Protein AF-A0A3D9T6X4-F1 (afdb_monomer)

Nearest PDB structures (foldseek):
  5i20-assembly5_E  TM=1.773E-01  e=2.652E+00  Ancylobacter novellus DSM 506
  7dqk-assembly1_A  TM=1.393E-01  e=2.546E+00  Nicotiana tabacum

Mean predicted aligned error: 11.6 Å

Foldseek 3Di:
DDDDDDDDDPDDPPDPDPPPPQPDDDLPQALLSLLLLLLDLCRPFHDVRNLVSLVVLLVVLCDDDDPPPALVNLLVVLQVLQVVLLVLVVVLLVVDDPCCNLLPLLLLLLLQQLSCQLCPLLLLLQLDWLLCLLPLQSLVSLLLSCQQLQFPAFLQHSNSQSLQLCVLSVHPVVCPVVSCSSVPPSHDSLSSNVSSSSSSCSLVCVSQVLLNLLLLSLQLSSFQGSSRVVSCVVCVPSTPSLSSGSQHGHDHPDDFPPAPQDPVRGGHDRDDPPDPVSSVSSNSSNSSNSVSSSVSSVVSSVVSNQRSDLVSLLLVLLLVCLVVVLVVQQPPDFPNHTVSVLSVCSVPPVVVVVVSCLVDQQADALDLCPRCVRPEQCDCNHPVDPVADPSRSVSVSVNSNPGDDDDDDDDDDDDDDDDDDDDDDDDDDDDDDDDPPLAADPALLSLLLVLGHSRDDPNNLVNLVVLLVLLLVLLLVVCVVCDDDLLFDDLAADPVFCLVSLVVLLVVQVVCLVPDDPPDFDDLVVLLLLLLLLLLVQSSPLLLLSSLSRSVQCNHQLNSLSSNQSCQCSPSSDSVSNRNNVSQVLNVVSVHHAPSNSDSCNSVPPSYDSVSSSVSSNSSSNSSSCVVQVLLSLLLQLLVLSLLSHDLLVSSLVNCVVNVTDSVSSVVSNPQSDSPNHSNVSSRSSNVSVLVVDDPVQSDSPVPRSNVSSRSSNSSQLRDDPPDDDCCSVSSCSSPPPDDDDDDDPPDDDDDDDDDDDDDDD

InterPro domains:
  IPR016084 Haem oxygenase-like, multi-helical [G3DSA:1.20.910.10] (545-702)

Organism: NCBI:txid111806

Secondary structure (DSSP, 8-state):
---PPP----PPPP---GGGGSPPP-TT--HHHHHHHHTSTTPPPPPHHHHHHHHHHHHHTT--SSS---HHHHHHHHHHHHHHHHHHHHHHHHHS-HHHIIIIIHHHHHHHHHHHHTTTTGGGTTS--GGGTT-HHHHHHHHHHHHHHTTTSTT-SHHHHHHHHHHHHTS-TT--SGGGGGG-TTS-SGGGHHHHHHHHHTTSHHHHHHHHHHHHHHHHHH-S-HHHHHHHHH-TTTS-HHHH-TTSPPPPSS-PPP----TTS-SSPP---SSHHHHHHHHHHHHHHHHHHHHHHHHHHHHHHHTTSHHHHHHHHHHHHHHHHHHH-TT-EETTEEHHHHHHHHTT--HHHHHHHHTSTT--TT-TTT-HIIIIISSTTSTTTTTS-HHHHHHHHHHHHHSPPS-----PPPPPPPP---PPP---PPPPP-PPP----SSHHHHHHHHTSS---HHHHHHHHHHHHHHHHHHHHHHHHH-S-TTS--SS--TT-SHHHHHHHHHHHHHHHHHS--PPPPPHHHHHHHHHHHHHHHTTTTGGGGGGGSHHHHTSTTHHHHHHHHHHHTTTT-TTT-HHHHHHHHHHHTT-----TTSHHHHH-TTS-GGGGHHHHHHHHHHHTHHHHHHHHHHHHHHHHHHHSSHHHHHHHHHHHHTT---HHHHHHHHHT-TTTSHHHHHHHHHHHHHHHS-GGGS--STTSHHHHHHHHHHHTT---SSS--TTHHHHHHHH---S----------PPPPP-------

Radius of gyration: 33.04 Å; Cα contacts (8 Å, |Δi|>4): 1010; chains: 1; bounding box: 76×94×129 Å

pLDDT: mean 81.41, std 21.71, range [22.44, 98.31]

Sequence (762 aa):
MSFRRRKERFVPPPMTTVDHLLPSLDAACRPRDMYRVALGAQCPPTPRPLVEALNAELLEATAPEVEPATPQWLRHRALAWADAATEGHRRVWGQATHSQLHQVLVPRAVLAFAPLALTSGAWLQRMTSPANADDPVALAVLARYASDLGAGRPHASRGHAYLALLRRLGIADHAAPTAFLANDRRIDHLAFHLPGTVLMMSRCPDDFWWQILGVDLCLRTVGLVPVAHVLRLALPDAADWDAIDLRENRPLLTPAVPDPVMPDGTGPPMPRPDTEHDQKALVQGFQWTLDVLQRWDESLAQDLRLRLDASYEMGELLRDKARQAAVYHQNHQLAGRPLSRWLEECHNDPAPLMAALAAGRLVRPDDPESSPLINALISPQGPMFRIFTRQDVAVIQRWIASLPHSTVSRVPRPAPPGDEDHRPGPGRRTAPDQAPADRRPTGLREAYHLLQRRTETPALREYALDYVHQWLNGARRQLRRDGQSPHQLPRTWPAQGLRAWLAGQHERHARQFHSGDREALPSREALIDSTVQLAPLTLIDGSWLQGFTDYAHGSSDAGHFLFQIYWDELGNGRPDLNHPLIFRRLLTEMGVQVPPTGSRDFARSPLFRDASFRLPVYWLSIGRHTTSFLPEILGLNVAMELSGVGGAYRQSHKALKAHGFSTRFVDIHNTIDNVATGHSAWAADAVDAHMLSLPLSQQGAEPGGTWDRIRIGYRSLTSAPATRRSHVGDLASGMVGQLKDRCGRHRRRHPPTARDRSGTDV

Solvent-accessible surface area (backbone atoms only — not comparable to full-atom values): 42113 Å² total; per-residue (Å²): 140,86,83,85,82,80,83,79,77,86,71,76,77,78,79,80,71,85,71,86,76,68,80,85,83,52,65,82,61,49,35,46,54,34,34,30,44,52,63,38,84,75,54,71,66,79,50,67,63,34,58,50,44,54,51,48,54,41,53,68,61,53,66,88,81,67,86,83,71,43,74,69,56,52,44,53,52,44,40,56,48,38,55,55,46,28,52,53,46,47,56,54,57,70,72,43,51,75,65,46,38,65,73,46,50,47,59,51,52,56,48,45,46,38,56,43,43,53,46,41,57,41,46,51,30,40,64,60,34,45,38,41,61,75,35,71,58,38,29,49,53,45,42,54,34,37,32,32,34,24,45,66,34,58,62,41,20,22,16,40,37,46,48,50,32,31,48,74,71,69,43,67,73,60,39,68,64,65,42,49,45,62,72,45,78,86,40,59,72,64,45,25,38,65,45,5,51,44,35,43,42,29,61,34,28,89,83,33,52,39,23,51,50,12,33,52,51,41,48,32,60,49,26,53,52,34,72,50,52,54,46,42,72,76,40,63,88,61,42,58,57,62,59,54,20,57,60,52,84,53,89,48,84,62,86,52,71,77,61,56,59,36,99,84,72,66,49,51,66,70,74,74,58,90,42,74,67,44,42,48,34,21,45,31,21,21,49,31,45,50,56,51,50,51,55,43,49,54,52,49,55,49,52,55,55,49,53,70,38,39,64,52,42,38,34,53,55,46,31,71,47,12,74,68,49,24,74,76,27,63,89,42,72,51,97,92,37,43,40,16,59,46,22,60,48,17,55,82,50,28,64,67,48,50,53,53,42,62,75,29,91,46,40,38,58,53,34,39,76,79,8,42,48,50,63,42,37,48,20,94,88,19,94,43,46,79,76,57,52,78,67,52,48,51,40,51,38,48,28,30,49,66,35,70,74,93,71,94,82,88,83,88,84,86,84,86,85,84,90,82,86,89,82,89,79,91,80,82,85,78,82,77,78,83,70,79,75,86,54,60,65,92,44,54,44,56,37,39,35,57,43,23,53,71,57,57,49,72,35,48,50,55,48,27,53,53,50,37,52,55,34,47,54,34,6,44,54,46,54,66,69,60,57,90,44,93,92,51,75,68,83,53,85,55,95,85,40,45,63,67,57,50,52,56,48,45,54,47,33,52,52,49,54,74,71,49,76,88,71,80,70,72,53,69,66,57,49,49,52,53,54,54,40,39,42,68,39,51,50,33,58,48,34,49,40,57,39,23,42,35,58,75,39,24,19,26,79,28,26,7,42,46,29,36,47,37,37,51,43,43,14,44,46,32,75,90,54,12,46,38,49,47,48,53,50,48,36,45,77,70,74,43,85,77,60,61,73,39,34,69,62,36,46,66,37,84,83,48,57,78,71,39,34,56,64,35,37,43,32,34,30,43,5,73,39,33,75,85,37,44,44,27,45,42,16,29,44,36,43,53,26,46,38,33,46,36,50,36,38,57,48,50,36,53,46,30,52,76,70,75,44,79,41,64,68,42,54,49,38,55,56,49,17,26,73,79,88,21,43,26,26,38,32,30,51,23,45,42,41,46,52,69,73,45,59,77,90,50,50,34,52,50,94,84,20,44,44,34,33,18,48,30,14,31,42,36,80,78,26,76,60,87,77,72,95,54,89,55,65,56,53,67,27,48,50,72,57,84,86,82,89,89,81,85,84,79,79,79,87,77,82,90,79,84,87,87,83,90,83,89,85,136

Structure (mmCIF, N/CA/C/O backbone):
data_AF-A0A3D9T6X4-F1
#
_entry.id   AF-A0A3D9T6X4-F1
#
loop_
_atom_site.group_PDB
_atom_site.id
_atom_site.type_symbol
_atom_site.label_atom_id
_atom_site.label_alt_id
_atom_site.label_comp_id
_atom_site.label_asym_id
_atom_site.label_entity_id
_atom_site.label_seq_id
_atom_site.pdbx_PDB_ins_code
_atom_site.Cartn_x
_atom_site.Cartn_y
_atom_site.Cartn_z
_atom_site.occupancy
_atom_site.B_iso_or_equiv
_atom_site.auth_seq_id
_atom_site.auth_comp_id
_atom_site.auth_asym_id
_atom_site.auth_atom_id
_atom_site.pdbx_PDB_model_num
ATOM 1 N N . MET A 1 1 ? 10.478 64.948 -24.764 1.00 35.22 1 MET A N 1
ATOM 2 C CA . MET A 1 1 ? 9.766 64.389 -23.593 1.00 35.22 1 MET A CA 1
ATOM 3 C C . MET A 1 1 ? 9.689 62.877 -23.746 1.00 35.22 1 MET A C 1
ATOM 5 O O . MET A 1 1 ? 9.101 62.400 -24.704 1.00 35.22 1 MET A O 1
ATOM 9 N N . SER A 1 2 ? 10.379 62.143 -22.872 1.00 24.55 2 SER A N 1
ATOM 10 C CA . SER A 1 2 ? 10.510 60.680 -22.887 1.00 24.55 2 SER A CA 1
ATOM 11 C C . SER A 1 2 ? 9.644 60.094 -21.777 1.00 24.55 2 SER A C 1
ATOM 13 O O . SER A 1 2 ? 9.836 60.454 -20.619 1.00 24.55 2 SER A O 1
ATOM 15 N N . PHE A 1 3 ? 8.717 59.193 -22.109 1.00 28.22 3 PHE A N 1
ATOM 16 C CA . PHE A 1 3 ? 8.029 58.355 -21.124 1.00 28.22 3 PHE A CA 1
ATOM 17 C C . PHE A 1 3 ? 8.385 56.887 -21.377 1.00 28.22 3 PHE A C 1
ATOM 19 O O . PHE A 1 3 ? 7.910 56.246 -22.313 1.00 28.22 3 PHE A O 1
ATOM 26 N N . ARG A 1 4 ? 9.272 56.364 -20.523 1.00 30.41 4 ARG A N 1
ATOM 27 C CA . ARG A 1 4 ? 9.654 54.949 -20.439 1.00 30.41 4 ARG A CA 1
ATOM 28 C C . ARG A 1 4 ? 8.490 54.136 -19.858 1.00 30.41 4 ARG A C 1
ATOM 30 O O . ARG A 1 4 ? 8.131 54.335 -18.702 1.00 30.41 4 ARG A O 1
ATOM 37 N N . ARG A 1 5 ? 7.964 53.156 -20.602 1.00 32.06 5 ARG A N 1
ATOM 38 C CA . ARG A 1 5 ? 7.144 52.068 -20.034 1.00 32.06 5 ARG A CA 1
ATOM 39 C C . ARG A 1 5 ? 8.066 51.038 -19.370 1.00 32.06 5 ARG A C 1
ATOM 41 O O . ARG A 1 5 ? 8.895 50.426 -20.044 1.00 32.06 5 ARG A O 1
ATOM 48 N N . ARG A 1 6 ? 7.944 50.858 -18.050 1.00 29.34 6 ARG A N 1
ATOM 49 C CA . ARG A 1 6 ? 8.594 49.766 -17.306 1.00 29.34 6 ARG A CA 1
ATOM 50 C C . ARG A 1 6 ? 7.961 48.431 -17.719 1.00 29.34 6 ARG A C 1
ATOM 52 O O . ARG A 1 6 ? 6.746 48.283 -17.676 1.00 29.34 6 ARG A O 1
ATOM 59 N N . LYS A 1 7 ? 8.797 47.468 -18.115 1.00 31.17 7 LYS A N 1
ATOM 60 C CA . LYS A 1 7 ? 8.444 46.044 -18.193 1.00 31.17 7 LYS A CA 1
ATOM 61 C C . LYS A 1 7 ? 8.442 45.488 -16.770 1.00 31.17 7 LYS A C 1
ATOM 63 O O . LYS A 1 7 ? 9.517 45.264 -16.216 1.00 31.17 7 LYS A O 1
ATOM 68 N N . GLU A 1 8 ? 7.272 45.262 -16.191 1.00 28.27 8 GLU A N 1
ATOM 69 C CA . GLU A 1 8 ? 7.152 44.401 -15.016 1.00 28.27 8 GLU A CA 1
ATOM 70 C C . GLU A 1 8 ? 7.287 42.945 -15.472 1.00 28.27 8 GLU A C 1
ATOM 72 O O . GLU A 1 8 ? 6.556 42.464 -16.338 1.00 28.27 8 GLU A O 1
ATOM 77 N N . ARG A 1 9 ? 8.310 42.260 -14.952 1.00 28.42 9 ARG A N 1
ATOM 78 C CA . ARG A 1 9 ? 8.465 40.815 -15.114 1.00 28.42 9 ARG A CA 1
ATOM 79 C C . ARG A 1 9 ? 7.391 40.157 -14.260 1.00 28.42 9 ARG A C 1
ATOM 81 O O . ARG A 1 9 ? 7.450 40.253 -13.040 1.00 28.42 9 ARG A O 1
ATOM 88 N N . PHE A 1 10 ? 6.450 39.476 -14.901 1.00 26.64 10 PHE A N 1
ATOM 89 C CA . PHE A 1 10 ? 5.563 38.543 -14.224 1.00 26.64 10 PHE A CA 1
ATOM 90 C C . PHE A 1 10 ? 6.416 37.384 -13.690 1.00 26.64 10 PHE A C 1
ATOM 92 O O . PHE A 1 10 ? 6.875 36.529 -14.450 1.00 26.64 10 PHE A O 1
ATOM 99 N N . VAL A 1 11 ? 6.717 37.423 -12.394 1.00 27.70 11 VAL A N 1
ATOM 100 C CA . VAL A 1 11 ? 7.287 36.299 -11.652 1.00 27.70 11 VAL A CA 1
ATOM 101 C C . VAL A 1 11 ? 6.090 35.445 -11.234 1.00 27.70 11 VAL A C 1
ATOM 103 O O . VAL A 1 11 ? 5.230 35.962 -10.521 1.00 27.70 11 VAL A O 1
ATOM 106 N N . PRO A 1 12 ? 5.959 34.191 -11.704 1.00 26.86 12 PRO A N 1
ATOM 107 C CA . PRO A 1 12 ? 4.887 33.327 -11.231 1.00 26.86 12 PRO A CA 1
ATOM 108 C C . PRO A 1 12 ? 5.034 33.140 -9.713 1.00 26.86 12 PRO A C 1
ATOM 110 O O . PRO A 1 12 ? 6.169 33.060 -9.230 1.00 26.86 12 PRO A O 1
ATOM 113 N N . PRO A 1 13 ? 3.929 33.091 -8.949 1.00 24.14 13 PRO A N 1
ATOM 114 C CA . PRO A 1 13 ? 4.013 32.850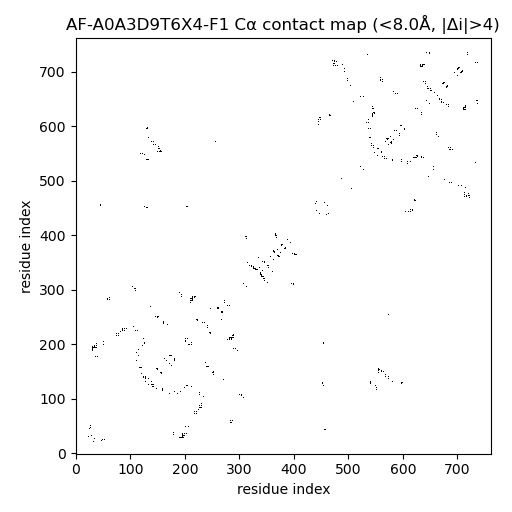 -7.517 1.00 24.14 13 PRO A CA 1
ATOM 115 C C . PRO A 1 13 ? 4.702 31.497 -7.271 1.00 24.14 13 PRO A C 1
ATOM 117 O O . PRO A 1 13 ? 4.526 30.574 -8.076 1.00 24.14 13 PRO A O 1
ATOM 120 N N . PRO A 1 14 ? 5.499 31.356 -6.196 1.00 24.64 14 PRO A N 1
ATOM 121 C CA . PRO A 1 14 ? 6.012 30.053 -5.804 1.00 24.64 14 PRO A CA 1
ATOM 122 C C . PRO A 1 14 ? 4.817 29.115 -5.622 1.00 24.64 14 PRO A C 1
ATOM 124 O O . PRO A 1 14 ? 3.846 29.473 -4.954 1.00 24.64 14 PRO A O 1
ATOM 127 N N . MET A 1 15 ? 4.870 27.936 -6.250 1.00 27.20 15 MET A N 1
ATOM 128 C CA . MET A 1 15 ? 3.953 26.854 -5.908 1.00 27.20 15 MET A CA 1
ATOM 129 C C . MET A 1 15 ? 4.101 26.633 -4.408 1.00 27.20 15 MET A C 1
ATOM 131 O O . MET A 1 15 ? 5.177 26.263 -3.944 1.00 27.20 15 MET A O 1
ATOM 135 N N . THR A 1 16 ? 3.044 26.924 -3.659 1.00 25.91 16 THR A N 1
ATOM 136 C CA . THR A 1 16 ? 2.913 26.545 -2.261 1.00 25.91 16 THR A CA 1
ATOM 137 C C . THR A 1 16 ? 3.129 25.040 -2.185 1.00 25.91 16 THR A C 1
ATOM 139 O O . THR A 1 16 ? 2.289 24.254 -2.621 1.00 25.91 16 THR A O 1
ATOM 142 N N . THR A 1 17 ? 4.296 24.634 -1.695 1.00 29.00 17 THR A N 1
ATOM 143 C CA . THR A 1 17 ? 4.554 23.258 -1.301 1.00 29.00 17 THR A CA 1
ATOM 144 C C . THR A 1 17 ? 3.521 22.895 -0.243 1.00 29.00 17 THR A C 1
ATOM 146 O O . THR A 1 17 ? 3.343 23.594 0.755 1.00 29.00 17 THR A O 1
ATOM 149 N N . VAL A 1 18 ? 2.816 21.791 -0.460 1.00 32.06 18 VAL A N 1
ATOM 150 C CA . VAL A 1 18 ? 1.842 21.207 0.479 1.00 32.06 18 VAL A CA 1
ATOM 151 C C . VAL A 1 18 ? 2.568 20.579 1.695 1.00 32.06 18 VAL A C 1
ATOM 153 O O . VAL A 1 18 ? 2.012 19.762 2.416 1.00 32.06 18 VAL A O 1
ATOM 156 N N . ASP A 1 19 ? 3.814 20.980 1.966 1.00 34.50 19 ASP A N 1
ATOM 157 C CA . ASP A 1 19 ? 4.700 20.385 2.974 1.00 34.50 19 ASP A CA 1
ATOM 158 C C . ASP A 1 19 ? 4.424 20.875 4.408 1.00 34.50 19 ASP A C 1
ATOM 160 O O . ASP A 1 19 ? 4.974 20.336 5.364 1.00 34.50 19 ASP A O 1
ATOM 164 N N . HIS A 1 20 ? 3.546 21.863 4.610 1.00 31.25 20 HIS A N 1
ATOM 165 C CA . HIS A 1 20 ? 3.317 22.465 5.934 1.00 31.25 20 HIS A CA 1
ATOM 166 C C . HIS A 1 20 ? 2.279 21.756 6.828 1.00 31.25 20 HIS A C 1
ATOM 168 O O . HIS A 1 20 ? 1.886 22.315 7.849 1.00 31.25 20 HIS A O 1
ATOM 174 N N . LEU A 1 21 ? 1.821 20.544 6.489 1.00 38.75 21 LEU A N 1
ATOM 175 C CA . LEU A 1 21 ? 0.741 19.862 7.230 1.00 38.75 21 LEU A CA 1
ATOM 176 C C . LEU A 1 21 ? 1.108 18.511 7.861 1.00 38.75 21 LEU A C 1
ATOM 178 O O . LEU A 1 21 ? 0.251 17.902 8.504 1.00 38.75 21 LEU A O 1
ATOM 182 N N . LEU A 1 22 ? 2.350 18.038 7.732 1.00 48.28 22 LEU A N 1
ATOM 183 C CA . LEU A 1 22 ? 2.783 16.808 8.401 1.00 48.28 22 LEU A CA 1
ATOM 184 C C . LEU A 1 22 ? 3.494 17.148 9.721 1.00 48.28 22 LEU A C 1
ATOM 186 O O . LEU A 1 22 ? 4.382 18.001 9.720 1.00 48.28 22 LEU A O 1
ATOM 190 N N . PRO A 1 23 ? 3.116 16.528 10.856 1.00 54.12 23 PRO A N 1
ATOM 191 C CA . PRO A 1 23 ? 3.852 16.711 12.102 1.00 54.12 23 PRO A CA 1
ATOM 192 C C . PRO A 1 23 ? 5.309 16.268 11.916 1.00 54.12 23 PRO A C 1
ATOM 194 O O . PRO A 1 23 ? 5.579 15.276 11.236 1.00 54.12 23 PRO A O 1
ATOM 197 N N . SER A 1 24 ? 6.246 17.003 12.521 1.00 55.22 24 SER A N 1
ATOM 198 C CA . SER A 1 24 ? 7.650 16.586 12.584 1.00 55.22 24 SER A CA 1
ATOM 199 C C . SER A 1 24 ? 7.726 15.224 13.272 1.00 55.22 24 SER A C 1
ATOM 201 O O . SER A 1 24 ? 7.250 15.081 14.396 1.00 55.22 24 SER A O 1
ATOM 203 N N . LEU A 1 25 ? 8.304 14.229 12.598 1.00 63.94 25 LEU A N 1
ATOM 204 C CA . LEU A 1 25 ? 8.586 12.932 13.206 1.00 63.94 25 LEU A CA 1
ATOM 205 C C . LEU A 1 25 ? 9.782 13.079 14.152 1.00 63.94 25 LEU A C 1
ATOM 207 O O . LEU A 1 25 ? 10.839 13.562 13.747 1.00 63.94 25 LEU A O 1
ATOM 211 N N . ASP A 1 26 ? 9.625 12.645 15.396 1.00 71.25 26 ASP A N 1
ATOM 212 C CA . ASP A 1 26 ? 10.706 12.501 16.367 1.00 71.25 26 ASP A CA 1
ATOM 213 C C . ASP A 1 26 ? 10.600 11.147 17.088 1.00 71.25 26 ASP A C 1
ATOM 215 O O . ASP A 1 26 ? 9.697 10.354 16.820 1.00 71.25 26 ASP A O 1
ATOM 219 N N . ALA A 1 27 ? 11.545 10.857 17.982 1.00 61.59 27 ALA A N 1
ATOM 220 C CA . ALA A 1 27 ? 11.575 9.599 18.728 1.00 61.59 27 ALA A CA 1
ATOM 221 C C . ALA A 1 27 ? 10.421 9.446 19.744 1.00 61.59 27 ALA A C 1
ATOM 223 O O . ALA A 1 27 ? 10.195 8.347 20.233 1.00 61.59 27 ALA A O 1
ATOM 224 N N . ALA A 1 28 ? 9.690 10.520 20.067 1.00 62.88 28 ALA A N 1
ATOM 225 C CA . ALA A 1 28 ? 8.561 10.515 20.999 1.00 62.88 28 ALA A CA 1
ATOM 226 C C . ALA A 1 28 ? 7.199 10.478 20.273 1.00 62.88 28 ALA A C 1
ATOM 228 O O . ALA A 1 28 ? 6.154 10.738 20.883 1.00 62.88 28 ALA A O 1
ATOM 229 N N . CYS A 1 29 ? 7.197 10.179 18.969 1.00 73.81 29 CYS A N 1
ATOM 230 C CA . CYS A 1 29 ? 5.993 10.167 18.150 1.00 73.81 29 CYS A CA 1
ATOM 231 C C . CYS A 1 29 ? 4.956 9.177 18.707 1.00 73.81 29 CYS A C 1
ATOM 233 O O . CYS A 1 29 ? 5.224 7.989 18.880 1.00 73.81 29 CYS A O 1
ATOM 235 N N . ARG A 1 30 ? 3.737 9.659 18.982 1.00 84.94 30 ARG A N 1
ATOM 236 C CA . ARG A 1 30 ? 2.661 8.811 19.515 1.00 84.94 30 ARG A CA 1
ATOM 237 C C . ARG A 1 30 ? 2.198 7.818 18.442 1.00 84.94 30 ARG A C 1
ATOM 239 O O . ARG A 1 30 ? 2.139 8.191 17.270 1.00 84.94 30 ARG A O 1
ATOM 246 N N . PRO A 1 31 ? 1.726 6.609 18.799 1.00 88.75 31 PRO A N 1
ATOM 247 C CA . PRO A 1 31 ? 1.310 5.626 17.797 1.00 88.75 31 PRO A CA 1
ATOM 248 C C . PRO A 1 31 ? 0.247 6.087 16.797 1.00 88.75 31 PRO A C 1
ATOM 250 O O . PRO A 1 31 ? 0.299 5.736 15.622 1.00 88.75 31 PRO A O 1
ATOM 253 N N . ARG A 1 32 ? -0.689 6.942 17.227 1.00 91.06 32 ARG A N 1
ATOM 254 C CA . ARG A 1 32 ? -1.664 7.575 16.322 1.00 91.06 32 ARG A CA 1
ATOM 255 C C . ARG A 1 32 ? -1.016 8.473 15.275 1.00 91.06 32 ARG A C 1
ATOM 257 O O . ARG A 1 32 ? -1.473 8.511 14.134 1.00 91.06 32 ARG A O 1
ATOM 264 N N . ASP A 1 33 ? 0.014 9.212 15.670 1.00 89.88 33 ASP A N 1
ATOM 265 C CA . ASP A 1 33 ? 0.753 10.080 14.764 1.00 89.88 33 ASP A CA 1
ATOM 266 C C . ASP A 1 33 ? 1.573 9.240 13.789 1.00 89.88 33 ASP A C 1
ATOM 268 O O . ASP A 1 33 ? 1.503 9.496 12.588 1.00 89.88 33 ASP A O 1
ATOM 272 N N . MET A 1 34 ? 2.224 8.173 14.269 1.00 91.38 34 MET A N 1
ATOM 273 C CA . MET A 1 34 ? 2.902 7.199 13.406 1.00 91.38 34 MET A CA 1
ATOM 274 C C . MET A 1 34 ? 1.943 6.591 12.378 1.00 91.38 34 MET A C 1
ATOM 276 O O . MET A 1 34 ? 2.230 6.638 11.185 1.00 91.38 34 MET A O 1
ATOM 280 N N . TYR A 1 35 ? 0.770 6.117 12.808 1.00 93.19 35 TYR A N 1
ATOM 281 C CA . TYR A 1 35 ? -0.267 5.571 11.925 1.00 93.19 35 TYR A CA 1
ATOM 282 C C . TYR A 1 35 ? -0.695 6.574 10.844 1.00 93.19 35 TYR A C 1
ATOM 284 O O . TYR A 1 35 ? -0.722 6.257 9.654 1.00 93.19 35 TYR A O 1
ATOM 292 N N . ARG A 1 36 ? -0.990 7.817 11.241 1.00 90.62 36 ARG A N 1
ATOM 293 C CA . ARG A 1 36 ? -1.413 8.879 10.321 1.00 90.62 36 ARG A CA 1
ATOM 294 C C . ARG A 1 36 ? -0.318 9.250 9.321 1.00 90.62 36 ARG A C 1
ATOM 296 O O . ARG A 1 36 ? -0.611 9.394 8.136 1.00 90.62 36 ARG A O 1
ATOM 303 N N . VAL A 1 37 ? 0.921 9.421 9.784 1.00 88.44 37 VAL A N 1
ATOM 304 C CA . VAL A 1 37 ? 2.048 9.834 8.935 1.00 88.44 37 VAL A CA 1
ATOM 305 C C . VAL A 1 37 ? 2.460 8.709 7.991 1.00 88.44 37 VAL A C 1
ATOM 307 O O . VAL A 1 37 ? 2.639 8.958 6.799 1.00 88.44 37 VAL A O 1
ATOM 310 N N . ALA A 1 38 ? 2.534 7.470 8.480 1.00 89.56 38 ALA A N 1
ATOM 311 C CA . ALA A 1 38 ? 2.930 6.323 7.672 1.00 89.56 38 ALA A CA 1
ATOM 312 C C . ALA A 1 38 ? 1.920 6.001 6.561 1.00 89.56 38 ALA A C 1
ATOM 314 O O . ALA A 1 38 ? 2.322 5.473 5.529 1.00 89.56 38 ALA A O 1
ATOM 315 N N . LEU A 1 39 ? 0.639 6.346 6.720 1.00 88.44 39 LEU A N 1
ATOM 316 C CA . LEU A 1 39 ? -0.382 6.237 5.666 1.00 88.44 39 LEU A CA 1
ATOM 317 C C . LEU A 1 39 ? -0.445 7.459 4.738 1.00 88.44 39 LEU A C 1
ATOM 319 O O . LEU A 1 39 ? -1.180 7.445 3.749 1.00 88.44 39 LEU A O 1
ATOM 323 N N . GLY A 1 40 ? 0.300 8.521 5.040 1.00 76.88 40 GLY A N 1
ATOM 324 C CA . GLY A 1 40 ? 0.352 9.715 4.211 1.00 76.88 40 GLY A CA 1
ATOM 325 C C . GLY A 1 40 ? 0.964 9.427 2.839 1.00 76.88 40 GLY A C 1
ATOM 326 O O . GLY A 1 40 ? 2.003 8.777 2.730 1.00 76.88 40 GLY A O 1
ATOM 327 N N . ALA A 1 41 ? 0.361 9.984 1.785 1.00 62.38 41 ALA A N 1
ATOM 328 C CA . ALA A 1 41 ? 0.839 9.841 0.406 1.00 62.38 41 ALA A CA 1
ATOM 329 C C . ALA A 1 41 ? 2.247 10.436 0.175 1.00 62.38 41 ALA A C 1
ATOM 331 O O . ALA A 1 41 ? 2.881 10.158 -0.840 1.00 62.38 41 ALA A O 1
ATOM 332 N N . GLN A 1 42 ? 2.741 11.271 1.093 1.00 67.06 42 GLN A N 1
ATOM 333 C CA . GLN A 1 42 ? 4.087 11.850 1.069 1.00 67.06 42 GLN A CA 1
ATOM 334 C C . GLN A 1 42 ? 4.743 11.724 2.448 1.00 67.06 42 GLN A C 1
ATOM 336 O O . GLN A 1 42 ? 5.131 12.720 3.051 1.00 67.06 42 GLN A O 1
ATOM 341 N N . CYS A 1 43 ? 4.835 10.497 2.970 1.00 75.12 43 CYS A N 1
ATOM 342 C CA . CYS A 1 43 ? 5.559 10.244 4.214 1.00 75.12 43 CYS A CA 1
ATOM 343 C C . CYS A 1 43 ? 6.997 10.802 4.102 1.00 75.12 43 CYS A C 1
ATOM 345 O O . CYS A 1 43 ? 7.697 10.481 3.131 1.00 75.12 43 CYS A O 1
ATOM 347 N N . PRO A 1 44 ? 7.443 11.659 5.039 1.00 77.12 44 PRO A N 1
ATOM 348 C CA . PRO A 1 44 ? 8.813 12.147 5.041 1.00 77.12 44 PRO A CA 1
ATOM 349 C C . PRO A 1 44 ? 9.785 10.989 5.316 1.00 77.12 44 PRO A C 1
ATOM 351 O O . PRO A 1 44 ? 9.370 9.959 5.859 1.00 77.12 44 PRO A O 1
ATOM 354 N N . PRO A 1 45 ? 11.075 11.147 4.967 1.00 82.00 45 PRO A N 1
ATOM 355 C CA . PRO A 1 45 ? 12.119 10.235 5.413 1.00 82.00 45 PRO A CA 1
ATOM 356 C C . PRO A 1 45 ? 12.043 9.990 6.924 1.00 82.00 45 PRO A C 1
ATOM 358 O O . PRO A 1 45 ? 12.012 10.944 7.704 1.00 82.00 45 PRO A O 1
ATOM 361 N N . THR A 1 46 ? 12.022 8.722 7.338 1.00 85.12 46 THR A N 1
ATOM 362 C CA . THR A 1 46 ? 12.020 8.361 8.758 1.00 85.12 46 THR A CA 1
ATOM 363 C C . THR A 1 46 ? 13.362 8.767 9.377 1.00 85.12 46 THR A C 1
ATOM 365 O O . THR A 1 46 ? 14.409 8.305 8.915 1.00 85.12 46 THR A O 1
ATOM 368 N N . PRO A 1 47 ? 13.380 9.633 10.405 1.00 85.19 47 PRO A N 1
ATOM 369 C CA . PRO A 1 47 ? 14.627 10.090 11.000 1.00 85.19 47 PRO A CA 1
ATOM 370 C C . PRO A 1 47 ? 15.313 8.944 11.752 1.00 85.19 47 PRO A C 1
ATOM 372 O O . PRO A 1 47 ? 14.653 8.136 12.407 1.00 85.19 47 PRO A O 1
ATOM 375 N N . ARG A 1 48 ? 16.651 8.892 11.708 1.00 86.69 48 ARG A N 1
ATOM 376 C CA . ARG A 1 48 ? 17.426 7.808 12.336 1.00 86.69 48 ARG A CA 1
ATOM 377 C C . ARG A 1 48 ? 17.106 7.588 13.828 1.00 86.69 48 ARG A C 1
ATOM 379 O O . ARG A 1 48 ? 16.926 6.430 14.191 1.00 86.69 48 ARG A O 1
ATOM 386 N N . PRO A 1 49 ? 16.931 8.630 14.668 1.00 88.25 49 PRO A N 1
ATOM 387 C CA . PRO A 1 49 ? 16.519 8.436 16.059 1.00 88.25 49 PRO A CA 1
ATOM 388 C C . PRO A 1 49 ? 15.187 7.694 16.228 1.00 88.25 49 PRO A C 1
ATOM 390 O O . PRO A 1 49 ? 15.022 6.964 17.198 1.00 88.25 49 PRO A O 1
ATOM 393 N N . LEU A 1 50 ? 14.240 7.848 15.293 1.00 88.88 50 LEU A N 1
ATOM 394 C CA . LEU A 1 50 ? 12.982 7.097 15.324 1.00 88.88 50 LEU A CA 1
ATOM 395 C C . LEU A 1 50 ? 13.205 5.630 14.928 1.00 88.88 50 LEU A C 1
ATOM 397 O O . LEU A 1 50 ? 12.657 4.745 15.569 1.00 88.88 50 LEU A O 1
ATOM 401 N N . VAL A 1 51 ? 14.058 5.353 13.934 1.00 90.25 51 VAL A N 1
ATOM 402 C CA . VAL A 1 51 ? 14.465 3.973 13.587 1.00 90.25 51 VAL A CA 1
ATOM 403 C C . VAL A 1 51 ? 15.138 3.273 14.776 1.00 90.25 51 VAL A C 1
ATOM 405 O O . VAL A 1 51 ? 14.896 2.096 15.033 1.00 90.25 51 VAL A O 1
ATOM 408 N N . GLU A 1 52 ? 15.972 3.991 15.526 1.00 90.06 52 GLU A N 1
ATOM 409 C CA . GLU A 1 52 ? 16.619 3.475 16.738 1.00 90.06 52 GLU A CA 1
ATOM 410 C C . GLU A 1 52 ? 15.614 3.238 17.870 1.00 90.06 52 GLU A C 1
ATOM 412 O O . GLU A 1 52 ? 15.666 2.188 18.504 1.00 90.06 52 GLU A O 1
ATOM 417 N N . ALA A 1 53 ? 14.664 4.157 18.080 1.00 90.19 53 ALA A N 1
ATOM 418 C CA . ALA A 1 53 ? 13.606 4.003 19.079 1.00 90.19 53 ALA A CA 1
ATOM 419 C C . ALA A 1 53 ? 12.695 2.798 18.788 1.00 90.19 53 ALA A C 1
ATOM 421 O O . ALA A 1 53 ? 12.411 2.019 19.692 1.00 90.19 53 ALA A O 1
ATOM 422 N N . LEU A 1 54 ? 12.303 2.597 17.525 1.00 92.00 54 LEU A N 1
ATOM 423 C CA . LEU A 1 54 ? 11.509 1.437 17.102 1.00 92.00 54 LEU A CA 1
ATOM 424 C C . LEU A 1 54 ? 12.265 0.120 17.346 1.00 92.00 54 LEU A C 1
ATOM 426 O O . LEU A 1 54 ? 11.695 -0.832 17.870 1.00 92.00 54 LEU A O 1
ATOM 430 N N . ASN A 1 55 ? 13.563 0.069 17.019 1.00 90.06 55 ASN A N 1
ATOM 431 C CA . ASN A 1 55 ? 14.403 -1.095 17.324 1.00 90.06 55 ASN A CA 1
ATOM 432 C C . ASN A 1 55 ? 14.530 -1.345 18.834 1.00 90.06 55 ASN A C 1
ATOM 434 O O . ASN A 1 55 ? 14.491 -2.495 19.261 1.00 90.06 55 ASN A O 1
ATOM 438 N N . ALA A 1 56 ? 14.680 -0.290 19.639 1.00 88.75 56 ALA A N 1
ATOM 439 C CA . ALA A 1 56 ? 14.748 -0.411 21.092 1.00 88.75 56 ALA A CA 1
ATOM 440 C C . ALA A 1 56 ? 13.439 -0.970 21.674 1.00 88.75 56 ALA A C 1
ATOM 442 O O . ALA A 1 56 ? 13.489 -1.897 22.475 1.00 88.75 56 ALA A O 1
ATOM 443 N N . GLU A 1 57 ? 12.282 -0.494 21.206 1.00 89.50 57 GLU A N 1
ATOM 444 C CA . GLU A 1 57 ? 10.966 -1.012 21.606 1.00 89.50 57 GLU A CA 1
ATOM 445 C C . GLU A 1 57 ? 10.818 -2.512 21.289 1.00 89.50 57 GLU A C 1
ATOM 447 O O . GLU A 1 57 ? 10.385 -3.298 22.135 1.00 89.50 57 GLU A O 1
ATOM 452 N N . LEU A 1 58 ? 11.235 -2.925 20.087 1.00 87.69 58 LEU A N 1
ATOM 453 C CA . LEU A 1 58 ? 11.259 -4.331 19.674 1.00 87.69 58 LEU A CA 1
ATOM 454 C C . LEU A 1 58 ? 12.197 -5.175 20.552 1.00 87.69 58 LEU A C 1
ATOM 456 O O . LEU A 1 58 ? 11.927 -6.352 20.765 1.00 87.69 58 LEU A O 1
ATOM 460 N N . LEU A 1 59 ? 13.310 -4.617 21.041 1.00 81.62 59 LEU A N 1
ATOM 461 C CA . LEU A 1 59 ? 14.264 -5.319 21.911 1.00 81.62 59 LEU A CA 1
ATOM 462 C C . LEU A 1 59 ? 13.742 -5.457 23.346 1.00 81.62 59 LEU A C 1
ATOM 464 O O . LEU A 1 59 ? 13.829 -6.541 23.922 1.00 81.62 59 LEU A O 1
ATOM 468 N N . GLU A 1 60 ? 13.178 -4.389 23.910 1.00 78.06 60 GLU A N 1
ATOM 469 C CA . GLU A 1 60 ? 12.652 -4.369 25.281 1.00 78.06 60 GLU A CA 1
ATOM 470 C C . GLU A 1 60 ? 11.497 -5.358 25.478 1.00 78.06 60 GLU A C 1
ATOM 472 O O . GLU A 1 60 ? 11.414 -6.004 26.522 1.00 78.06 60 GLU A O 1
ATOM 477 N N . ALA A 1 61 ? 10.646 -5.536 24.463 1.00 64.94 61 ALA A N 1
ATOM 478 C CA . ALA A 1 61 ? 9.550 -6.504 24.507 1.00 64.94 61 ALA A CA 1
ATOM 479 C C . ALA A 1 61 ? 10.021 -7.971 24.479 1.00 64.94 61 ALA A C 1
ATOM 481 O O . ALA A 1 61 ? 9.287 -8.855 24.899 1.00 64.94 61 ALA A O 1
ATOM 482 N N . THR A 1 62 ? 11.244 -8.244 24.013 1.00 62.91 62 THR A N 1
ATOM 483 C CA . THR A 1 62 ? 11.754 -9.609 23.765 1.00 62.91 62 THR A CA 1
ATOM 484 C C . THR A 1 62 ? 12.586 -10.213 24.904 1.00 62.91 62 THR A C 1
ATOM 486 O O . THR A 1 62 ? 13.386 -11.121 24.675 1.00 62.91 62 THR A O 1
ATOM 489 N N . ALA A 1 63 ? 12.431 -9.732 26.143 1.00 53.34 63 ALA A N 1
ATOM 490 C CA . ALA A 1 63 ? 13.132 -10.306 27.298 1.00 53.34 63 ALA A CA 1
ATOM 491 C C . ALA A 1 63 ? 12.797 -11.812 27.485 1.00 53.34 63 ALA A C 1
ATOM 493 O O . ALA A 1 63 ? 11.682 -12.242 27.189 1.00 53.34 63 ALA A O 1
ATOM 494 N N . PRO A 1 64 ? 13.752 -12.649 27.936 1.00 50.00 64 PRO A N 1
ATOM 495 C CA . PRO A 1 64 ? 13.754 -14.071 27.611 1.00 50.00 64 PRO A CA 1
ATOM 496 C C . PRO A 1 64 ? 12.824 -14.878 28.521 1.00 50.00 64 PRO A C 1
ATOM 498 O O . PRO A 1 64 ? 13.205 -15.258 29.626 1.00 50.00 64 PRO A O 1
ATOM 501 N N . GLU A 1 65 ? 11.646 -15.247 28.025 1.00 51.88 65 GLU A N 1
ATOM 502 C CA . GLU A 1 65 ? 10.942 -16.428 28.531 1.00 51.88 65 GLU A CA 1
ATOM 503 C C . GLU A 1 65 ? 11.237 -17.631 27.621 1.00 51.88 65 GLU A C 1
ATOM 505 O O . GLU A 1 65 ? 10.607 -17.840 26.588 1.00 51.88 65 GLU A O 1
ATOM 510 N N . VAL A 1 66 ? 12.238 -18.407 28.063 1.00 56.75 66 VAL A N 1
ATOM 511 C CA . VAL A 1 66 ? 12.675 -19.740 27.597 1.00 56.75 66 VAL A CA 1
ATOM 512 C C . VAL A 1 66 ? 13.277 -19.794 26.179 1.00 56.75 66 VAL A C 1
ATOM 514 O O . VAL A 1 66 ? 12.592 -19.831 25.162 1.00 56.75 66 VAL A O 1
ATOM 517 N N . GLU A 1 67 ? 14.609 -19.879 26.130 1.00 59.50 67 GLU A N 1
ATOM 518 C CA . GLU A 1 67 ? 15.412 -20.096 24.920 1.00 59.50 67 GLU A CA 1
ATOM 519 C C . GLU A 1 67 ? 15.549 -21.597 24.563 1.00 59.50 67 GLU A C 1
ATOM 521 O O . GLU A 1 67 ? 15.706 -22.420 25.473 1.00 59.50 67 GLU A O 1
ATOM 526 N N . PRO A 1 68 ? 15.564 -21.966 23.262 1.00 60.25 68 PRO A N 1
ATOM 527 C CA . PRO A 1 68 ? 15.370 -21.093 22.104 1.00 60.25 68 PRO A CA 1
ATOM 528 C C . PRO A 1 68 ? 13.908 -21.091 21.620 1.00 60.25 68 PRO A C 1
ATOM 530 O O . PRO A 1 68 ? 13.337 -22.135 21.284 1.00 60.25 68 PRO A O 1
ATOM 533 N N . ALA A 1 69 ? 13.317 -19.898 21.509 1.00 71.12 69 ALA A N 1
ATOM 534 C CA . ALA A 1 69 ? 11.994 -19.689 20.925 1.00 71.12 69 ALA A CA 1
ATOM 535 C C . ALA A 1 69 ? 12.045 -19.909 19.402 1.00 71.12 69 ALA A C 1
ATOM 537 O O . ALA A 1 69 ? 12.360 -19.013 18.621 1.00 71.12 69 ALA A O 1
ATOM 538 N N . THR A 1 70 ? 11.762 -21.134 18.956 1.00 80.31 70 THR A N 1
ATOM 539 C CA . THR A 1 70 ? 11.681 -21.440 17.518 1.00 80.31 70 THR A CA 1
ATOM 540 C C . THR A 1 70 ? 10.422 -20.820 16.893 1.00 80.31 70 THR A C 1
ATOM 542 O O . THR A 1 70 ? 9.400 -20.711 17.578 1.00 80.31 70 THR A O 1
ATOM 545 N N . PRO A 1 71 ? 10.422 -20.488 15.583 1.00 79.38 71 PRO A N 1
ATOM 546 C CA . PRO A 1 71 ? 9.212 -20.028 14.901 1.00 79.38 71 PRO A CA 1
ATOM 547 C C . PRO A 1 71 ? 8.021 -20.977 15.091 1.00 79.38 71 PRO A C 1
ATOM 549 O O . PRO A 1 71 ? 6.909 -20.519 15.312 1.00 79.38 71 PRO A O 1
ATOM 552 N N . GLN A 1 72 ? 8.236 -22.298 15.091 1.00 82.31 72 GLN A N 1
ATOM 553 C CA . GLN A 1 72 ? 7.150 -23.259 15.317 1.00 82.31 72 GLN A CA 1
ATOM 554 C C . GLN A 1 72 ? 6.573 -23.175 16.736 1.00 82.31 72 GLN A C 1
ATOM 556 O O . GLN A 1 72 ? 5.356 -23.189 16.911 1.00 82.31 72 GLN A O 1
ATOM 561 N N . TRP A 1 73 ? 7.436 -23.063 17.749 1.00 85.56 73 TRP A N 1
ATOM 562 C CA . TRP A 1 73 ? 7.001 -22.914 19.137 1.00 85.56 73 TRP A CA 1
ATOM 563 C C . TRP A 1 73 ? 6.192 -21.628 19.340 1.00 85.56 73 TRP A C 1
ATOM 565 O O . TRP A 1 73 ? 5.108 -21.664 19.925 1.00 85.56 73 TRP A O 1
ATOM 575 N N . LEU A 1 74 ? 6.666 -20.512 18.779 1.00 87.81 74 LEU A N 1
ATOM 576 C CA . LEU A 1 74 ? 5.962 -19.229 18.816 1.00 87.81 74 LEU A CA 1
ATOM 577 C C . LEU A 1 74 ? 4.580 -19.309 18.169 1.00 87.81 74 LEU A C 1
ATOM 579 O O . LEU A 1 74 ? 3.615 -18.750 18.688 1.00 87.81 74 LEU A O 1
ATOM 583 N N . ARG A 1 75 ? 4.463 -20.056 17.069 1.00 90.12 75 ARG A N 1
ATOM 584 C CA . ARG A 1 75 ? 3.187 -20.260 16.384 1.00 90.12 75 ARG A CA 1
ATOM 585 C C . ARG A 1 75 ? 2.195 -21.048 17.229 1.00 90.12 75 ARG A C 1
ATOM 587 O O . ARG A 1 75 ? 1.046 -20.634 17.345 1.00 90.12 75 ARG A O 1
ATOM 594 N N . HIS A 1 76 ? 2.637 -22.128 17.875 1.00 90.00 76 HIS A N 1
ATOM 595 C CA . HIS A 1 76 ? 1.793 -22.864 18.821 1.00 90.00 76 HIS A CA 1
ATOM 596 C C . HIS A 1 76 ? 1.351 -21.981 19.998 1.00 90.00 76 HIS A C 1
ATOM 598 O O . HIS A 1 76 ? 0.178 -22.010 20.366 1.00 90.00 76 HIS A O 1
ATOM 604 N N . ARG A 1 77 ? 2.253 -21.155 20.553 1.00 91.50 77 ARG A N 1
ATOM 605 C CA . ARG A 1 77 ? 1.919 -20.192 21.618 1.00 91.50 77 ARG A CA 1
ATOM 606 C C . ARG A 1 77 ? 0.867 -19.179 21.150 1.00 91.50 77 ARG A C 1
ATOM 608 O O . ARG A 1 77 ? -0.096 -18.936 21.872 1.00 91.50 77 ARG A O 1
ATOM 615 N N . ALA A 1 78 ? 1.029 -18.615 19.952 1.00 94.00 78 ALA A N 1
ATOM 616 C CA . ALA A 1 78 ? 0.085 -17.654 19.384 1.00 94.00 78 ALA A CA 1
ATOM 617 C C . ALA A 1 78 ? -1.306 -18.267 19.155 1.00 94.00 78 ALA A C 1
ATOM 619 O O . ALA A 1 78 ? -2.301 -17.648 19.522 1.00 94.00 78 ALA A O 1
ATOM 620 N N . LEU A 1 79 ? -1.378 -19.490 18.615 1.00 94.81 79 LEU A N 1
ATOM 621 C CA . LEU A 1 79 ? -2.639 -20.216 18.419 1.00 94.81 79 LEU A CA 1
ATOM 622 C C . LEU A 1 79 ? -3.342 -20.504 19.751 1.00 94.81 79 LEU A C 1
ATOM 624 O O . LEU A 1 79 ? -4.512 -20.169 19.912 1.00 94.81 79 LEU A O 1
ATOM 628 N N . ALA A 1 80 ? -2.612 -21.049 20.730 1.00 95.56 80 ALA A N 1
ATOM 629 C CA . ALA A 1 80 ? -3.166 -21.357 22.047 1.00 95.56 80 ALA A CA 1
ATOM 630 C C . ALA A 1 80 ? -3.716 -20.105 22.752 1.00 95.56 80 ALA A C 1
ATOM 632 O O . ALA A 1 80 ? -4.789 -20.149 23.357 1.00 95.56 80 ALA A O 1
ATOM 633 N N . TRP A 1 81 ? -3.005 -18.975 22.652 1.00 97.50 81 TRP A N 1
ATOM 634 C CA . TRP A 1 81 ? -3.507 -17.696 23.147 1.00 97.50 81 TRP A CA 1
ATOM 635 C C . TRP A 1 81 ? -4.762 -17.243 22.390 1.00 97.50 81 TRP A C 1
ATOM 637 O O . TRP A 1 81 ? -5.751 -16.888 23.031 1.00 97.50 81 TRP A O 1
ATOM 647 N N . ALA A 1 82 ? -4.744 -17.265 21.054 1.00 97.38 82 ALA A N 1
ATOM 648 C CA . ALA A 1 82 ? -5.859 -16.796 20.236 1.00 97.38 82 ALA A CA 1
ATOM 649 C C . ALA A 1 82 ? -7.153 -17.579 20.525 1.00 97.38 82 ALA A C 1
ATOM 651 O O . ALA A 1 82 ? -8.220 -16.971 20.655 1.00 97.38 82 ALA A O 1
ATOM 652 N N . ASP A 1 83 ? -7.060 -18.899 20.708 1.00 97.31 83 ASP A N 1
ATOM 653 C CA . ASP A 1 83 ? -8.191 -19.753 21.087 1.00 97.31 83 ASP A CA 1
ATOM 654 C C . ASP A 1 83 ? -8.745 -19.380 22.472 1.00 97.31 83 ASP A C 1
ATOM 656 O O . ASP A 1 83 ? -9.953 -19.169 22.637 1.00 97.31 83 ASP A O 1
ATOM 660 N N . ALA A 1 84 ? -7.867 -19.231 23.470 1.00 98.06 84 ALA A N 1
ATOM 661 C CA . ALA A 1 84 ? -8.256 -18.869 24.833 1.00 98.06 84 ALA A CA 1
ATOM 662 C C . ALA A 1 84 ? -8.888 -17.467 24.912 1.00 98.06 84 ALA A C 1
ATOM 664 O O . ALA A 1 84 ? -9.909 -17.275 25.584 1.00 98.06 84 ALA A O 1
ATOM 665 N N . ALA A 1 85 ? -8.312 -16.494 24.204 1.00 98.06 85 ALA A N 1
ATOM 666 C CA . ALA A 1 85 ? -8.824 -15.133 24.107 1.00 98.06 85 ALA A CA 1
ATOM 667 C C . ALA A 1 85 ? -10.186 -15.094 23.397 1.00 98.06 85 ALA A C 1
ATOM 669 O O . ALA A 1 85 ? -11.115 -14.437 23.874 1.00 98.06 85 ALA A O 1
ATOM 670 N N . THR A 1 86 ? -10.355 -15.865 22.317 1.00 98.06 86 THR A N 1
ATOM 671 C CA . THR A 1 86 ? -11.629 -15.967 21.585 1.00 98.06 86 THR A CA 1
ATOM 672 C C . THR A 1 86 ? -12.736 -16.491 22.494 1.00 98.06 86 THR A C 1
ATOM 674 O O . THR A 1 86 ? -13.832 -15.930 22.529 1.00 98.06 86 THR A O 1
ATOM 677 N N . GLU A 1 87 ? -12.448 -17.522 23.288 1.00 97.50 87 GLU A N 1
ATOM 678 C CA . GLU A 1 87 ? -13.394 -18.040 24.276 1.00 97.50 87 GLU A CA 1
ATOM 679 C C . GLU A 1 87 ? -13.689 -17.013 25.387 1.00 97.50 87 GLU A C 1
ATOM 681 O O . GLU A 1 87 ? -14.824 -16.876 25.847 1.00 97.50 87 GLU A O 1
ATOM 686 N N . GLY A 1 88 ? -12.690 -16.214 25.769 1.00 96.75 88 GLY A N 1
ATOM 687 C CA . GLY A 1 88 ? -12.857 -15.057 26.645 1.00 96.75 88 GLY A CA 1
ATOM 688 C C . GLY A 1 88 ? -13.872 -14.039 26.117 1.00 96.75 88 GLY A C 1
ATOM 689 O O . GLY A 1 88 ? -14.751 -13.624 26.876 1.00 96.75 88 GLY A O 1
ATOM 690 N N . HIS A 1 89 ? -13.791 -13.674 24.834 1.00 97.31 89 HIS A N 1
ATOM 691 C CA . HIS A 1 89 ? -14.761 -12.786 24.181 1.00 97.31 89 HIS A CA 1
ATOM 692 C C . HIS A 1 89 ? -16.139 -13.433 24.052 1.00 97.31 89 HIS A C 1
ATOM 694 O O . HIS A 1 89 ? -17.137 -12.781 24.348 1.00 97.31 89 HIS A O 1
ATOM 700 N N . ARG A 1 90 ? -16.228 -14.725 23.703 1.00 96.38 90 ARG A N 1
ATOM 701 C CA . ARG A 1 90 ? -17.519 -15.440 23.632 1.00 96.38 90 ARG A CA 1
ATOM 702 C C . ARG A 1 90 ? -18.280 -15.388 24.951 1.00 96.38 90 ARG A C 1
ATOM 704 O O . ARG A 1 90 ? -19.486 -15.151 24.937 1.00 96.38 90 ARG A O 1
ATOM 711 N N . ARG A 1 91 ? -17.590 -15.535 26.087 1.00 95.12 91 ARG A N 1
ATOM 712 C CA . ARG A 1 91 ? -18.212 -15.390 27.414 1.00 95.12 91 ARG A CA 1
ATOM 713 C C . ARG A 1 91 ? -18.791 -13.994 27.643 1.00 95.12 91 ARG A C 1
ATOM 715 O O . ARG A 1 91 ? -19.889 -13.889 28.176 1.00 95.12 91 ARG A O 1
ATOM 722 N N . VAL A 1 92 ? -18.089 -12.938 27.225 1.00 93.19 92 VAL A N 1
ATOM 723 C CA . VAL A 1 92 ? -18.585 -11.550 27.333 1.00 93.19 92 VAL A CA 1
ATOM 724 C C . VAL A 1 92 ? -19.797 -11.336 26.424 1.00 93.19 92 VAL A C 1
ATOM 726 O O . VAL A 1 92 ? -20.802 -10.783 26.859 1.00 93.19 92 VAL A O 1
ATOM 729 N N . TRP A 1 93 ? -19.746 -11.838 25.187 1.00 94.44 93 TRP A N 1
ATOM 730 C CA . TRP A 1 93 ? -20.863 -11.756 24.241 1.00 94.44 93 TRP A CA 1
ATOM 731 C C . TRP A 1 93 ? -22.096 -12.514 24.740 1.00 94.44 93 TRP A C 1
ATOM 733 O O . TRP A 1 93 ? -23.208 -12.015 24.604 1.00 94.44 93 TRP A O 1
ATOM 743 N N . GLY A 1 94 ? -21.908 -13.684 25.357 1.00 93.25 94 GLY A N 1
ATOM 744 C CA . GLY A 1 94 ? -22.993 -14.496 25.913 1.00 93.25 94 GLY A CA 1
ATOM 745 C C . GLY A 1 94 ? -23.695 -13.877 27.128 1.00 93.25 94 GLY A C 1
ATOM 746 O O . GLY A 1 94 ? -24.808 -14.283 27.448 1.00 93.25 94 GLY A O 1
ATOM 747 N N . GLN A 1 95 ? -23.077 -12.895 27.794 1.00 92.50 95 GLN A N 1
ATOM 748 C CA . GLN A 1 95 ? -23.694 -12.135 28.890 1.00 92.50 95 GLN A CA 1
ATOM 749 C C . GLN A 1 95 ? -24.572 -10.978 28.390 1.00 92.50 95 GLN A C 1
ATOM 751 O O . GLN A 1 95 ? -25.388 -10.456 29.148 1.00 92.50 95 GLN A O 1
ATOM 756 N N . ALA A 1 96 ? -24.405 -10.556 27.135 1.00 92.75 96 ALA A N 1
ATOM 757 C CA . ALA A 1 96 ? -25.117 -9.417 26.580 1.00 92.75 96 ALA A CA 1
ATOM 758 C C . ALA A 1 96 ? -26.523 -9.805 26.106 1.00 92.75 96 ALA A C 1
ATOM 760 O O . ALA A 1 96 ? -26.725 -10.811 25.426 1.00 92.75 96 ALA A O 1
ATOM 761 N N . THR A 1 97 ? -27.505 -8.948 26.382 1.00 91.38 97 THR A N 1
ATOM 762 C CA . THR A 1 97 ? -28.800 -9.019 25.692 1.00 91.38 97 THR A CA 1
ATOM 763 C C . THR A 1 97 ? -28.627 -8.750 24.194 1.00 91.38 97 THR A C 1
ATOM 765 O O . THR A 1 97 ? -27.670 -8.100 23.773 1.00 91.38 97 THR A O 1
ATOM 768 N N . HIS A 1 98 ? -29.599 -9.161 23.374 1.00 88.19 98 HIS A N 1
ATOM 769 C CA . HIS A 1 98 ? -29.586 -8.873 21.934 1.00 88.19 98 HIS A CA 1
ATOM 770 C C . HIS A 1 98 ? -29.419 -7.368 21.636 1.00 88.19 98 HIS A C 1
ATOM 772 O O . HIS A 1 98 ? -28.648 -6.979 20.760 1.00 88.19 98 HIS A O 1
ATOM 778 N N . SER A 1 99 ? -30.069 -6.500 22.421 1.00 87.50 99 SER A N 1
ATOM 779 C CA . SER A 1 99 ? -29.925 -5.047 22.274 1.00 87.50 99 SER A CA 1
ATOM 780 C C . SER A 1 99 ? -28.516 -4.561 22.625 1.00 87.50 99 SER A C 1
ATOM 782 O O . SER A 1 99 ? -27.951 -3.762 21.882 1.00 87.50 99 SER A O 1
ATOM 784 N N . GLN A 1 100 ? -27.924 -5.038 23.726 1.00 90.75 100 GLN A N 1
ATOM 785 C CA . GLN A 1 100 ? -26.551 -4.675 24.108 1.00 90.75 100 GLN A CA 1
ATOM 786 C C . GLN A 1 100 ? -25.531 -5.177 23.083 1.00 90.75 100 GLN A C 1
ATOM 788 O O . GLN A 1 100 ? -24.614 -4.444 22.720 1.00 90.75 100 GLN A O 1
ATOM 793 N N . LEU A 1 101 ? -25.719 -6.385 22.553 1.00 91.94 101 LEU A N 1
ATOM 794 C CA . LEU A 1 101 ? -24.859 -6.934 21.513 1.00 91.94 101 LEU A CA 1
ATOM 795 C C . LEU A 1 101 ? -24.771 -5.984 20.307 1.00 91.94 101 LEU A C 1
ATOM 797 O O . LEU A 1 101 ? -23.676 -5.585 19.914 1.00 91.94 101 LEU A O 1
ATOM 801 N N . HIS A 1 102 ? -25.917 -5.577 19.754 1.00 89.44 102 HIS A N 1
ATOM 802 C CA . HIS A 1 102 ? -25.956 -4.762 18.537 1.00 89.44 102 HIS A CA 1
ATOM 803 C C . HIS A 1 102 ? -25.697 -3.268 18.766 1.00 89.44 102 HIS A C 1
ATOM 805 O O . HIS A 1 102 ? -25.155 -2.609 17.881 1.00 89.44 102 HIS A O 1
ATOM 811 N N . GLN A 1 103 ? -26.078 -2.714 19.920 1.00 88.62 103 GLN A N 1
ATOM 812 C CA . GLN A 1 103 ? -25.950 -1.275 20.187 1.00 88.62 103 GLN A CA 1
ATOM 813 C C . GLN A 1 103 ? -24.658 -0.895 20.918 1.00 88.62 103 GLN A C 1
ATOM 815 O O . GLN A 1 103 ? -24.282 0.274 20.875 1.00 88.62 103 GLN A O 1
ATOM 820 N N . VAL A 1 104 ? -24.000 -1.850 21.584 1.00 91.00 104 VAL A N 1
ATOM 821 C CA . VAL A 1 104 ? -22.825 -1.598 22.434 1.00 91.00 104 VAL A CA 1
ATOM 822 C C . VAL A 1 104 ? -21.618 -2.386 21.948 1.00 91.00 104 VAL A C 1
ATOM 824 O O . VAL A 1 104 ? -20.649 -1.797 21.467 1.00 91.00 104 VAL A O 1
ATOM 827 N N . LEU A 1 105 ? -21.683 -3.718 22.028 1.00 95.00 105 LEU A N 1
ATOM 828 C CA . LEU A 1 105 ? -20.510 -4.563 21.802 1.00 95.00 105 LEU A CA 1
ATOM 829 C C . LEU A 1 105 ? -20.043 -4.522 20.346 1.00 95.00 105 LEU A C 1
ATOM 831 O O . LEU A 1 105 ? -18.865 -4.278 20.092 1.00 95.00 105 LEU A O 1
ATOM 835 N N . VAL A 1 106 ? -20.956 -4.705 19.385 1.00 95.69 106 VAL A N 1
ATOM 836 C CA . VAL A 1 106 ? -20.624 -4.717 17.952 1.00 95.69 106 VAL A CA 1
ATOM 837 C C . VAL A 1 106 ? -19.987 -3.395 17.502 1.00 95.69 106 VAL A C 1
ATOM 839 O O . VAL A 1 106 ? -18.879 -3.450 16.965 1.00 95.69 106 VAL A O 1
ATOM 842 N N . PRO A 1 107 ? -20.590 -2.208 17.733 1.00 93.50 107 PRO A N 1
ATOM 843 C CA . PRO A 1 107 ? -19.975 -0.957 17.307 1.00 93.50 107 PRO A CA 1
ATOM 844 C C . PRO A 1 107 ? -18.603 -0.720 17.928 1.00 93.50 107 PRO A C 1
ATOM 846 O O . PRO A 1 107 ? -17.692 -0.234 17.255 1.00 93.50 107 PRO A O 1
ATOM 849 N N . ARG A 1 108 ? -18.443 -1.093 19.202 1.00 94.12 108 ARG A N 1
ATOM 850 C CA . ARG A 1 108 ? -17.193 -0.910 19.931 1.00 94.12 108 ARG A CA 1
ATOM 851 C C . ARG A 1 108 ? -16.084 -1.813 19.407 1.00 94.12 108 ARG A C 1
ATOM 853 O O . ARG A 1 108 ? -14.997 -1.326 19.108 1.00 94.12 108 ARG A O 1
ATOM 860 N N . ALA A 1 109 ? -16.375 -3.099 19.251 1.00 96.81 109 ALA A N 1
ATOM 861 C CA . ALA A 1 109 ? -15.444 -4.092 18.735 1.00 96.81 109 ALA A CA 1
ATOM 862 C C . ALA A 1 109 ? -15.015 -3.781 17.294 1.00 96.81 109 ALA A C 1
ATOM 864 O O . ALA A 1 109 ? -13.825 -3.803 16.981 1.00 96.81 109 ALA A O 1
ATOM 865 N N . VAL A 1 110 ? -15.970 -3.413 16.432 1.00 96.69 110 VAL A N 1
ATOM 866 C CA . VAL A 1 110 ? -15.688 -3.058 15.036 1.00 96.69 110 VAL A CA 1
ATOM 867 C C . VAL A 1 110 ? -14.786 -1.817 14.946 1.00 96.69 110 VAL A C 1
ATOM 869 O O . VAL A 1 110 ? -13.840 -1.799 14.156 1.00 96.69 110 VAL A O 1
ATOM 872 N N . LEU A 1 111 ? -15.029 -0.791 15.769 1.00 95.31 111 LEU A N 1
ATOM 873 C CA . LEU A 1 111 ? -14.176 0.403 15.824 1.00 95.31 111 LEU A CA 1
ATOM 874 C C . LEU A 1 111 ? -12.783 0.104 16.385 1.00 95.31 111 LEU A C 1
ATOM 876 O O . LEU A 1 111 ? -11.796 0.600 15.847 1.00 95.31 111 LEU A O 1
ATOM 880 N N . ALA A 1 112 ? -12.690 -0.703 17.442 1.00 96.06 112 ALA A N 1
ATOM 881 C CA . ALA A 1 112 ? -11.415 -1.051 18.062 1.00 96.06 112 ALA A CA 1
ATOM 882 C C . ALA A 1 112 ? -10.500 -1.832 17.108 1.00 96.06 112 ALA A C 1
ATOM 884 O O . ALA A 1 112 ? -9.294 -1.603 17.100 1.00 96.06 112 ALA A O 1
ATOM 885 N N . PHE A 1 113 ? -11.065 -2.714 16.279 1.00 97.31 113 PHE A N 1
ATOM 886 C CA . PHE A 1 113 ? -10.307 -3.493 15.298 1.00 97.31 113 PHE A CA 1
ATOM 887 C C . PHE A 1 113 ? -9.973 -2.706 14.014 1.00 97.31 113 PHE A C 1
ATOM 889 O O . PHE A 1 113 ? -9.042 -3.062 13.289 1.00 97.31 113 PHE A O 1
ATOM 896 N N . ALA A 1 114 ? -10.680 -1.604 13.739 1.00 97.25 114 ALA A N 1
ATOM 897 C CA . ALA A 1 114 ? -10.557 -0.860 12.486 1.00 97.25 114 ALA A CA 1
ATOM 898 C C . ALA A 1 114 ? -9.126 -0.415 12.117 1.00 97.25 114 ALA A C 1
ATOM 900 O O . ALA A 1 114 ? -8.778 -0.579 10.946 1.00 97.25 114 ALA A O 1
ATOM 901 N N . PRO A 1 115 ? -8.272 0.094 13.034 1.00 97.00 115 PRO A N 1
ATOM 902 C CA . PRO A 1 115 ? -6.919 0.508 12.665 1.00 97.00 115 PRO A CA 1
ATOM 903 C C . PRO A 1 115 ? -6.074 -0.627 12.079 1.00 97.00 115 PRO A C 1
ATOM 905 O O . PRO A 1 115 ? -5.405 -0.424 11.075 1.00 97.00 115 PRO A O 1
ATOM 908 N N . LEU A 1 116 ? -6.135 -1.828 12.663 1.00 97.44 116 LEU A N 1
ATOM 909 C CA . LEU A 1 116 ? -5.398 -2.992 12.165 1.00 97.44 116 LEU A CA 1
ATOM 910 C C . LEU A 1 116 ? -6.049 -3.576 10.901 1.00 97.44 116 LEU A C 1
ATOM 912 O O . LEU A 1 116 ? -5.363 -3.898 9.927 1.00 97.44 116 LEU A O 1
ATOM 916 N N . ALA A 1 117 ? -7.378 -3.687 10.894 1.00 96.69 117 ALA A N 1
ATOM 917 C CA . ALA A 1 117 ? -8.120 -4.296 9.796 1.00 96.69 117 ALA A CA 1
ATOM 918 C C . ALA A 1 117 ? -8.011 -3.489 8.490 1.00 96.69 117 ALA A C 1
ATOM 920 O O . ALA A 1 117 ? -7.750 -4.052 7.427 1.00 96.69 117 ALA A O 1
ATOM 921 N N . LEU A 1 118 ? -8.133 -2.156 8.557 1.00 95.88 118 LEU A N 1
ATOM 922 C CA . LEU A 1 118 ? -8.054 -1.284 7.377 1.00 95.88 118 LEU A CA 1
ATOM 923 C C . LEU A 1 118 ? -6.658 -1.225 6.743 1.00 95.88 118 LEU A C 1
ATOM 925 O O . LEU A 1 118 ? -6.534 -0.804 5.592 1.00 95.88 118 LEU A O 1
ATOM 929 N N . THR A 1 119 ? -5.619 -1.634 7.471 1.00 95.38 119 THR A N 1
ATOM 930 C CA . THR A 1 119 ? -4.228 -1.658 6.995 1.00 95.38 119 THR A CA 1
ATOM 931 C C . THR A 1 119 ? -3.668 -3.075 6.919 1.00 95.38 119 THR A C 1
ATOM 933 O O . THR A 1 119 ? -2.453 -3.261 6.886 1.00 95.38 119 THR A O 1
ATOM 936 N N . SER A 1 120 ? -4.533 -4.091 6.901 1.00 94.38 120 SER A N 1
ATOM 937 C CA . SER A 1 120 ? -4.110 -5.490 6.826 1.00 94.38 120 SER A CA 1
ATOM 938 C C . SER A 1 120 ? -3.350 -5.772 5.526 1.00 94.38 120 SER A C 1
ATOM 940 O O . SER A 1 120 ? -3.839 -5.472 4.431 1.00 94.38 120 SER A O 1
ATOM 942 N N . GLY A 1 121 ? -2.130 -6.302 5.670 1.00 92.00 121 GLY A N 1
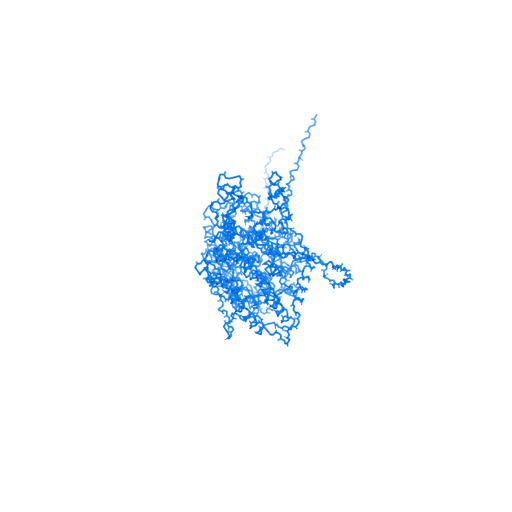ATOM 943 C CA . GLY A 1 121 ? -1.158 -6.534 4.594 1.00 92.00 121 GLY A CA 1
ATOM 944 C C . GLY A 1 121 ? -0.294 -5.316 4.234 1.00 92.00 121 GLY A C 1
ATOM 945 O O . GLY A 1 121 ? 0.750 -5.466 3.604 1.00 92.00 121 GLY A O 1
ATOM 946 N N . ALA A 1 122 ? -0.663 -4.104 4.665 1.00 94.81 122 ALA A N 1
ATOM 947 C CA . ALA A 1 122 ? 0.037 -2.872 4.288 1.00 94.81 122 ALA A CA 1
ATOM 948 C C . ALA A 1 122 ? 1.474 -2.787 4.828 1.00 94.81 122 ALA A C 1
ATOM 950 O O . ALA A 1 122 ? 2.278 -2.037 4.290 1.00 94.81 122 ALA A O 1
ATOM 951 N N . TRP A 1 123 ? 1.838 -3.559 5.854 1.00 95.00 123 TRP A N 1
ATOM 952 C CA . TRP A 1 123 ? 3.217 -3.623 6.356 1.00 95.00 123 TRP A CA 1
ATOM 953 C C . TRP A 1 123 ? 4.209 -4.218 5.339 1.00 95.00 123 TRP A C 1
ATOM 955 O O . TRP A 1 123 ? 5.405 -3.958 5.447 1.00 95.00 123 TRP A O 1
ATOM 965 N N . LEU A 1 124 ? 3.738 -4.940 4.312 1.00 94.25 124 LEU A N 1
ATOM 966 C CA . LEU A 1 124 ? 4.585 -5.502 3.247 1.00 94.25 124 LEU A CA 1
ATOM 967 C C . LEU A 1 124 ? 4.845 -4.523 2.079 1.00 94.25 124 LEU A C 1
ATOM 969 O O . LEU A 1 124 ? 5.659 -4.811 1.201 1.00 94.25 124 LEU A O 1
ATOM 973 N N . GLN A 1 125 ? 4.201 -3.348 2.071 1.00 91.38 125 GLN A N 1
ATOM 974 C CA . GLN A 1 125 ? 4.062 -2.440 0.917 1.00 91.38 125 GLN A CA 1
ATOM 975 C C . GLN A 1 125 ? 5.355 -1.930 0.259 1.00 91.38 125 GLN A C 1
ATOM 977 O O . GLN A 1 125 ? 5.322 -1.376 -0.837 1.00 91.38 125 GLN A O 1
ATOM 982 N N . ARG A 1 126 ? 6.514 -2.068 0.902 1.00 90.50 126 ARG A N 1
ATOM 983 C CA . ARG A 1 126 ? 7.808 -1.617 0.355 1.00 90.50 126 ARG A CA 1
ATOM 984 C C . ARG A 1 126 ? 8.902 -2.659 0.498 1.00 90.50 126 ARG A C 1
ATOM 986 O O . ARG A 1 126 ? 10.071 -2.325 0.358 1.00 90.50 126 ARG A O 1
ATOM 993 N N . MET A 1 127 ? 8.541 -3.909 0.760 1.00 90.56 127 MET A N 1
ATOM 994 C CA . MET A 1 127 ? 9.539 -4.960 0.864 1.00 90.56 127 MET A CA 1
ATOM 995 C C . MET A 1 127 ? 10.212 -5.179 -0.506 1.00 90.56 127 MET A C 1
ATOM 997 O O . MET A 1 127 ? 11.426 -5.063 -0.649 1.00 90.56 127 MET A O 1
ATOM 1001 N N . THR A 1 128 ? 9.469 -5.325 -1.596 1.00 89.94 128 THR A N 1
ATOM 1002 C CA . THR A 1 128 ? 10.124 -5.341 -2.912 1.00 89.94 128 THR A CA 1
ATOM 1003 C C . THR A 1 128 ? 10.659 -3.979 -3.337 1.00 89.94 128 THR A C 1
ATOM 1005 O O . THR A 1 128 ? 10.053 -2.915 -3.155 1.00 89.94 128 THR A O 1
ATOM 1008 N N . SER A 1 129 ? 11.838 -4.027 -3.940 1.00 91.69 129 SER A N 1
ATOM 1009 C CA . SER A 1 129 ? 12.582 -2.894 -4.458 1.00 91.69 129 SER A CA 1
ATOM 1010 C C . SER A 1 129 ? 13.339 -3.320 -5.717 1.00 91.69 129 SER A C 1
ATOM 1012 O O . SER A 1 129 ? 13.594 -4.508 -5.916 1.00 91.69 129 SER A O 1
ATOM 1014 N N . PRO A 1 130 ? 13.774 -2.374 -6.558 1.00 92.56 130 PRO A N 1
ATOM 1015 C CA . PRO A 1 130 ? 14.666 -2.699 -7.667 1.00 92.56 130 PRO A CA 1
ATOM 1016 C C . PRO A 1 130 ? 15.959 -3.424 -7.240 1.00 92.56 130 PRO A C 1
ATOM 1018 O O . PRO A 1 130 ? 16.522 -4.174 -8.029 1.00 92.56 130 PRO A O 1
ATOM 1021 N N . ALA A 1 131 ? 16.416 -3.248 -5.991 1.00 91.31 131 ALA A N 1
ATOM 1022 C CA . ALA A 1 131 ? 17.641 -3.875 -5.489 1.00 91.31 131 ALA A CA 1
ATOM 1023 C C . ALA A 1 131 ? 17.523 -5.392 -5.253 1.00 91.31 131 ALA A C 1
ATOM 1025 O O . ALA A 1 131 ? 18.553 -6.066 -5.243 1.00 91.31 131 ALA A O 1
ATOM 1026 N N . ASN A 1 132 ? 16.306 -5.899 -5.032 1.00 89.88 132 ASN A N 1
ATOM 1027 C CA . ASN A 1 132 ? 15.997 -7.297 -4.702 1.00 89.88 132 ASN A CA 1
ATOM 1028 C C . ASN A 1 132 ? 14.888 -7.877 -5.604 1.00 89.88 132 ASN A C 1
ATOM 1030 O O . ASN A 1 132 ? 14.216 -8.833 -5.235 1.00 89.88 132 ASN A O 1
ATOM 1034 N N . ALA A 1 133 ? 14.684 -7.300 -6.790 1.00 87.62 133 ALA A N 1
ATOM 1035 C CA . ALA A 1 133 ? 13.643 -7.697 -7.743 1.00 87.62 133 ALA A CA 1
ATOM 1036 C C . ALA A 1 133 ? 13.835 -9.108 -8.342 1.00 87.62 133 ALA A C 1
ATOM 1038 O O . ALA A 1 133 ? 12.921 -9.649 -8.962 1.00 87.62 133 ALA A O 1
ATOM 1039 N N . ASP A 1 134 ? 15.019 -9.693 -8.173 1.00 85.62 134 ASP A N 1
ATOM 1040 C CA . ASP A 1 134 ? 15.397 -11.046 -8.585 1.00 85.62 134 ASP A CA 1
ATOM 1041 C C . ASP A 1 134 ? 15.635 -11.996 -7.394 1.00 85.62 134 ASP A C 1
ATOM 1043 O O . ASP A 1 134 ? 16.013 -13.153 -7.595 1.00 85.62 134 ASP A O 1
ATOM 1047 N N . ASP A 1 135 ? 15.386 -11.533 -6.164 1.00 85.38 135 ASP A N 1
ATOM 1048 C CA . ASP A 1 135 ? 15.514 -12.328 -4.946 1.00 85.38 135 ASP A CA 1
ATOM 1049 C C . ASP A 1 135 ? 14.257 -13.199 -4.716 1.00 85.38 135 ASP A C 1
ATOM 1051 O O . ASP A 1 135 ? 13.144 -12.668 -4.633 1.00 85.38 135 ASP A O 1
ATOM 1055 N N . PRO A 1 136 ? 14.386 -14.536 -4.584 1.00 81.25 136 PRO A N 1
ATOM 1056 C CA . PRO A 1 136 ? 13.236 -15.428 -4.417 1.00 81.25 136 PRO A CA 1
ATOM 1057 C C . PRO A 1 136 ? 12.372 -15.104 -3.194 1.00 81.25 136 PRO A C 1
ATOM 1059 O O . PRO A 1 136 ? 11.151 -15.271 -3.236 1.00 81.25 136 PRO A O 1
ATOM 1062 N N . VAL A 1 137 ? 12.996 -14.635 -2.112 1.00 80.81 137 VAL A N 1
ATOM 1063 C CA . VAL A 1 137 ? 12.311 -14.283 -0.867 1.00 80.81 137 VAL A CA 1
ATOM 1064 C C . VAL A 1 137 ? 11.470 -13.026 -1.062 1.00 80.81 137 VAL A C 1
ATOM 1066 O O . VAL A 1 137 ? 10.277 -13.031 -0.756 1.00 80.81 137 VAL A O 1
ATOM 1069 N N . ALA A 1 138 ? 12.046 -11.972 -1.635 1.00 86.19 138 ALA A N 1
ATOM 1070 C CA . ALA A 1 138 ? 11.331 -10.745 -1.955 1.00 86.19 138 ALA A CA 1
ATOM 1071 C C . ALA A 1 138 ? 10.166 -10.997 -2.933 1.00 86.19 138 ALA A C 1
ATOM 1073 O O . ALA A 1 138 ? 9.079 -10.446 -2.746 1.00 86.19 138 ALA A O 1
ATOM 1074 N N . LEU A 1 139 ? 10.345 -11.878 -3.924 1.00 85.50 139 LEU A N 1
ATOM 1075 C CA . LEU A 1 139 ? 9.282 -12.266 -4.859 1.00 85.50 139 LEU A CA 1
ATOM 1076 C C . LEU A 1 139 ? 8.123 -13.004 -4.174 1.00 85.50 139 LEU A C 1
ATOM 1078 O O . LEU A 1 139 ? 6.961 -12.721 -4.474 1.00 85.50 139 LEU A O 1
ATOM 1082 N N . ALA A 1 140 ? 8.411 -13.901 -3.227 1.00 82.31 140 ALA A N 1
ATOM 1083 C CA . ALA A 1 140 ? 7.380 -14.576 -2.436 1.00 82.31 140 ALA A CA 1
ATOM 1084 C C . ALA A 1 140 ? 6.607 -13.590 -1.543 1.00 82.31 140 ALA A C 1
ATOM 1086 O O . ALA A 1 140 ? 5.380 -13.658 -1.441 1.00 82.31 140 ALA A O 1
ATOM 1087 N N . VAL A 1 141 ? 7.310 -12.625 -0.939 1.00 87.56 141 VAL A N 1
ATOM 1088 C CA . VAL A 1 141 ? 6.686 -11.547 -0.158 1.00 87.56 141 VAL A CA 1
ATOM 1089 C C . VAL A 1 141 ? 5.771 -10.691 -1.033 1.00 87.56 141 VAL A C 1
ATOM 1091 O O . VAL A 1 141 ? 4.659 -10.366 -0.618 1.00 87.56 141 VAL A O 1
ATOM 1094 N N . LEU A 1 142 ? 6.189 -10.362 -2.257 1.00 89.56 142 LEU A N 1
ATOM 1095 C CA . LEU A 1 142 ? 5.353 -9.596 -3.178 1.00 89.56 142 LEU A CA 1
ATOM 1096 C C . LEU A 1 142 ? 4.129 -10.381 -3.658 1.00 89.56 142 LEU A C 1
ATOM 1098 O O . LEU A 1 142 ? 3.066 -9.780 -3.774 1.00 89.56 142 LEU A O 1
ATOM 1102 N N . ALA A 1 143 ? 4.227 -11.701 -3.851 1.00 87.25 143 ALA A N 1
ATOM 1103 C CA . ALA A 1 143 ? 3.068 -12.538 -4.192 1.00 87.25 143 ALA A CA 1
ATOM 1104 C C . ALA A 1 143 ? 1.992 -12.483 -3.115 1.00 87.25 143 ALA A C 1
ATOM 1106 O O . ALA A 1 143 ? 0.809 -12.257 -3.384 1.00 87.25 143 ALA A O 1
ATOM 1107 N N . ARG A 1 144 ? 2.436 -12.619 -1.870 1.00 87.06 144 ARG A N 1
ATOM 1108 C CA . ARG A 1 144 ? 1.582 -12.508 -0.697 1.00 87.06 144 ARG A CA 1
ATOM 1109 C C . ARG A 1 144 ? 0.969 -11.113 -0.582 1.00 87.06 144 ARG A C 1
ATOM 1111 O O . ARG A 1 144 ? -0.235 -10.981 -0.384 1.00 87.06 144 ARG A O 1
ATOM 1118 N N . TYR A 1 145 ? 1.772 -10.072 -0.778 1.00 92.56 145 TYR A N 1
ATOM 1119 C CA . TYR A 1 145 ? 1.282 -8.700 -0.750 1.00 92.56 145 TYR A CA 1
ATOM 1120 C C . TYR A 1 145 ? 0.276 -8.402 -1.876 1.00 92.56 145 TYR A C 1
ATOM 1122 O O . TYR A 1 145 ? -0.741 -7.753 -1.640 1.00 92.56 145 TYR A O 1
ATOM 1130 N N . ALA A 1 146 ? 0.502 -8.925 -3.083 1.00 91.81 146 ALA A N 1
ATOM 1131 C CA . ALA A 1 146 ? -0.424 -8.815 -4.207 1.00 91.81 146 ALA A CA 1
ATOM 1132 C C . ALA A 1 146 ? -1.790 -9.451 -3.883 1.00 91.81 146 ALA A C 1
ATOM 1134 O O . ALA A 1 146 ? -2.831 -8.874 -4.207 1.00 91.81 146 ALA A O 1
ATOM 1135 N N . SER A 1 147 ? -1.800 -10.597 -3.192 1.00 88.69 147 SER A N 1
ATOM 1136 C CA . SER A 1 147 ? -3.017 -11.249 -2.677 1.00 88.69 147 SER A CA 1
ATOM 1137 C C . SER A 1 147 ? -3.757 -10.366 -1.662 1.00 88.69 147 SER A C 1
ATOM 1139 O O . SER A 1 147 ? -4.964 -10.125 -1.790 1.00 88.69 147 SER A O 1
ATOM 1141 N N . ASP A 1 148 ? -3.034 -9.778 -0.706 1.00 91.69 148 ASP A N 1
ATOM 1142 C CA . ASP A 1 148 ? -3.621 -8.876 0.292 1.00 91.69 148 ASP A CA 1
ATOM 1143 C C . ASP A 1 148 ? -4.179 -7.584 -0.330 1.00 91.69 148 ASP A C 1
ATOM 1145 O O . ASP A 1 148 ? -5.222 -7.080 0.103 1.00 91.69 148 ASP A O 1
ATOM 1149 N N . LEU A 1 149 ? -3.524 -7.062 -1.371 1.00 91.00 149 LEU A N 1
ATOM 1150 C CA . LEU A 1 149 ? -4.006 -5.924 -2.154 1.00 91.00 149 LEU A CA 1
ATOM 1151 C C . LEU A 1 149 ? -5.209 -6.262 -3.039 1.00 91.00 149 LEU A C 1
ATOM 1153 O O . LEU A 1 149 ? -5.984 -5.363 -3.361 1.00 91.00 149 LEU A O 1
ATOM 1157 N N . GLY A 1 150 ? -5.389 -7.532 -3.410 1.00 89.31 150 GLY A N 1
ATOM 1158 C CA . GLY A 1 150 ? -6.363 -7.939 -4.421 1.00 89.31 150 GLY A CA 1
ATOM 1159 C C . GLY A 1 150 ? -5.936 -7.503 -5.824 1.00 89.31 150 GLY A C 1
ATOM 1160 O O . GLY A 1 150 ? -6.724 -6.886 -6.540 1.00 89.31 150 GLY A O 1
ATOM 1161 N N . ALA A 1 151 ? -4.678 -7.777 -6.188 1.00 89.62 151 ALA A N 1
ATOM 1162 C CA . ALA A 1 151 ? -4.061 -7.315 -7.429 1.00 89.62 151 ALA A CA 1
ATOM 1163 C C . ALA A 1 151 ? -4.948 -7.541 -8.665 1.00 89.62 151 ALA A C 1
ATOM 1165 O O . ALA A 1 151 ? -5.521 -8.617 -8.868 1.00 89.62 151 ALA A O 1
ATOM 1166 N N . GLY A 1 152 ? -5.049 -6.492 -9.483 1.00 84.00 152 GLY A N 1
ATOM 1167 C CA . GLY A 1 152 ? -5.882 -6.446 -10.681 1.00 84.00 152 GLY A CA 1
ATOM 1168 C C . GLY A 1 152 ? -7.356 -6.106 -10.446 1.00 84.00 152 GLY A C 1
ATOM 1169 O O . GLY A 1 152 ? -8.134 -6.084 -11.397 1.00 84.00 152 GLY A O 1
ATOM 1170 N N . ARG A 1 153 ? -7.769 -5.796 -9.210 1.00 88.50 153 ARG A N 1
ATOM 1171 C CA . ARG A 1 153 ? -9.112 -5.274 -8.920 1.00 88.50 153 ARG A CA 1
ATOM 1172 C C . ARG A 1 153 ? -9.031 -3.953 -8.140 1.00 88.50 153 ARG A C 1
ATOM 1174 O O . ARG A 1 153 ? -8.294 -3.884 -7.154 1.00 88.50 153 ARG A O 1
ATOM 1181 N N . PRO A 1 154 ? -9.793 -2.913 -8.525 1.00 91.12 154 PRO A N 1
ATOM 1182 C CA . PRO A 1 154 ? -9.866 -1.683 -7.746 1.00 91.12 154 PRO A CA 1
ATOM 1183 C C . PRO A 1 154 ? -10.580 -1.946 -6.420 1.00 91.12 154 PRO A C 1
ATOM 1185 O O . PRO A 1 154 ? -11.509 -2.753 -6.352 1.00 91.12 154 PRO A O 1
ATOM 1188 N N . HIS A 1 155 ? -10.153 -1.257 -5.362 1.00 91.50 155 HIS A N 1
ATOM 1189 C CA . HIS A 1 155 ? -10.774 -1.308 -4.036 1.00 91.50 155 HIS A CA 1
ATOM 1190 C C . HIS A 1 155 ? -10.946 -2.722 -3.480 1.00 91.50 155 HIS A C 1
ATOM 1192 O O . HIS A 1 155 ? -11.906 -3.019 -2.771 1.00 91.50 155 HIS A O 1
ATOM 1198 N N . ALA A 1 156 ? -10.007 -3.605 -3.810 1.00 90.75 156 ALA A N 1
ATOM 1199 C CA . ALA A 1 156 ? -10.103 -5.008 -3.469 1.00 90.75 156 ALA A CA 1
ATOM 1200 C C . ALA A 1 156 ? -9.199 -5.406 -2.311 1.00 90.75 156 ALA A C 1
ATOM 1202 O O . ALA A 1 156 ? -9.175 -6.587 -2.011 1.00 90.75 156 ALA A O 1
ATOM 1203 N N . SER A 1 157 ? -8.465 -4.509 -1.647 1.00 93.06 157 SER A N 1
ATOM 1204 C CA . SER A 1 157 ? -7.576 -4.924 -0.550 1.00 93.06 157 SER A CA 1
ATOM 1205 C C . SER A 1 157 ? -8.345 -5.482 0.657 1.00 93.06 157 SER A C 1
ATOM 1207 O O . SER A 1 157 ? -9.542 -5.230 0.815 1.00 93.06 157 SER A O 1
ATOM 1209 N N . ARG A 1 158 ? -7.660 -6.191 1.563 1.00 93.12 158 ARG A N 1
ATOM 1210 C CA . ARG A 1 158 ? -8.264 -6.657 2.833 1.00 93.12 158 ARG A CA 1
ATOM 1211 C C . ARG A 1 158 ? -8.907 -5.522 3.631 1.00 93.12 158 ARG A C 1
ATOM 1213 O O . ARG A 1 158 ? -10.018 -5.654 4.140 1.00 93.12 158 ARG A O 1
ATOM 1220 N N . GLY A 1 159 ? -8.246 -4.366 3.658 1.00 94.56 159 GLY A N 1
ATOM 1221 C CA . GLY A 1 159 ? -8.776 -3.165 4.286 1.00 94.56 159 GLY A CA 1
ATOM 1222 C C . GLY A 1 159 ? -10.061 -2.661 3.631 1.00 94.56 159 GLY A C 1
ATOM 1223 O O . GLY A 1 159 ? -10.946 -2.183 4.334 1.00 94.56 159 GLY A O 1
ATOM 1224 N N . HIS A 1 160 ? -10.229 -2.823 2.315 1.00 93.25 160 HIS A N 1
ATOM 1225 C CA . HIS A 1 160 ? -11.486 -2.479 1.645 1.00 93.25 160 HIS A CA 1
ATOM 1226 C C . HIS A 1 160 ? -12.631 -3.431 2.014 1.00 93.25 160 HIS A C 1
ATOM 1228 O O . HIS A 1 160 ? -13.757 -2.965 2.190 1.00 93.25 160 HIS A O 1
ATOM 1234 N N . ALA A 1 161 ? -12.356 -4.729 2.201 1.00 93.69 161 ALA A N 1
ATOM 1235 C CA . ALA A 1 161 ? -13.357 -5.678 2.699 1.00 93.69 161 ALA A CA 1
ATOM 1236 C C . ALA A 1 161 ? -13.863 -5.270 4.096 1.00 93.69 161 ALA A C 1
ATOM 1238 O O . ALA A 1 161 ? -15.070 -5.245 4.344 1.00 93.69 161 ALA A O 1
ATOM 1239 N N . TYR A 1 162 ? -12.958 -4.837 4.980 1.00 95.94 162 TYR A N 1
ATOM 1240 C CA . TYR A 1 162 ? -13.343 -4.321 6.295 1.00 95.94 162 TYR A CA 1
ATOM 1241 C C . TYR A 1 162 ? -14.024 -2.943 6.235 1.00 95.94 162 TYR A C 1
ATOM 1243 O O . TYR A 1 162 ? -14.977 -2.674 6.966 1.00 95.94 162 TYR A O 1
ATOM 1251 N N . LEU A 1 163 ? -13.598 -2.062 5.327 1.00 94.62 163 LEU A N 1
ATOM 1252 C CA . LEU A 1 163 ? -14.256 -0.772 5.102 1.00 94.62 163 LEU A CA 1
ATOM 1253 C C . LEU A 1 163 ? -15.708 -0.945 4.631 1.00 94.62 163 LEU A C 1
ATOM 1255 O O . LEU A 1 163 ? -16.573 -0.151 5.005 1.00 94.62 163 LEU A O 1
ATOM 1259 N N . ALA A 1 164 ? -15.995 -1.979 3.835 1.00 93.81 164 ALA A N 1
ATOM 1260 C CA . ALA A 1 164 ? -17.357 -2.312 3.430 1.00 93.81 164 ALA A CA 1
ATOM 1261 C C . ALA A 1 164 ? -18.233 -2.691 4.637 1.00 93.81 164 ALA A C 1
ATOM 1263 O O . ALA A 1 164 ? -19.375 -2.234 4.715 1.00 93.81 164 ALA A O 1
ATOM 1264 N N . LEU A 1 165 ? -17.689 -3.435 5.610 1.00 95.25 165 LEU A N 1
ATOM 1265 C CA . LEU A 1 165 ? -18.369 -3.726 6.877 1.00 95.25 165 LEU A CA 1
ATOM 1266 C C . LEU A 1 165 ? -18.668 -2.442 7.662 1.00 95.25 165 LEU A C 1
ATOM 1268 O O . LEU A 1 165 ? -19.810 -2.226 8.067 1.00 95.25 165 LEU A O 1
ATOM 1272 N N . LEU A 1 166 ? -17.668 -1.569 7.831 1.00 95.19 166 LEU A N 1
ATOM 1273 C CA . LEU A 1 166 ? -17.821 -0.280 8.520 1.00 95.19 166 LEU A CA 1
ATOM 1274 C C . LEU A 1 166 ? -18.960 0.556 7.920 1.00 95.19 166 LEU A C 1
ATOM 1276 O O . LEU A 1 166 ? -19.874 0.971 8.635 1.00 95.19 166 LEU A O 1
ATOM 1280 N N . ARG A 1 167 ? -18.961 0.716 6.591 1.00 93.00 167 ARG A N 1
ATOM 1281 C CA . ARG A 1 167 ? -20.001 1.452 5.854 1.00 93.00 167 ARG A CA 1
ATOM 1282 C C . ARG A 1 167 ? -21.373 0.798 5.962 1.00 93.00 167 ARG A C 1
ATOM 1284 O O . ARG A 1 167 ? -22.367 1.492 6.141 1.00 93.00 167 ARG A O 1
ATOM 1291 N N . ARG A 1 168 ? -21.446 -0.534 5.877 1.00 92.88 168 ARG A N 1
ATOM 1292 C CA . ARG A 1 168 ? -22.713 -1.268 6.012 1.00 92.88 168 ARG A CA 1
ATOM 1293 C C . ARG A 1 168 ? -23.342 -1.071 7.389 1.00 92.88 168 ARG A C 1
ATOM 1295 O O . ARG A 1 168 ? -24.564 -1.015 7.491 1.00 92.88 168 ARG A O 1
ATOM 1302 N N . LEU A 1 169 ? -22.520 -0.956 8.429 1.00 91.62 169 LEU A N 1
ATOM 1303 C CA . LEU A 1 169 ? -22.976 -0.685 9.791 1.00 91.62 169 LEU A CA 1
ATOM 1304 C C . LEU A 1 169 ? -23.238 0.810 10.057 1.00 91.62 169 LEU A C 1
ATOM 1306 O O . LEU A 1 169 ? -23.775 1.139 11.114 1.00 91.62 169 LEU A O 1
ATOM 1310 N N . GLY A 1 170 ? -22.877 1.714 9.136 1.00 90.00 170 GLY A N 1
ATOM 1311 C CA . GLY A 1 170 ? -22.933 3.166 9.353 1.00 90.00 170 GLY A CA 1
ATOM 1312 C C . GLY A 1 170 ? -21.966 3.634 10.446 1.00 90.00 170 GLY A C 1
ATOM 1313 O O . GLY A 1 170 ? -22.276 4.536 11.228 1.00 90.00 170 GLY A O 1
ATOM 1314 N N . ILE A 1 171 ? -20.823 2.954 10.580 1.00 89.06 171 ILE A N 1
ATOM 1315 C CA . ILE A 1 171 ? -19.828 3.187 11.625 1.00 89.06 171 ILE A CA 1
ATOM 1316 C C . ILE A 1 171 ? -18.542 3.667 10.971 1.00 89.06 171 ILE A C 1
ATOM 1318 O O . ILE A 1 171 ? -17.924 2.947 10.199 1.00 89.06 171 ILE A O 1
ATOM 1322 N N . ALA A 1 172 ? -18.104 4.872 11.345 1.00 83.94 172 ALA A N 1
ATOM 1323 C CA . ALA A 1 172 ? -16.898 5.493 10.795 1.00 83.94 172 ALA A CA 1
ATOM 1324 C C . ALA A 1 172 ? -16.943 5.615 9.258 1.00 83.94 172 ALA A C 1
ATOM 1326 O O . ALA A 1 172 ? -15.978 5.298 8.568 1.00 83.94 172 ALA A O 1
ATOM 1327 N N . ASP A 1 173 ? -18.044 6.151 8.719 1.00 76.44 173 ASP A N 1
ATOM 1328 C CA . ASP A 1 173 ? -18.236 6.371 7.273 1.00 76.44 173 ASP A CA 1
ATOM 1329 C C . ASP A 1 173 ? -17.105 7.189 6.617 1.00 76.44 173 ASP A C 1
ATOM 1331 O O . ASP A 1 173 ? -16.834 7.060 5.422 1.00 76.44 173 ASP A O 1
ATOM 1335 N N . HIS A 1 174 ? -16.405 8.001 7.415 1.00 76.50 174 HIS A N 1
ATOM 1336 C CA . HIS A 1 174 ? -15.258 8.817 7.010 1.00 76.50 174 HIS A CA 1
ATOM 1337 C C . HIS A 1 174 ? -13.895 8.150 7.264 1.00 76.50 174 HIS A C 1
ATOM 1339 O O . HIS A 1 174 ? -12.869 8.826 7.271 1.00 76.50 174 HIS A O 1
ATOM 1345 N N . ALA A 1 175 ? -13.853 6.827 7.446 1.00 80.56 175 ALA A N 1
ATOM 1346 C CA . ALA A 1 175 ? -12.610 6.063 7.565 1.00 80.56 175 ALA A CA 1
ATOM 1347 C C . ALA A 1 175 ? -11.813 5.976 6.246 1.00 80.56 175 ALA A C 1
ATOM 1349 O O . ALA A 1 175 ? -10.754 5.362 6.222 1.00 80.56 175 ALA A O 1
ATOM 1350 N N . ALA A 1 176 ? -12.293 6.583 5.155 1.00 83.62 176 ALA A N 1
ATOM 1351 C CA . ALA A 1 176 ? -11.562 6.744 3.903 1.00 83.62 176 ALA A CA 1
ATOM 1352 C C . ALA A 1 176 ? -11.290 8.244 3.643 1.00 83.62 176 ALA A C 1
ATOM 1354 O O . ALA A 1 176 ? -12.249 9.014 3.573 1.00 83.62 176 ALA A O 1
ATOM 1355 N N . PRO A 1 177 ? -10.022 8.670 3.471 1.00 85.38 177 PRO A N 1
ATOM 1356 C CA . PRO A 1 177 ? -8.815 7.839 3.465 1.00 85.38 177 PRO A CA 1
ATOM 1357 C C . PRO A 1 177 ? -8.460 7.314 4.867 1.00 85.38 177 PRO A C 1
ATOM 1359 O O . PRO A 1 177 ? -8.675 8.000 5.862 1.00 85.38 177 PRO A O 1
ATOM 1362 N N . THR A 1 178 ? -7.862 6.120 4.939 1.00 88.69 178 THR A N 1
ATOM 1363 C CA . THR A 1 178 ? -7.596 5.358 6.181 1.00 88.69 178 THR A CA 1
ATOM 1364 C C . THR A 1 178 ? -6.896 6.154 7.287 1.00 88.69 178 THR A C 1
ATOM 1366 O O . THR A 1 178 ? -7.165 5.951 8.471 1.00 88.69 178 THR A O 1
ATOM 1369 N N . ALA A 1 179 ? -6.050 7.122 6.923 1.00 89.06 179 ALA A N 1
ATOM 1370 C CA . ALA A 1 179 ? -5.368 8.005 7.868 1.00 89.06 179 ALA A CA 1
ATOM 1371 C C . ALA A 1 179 ? -6.326 8.867 8.722 1.00 89.06 179 ALA A C 1
ATOM 1373 O O . ALA A 1 179 ? -5.968 9.237 9.842 1.00 89.06 179 ALA A O 1
ATOM 1374 N N . PHE A 1 180 ? -7.542 9.171 8.241 1.00 88.56 180 PHE A N 1
ATOM 1375 C CA . PHE A 1 180 ? -8.539 9.940 9.005 1.00 88.56 180 PHE A CA 1
ATOM 1376 C C . PHE A 1 180 ? -9.027 9.208 10.251 1.00 88.56 180 PHE A C 1
ATOM 1378 O O . PHE A 1 180 ? -9.446 9.865 11.205 1.00 88.56 180 PHE A O 1
ATOM 1385 N N . LEU A 1 181 ? -8.917 7.877 10.281 1.00 91.62 181 LEU A N 1
ATOM 1386 C CA . LEU A 1 181 ? -9.311 7.073 11.432 1.00 91.62 181 LEU A CA 1
ATOM 1387 C C . LEU A 1 181 ? -8.560 7.484 12.710 1.00 91.62 181 LEU A C 1
ATOM 1389 O O . LEU A 1 181 ? -9.124 7.423 13.798 1.00 91.62 181 LEU A O 1
ATOM 1393 N N . ALA A 1 182 ? -7.327 7.994 12.590 1.00 91.06 182 ALA A N 1
ATOM 1394 C CA . ALA A 1 182 ? -6.548 8.495 13.726 1.00 91.06 182 ALA A CA 1
ATOM 1395 C C . ALA A 1 182 ? -7.236 9.651 14.482 1.00 91.06 182 ALA A C 1
ATOM 1397 O O . ALA A 1 182 ? -6.965 9.846 15.670 1.00 91.06 182 ALA A O 1
ATOM 1398 N N . ASN A 1 183 ? -8.140 10.385 13.818 1.00 88.69 183 ASN A N 1
ATOM 1399 C CA . ASN A 1 183 ? -8.917 11.478 14.407 1.00 88.69 183 ASN A CA 1
ATOM 1400 C C . ASN A 1 183 ? -10.187 10.996 15.127 1.00 88.69 183 ASN A C 1
ATOM 1402 O O . ASN A 1 183 ? -10.818 11.790 15.828 1.00 88.69 183 ASN A O 1
ATOM 1406 N N . ASP A 1 184 ? -10.575 9.725 14.970 1.00 90.19 184 ASP A N 1
ATOM 1407 C CA . ASP A 1 184 ? -11.727 9.171 15.672 1.00 90.19 184 ASP A CA 1
ATOM 1408 C C . ASP A 1 184 ? -11.369 8.937 17.146 1.00 90.19 184 ASP A C 1
ATOM 1410 O O . ASP A 1 184 ? -10.563 8.069 17.503 1.00 90.19 184 ASP A O 1
ATOM 1414 N N . ARG A 1 185 ? -11.961 9.765 18.011 1.00 87.00 185 ARG A N 1
ATOM 1415 C CA . ARG A 1 185 ? -11.752 9.731 19.465 1.00 87.00 185 ARG A CA 1
ATOM 1416 C C . ARG A 1 185 ? -12.437 8.552 20.137 1.00 87.00 185 ARG A C 1
ATOM 1418 O O . ARG A 1 185 ? -12.109 8.249 21.276 1.00 87.00 185 ARG A O 1
ATOM 1425 N N . ARG A 1 186 ? -13.371 7.891 19.448 1.00 88.00 186 ARG A N 1
ATOM 1426 C CA . ARG A 1 186 ? -14.030 6.700 19.982 1.00 88.00 186 ARG A CA 1
ATOM 1427 C C . ARG A 1 186 ? -13.063 5.529 20.016 1.00 88.00 186 ARG A C 1
ATOM 1429 O O . ARG A 1 186 ? -13.191 4.684 20.880 1.00 88.00 186 ARG A O 1
ATOM 1436 N N . ILE A 1 187 ? -12.103 5.447 19.104 1.00 92.19 187 ILE A N 1
ATOM 1437 C CA . ILE A 1 187 ? -11.120 4.357 19.102 1.00 92.19 187 ILE A CA 1
ATOM 1438 C C . ILE A 1 187 ? -10.136 4.598 20.249 1.00 92.19 187 ILE A C 1
ATOM 1440 O O . ILE A 1 187 ? -9.832 5.750 20.532 1.00 92.19 187 ILE A O 1
ATOM 1444 N N . ASP A 1 188 ? -9.642 3.557 20.915 1.00 90.62 188 ASP A N 1
ATOM 1445 C CA . ASP A 1 188 ? -8.641 3.703 21.979 1.00 90.62 188 ASP A CA 1
ATOM 1446 C C . ASP A 1 188 ? -7.229 3.987 21.417 1.00 90.62 188 ASP A C 1
ATOM 1448 O O . ASP A 1 188 ? -6.928 3.677 20.265 1.00 90.62 188 ASP A O 1
ATOM 1452 N N . HIS A 1 189 ? -6.344 4.620 22.195 1.00 89.38 189 HIS A N 1
ATOM 1453 C CA . HIS A 1 189 ? -4.960 4.872 21.771 1.00 89.38 189 HIS A CA 1
ATOM 1454 C C . HIS A 1 189 ? -4.147 3.590 21.527 1.00 89.38 189 HIS A C 1
ATOM 1456 O O . HIS A 1 189 ? -3.354 3.572 20.581 1.00 89.38 189 HIS A O 1
ATOM 1462 N N . LEU A 1 190 ? -4.356 2.530 22.315 1.00 91.69 190 LEU A N 1
ATOM 1463 C CA . LEU A 1 190 ? -3.657 1.249 22.175 1.00 91.69 190 LEU A CA 1
ATOM 1464 C C . LEU A 1 190 ? -3.972 0.556 20.846 1.00 91.69 190 LEU A C 1
ATOM 1466 O O . LEU A 1 190 ? -3.096 -0.095 20.283 1.00 91.69 190 LEU A O 1
ATOM 1470 N N . ALA A 1 191 ? -5.165 0.767 20.280 1.00 95.75 191 ALA A N 1
ATOM 1471 C CA . ALA A 1 191 ? -5.549 0.197 18.985 1.00 95.75 191 ALA A CA 1
ATOM 1472 C C . ALA A 1 191 ? -4.672 0.687 17.815 1.00 95.75 191 ALA A C 1
ATOM 1474 O O . ALA A 1 191 ? -4.612 0.042 16.771 1.00 95.75 191 ALA A O 1
ATOM 1475 N N . PHE A 1 192 ? -3.972 1.814 17.981 1.00 96.31 192 PHE A N 1
ATOM 1476 C CA . PHE A 1 192 ? -3.037 2.342 16.984 1.00 96.31 192 PHE A CA 1
ATOM 1477 C C . PHE A 1 192 ? -1.587 1.914 17.217 1.00 96.31 192 PHE A C 1
ATOM 1479 O O . PHE A 1 192 ? -0.758 2.181 16.352 1.00 96.31 192 PHE A O 1
ATOM 1486 N N . HIS A 1 193 ? -1.271 1.277 18.351 1.00 95.06 193 HIS A N 1
ATOM 1487 C CA . HIS A 1 193 ? 0.096 0.892 18.706 1.00 95.06 193 HIS A CA 1
ATOM 1488 C C . HIS A 1 193 ? 0.691 -0.067 17.675 1.00 95.06 193 HIS A C 1
ATOM 1490 O O . HIS A 1 193 ? 1.620 0.306 16.965 1.00 95.06 193 HIS A O 1
ATOM 1496 N N . LEU A 1 194 ? 0.074 -1.238 17.500 1.00 96.44 194 LEU A N 1
ATOM 1497 C CA . LEU A 1 194 ? 0.524 -2.219 16.516 1.00 96.44 194 LEU A CA 1
ATOM 1498 C C . LEU A 1 194 ? 0.564 -1.659 15.084 1.00 96.44 194 LEU A C 1
ATOM 1500 O O . LEU A 1 194 ? 1.658 -1.592 14.521 1.00 96.44 194 LEU A O 1
ATOM 1504 N N . PRO A 1 195 ? -0.564 -1.228 14.473 1.00 96.94 195 PRO A N 1
ATOM 1505 C CA . PRO A 1 195 ? -0.550 -0.798 13.079 1.00 96.94 195 PRO A CA 1
ATOM 1506 C C . PRO A 1 195 ? 0.319 0.448 12.863 1.00 96.94 195 PRO A C 1
ATOM 1508 O O . PRO A 1 195 ? 0.988 0.540 11.841 1.00 96.94 195 PRO A O 1
ATOM 1511 N N . GLY A 1 196 ? 0.375 1.389 13.813 1.00 95.31 196 GLY A N 1
ATOM 1512 C CA . GLY A 1 196 ? 1.225 2.577 13.707 1.00 95.31 196 GLY A CA 1
ATOM 1513 C C . GLY A 1 196 ? 2.715 2.240 13.656 1.00 95.31 196 GLY A C 1
ATOM 1514 O O . GLY A 1 196 ? 3.413 2.716 12.758 1.00 95.31 196 GLY A O 1
ATOM 1515 N N . THR A 1 197 ? 3.181 1.383 14.567 1.00 95.06 197 THR A N 1
ATOM 1516 C CA . THR A 1 197 ? 4.580 0.939 14.634 1.00 95.06 197 THR A CA 1
ATOM 1517 C C . THR A 1 197 ? 4.975 0.147 13.384 1.00 95.06 197 THR A C 1
ATOM 1519 O O . THR A 1 197 ? 5.951 0.499 12.718 1.00 95.06 197 THR A O 1
ATOM 1522 N N . VAL A 1 198 ? 4.183 -0.853 12.972 1.00 96.19 198 VAL A N 1
ATOM 1523 C CA . VAL A 1 198 ? 4.552 -1.709 11.824 1.00 96.19 198 VAL A CA 1
ATOM 1524 C C . VAL A 1 198 ? 4.465 -0.974 10.486 1.00 96.19 198 VAL A C 1
ATOM 1526 O O . VAL A 1 198 ? 5.271 -1.217 9.586 1.00 96.19 198 VAL A O 1
ATOM 1529 N N . LEU A 1 199 ? 3.536 -0.022 10.341 1.00 95.19 199 LEU A N 1
ATOM 1530 C CA . LEU A 1 199 ? 3.488 0.834 9.157 1.00 95.19 199 LEU A CA 1
ATOM 1531 C C . LEU A 1 199 ? 4.711 1.748 9.095 1.00 95.19 199 LEU A C 1
ATOM 1533 O O . LEU A 1 199 ? 5.241 1.958 8.005 1.00 95.19 199 LEU A O 1
ATOM 1537 N N . MET A 1 200 ? 5.197 2.251 10.232 1.00 93.12 200 MET A N 1
ATOM 1538 C CA . MET A 1 200 ? 6.427 3.040 10.262 1.00 93.12 200 MET A CA 1
ATOM 1539 C C . MET A 1 200 ? 7.657 2.190 9.911 1.00 93.12 200 MET A C 1
ATOM 1541 O O . MET A 1 200 ? 8.463 2.610 9.078 1.00 93.12 200 MET A O 1
ATOM 1545 N N . MET A 1 201 ? 7.754 0.962 10.437 1.00 94.19 201 MET A N 1
ATOM 1546 C CA . MET A 1 201 ? 8.786 -0.008 10.034 1.00 94.19 201 MET A CA 1
ATOM 1547 C C . MET A 1 201 ? 8.752 -0.259 8.519 1.00 94.19 201 MET A C 1
ATOM 1549 O O . MET A 1 201 ? 9.788 -0.215 7.858 1.00 94.19 201 MET A O 1
ATOM 1553 N N . SER A 1 202 ? 7.559 -0.400 7.922 1.00 93.50 202 SER A N 1
ATOM 1554 C CA . SER A 1 202 ? 7.404 -0.581 6.467 1.00 93.50 202 SER A CA 1
ATOM 1555 C C . SER A 1 202 ? 7.932 0.593 5.627 1.00 93.50 202 SER A C 1
ATOM 1557 O O . SER A 1 202 ? 8.167 0.447 4.426 1.00 93.50 202 SER A O 1
ATOM 1559 N N . ARG A 1 203 ? 8.141 1.779 6.224 1.00 90.75 203 ARG A N 1
ATOM 1560 C CA . ARG A 1 203 ? 8.754 2.932 5.543 1.00 90.75 203 ARG A CA 1
ATOM 1561 C C . ARG A 1 203 ? 10.285 2.865 5.502 1.00 90.75 203 ARG A C 1
ATOM 1563 O O . ARG A 1 203 ? 10.876 3.553 4.669 1.00 90.75 203 ARG A O 1
ATOM 1570 N N . CYS A 1 204 ? 10.897 1.997 6.302 1.00 90.69 204 CYS A N 1
ATOM 1571 C CA . CYS A 1 204 ? 12.335 1.724 6.360 1.00 90.69 204 CYS A CA 1
ATOM 1572 C C . CYS A 1 204 ? 12.603 0.202 6.337 1.00 90.69 204 CYS A C 1
ATOM 1574 O O . CYS A 1 204 ? 13.227 -0.345 7.244 1.00 90.69 204 CYS A O 1
ATOM 1576 N N . PRO A 1 205 ? 12.139 -0.513 5.292 1.00 89.81 205 PRO A N 1
ATOM 1577 C CA . PRO A 1 205 ? 12.184 -1.975 5.252 1.00 89.81 205 PRO A CA 1
ATOM 1578 C C . PRO A 1 205 ? 13.616 -2.523 5.224 1.00 89.81 205 PRO A C 1
ATOM 1580 O O . PRO A 1 205 ? 13.834 -3.645 5.659 1.00 89.81 205 PRO A O 1
ATOM 1583 N N . ASP A 1 206 ? 14.593 -1.731 4.767 1.00 87.69 206 ASP A N 1
ATOM 1584 C CA . ASP A 1 206 ? 16.014 -2.094 4.799 1.00 87.69 206 ASP A CA 1
ATOM 1585 C C . ASP A 1 206 ? 16.546 -2.258 6.244 1.00 87.69 206 ASP A C 1
ATOM 1587 O O . ASP A 1 206 ? 17.517 -2.981 6.448 1.00 87.69 206 ASP A O 1
ATOM 1591 N N . ASP A 1 207 ? 15.921 -1.606 7.235 1.00 91.19 207 ASP A N 1
ATOM 1592 C CA . ASP A 1 207 ? 16.294 -1.671 8.658 1.00 91.19 207 ASP A CA 1
ATOM 1593 C C . ASP A 1 207 ? 15.495 -2.729 9.446 1.00 91.19 207 ASP A C 1
ATOM 1595 O O . ASP A 1 207 ? 15.948 -3.172 10.497 1.00 91.19 207 ASP A O 1
ATOM 1599 N N . PHE A 1 208 ? 14.313 -3.126 8.956 1.00 93.62 208 PHE A N 1
ATOM 1600 C CA . PHE A 1 208 ? 13.350 -3.963 9.692 1.00 93.62 208 PHE A CA 1
ATOM 1601 C C . PHE A 1 208 ? 12.882 -5.201 8.923 1.00 93.62 208 PHE A C 1
ATOM 1603 O O . PHE A 1 208 ? 11.846 -5.775 9.256 1.00 93.62 208 PHE A O 1
ATOM 1610 N N . TRP A 1 209 ? 13.591 -5.598 7.867 1.00 91.25 209 TRP A N 1
ATOM 1611 C CA . TRP A 1 209 ? 13.132 -6.616 6.919 1.00 91.25 209 TRP A CA 1
ATOM 1612 C C . TRP A 1 209 ? 12.602 -7.883 7.596 1.00 91.25 209 TRP A C 1
ATOM 1614 O O . TRP A 1 209 ? 11.451 -8.277 7.404 1.00 91.25 209 TRP A O 1
ATOM 1624 N N . TRP A 1 210 ? 13.437 -8.498 8.431 1.00 91.00 210 TRP A N 1
ATOM 1625 C CA . TRP A 1 210 ? 13.118 -9.749 9.108 1.00 91.00 210 TRP A CA 1
ATOM 1626 C C . TRP A 1 210 ? 12.119 -9.556 10.246 1.00 91.00 210 TRP A C 1
ATOM 1628 O O . TRP A 1 210 ? 11.246 -10.403 10.422 1.00 91.00 210 TRP A O 1
ATOM 1638 N N . GLN A 1 211 ? 12.156 -8.421 10.950 1.00 94.38 211 GLN A N 1
ATOM 1639 C CA . GLN A 1 211 ? 11.148 -8.074 11.951 1.00 94.38 211 GLN A CA 1
ATOM 1640 C C . GLN A 1 211 ? 9.756 -7.942 11.316 1.00 94.38 211 GLN A C 1
ATOM 1642 O O . GLN A 1 211 ? 8.796 -8.489 11.851 1.00 94.38 211 GLN A O 1
ATOM 1647 N N . ILE A 1 212 ? 9.630 -7.290 10.152 1.00 95.44 212 ILE A N 1
ATOM 1648 C CA . ILE A 1 212 ? 8.359 -7.180 9.411 1.00 95.44 212 ILE A CA 1
ATOM 1649 C C . ILE A 1 212 ? 7.856 -8.568 8.989 1.00 95.44 212 ILE A C 1
ATOM 1651 O O . ILE A 1 212 ? 6.659 -8.840 9.076 1.00 95.44 212 ILE A O 1
ATOM 1655 N N . LEU A 1 213 ? 8.749 -9.476 8.582 1.00 92.31 213 LEU A N 1
ATOM 1656 C CA . LEU A 1 213 ? 8.373 -10.866 8.297 1.00 92.31 213 LEU A CA 1
ATOM 1657 C C . LEU A 1 213 ? 7.906 -11.619 9.549 1.00 92.31 213 LEU A C 1
ATOM 1659 O O . LEU A 1 213 ? 6.958 -12.397 9.464 1.00 92.31 213 LEU A O 1
ATOM 1663 N N . GLY A 1 214 ? 8.530 -11.375 10.703 1.00 92.88 214 GLY A N 1
ATOM 1664 C CA . GLY A 1 214 ? 8.078 -11.893 11.995 1.00 92.88 214 GLY A CA 1
ATOM 1665 C C . GLY A 1 214 ? 6.681 -11.395 12.373 1.00 92.88 214 GLY A C 1
ATOM 1666 O O . GLY A 1 214 ? 5.829 -12.190 12.771 1.00 92.88 214 GLY A O 1
ATOM 1667 N N . VAL A 1 215 ? 6.427 -10.097 12.174 1.00 96.06 215 VAL A N 1
ATOM 1668 C CA . VAL A 1 215 ? 5.113 -9.456 12.356 1.00 96.06 215 VAL A CA 1
ATOM 1669 C C . VAL A 1 215 ? 4.057 -10.116 11.465 1.00 96.06 215 VAL A C 1
ATOM 1671 O O . VAL A 1 215 ? 3.014 -10.549 11.960 1.00 96.06 215 VAL A O 1
ATOM 1674 N N . ASP A 1 216 ? 4.328 -10.234 10.160 1.00 94.88 216 ASP A N 1
ATOM 1675 C CA . ASP A 1 216 ? 3.414 -10.854 9.191 1.00 94.88 216 ASP A CA 1
ATOM 1676 C C . ASP A 1 216 ? 3.121 -12.316 9.555 1.00 94.88 216 ASP A C 1
ATOM 1678 O O . ASP A 1 216 ? 1.965 -12.742 9.541 1.00 94.88 216 ASP A O 1
ATOM 1682 N N . LEU A 1 217 ? 4.149 -13.073 9.956 1.00 91.81 217 LEU A N 1
ATOM 1683 C CA . LEU A 1 217 ? 4.007 -14.464 10.378 1.00 91.81 217 LEU A CA 1
ATOM 1684 C C . LEU A 1 217 ? 3.134 -14.603 11.633 1.00 91.81 217 LEU A C 1
ATOM 1686 O O . LEU A 1 217 ? 2.293 -15.503 11.687 1.00 91.81 217 LEU A O 1
ATOM 1690 N N . CYS A 1 218 ? 3.297 -13.726 12.626 1.00 94.94 218 CYS A N 1
ATOM 1691 C CA . CYS A 1 218 ? 2.455 -13.719 13.823 1.00 94.94 218 CYS A CA 1
ATOM 1692 C C . CYS A 1 218 ? 0.995 -13.424 13.466 1.00 94.94 218 CYS A C 1
ATOM 1694 O O . CYS A 1 218 ? 0.102 -14.197 13.815 1.00 94.94 218 CYS A O 1
ATOM 1696 N N . LEU A 1 219 ? 0.748 -12.346 12.716 1.00 96.19 219 LEU A N 1
ATOM 1697 C CA . LEU A 1 219 ? -0.603 -11.926 12.340 1.00 96.19 219 LEU A CA 1
ATOM 1698 C C . LEU A 1 219 ? -1.330 -12.971 11.491 1.00 96.19 219 LEU A C 1
ATOM 1700 O O . LEU A 1 219 ? -2.515 -13.204 11.703 1.00 96.19 219 LEU A O 1
ATOM 1704 N N . ARG A 1 220 ? -0.631 -13.659 10.584 1.00 92.50 220 ARG A N 1
ATOM 1705 C CA . ARG A 1 220 ? -1.208 -14.774 9.814 1.00 92.50 220 ARG A CA 1
ATOM 1706 C C . ARG A 1 220 ? -1.402 -16.033 10.631 1.00 92.50 220 ARG A C 1
ATOM 1708 O O . ARG A 1 220 ? -2.338 -16.770 10.368 1.00 92.50 220 ARG A O 1
ATOM 1715 N N . THR A 1 221 ? -0.544 -16.292 11.613 1.00 92.19 221 THR A N 1
ATOM 1716 C CA . THR A 1 221 ? -0.749 -17.425 12.521 1.00 92.19 221 THR A CA 1
ATOM 1717 C C . THR A 1 221 ? -2.030 -17.237 13.331 1.00 92.19 221 THR A C 1
ATOM 1719 O O . THR A 1 221 ? -2.796 -18.183 13.485 1.00 92.19 221 THR A O 1
ATOM 1722 N N . VAL A 1 222 ? -2.290 -16.011 13.791 1.00 94.56 222 VAL A N 1
ATOM 1723 C CA . VAL A 1 222 ? -3.537 -15.653 14.481 1.00 94.56 222 VAL A CA 1
ATOM 1724 C C . VAL A 1 222 ? -4.726 -15.619 13.507 1.00 94.56 222 VAL A C 1
ATOM 1726 O O . VAL A 1 222 ? -5.803 -16.110 13.836 1.00 94.56 222 VAL A O 1
ATOM 1729 N N . GLY A 1 223 ? -4.542 -15.078 12.300 1.00 93.56 223 GLY A N 1
ATOM 1730 C CA . GLY A 1 223 ? -5.612 -14.883 11.322 1.00 93.56 223 GLY A CA 1
ATOM 1731 C C . GLY A 1 223 ? -6.556 -13.759 11.735 1.00 93.56 223 GLY A C 1
ATOM 1732 O O . GLY A 1 223 ? -6.131 -12.620 11.943 1.00 93.56 223 GLY A O 1
ATOM 1733 N N . LEU A 1 224 ? -7.847 -14.065 11.880 1.00 94.56 224 LEU A N 1
ATOM 1734 C CA . LEU A 1 224 ? -8.780 -13.169 12.563 1.00 94.56 224 LEU A CA 1
ATOM 1735 C C . LEU A 1 224 ? -8.414 -13.062 14.047 1.00 94.56 224 LEU A C 1
ATOM 1737 O O . LEU A 1 224 ? -8.457 -14.050 14.780 1.00 94.56 224 LEU A O 1
ATOM 1741 N N . VAL A 1 225 ? -8.144 -11.842 14.513 1.00 96.50 225 VAL A N 1
ATOM 1742 C CA . VAL A 1 225 ? -7.943 -11.567 15.944 1.00 96.50 225 VAL A CA 1
ATOM 1743 C C . VAL A 1 225 ? -9.147 -12.040 16.782 1.00 96.50 225 VAL A C 1
ATOM 1745 O O . VAL A 1 225 ? -10.263 -12.116 16.252 1.00 96.50 225 VAL A O 1
ATOM 1748 N N . PRO A 1 226 ? -8.976 -12.329 18.085 1.00 97.88 226 PRO A N 1
ATOM 1749 C CA . PRO A 1 226 ? -10.030 -12.924 18.913 1.00 97.88 226 PRO A CA 1
ATOM 1750 C C . PRO A 1 226 ? -11.376 -12.183 18.875 1.00 97.88 226 PRO A C 1
ATOM 1752 O O . PRO A 1 226 ? -12.430 -12.794 18.680 1.00 97.88 226 PRO A O 1
ATOM 1755 N N . VAL A 1 227 ? -11.355 -10.849 18.958 1.00 96.88 227 VAL A N 1
ATOM 1756 C CA . VAL A 1 227 ? -12.578 -10.036 18.850 1.00 96.88 227 VAL A CA 1
ATOM 1757 C C . VAL A 1 227 ? -13.243 -10.133 17.463 1.00 96.88 227 VAL A C 1
ATOM 1759 O O . VAL A 1 227 ? -14.466 -10.075 17.342 1.00 96.88 227 VAL A O 1
ATOM 1762 N N . ALA A 1 228 ? -12.471 -10.335 16.392 1.00 97.06 228 ALA A N 1
ATOM 1763 C CA . ALA A 1 228 ? -13.007 -10.481 15.040 1.00 97.06 228 ALA A CA 1
ATOM 1764 C C . ALA A 1 228 ? -13.715 -11.832 14.837 1.00 97.06 228 ALA A C 1
ATOM 1766 O O . ALA A 1 228 ? -14.692 -11.898 14.093 1.00 97.06 228 ALA A O 1
ATOM 1767 N N . HIS A 1 229 ? -13.305 -12.889 15.550 1.00 96.19 229 HIS A N 1
ATOM 1768 C CA . HIS A 1 229 ? -14.020 -14.171 15.541 1.00 96.19 229 HIS A CA 1
ATOM 1769 C C . HIS A 1 229 ? -15.446 -14.036 16.093 1.00 96.19 229 HIS A C 1
ATOM 1771 O O . HIS A 1 229 ? -16.391 -14.547 15.490 1.00 96.19 229 HIS A O 1
ATOM 1777 N N . VAL A 1 230 ? -15.637 -13.325 17.210 1.00 95.75 230 VAL A N 1
ATOM 1778 C CA . VAL A 1 230 ? -16.991 -13.108 17.756 1.00 95.75 230 VAL A CA 1
ATOM 1779 C C . VAL A 1 230 ? -17.815 -12.143 16.904 1.00 95.75 230 VAL A C 1
ATOM 1781 O O . VAL A 1 230 ? -19.028 -12.318 16.795 1.00 95.75 230 VAL A O 1
ATOM 1784 N N . LEU A 1 231 ? -17.177 -11.181 16.226 1.00 96.88 231 LEU A N 1
ATOM 1785 C CA . LEU A 1 231 ? -17.849 -10.347 15.226 1.00 96.88 231 LEU A CA 1
ATOM 1786 C C . LEU A 1 231 ? -18.340 -11.171 14.031 1.00 96.88 231 LEU A C 1
ATOM 1788 O O . LEU A 1 231 ? -19.482 -10.984 13.622 1.00 96.88 231 LEU A O 1
ATOM 1792 N N . ARG A 1 232 ? -17.538 -12.116 13.521 1.00 96.44 232 ARG A N 1
ATOM 1793 C CA . ARG A 1 232 ? -17.957 -13.045 12.457 1.00 96.44 232 ARG A CA 1
ATOM 1794 C C . ARG A 1 232 ? -19.188 -13.849 12.853 1.00 96.44 232 ARG A C 1
ATOM 1796 O O . ARG A 1 232 ? -20.095 -14.000 12.045 1.00 96.44 232 ARG A O 1
ATOM 1803 N N . LEU A 1 233 ? -19.251 -14.324 14.097 1.00 93.19 233 LEU A N 1
ATOM 1804 C CA . LEU A 1 233 ? -20.417 -15.056 14.603 1.00 93.19 233 LEU A CA 1
ATOM 1805 C C . LEU A 1 233 ? -21.657 -14.164 14.745 1.00 93.19 233 LEU A C 1
ATOM 1807 O O . LEU A 1 233 ? -22.763 -14.602 14.443 1.00 93.19 233 LEU A O 1
ATOM 1811 N N . ALA A 1 234 ? -21.485 -12.917 15.193 1.00 93.00 234 ALA A N 1
ATOM 1812 C CA . ALA A 1 234 ? -22.587 -11.967 15.348 1.00 93.00 234 ALA A CA 1
ATOM 1813 C C . ALA A 1 234 ? -23.082 -11.389 14.009 1.00 93.00 234 ALA A C 1
ATOM 1815 O O . ALA A 1 234 ? -24.219 -10.929 13.915 1.00 93.00 234 ALA A O 1
ATOM 1816 N N . LEU A 1 235 ? -22.220 -11.372 12.991 1.00 94.56 235 LEU A N 1
ATOM 1817 C CA . LEU A 1 235 ? -22.434 -10.706 11.710 1.00 94.56 235 LEU A CA 1
ATOM 1818 C C . LEU A 1 235 ? -21.943 -11.571 10.526 1.00 94.56 235 LEU A C 1
ATOM 1820 O O . LEU A 1 235 ? -21.122 -11.097 9.730 1.00 94.56 235 LEU A O 1
ATOM 1824 N N . PRO A 1 236 ? -22.425 -12.820 10.370 1.00 93.56 236 PRO A N 1
ATOM 1825 C CA . PRO A 1 236 ? -21.868 -13.770 9.401 1.00 93.56 236 PRO A CA 1
ATOM 1826 C C . PRO A 1 236 ? -21.963 -13.260 7.961 1.00 93.56 236 PRO A C 1
ATOM 1828 O O . PRO A 1 236 ? -20.991 -13.339 7.219 1.00 93.56 236 PRO A O 1
ATOM 1831 N N . ASP A 1 237 ? -23.086 -12.629 7.608 1.00 93.81 237 ASP A N 1
ATOM 1832 C CA . ASP A 1 237 ? -23.353 -12.148 6.249 1.00 93.81 237 ASP A CA 1
ATOM 1833 C C . ASP A 1 237 ? -23.016 -10.664 6.052 1.00 93.81 237 ASP A C 1
ATOM 1835 O O . ASP A 1 237 ? -23.363 -10.079 5.022 1.00 93.81 237 ASP A O 1
ATOM 1839 N N . ALA A 1 238 ? -22.421 -10.001 7.051 1.00 92.62 238 ALA A N 1
ATOM 1840 C CA . ALA A 1 238 ? -22.185 -8.557 7.001 1.00 92.62 238 ALA A CA 1
ATOM 1841 C C . ALA A 1 238 ? -20.932 -8.168 6.204 1.00 92.62 238 ALA A C 1
ATOM 1843 O O . ALA A 1 238 ? -20.866 -7.040 5.710 1.00 92.62 238 ALA A O 1
ATOM 1844 N N . ALA A 1 239 ? -19.971 -9.084 6.075 1.00 93.31 239 ALA A N 1
ATOM 1845 C CA . ALA A 1 239 ? -18.689 -8.868 5.420 1.00 93.31 239 ALA A CA 1
ATOM 1846 C C . ALA A 1 239 ? -18.203 -10.138 4.718 1.00 93.31 239 ALA A C 1
ATOM 1848 O O . ALA A 1 239 ? -18.598 -11.246 5.071 1.00 93.31 239 ALA A O 1
ATOM 1849 N N . ASP A 1 240 ? -17.283 -9.965 3.774 1.00 92.88 240 ASP A N 1
ATOM 1850 C CA . ASP A 1 240 ? -16.451 -11.055 3.271 1.00 92.88 240 ASP A CA 1
ATOM 1851 C C . ASP A 1 240 ? -15.365 -11.365 4.318 1.00 92.88 240 ASP A C 1
ATOM 1853 O O . ASP A 1 240 ? -14.283 -10.772 4.320 1.00 92.88 240 ASP A O 1
ATOM 1857 N N . TRP A 1 241 ? -15.702 -12.222 5.287 1.00 94.00 241 TRP A N 1
ATOM 1858 C CA . TRP A 1 241 ? -14.809 -12.579 6.395 1.00 94.00 241 TRP A CA 1
ATOM 1859 C C . TRP A 1 241 ? -13.567 -13.335 5.942 1.00 94.00 241 TRP A C 1
ATOM 1861 O O . TRP A 1 241 ? -12.521 -13.187 6.571 1.00 94.00 241 TRP A O 1
ATOM 1871 N N . ASP A 1 242 ? -13.659 -14.080 4.845 1.00 91.00 242 ASP A N 1
ATOM 1872 C CA . ASP A 1 242 ? -12.522 -14.803 4.285 1.00 91.00 242 ASP A CA 1
ATOM 1873 C C . ASP A 1 242 ? -11.543 -13.807 3.630 1.00 91.00 242 ASP A C 1
ATOM 1875 O O . ASP A 1 242 ? -10.330 -13.926 3.784 1.00 91.00 242 ASP A O 1
ATOM 1879 N N . ALA A 1 243 ? -12.030 -12.721 3.013 1.00 90.56 243 ALA A N 1
ATOM 1880 C CA . ALA A 1 243 ? -11.156 -11.624 2.584 1.00 90.56 243 ALA A CA 1
ATOM 1881 C C . ALA A 1 243 ? -10.501 -10.861 3.755 1.00 90.56 243 ALA A C 1
ATOM 1883 O O . ALA A 1 243 ? -9.415 -10.295 3.582 1.00 90.56 243 ALA A O 1
ATOM 1884 N N . ILE A 1 244 ? -11.129 -10.829 4.934 1.00 94.75 244 ILE A N 1
ATOM 1885 C CA . ILE A 1 244 ? -10.587 -10.169 6.135 1.00 94.75 244 ILE A CA 1
ATOM 1886 C C . ILE A 1 244 ? -9.565 -11.070 6.855 1.00 94.75 244 ILE A C 1
ATOM 1888 O O . ILE A 1 244 ? -8.563 -10.555 7.350 1.00 94.75 244 ILE A O 1
ATOM 1892 N N . ASP A 1 245 ? -9.770 -12.392 6.896 1.00 93.44 245 ASP A N 1
ATOM 1893 C CA . ASP A 1 245 ? -8.883 -13.340 7.586 1.00 93.44 245 ASP A CA 1
ATOM 1894 C C . ASP A 1 245 ? -7.524 -13.471 6.880 1.00 93.44 245 ASP A C 1
ATOM 1896 O O . ASP A 1 245 ? -7.423 -13.948 5.750 1.00 93.44 245 ASP A O 1
ATOM 1900 N N . LEU A 1 246 ? -6.447 -13.073 7.563 1.00 90.94 246 LEU A N 1
ATOM 1901 C CA . LEU A 1 246 ? -5.077 -13.111 7.040 1.00 90.94 246 LEU A CA 1
ATOM 1902 C C . LEU A 1 246 ? -4.546 -14.524 6.744 1.00 90.94 246 LEU A C 1
ATOM 1904 O O . LEU A 1 246 ? -3.550 -14.638 6.021 1.00 90.94 246 LEU A O 1
ATOM 1908 N N . ARG A 1 247 ? -5.184 -15.576 7.280 1.00 86.81 247 ARG A N 1
ATOM 1909 C CA . ARG A 1 247 ? -4.872 -16.982 6.959 1.00 86.81 247 ARG A CA 1
ATOM 1910 C C . ARG A 1 247 ? -5.313 -17.372 5.559 1.00 86.81 247 ARG A C 1
ATOM 1912 O O . ARG A 1 247 ? -4.683 -18.228 4.945 1.00 86.81 247 ARG A O 1
ATOM 1919 N N . GLU A 1 248 ? -6.386 -16.758 5.077 1.00 83.31 248 GLU A N 1
ATOM 1920 C CA . GLU A 1 248 ? -7.001 -17.131 3.814 1.00 83.31 248 GLU A CA 1
ATOM 1921 C C . GLU A 1 248 ? -6.240 -16.524 2.642 1.00 83.31 248 GLU A C 1
ATOM 1923 O O . GLU A 1 248 ? -5.898 -15.335 2.627 1.00 83.31 248 GLU A O 1
ATOM 1928 N N . ASN A 1 249 ? -6.010 -17.341 1.621 1.00 71.25 249 ASN A N 1
ATOM 1929 C CA . ASN A 1 249 ? -5.452 -16.879 0.363 1.00 71.25 249 ASN A CA 1
ATOM 1930 C C . ASN A 1 249 ? -6.549 -16.303 -0.520 1.00 71.25 249 ASN A C 1
ATOM 1932 O O . ASN A 1 249 ? -7.601 -16.911 -0.711 1.00 71.25 249 ASN A O 1
ATOM 1936 N N . ARG A 1 250 ? -6.292 -15.133 -1.107 1.00 73.50 250 ARG A N 1
ATOM 1937 C CA . ARG A 1 250 ? -7.272 -14.462 -1.954 1.00 73.50 250 ARG A CA 1
ATOM 1938 C C . ARG A 1 250 ? -7.028 -14.809 -3.419 1.00 73.50 250 ARG A C 1
ATOM 1940 O O . ARG A 1 250 ? -5.885 -14.763 -3.875 1.00 73.50 250 ARG A O 1
ATOM 1947 N N . PRO A 1 251 ? -8.083 -15.153 -4.176 1.00 63.53 251 PRO A N 1
ATOM 1948 C CA . PRO A 1 251 ? -7.935 -15.484 -5.582 1.00 63.53 251 PRO A CA 1
ATOM 1949 C C . PRO A 1 251 ? -7.461 -14.253 -6.363 1.00 63.53 251 PRO A C 1
ATOM 1951 O O . PRO A 1 251 ? -8.141 -13.226 -6.411 1.00 63.53 251 PRO A O 1
ATOM 1954 N N . LEU A 1 252 ? -6.289 -14.375 -6.982 1.00 66.69 252 LEU A N 1
ATOM 1955 C CA . LEU A 1 252 ? -5.727 -13.390 -7.902 1.00 66.69 252 LEU A CA 1
ATOM 1956 C C . LEU A 1 252 ? -6.293 -13.600 -9.316 1.00 66.69 252 LEU A C 1
ATOM 1958 O O . LEU A 1 252 ? -6.626 -14.723 -9.694 1.00 66.69 252 LEU A O 1
ATOM 1962 N N . LEU A 1 253 ? -6.408 -12.524 -10.108 1.00 57.19 253 LEU A N 1
ATOM 1963 C CA . LEU A 1 253 ? -6.844 -12.621 -11.513 1.00 57.19 253 LEU A CA 1
ATOM 1964 C C . LEU A 1 253 ? -5.850 -13.407 -12.378 1.00 57.19 253 LEU A C 1
ATOM 1966 O O . LEU A 1 253 ? -6.258 -14.122 -13.292 1.00 57.19 253 LEU A O 1
ATOM 1970 N N . THR A 1 254 ? -4.563 -13.307 -12.052 1.00 52.31 254 THR A N 1
ATOM 1971 C CA . THR A 1 254 ? -3.500 -14.141 -12.611 1.00 52.31 254 THR A CA 1
ATOM 1972 C C . THR A 1 254 ? -3.138 -15.196 -11.566 1.00 52.31 254 THR A C 1
ATOM 1974 O O . THR A 1 254 ? -2.888 -14.815 -10.420 1.00 52.31 254 THR A O 1
ATOM 1977 N N . PRO A 1 255 ? -3.094 -16.501 -11.895 1.00 43.78 255 PRO A N 1
ATOM 1978 C CA . PRO A 1 255 ? -2.677 -17.512 -10.932 1.00 43.78 255 PRO A CA 1
ATOM 1979 C C . PRO A 1 255 ? -1.243 -17.217 -10.475 1.00 43.78 255 PRO A C 1
ATOM 1981 O O . PRO A 1 255 ? -0.300 -17.359 -11.256 1.00 43.78 255 PRO A O 1
ATOM 1984 N N . ALA A 1 256 ? -1.069 -16.798 -9.220 1.00 49.59 256 ALA A N 1
ATOM 1985 C CA . ALA A 1 256 ? 0.236 -16.864 -8.575 1.00 49.59 256 ALA A CA 1
ATOM 1986 C C . ALA A 1 256 ? 0.643 -18.338 -8.424 1.00 49.59 256 ALA A C 1
ATOM 1988 O O . ALA A 1 256 ? -0.183 -19.247 -8.573 1.00 49.59 256 ALA A O 1
ATOM 1989 N N . VAL A 1 257 ? 1.922 -18.595 -8.137 1.00 44.50 257 VAL A N 1
ATOM 1990 C CA . VAL A 1 257 ? 2.336 -19.930 -7.677 1.00 44.50 257 VAL A CA 1
ATOM 1991 C C . VAL A 1 257 ? 1.410 -20.322 -6.524 1.00 44.50 257 VAL A C 1
ATOM 1993 O O . VAL A 1 257 ? 1.220 -19.493 -5.632 1.00 44.50 257 VAL A O 1
ATOM 1996 N N . PRO A 1 258 ? 0.817 -21.532 -6.522 1.00 42.91 258 PRO A N 1
ATOM 1997 C CA . PRO A 1 258 ? 0.198 -22.038 -5.311 1.00 42.91 258 PRO A CA 1
ATOM 1998 C C . PRO A 1 258 ? 1.251 -21.954 -4.216 1.00 42.91 258 PRO A C 1
ATOM 2000 O O . PRO A 1 258 ? 2.344 -22.496 -4.388 1.00 42.91 258 PRO A O 1
ATOM 2003 N N . ASP A 1 259 ? 0.946 -21.240 -3.139 1.00 40.75 259 ASP A N 1
ATOM 2004 C CA . ASP A 1 259 ? 1.844 -21.147 -2.000 1.00 40.75 259 ASP A CA 1
ATOM 2005 C C . ASP A 1 259 ? 2.375 -22.539 -1.669 1.00 40.75 259 ASP A C 1
ATOM 2007 O O . ASP A 1 259 ? 1.572 -23.472 -1.559 1.00 40.75 259 ASP A O 1
ATOM 2011 N N . PRO A 1 260 ? 3.698 -22.736 -1.557 1.00 36.03 260 PRO A N 1
ATOM 2012 C CA . PRO A 1 260 ? 4.188 -24.018 -1.103 1.00 36.03 260 PRO A CA 1
ATOM 2013 C C . PRO A 1 260 ? 3.691 -24.219 0.336 1.00 36.03 260 PRO A C 1
ATOM 2015 O O . PRO A 1 260 ? 4.188 -23.635 1.288 1.00 36.03 260 PRO A O 1
ATOM 2018 N N . VAL A 1 261 ? 2.618 -24.985 0.488 1.00 34.78 261 VAL A N 1
ATOM 2019 C CA . VAL A 1 261 ? 1.975 -25.193 1.781 1.00 34.78 261 VAL A CA 1
ATOM 2020 C C . VAL A 1 261 ? 2.970 -25.933 2.670 1.00 34.78 261 VAL A C 1
ATOM 2022 O O . VAL A 1 261 ? 3.498 -26.980 2.283 1.00 34.78 261 VAL A O 1
ATOM 2025 N N . MET A 1 262 ? 3.265 -25.380 3.847 1.00 39.19 262 MET A N 1
ATOM 2026 C CA . MET A 1 262 ? 4.024 -26.107 4.865 1.00 39.19 262 MET A CA 1
ATOM 2027 C C . MET A 1 262 ? 3.326 -2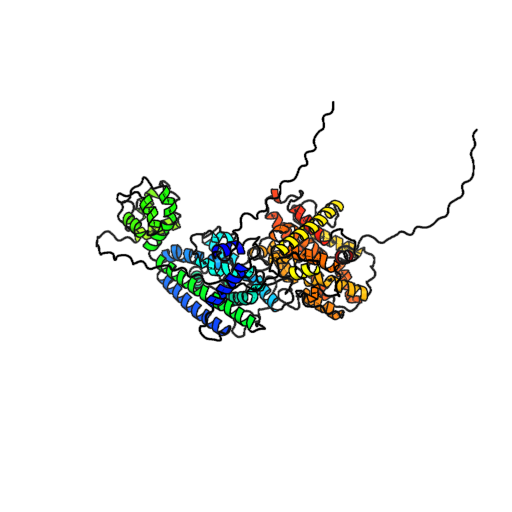7.454 5.155 1.00 39.19 262 MET A C 1
ATOM 2029 O O . MET A 1 262 ? 2.100 -27.516 5.096 1.00 39.19 262 MET A O 1
ATOM 2033 N N . PRO A 1 263 ? 4.044 -28.545 5.485 1.00 31.42 263 PRO A N 1
ATOM 2034 C CA . PRO A 1 263 ? 3.436 -29.866 5.717 1.00 31.42 263 PRO A CA 1
ATOM 2035 C C . PRO A 1 263 ? 2.314 -29.893 6.774 1.00 31.42 263 PRO A C 1
ATOM 2037 O O . PRO A 1 263 ? 1.551 -30.851 6.828 1.00 31.42 263 PRO A O 1
ATOM 2040 N N . ASP A 1 264 ? 2.223 -28.857 7.611 1.00 36.78 264 ASP A N 1
ATOM 2041 C CA . ASP A 1 264 ? 1.215 -28.651 8.654 1.00 36.78 264 ASP A CA 1
ATOM 2042 C C . ASP A 1 264 ? -0.000 -27.804 8.201 1.00 36.78 264 ASP A C 1
ATOM 2044 O O . ASP A 1 264 ? -0.859 -27.493 9.022 1.00 36.78 264 ASP A O 1
ATOM 2048 N N . GLY A 1 265 ? -0.101 -27.430 6.918 1.00 36.06 265 GLY A N 1
ATOM 2049 C CA . GLY A 1 265 ? -1.255 -26.712 6.360 1.00 36.06 265 GLY A CA 1
ATOM 2050 C C . GLY A 1 265 ? -1.244 -25.197 6.576 1.00 36.06 265 GLY A C 1
ATOM 2051 O O . GLY A 1 265 ? -2.267 -24.543 6.391 1.00 36.06 265 GLY A O 1
ATOM 2052 N N . THR A 1 266 ? -0.110 -24.618 6.973 1.00 40.84 266 THR A N 1
ATOM 2053 C CA . THR A 1 266 ? -0.057 -23.227 7.432 1.00 40.84 266 THR A CA 1
ATOM 2054 C C . THR A 1 266 ? 0.697 -22.293 6.488 1.00 40.84 266 THR A C 1
ATOM 2056 O O . THR A 1 266 ? 1.853 -21.941 6.700 1.00 40.84 266 THR A O 1
ATOM 2059 N N . GLY A 1 267 ? 0.004 -21.853 5.439 1.00 43.66 267 GLY A N 1
ATOM 2060 C CA . GLY A 1 267 ? 0.477 -20.795 4.542 1.00 43.66 267 GLY A CA 1
ATOM 2061 C C . GLY A 1 267 ? 1.769 -21.108 3.757 1.00 43.66 267 GLY A C 1
ATOM 2062 O O . GLY A 1 267 ? 2.303 -22.219 3.828 1.00 43.66 267 GLY A O 1
ATOM 2063 N N . PRO A 1 268 ? 2.260 -20.131 2.967 1.00 41.66 268 PRO A N 1
ATOM 2064 C CA . PRO A 1 268 ? 3.476 -20.270 2.161 1.00 41.66 268 PRO A CA 1
ATOM 2065 C C . PRO A 1 268 ? 4.718 -20.462 3.043 1.00 41.66 268 PRO A C 1
ATOM 2067 O O . PRO A 1 268 ? 4.752 -19.907 4.149 1.00 41.66 268 PRO A O 1
ATOM 2070 N N . PRO A 1 269 ? 5.791 -21.133 2.570 1.00 45.12 269 PRO A N 1
ATOM 2071 C CA . PRO A 1 269 ? 6.995 -21.320 3.354 1.00 45.12 269 PRO A CA 1
ATOM 2072 C C . PRO A 1 269 ? 7.586 -19.944 3.564 1.00 45.12 269 PRO A C 1
ATOM 2074 O O . PRO A 1 269 ? 7.857 -19.205 2.613 1.00 45.12 269 PRO A O 1
ATOM 2077 N N . MET A 1 270 ? 7.772 -19.590 4.826 1.00 53.25 270 MET A N 1
ATOM 2078 C CA . MET A 1 270 ? 8.523 -18.395 5.137 1.00 53.25 270 MET A CA 1
ATOM 2079 C C . MET A 1 270 ? 9.956 -18.556 4.619 1.00 53.25 270 MET A C 1
ATOM 2081 O O . MET A 1 270 ? 10.519 -19.656 4.702 1.00 53.25 270 MET A O 1
ATOM 2085 N N . PRO A 1 271 ? 10.558 -17.469 4.117 1.00 56.41 271 PRO A N 1
ATOM 2086 C CA . PRO A 1 271 ? 11.994 -17.381 3.911 1.00 56.41 271 PRO A CA 1
ATOM 2087 C C . PRO A 1 271 ? 12.735 -17.965 5.111 1.00 56.41 271 PRO A C 1
ATOM 2089 O O . PRO A 1 271 ? 12.450 -17.590 6.252 1.00 56.41 271 PRO A O 1
ATOM 2092 N N . ARG A 1 272 ? 13.658 -18.900 4.876 1.00 62.94 272 ARG A N 1
ATOM 2093 C CA . ARG A 1 272 ? 14.540 -19.349 5.951 1.00 62.94 272 ARG A CA 1
ATOM 2094 C C . ARG A 1 272 ? 15.583 -18.252 6.158 1.00 62.94 272 ARG A C 1
ATOM 2096 O O . ARG A 1 272 ? 16.233 -17.896 5.182 1.00 62.94 272 ARG A O 1
ATOM 2103 N N . PRO A 1 273 ? 15.710 -17.685 7.366 1.00 69.56 273 PRO A N 1
ATOM 2104 C CA . PRO A 1 273 ? 16.791 -16.757 7.652 1.00 69.56 273 PRO A CA 1
ATOM 2105 C C . PRO A 1 273 ? 18.130 -17.459 7.405 1.00 69.56 273 PRO A C 1
ATOM 2107 O O . PRO A 1 273 ? 18.357 -18.555 7.919 1.00 69.56 273 PRO A O 1
ATOM 2110 N N . ASP A 1 274 ? 18.989 -16.839 6.598 1.00 70.19 274 ASP A N 1
ATOM 2111 C CA . ASP A 1 274 ? 20.292 -17.405 6.225 1.00 70.19 274 ASP A CA 1
ATOM 2112 C C . ASP A 1 274 ? 21.335 -17.215 7.336 1.00 70.19 274 ASP A C 1
ATOM 2114 O O . ASP A 1 274 ? 22.341 -17.926 7.390 1.00 70.19 274 ASP A O 1
ATOM 2118 N N . THR A 1 275 ? 21.097 -16.259 8.239 1.00 82.88 275 THR A N 1
ATOM 2119 C CA . THR A 1 275 ? 21.991 -15.931 9.349 1.00 82.88 275 THR A CA 1
ATOM 2120 C C . THR A 1 275 ? 21.282 -16.002 10.701 1.00 82.88 275 THR A C 1
ATOM 2122 O O . THR A 1 275 ? 20.070 -15.814 10.816 1.00 82.88 275 THR A O 1
ATOM 2125 N N . GLU A 1 276 ? 22.056 -16.220 11.767 1.00 84.69 276 GLU A N 1
ATOM 2126 C CA . GLU A 1 276 ? 21.546 -16.174 13.145 1.00 84.69 276 GLU A CA 1
ATOM 2127 C C . GLU A 1 276 ? 20.956 -14.793 13.489 1.00 84.69 276 GLU A C 1
ATOM 2129 O O . GLU A 1 276 ? 19.986 -14.693 14.240 1.00 84.69 276 GLU A O 1
ATOM 2134 N N . HIS A 1 277 ? 21.513 -13.722 12.912 1.00 86.19 277 HIS A N 1
ATOM 2135 C CA . HIS A 1 277 ? 21.003 -12.362 13.075 1.00 86.19 277 HIS A CA 1
ATOM 2136 C C . HIS A 1 277 ? 19.594 -12.213 12.490 1.00 86.19 277 HIS A C 1
ATOM 2138 O O . HIS A 1 277 ? 18.690 -11.736 13.175 1.00 86.19 277 HIS A O 1
ATOM 2144 N N . ASP A 1 278 ? 19.393 -12.693 11.264 1.00 86.19 278 ASP A N 1
ATOM 2145 C CA . ASP A 1 278 ? 18.099 -12.662 10.578 1.00 86.19 278 ASP A CA 1
ATOM 2146 C C . ASP A 1 278 ? 17.051 -13.503 11.316 1.00 86.19 278 ASP A C 1
ATOM 2148 O O . ASP A 1 278 ? 15.892 -13.105 11.451 1.00 86.19 278 ASP A O 1
ATOM 2152 N N . GLN A 1 279 ? 17.466 -14.652 11.860 1.00 85.19 279 GLN A N 1
ATOM 2153 C CA . GLN A 1 279 ? 16.592 -15.508 12.656 1.00 85.19 279 GLN A CA 1
ATOM 2154 C C . GLN A 1 279 ? 16.148 -14.819 13.947 1.00 85.19 279 GLN A C 1
ATOM 2156 O O . GLN A 1 279 ? 14.961 -14.860 14.279 1.00 85.19 279 GLN A O 1
ATOM 2161 N N . LYS A 1 280 ? 17.072 -14.160 14.655 1.00 87.56 280 LYS A N 1
ATOM 2162 C CA . LYS A 1 280 ? 16.754 -13.376 15.858 1.00 87.56 280 LYS A CA 1
ATOM 2163 C C . LYS A 1 280 ? 15.812 -12.221 15.538 1.00 87.56 280 LYS A C 1
ATOM 2165 O O . LYS A 1 280 ? 14.839 -12.033 16.257 1.00 87.56 280 LYS A O 1
ATOM 2170 N N . ALA A 1 281 ? 16.048 -11.504 14.442 1.00 89.62 281 ALA A N 1
ATOM 2171 C CA . ALA A 1 281 ? 15.187 -10.414 13.991 1.00 89.62 281 ALA A CA 1
ATOM 2172 C C . ALA A 1 281 ? 13.760 -10.891 13.652 1.00 89.62 281 ALA A C 1
ATOM 2174 O O . ALA A 1 281 ? 12.780 -10.255 14.044 1.00 89.62 281 ALA A O 1
ATOM 2175 N N . LEU A 1 282 ? 13.620 -12.042 12.987 1.00 89.94 282 LEU A N 1
ATOM 2176 C CA . LEU A 1 282 ? 12.314 -12.650 12.710 1.00 89.94 282 LEU A CA 1
ATOM 2177 C C . LEU A 1 282 ? 11.582 -13.048 13.996 1.00 89.94 282 LEU A C 1
ATOM 2179 O O . LEU A 1 282 ? 10.405 -12.726 14.162 1.00 89.94 282 LEU A O 1
ATOM 2183 N N . VAL A 1 283 ? 12.274 -13.733 14.910 1.00 89.25 283 VAL A N 1
ATOM 2184 C CA . VAL A 1 283 ? 11.730 -14.134 16.218 1.00 89.25 283 VAL A CA 1
ATOM 2185 C C . VAL A 1 283 ? 11.293 -12.909 17.022 1.00 89.25 283 VAL A C 1
ATOM 2187 O O . VAL A 1 283 ? 10.179 -12.891 17.544 1.00 89.25 283 VAL A O 1
ATOM 2190 N N . GLN A 1 284 ? 12.115 -11.860 17.027 1.00 91.31 284 GLN A N 1
ATOM 2191 C CA . GLN A 1 284 ? 11.830 -10.597 17.694 1.00 91.31 284 GLN A CA 1
ATOM 2192 C C . GLN A 1 284 ? 10.550 -9.941 17.168 1.00 91.31 284 GLN A C 1
ATOM 2194 O O . GLN A 1 284 ? 9.672 -9.587 17.953 1.00 91.31 284 GLN A O 1
ATOM 2199 N N . GLY A 1 285 ? 10.415 -9.808 15.844 1.00 94.12 285 GLY A N 1
ATOM 2200 C CA . GLY A 1 285 ? 9.216 -9.227 15.238 1.00 94.12 285 GLY A CA 1
ATOM 2201 C C . GLY A 1 285 ? 7.948 -10.019 15.566 1.00 94.12 285 GLY A C 1
ATOM 2202 O O . GLY A 1 285 ? 6.900 -9.430 15.836 1.00 94.12 285 GLY A O 1
ATOM 2203 N N . PHE A 1 286 ? 8.045 -11.352 15.600 1.00 93.44 286 PHE A N 1
ATOM 2204 C CA . PHE A 1 286 ? 6.930 -12.219 15.980 1.00 93.44 286 PHE A CA 1
ATOM 2205 C C . PHE A 1 286 ? 6.534 -12.015 17.448 1.00 93.44 286 PHE A C 1
ATOM 2207 O O . PHE A 1 286 ? 5.363 -11.772 17.735 1.00 93.44 286 PHE A O 1
ATOM 2214 N N . GLN A 1 287 ? 7.491 -12.127 18.375 1.00 93.56 287 GLN A N 1
ATOM 2215 C CA . GLN A 1 287 ? 7.245 -12.031 19.818 1.00 93.56 287 GLN A CA 1
ATOM 2216 C C . GLN A 1 287 ? 6.639 -10.682 20.195 1.00 93.56 287 GLN A C 1
ATOM 2218 O O . GLN A 1 287 ? 5.561 -10.650 20.783 1.00 93.56 287 GLN A O 1
ATOM 2223 N N . TRP A 1 288 ? 7.259 -9.584 19.750 1.00 95.25 288 TRP A N 1
ATOM 2224 C CA . TRP A 1 288 ? 6.739 -8.238 19.992 1.00 95.25 288 TRP A CA 1
ATOM 2225 C C . TRP A 1 288 ? 5.297 -8.093 19.482 1.00 95.25 288 TRP A C 1
ATOM 2227 O O . TRP A 1 288 ? 4.440 -7.559 20.185 1.00 95.25 288 TRP A O 1
ATOM 2237 N N . THR A 1 289 ? 4.993 -8.631 18.294 1.00 96.88 289 THR A N 1
ATOM 2238 C CA . THR A 1 289 ? 3.632 -8.580 17.735 1.00 96.88 289 THR A CA 1
ATOM 2239 C C . THR A 1 289 ? 2.635 -9.332 18.608 1.00 96.88 289 THR A C 1
ATOM 2241 O O . THR A 1 289 ? 1.552 -8.811 18.879 1.00 96.88 289 THR A O 1
ATOM 2244 N N . LEU A 1 290 ? 2.993 -10.535 19.065 1.00 95.62 290 LEU A N 1
ATOM 2245 C CA . LEU A 1 290 ? 2.142 -11.333 19.942 1.00 95.62 290 LEU A CA 1
ATOM 2246 C C . LEU A 1 290 ? 1.884 -10.609 21.269 1.00 95.62 290 LEU A C 1
ATOM 2248 O O . LEU A 1 290 ? 0.732 -10.494 21.676 1.00 95.62 290 LEU A O 1
ATOM 2252 N N . ASP A 1 291 ? 2.919 -10.062 21.903 1.00 94.19 291 ASP A N 1
ATOM 2253 C CA . ASP A 1 291 ? 2.795 -9.392 23.201 1.00 94.19 291 ASP A CA 1
ATOM 2254 C C . ASP A 1 291 ? 1.988 -8.082 23.101 1.00 94.19 291 ASP A C 1
ATOM 2256 O O . ASP A 1 291 ? 1.220 -7.726 24.001 1.00 94.19 291 ASP A O 1
ATOM 2260 N N . VAL A 1 292 ? 2.113 -7.341 21.994 1.00 95.25 292 VAL A N 1
ATOM 2261 C CA . VAL A 1 292 ? 1.271 -6.165 21.717 1.00 95.25 292 VAL A CA 1
ATOM 2262 C C . VAL A 1 292 ? -0.188 -6.569 21.492 1.00 95.25 292 VAL A C 1
ATOM 2264 O O . VAL A 1 292 ? -1.084 -5.925 22.043 1.00 95.25 292 VAL A O 1
ATOM 2267 N N . LEU A 1 293 ? -0.440 -7.623 20.708 1.00 96.62 293 LEU A N 1
ATOM 2268 C CA . LEU A 1 293 ? -1.793 -8.133 20.467 1.00 96.62 293 LEU A CA 1
ATOM 2269 C C . LEU A 1 293 ? -2.455 -8.612 21.761 1.00 96.62 293 LEU A C 1
ATOM 2271 O O . LEU A 1 293 ? -3.620 -8.294 21.983 1.00 96.62 293 LEU A O 1
ATOM 2275 N N . GLN A 1 294 ? -1.712 -9.313 22.620 1.00 96.44 294 GLN A N 1
ATOM 2276 C CA . GLN A 1 294 ? -2.166 -9.777 23.933 1.00 96.44 294 GLN A CA 1
ATOM 2277 C C . GLN A 1 294 ? -2.629 -8.611 24.809 1.00 96.44 294 GLN A C 1
ATOM 2279 O O . GLN A 1 294 ? -3.780 -8.584 25.242 1.00 96.44 294 GLN A O 1
ATOM 2284 N N . ARG A 1 295 ? -1.776 -7.595 24.985 1.00 95.38 295 ARG A N 1
ATOM 2285 C CA . ARG A 1 295 ? -2.106 -6.404 25.787 1.00 95.38 295 ARG A CA 1
ATOM 2286 C C . ARG A 1 295 ? -3.297 -5.626 25.231 1.00 95.38 295 ARG A C 1
ATOM 2288 O O . ARG A 1 295 ? -4.138 -5.149 25.993 1.00 95.38 295 ARG A O 1
ATOM 2295 N N . TRP A 1 296 ? -3.368 -5.471 23.909 1.00 96.69 296 TRP A N 1
ATOM 2296 C CA . TRP A 1 296 ? -4.491 -4.793 23.264 1.00 96.69 296 TRP A CA 1
ATOM 2297 C C . TRP A 1 296 ? -5.802 -5.571 23.436 1.00 96.69 296 TRP A C 1
ATOM 2299 O O . TRP A 1 296 ? -6.817 -4.969 23.787 1.00 96.69 296 TRP A O 1
ATOM 2309 N N . ASP A 1 297 ? -5.784 -6.891 23.238 1.00 97.62 297 ASP A N 1
ATOM 2310 C CA . ASP A 1 297 ? -6.965 -7.746 23.375 1.00 97.62 297 ASP A CA 1
ATOM 2311 C C . ASP A 1 297 ? -7.484 -7.786 24.818 1.00 97.62 297 ASP A C 1
ATOM 2313 O O . ASP A 1 297 ? -8.686 -7.645 25.038 1.00 97.62 297 ASP A O 1
ATOM 2317 N N . GLU A 1 298 ? -6.592 -7.884 25.807 1.00 96.38 298 GLU A N 1
ATOM 2318 C CA . GLU A 1 298 ? -6.947 -7.832 27.230 1.00 96.38 298 GLU A CA 1
ATOM 2319 C C . GLU A 1 298 ? -7.614 -6.504 27.604 1.00 96.38 298 GLU A C 1
ATOM 2321 O O . GLU A 1 298 ? -8.676 -6.495 28.238 1.00 96.38 298 GLU A O 1
ATOM 2326 N N . SER A 1 299 ? -7.027 -5.386 27.162 1.00 95.75 299 SER A N 1
ATOM 2327 C CA . SER A 1 299 ? -7.586 -4.048 27.369 1.00 95.75 299 SER A CA 1
ATOM 2328 C C . SER A 1 299 ? -8.962 -3.904 26.711 1.00 95.75 299 SER A C 1
ATOM 2330 O O . SER A 1 299 ? -9.908 -3.427 27.343 1.00 95.75 299 SER A O 1
ATOM 2332 N N . LEU A 1 300 ? -9.109 -4.384 25.473 1.00 96.31 300 LEU A N 1
ATOM 2333 C CA . LEU A 1 300 ? -10.377 -4.364 24.752 1.00 96.31 300 LEU A CA 1
ATOM 2334 C C . LEU A 1 300 ? -11.431 -5.243 25.435 1.00 96.31 300 LEU A C 1
ATOM 2336 O O . LEU A 1 300 ? -12.566 -4.810 25.623 1.00 96.31 300 LEU A O 1
ATOM 2340 N N . ALA A 1 301 ? -11.073 -6.456 25.854 1.00 96.06 301 ALA A N 1
ATOM 2341 C CA . ALA A 1 301 ? -11.974 -7.357 26.562 1.00 96.06 301 ALA A CA 1
ATOM 2342 C C . ALA A 1 301 ? -12.442 -6.757 27.898 1.00 96.06 301 ALA A C 1
ATOM 2344 O O . ALA A 1 301 ? -13.595 -6.949 28.289 1.00 96.06 301 ALA A O 1
ATOM 2345 N N . GLN A 1 302 ? -11.577 -6.026 28.607 1.00 95.31 302 GLN A N 1
ATOM 2346 C CA . GLN A 1 302 ? -11.954 -5.299 29.820 1.00 95.31 302 GLN A CA 1
ATOM 2347 C C . GLN A 1 302 ? -12.931 -4.154 29.522 1.00 95.31 302 GLN A C 1
ATOM 2349 O O . GLN A 1 302 ? -13.971 -4.073 30.174 1.00 95.31 302 GLN A O 1
ATOM 2354 N N . ASP A 1 303 ? -12.643 -3.308 28.530 1.00 94.19 303 ASP A N 1
ATOM 2355 C CA . ASP A 1 303 ? -13.528 -2.206 28.120 1.00 94.19 303 ASP A CA 1
ATOM 2356 C C . ASP A 1 303 ? -14.909 -2.721 27.679 1.00 94.19 303 ASP A C 1
ATOM 2358 O O . ASP A 1 303 ? -15.937 -2.208 28.119 1.00 94.19 303 ASP A O 1
ATOM 2362 N N . LEU A 1 304 ? -14.958 -3.803 26.898 1.00 94.88 304 LEU A N 1
ATOM 2363 C CA . LEU A 1 304 ? -16.213 -4.422 26.462 1.00 94.88 304 LEU A CA 1
ATOM 2364 C C . LEU A 1 304 ? -17.041 -4.970 27.634 1.00 94.88 304 LEU A C 1
ATOM 2366 O O . LEU A 1 304 ? -18.261 -4.829 27.623 1.00 94.88 304 LEU A O 1
ATOM 2370 N N . ARG A 1 305 ? -16.400 -5.546 28.662 1.00 94.62 305 ARG A N 1
ATOM 2371 C CA . ARG A 1 305 ? -17.088 -5.986 29.891 1.00 94.62 305 ARG A CA 1
ATOM 2372 C C . ARG A 1 305 ? -17.667 -4.812 30.668 1.00 94.62 305 ARG A C 1
ATOM 2374 O O . ARG A 1 305 ? -18.822 -4.875 31.076 1.00 94.62 305 ARG A O 1
ATOM 2381 N N . LEU A 1 306 ? -16.884 -3.750 30.861 1.00 94.06 306 LEU A N 1
ATOM 2382 C CA . LEU A 1 306 ? -17.329 -2.561 31.594 1.00 94.06 306 LEU A CA 1
ATOM 2383 C C . LEU A 1 306 ? -18.522 -1.893 30.905 1.00 94.06 306 LEU A C 1
ATOM 2385 O O . LEU A 1 306 ? -19.450 -1.456 31.575 1.00 94.06 306 LEU A O 1
ATOM 2389 N N . ARG A 1 307 ? -18.555 -1.888 29.570 1.00 92.06 307 ARG A N 1
ATOM 2390 C CA . ARG A 1 307 ? -19.655 -1.314 28.780 1.00 92.06 307 ARG A CA 1
ATOM 2391 C C . ARG A 1 307 ? -20.968 -2.089 28.830 1.00 92.06 307 ARG A C 1
ATOM 2393 O O . ARG A 1 307 ? -21.985 -1.578 28.372 1.00 92.06 307 ARG A O 1
ATOM 2400 N N . LEU A 1 308 ? -20.990 -3.296 29.393 1.00 91.19 308 LEU A N 1
ATOM 2401 C CA . LEU A 1 308 ? -22.261 -3.960 29.689 1.00 91.19 308 LEU A CA 1
ATOM 2402 C C . LEU A 1 308 ? -23.005 -3.282 30.850 1.00 91.19 308 LEU A C 1
ATOM 2404 O O . LEU A 1 308 ? -24.231 -3.390 30.917 1.00 91.19 308 LEU A O 1
ATOM 2408 N N . ASP A 1 309 ? -22.297 -2.543 31.710 1.00 92.19 309 ASP A N 1
ATOM 2409 C CA . ASP A 1 309 ? -22.892 -1.685 32.731 1.00 92.19 309 ASP A CA 1
ATOM 2410 C C . ASP A 1 309 ? -23.364 -0.358 32.108 1.00 92.19 309 ASP A C 1
ATOM 2412 O O . ASP A 1 309 ? -22.576 0.463 31.627 1.00 92.19 309 ASP A O 1
ATOM 2416 N N . ALA A 1 310 ? -24.678 -0.125 32.147 1.00 91.62 310 ALA A N 1
ATOM 2417 C CA . ALA A 1 310 ? -25.295 1.081 31.604 1.00 91.62 310 ALA A CA 1
ATOM 2418 C C . ALA A 1 310 ? -24.816 2.370 32.299 1.00 91.62 310 ALA A C 1
ATOM 2420 O O . ALA A 1 310 ? -24.764 3.427 31.666 1.00 91.62 310 ALA A O 1
ATOM 2421 N N . SER A 1 311 ? -24.434 2.300 33.579 1.00 93.00 311 SER A N 1
ATOM 2422 C CA . SER A 1 311 ? -23.868 3.441 34.304 1.00 93.00 311 SER A CA 1
ATOM 2423 C C . SER A 1 311 ? -22.470 3.781 33.800 1.00 93.00 311 SER A C 1
ATOM 2425 O O . SER A 1 311 ? -22.157 4.954 33.597 1.00 93.00 311 SER A O 1
ATOM 2427 N N . TYR A 1 312 ? -21.640 2.771 33.538 1.00 93.25 312 TYR A N 1
ATOM 2428 C CA . TYR A 1 312 ? -20.320 2.995 32.954 1.00 93.25 312 TYR A CA 1
ATOM 2429 C C . TYR A 1 312 ? -20.436 3.679 31.584 1.00 93.25 312 TYR A C 1
ATOM 2431 O O . TYR A 1 312 ? -19.801 4.707 31.349 1.00 93.25 312 TYR A O 1
ATOM 2439 N N . GLU A 1 313 ? -21.315 3.179 30.708 1.00 91.81 313 GLU A N 1
ATOM 2440 C CA . GLU A 1 313 ? -21.528 3.775 29.383 1.00 91.81 313 GLU A CA 1
ATOM 2441 C C . GLU A 1 313 ? -22.023 5.221 29.437 1.00 91.81 313 GLU A C 1
ATOM 2443 O O . GLU A 1 313 ? -21.542 6.070 28.682 1.00 91.81 313 GLU A O 1
ATOM 2448 N N . MET A 1 314 ? -22.968 5.521 30.330 1.00 94.56 314 MET A N 1
ATOM 2449 C CA . MET A 1 314 ? -23.456 6.886 30.509 1.00 94.56 314 MET A CA 1
ATOM 2450 C C . MET A 1 314 ? -22.355 7.813 31.032 1.00 94.56 314 MET A C 1
ATOM 2452 O O . MET A 1 314 ? -22.244 8.952 30.576 1.00 94.56 314 MET A O 1
ATOM 2456 N N . GLY A 1 315 ? -21.515 7.328 31.949 1.00 94.25 315 GLY A N 1
ATOM 2457 C CA . GLY A 1 315 ? -20.360 8.074 32.442 1.00 94.25 315 GLY A CA 1
ATOM 2458 C C . GLY A 1 315 ? -19.383 8.438 31.323 1.00 94.25 315 GLY A C 1
ATOM 2459 O O . GLY A 1 315 ? -18.962 9.591 31.227 1.00 94.25 315 GLY A O 1
ATOM 2460 N N . GLU A 1 316 ? -19.089 7.490 30.430 1.00 92.31 316 GLU A N 1
ATOM 2461 C CA . GLU A 1 316 ? -18.237 7.718 29.257 1.00 92.31 316 GLU A CA 1
ATOM 2462 C C . GLU A 1 316 ? -18.855 8.715 28.266 1.00 92.31 316 GLU A C 1
ATOM 2464 O O . GLU A 1 316 ? -18.170 9.623 27.789 1.00 92.31 316 GLU A O 1
ATOM 2469 N N . LEU A 1 317 ? -20.161 8.608 27.996 1.00 93.00 317 LEU A N 1
ATOM 2470 C CA . LEU A 1 317 ? -20.871 9.571 27.151 1.00 93.00 317 LEU A CA 1
ATOM 2471 C C . LEU A 1 317 ? -20.807 10.988 27.742 1.00 93.00 317 LEU A C 1
ATOM 2473 O O . LEU A 1 317 ? -20.565 11.956 27.018 1.00 93.00 317 LEU A O 1
ATOM 2477 N N . LEU A 1 318 ? -21.004 11.127 29.055 1.00 94.38 318 LEU A N 1
ATOM 2478 C CA . LEU A 1 318 ? -20.911 12.422 29.722 1.00 94.38 318 LEU A CA 1
ATOM 2479 C C . LEU A 1 318 ? -19.490 12.989 29.661 1.00 94.38 318 LEU A C 1
ATOM 2481 O O . LEU A 1 318 ? -19.344 14.169 29.344 1.00 94.38 318 LEU A O 1
ATOM 2485 N N . ARG A 1 319 ? -18.451 12.171 29.883 1.00 93.06 319 ARG A N 1
ATOM 2486 C CA . ARG A 1 319 ? -17.043 12.589 29.747 1.00 93.06 319 ARG A CA 1
ATOM 2487 C C . ARG A 1 319 ? -16.729 13.146 28.358 1.00 93.06 319 ARG A C 1
ATOM 2489 O O . ARG A 1 319 ? -16.058 14.176 28.266 1.00 93.06 319 ARG A O 1
ATOM 2496 N N . ASP A 1 320 ? -17.230 12.509 27.298 1.00 89.56 320 ASP A N 1
ATOM 2497 C CA . ASP A 1 320 ? -17.013 12.954 25.912 1.00 89.56 320 ASP A CA 1
ATOM 2498 C C . ASP A 1 320 ? -17.639 14.332 25.639 1.00 89.56 320 ASP A C 1
ATOM 2500 O O . ASP A 1 320 ? -17.014 15.205 25.031 1.00 89.56 320 ASP A O 1
ATOM 2504 N N . LYS A 1 321 ? -18.863 14.564 26.132 1.00 91.94 321 LYS A N 1
ATOM 2505 C CA . LYS A 1 321 ? -19.595 15.823 25.903 1.00 91.94 321 LYS A CA 1
ATOM 2506 C C . LYS A 1 321 ? -19.239 16.928 26.899 1.00 91.94 321 LYS A C 1
ATOM 2508 O O . LYS A 1 321 ? -19.510 18.099 26.622 1.00 91.94 321 LYS A O 1
ATOM 2513 N N . ALA A 1 322 ? -18.651 16.576 28.043 1.00 92.31 322 ALA A N 1
ATOM 2514 C CA . ALA A 1 322 ? -18.442 17.445 29.199 1.00 92.31 322 ALA A CA 1
ATOM 2515 C C . ALA A 1 322 ? -17.752 18.766 28.849 1.00 92.31 322 ALA A C 1
ATOM 2517 O O . ALA A 1 322 ? -18.257 19.838 29.185 1.00 92.31 322 ALA A O 1
ATOM 2518 N N . ARG A 1 323 ? -16.627 18.705 28.126 1.00 90.25 323 ARG A N 1
ATOM 2519 C CA . ARG A 1 323 ? -15.805 19.887 27.827 1.00 90.25 323 ARG A CA 1
ATOM 2520 C C . ARG A 1 323 ? -16.575 20.940 27.030 1.00 90.25 323 ARG A C 1
ATOM 2522 O O . ARG A 1 323 ? -16.507 22.123 27.347 1.00 90.25 323 ARG A O 1
ATOM 2529 N N . GLN A 1 324 ? -17.289 20.526 25.988 1.00 90.94 324 GLN A N 1
ATOM 2530 C CA . GLN A 1 324 ? -18.084 21.416 25.145 1.00 90.94 324 GLN A CA 1
ATOM 2531 C C . GLN A 1 324 ? -19.337 21.869 25.894 1.00 90.94 324 GLN A C 1
ATOM 2533 O O . GLN A 1 324 ? -19.679 23.048 25.863 1.00 90.94 324 GLN A O 1
ATOM 2538 N N . ALA A 1 325 ? -19.997 20.952 26.604 1.00 91.19 325 ALA A N 1
ATOM 2539 C CA . ALA A 1 325 ? -21.210 21.254 27.347 1.00 91.19 325 ALA A CA 1
ATOM 2540 C C . ALA A 1 325 ? -20.961 22.275 28.473 1.00 91.19 325 ALA A C 1
ATOM 2542 O O . ALA A 1 325 ? -21.801 23.151 28.680 1.00 91.19 325 ALA A O 1
ATOM 2543 N N . ALA A 1 326 ? -19.812 22.230 29.156 1.00 91.88 326 ALA A N 1
ATOM 2544 C CA . ALA A 1 326 ? -19.482 23.152 30.244 1.00 91.88 326 ALA A CA 1
ATOM 2545 C C . ALA A 1 326 ? -19.532 24.631 29.817 1.00 91.88 326 ALA A C 1
ATOM 2547 O O . ALA A 1 326 ? -19.960 25.485 30.593 1.00 91.88 326 ALA A O 1
ATOM 2548 N N . VAL A 1 327 ? -19.183 24.929 28.560 1.00 91.94 327 VAL A N 1
ATOM 2549 C CA . VAL A 1 327 ? -19.172 26.296 28.014 1.00 91.94 327 VAL A CA 1
ATOM 2550 C C . VAL A 1 327 ? -20.577 26.903 27.953 1.00 91.94 327 VAL A C 1
ATOM 2552 O O . VAL A 1 327 ? -20.739 28.092 28.220 1.00 91.94 327 VAL A O 1
ATOM 2555 N N . TYR A 1 328 ? -21.596 26.098 27.642 1.00 91.31 328 TYR A N 1
ATOM 2556 C CA . TYR A 1 328 ? -22.959 26.581 27.384 1.00 91.31 328 TYR A CA 1
ATOM 2557 C C . TYR A 1 328 ? -23.882 26.537 28.610 1.00 91.31 328 TYR A C 1
ATOM 2559 O O . TYR A 1 328 ? -24.922 27.189 28.613 1.00 91.31 328 TYR A O 1
ATOM 2567 N N . HIS A 1 329 ? -23.517 25.811 29.671 1.00 92.88 329 HIS A N 1
ATOM 2568 C CA . HIS A 1 329 ? -24.411 25.543 30.808 1.00 92.88 329 HIS A CA 1
ATOM 2569 C C . HIS A 1 329 ? -24.084 26.350 32.080 1.00 92.88 329 HIS A C 1
ATOM 2571 O O . HIS A 1 329 ? -24.306 25.880 33.195 1.00 92.88 329 HIS A O 1
ATOM 2577 N N . GLN A 1 330 ? -23.580 27.580 31.929 1.00 90.56 330 GLN A N 1
ATOM 2578 C CA . GLN A 1 330 ? -23.194 28.452 33.054 1.00 90.56 330 GLN A CA 1
ATOM 2579 C C . GLN A 1 330 ? -24.393 28.948 33.878 1.00 90.56 330 GLN A C 1
ATOM 2581 O O . GLN A 1 330 ? -24.299 29.087 35.095 1.00 90.56 330 GLN A O 1
ATOM 2586 N N . ASN A 1 331 ? -25.535 29.170 33.219 1.00 90.94 331 ASN A N 1
ATOM 2587 C CA . ASN A 1 331 ? -26.735 29.747 33.836 1.00 90.94 331 ASN A CA 1
ATOM 2588 C C . ASN A 1 331 ? -27.774 28.697 34.265 1.00 90.94 331 ASN A C 1
ATOM 2590 O O . ASN A 1 331 ? -28.821 29.046 34.805 1.00 90.94 331 ASN A O 1
ATOM 2594 N N . HIS A 1 332 ? -27.507 27.411 34.029 1.00 90.56 332 HIS A N 1
ATOM 2595 C CA . HIS A 1 332 ? -28.392 26.319 34.432 1.00 90.56 332 HIS A CA 1
ATOM 2596 C C . HIS A 1 332 ? -27.892 25.708 35.738 1.00 90.56 332 HIS A C 1
ATOM 2598 O O . HIS A 1 332 ? -26.701 25.446 35.872 1.00 90.56 332 HIS A O 1
ATOM 2604 N N . GLN A 1 333 ? -28.784 25.468 36.700 1.00 92.50 333 GLN A N 1
ATOM 2605 C CA . GLN A 1 333 ? -28.421 24.876 37.989 1.00 92.50 333 GLN A CA 1
ATOM 2606 C C . GLN A 1 333 ? -28.873 23.418 38.093 1.00 92.50 333 GLN A C 1
ATOM 2608 O O . GLN A 1 333 ? -29.975 23.066 37.676 1.00 92.50 333 GLN A O 1
ATOM 2613 N N . LEU A 1 334 ? -28.039 22.592 38.723 1.00 91.31 334 LEU A N 1
ATOM 2614 C CA . LEU A 1 334 ? -28.356 21.234 39.153 1.00 91.31 334 LEU A CA 1
ATOM 2615 C C . LEU A 1 334 ? -27.911 21.080 40.611 1.00 91.31 334 LEU A C 1
ATOM 2617 O O . LEU A 1 334 ? -26.762 21.377 40.941 1.00 91.31 334 LEU A O 1
ATOM 2621 N N . ALA A 1 335 ? -28.829 20.657 41.484 1.00 89.31 335 ALA A N 1
ATOM 2622 C CA . ALA A 1 335 ? -28.589 20.521 42.926 1.00 89.31 335 ALA A CA 1
ATOM 2623 C C . ALA A 1 335 ? -27.957 21.780 43.576 1.00 89.31 335 ALA A C 1
ATOM 2625 O O . ALA A 1 335 ? -27.043 21.680 44.389 1.00 89.31 335 ALA A O 1
ATOM 2626 N N . GLY A 1 336 ? -28.418 22.977 43.185 1.00 87.69 336 GLY A N 1
ATOM 2627 C CA . GLY A 1 336 ? -27.947 24.259 43.736 1.00 87.69 336 GLY A CA 1
ATOM 2628 C C . GLY A 1 336 ? -26.571 24.728 43.244 1.00 87.69 336 GLY A C 1
ATOM 2629 O O . GLY A 1 336 ? -26.068 25.740 43.725 1.00 87.69 336 GLY A O 1
ATOM 2630 N N . ARG A 1 337 ? -25.959 24.028 42.279 1.00 93.00 337 ARG A N 1
ATOM 2631 C CA . ARG A 1 337 ? -24.663 24.377 41.674 1.00 93.00 337 ARG A CA 1
ATOM 2632 C C . ARG A 1 337 ? -24.800 24.576 40.157 1.00 93.00 337 ARG A C 1
ATOM 2634 O O . ARG A 1 337 ? -25.588 23.854 39.541 1.00 93.00 337 ARG A O 1
ATOM 2641 N N . PRO A 1 338 ? -24.049 25.504 39.525 1.00 93.94 338 PRO A N 1
ATOM 2642 C CA . PRO A 1 338 ? -24.038 25.634 38.068 1.00 93.94 338 PRO A CA 1
ATOM 2643 C C . PRO A 1 338 ? -23.669 24.316 37.377 1.00 93.94 338 PRO A C 1
ATOM 2645 O O . PRO A 1 338 ? -22.694 23.661 37.752 1.00 93.94 338 PRO A O 1
ATOM 2648 N N . LEU A 1 339 ? -24.434 23.930 36.357 1.00 93.62 339 LEU A N 1
ATOM 2649 C CA . LEU A 1 339 ? -24.234 22.707 35.581 1.00 93.62 339 LEU A CA 1
ATOM 2650 C C . LEU A 1 339 ? -22.879 22.712 34.860 1.00 93.62 339 LEU A C 1
ATOM 2652 O O . LEU A 1 339 ? -22.253 21.663 34.753 1.00 93.62 339 LEU A O 1
ATOM 2656 N N . SER A 1 340 ? -22.366 23.881 34.463 1.00 93.75 340 SER A N 1
ATOM 2657 C CA . SER A 1 340 ? -21.002 24.017 33.935 1.00 93.75 340 SER A CA 1
ATOM 2658 C C . SER A 1 340 ? -19.933 23.449 34.873 1.00 93.75 340 SER A C 1
ATOM 2660 O O . SER A 1 340 ? -19.048 22.738 34.410 1.00 93.75 340 SER A O 1
ATOM 2662 N N . ARG A 1 341 ? -20.048 23.670 36.191 1.00 93.69 341 ARG A N 1
ATOM 2663 C CA . ARG A 1 341 ? -19.092 23.150 37.187 1.00 93.69 341 ARG A CA 1
ATOM 2664 C C . ARG A 1 341 ? -19.187 21.638 37.335 1.00 93.69 341 ARG A C 1
ATOM 2666 O O . ARG A 1 341 ? -18.165 20.969 37.423 1.00 93.69 341 ARG A O 1
ATOM 2673 N N . TRP A 1 342 ? -20.405 21.095 37.302 1.00 94.69 342 TRP A N 1
ATOM 2674 C CA . TRP A 1 342 ? -20.587 19.644 37.255 1.00 94.69 342 TRP A CA 1
ATOM 2675 C C . TRP A 1 342 ? -19.921 19.033 36.019 1.00 94.69 342 TRP A C 1
ATOM 2677 O O . TRP A 1 342 ? -19.297 17.987 36.130 1.00 94.69 342 TRP A O 1
ATOM 2687 N N . LEU A 1 343 ? -20.041 19.678 34.855 1.00 94.00 343 LEU A N 1
ATOM 2688 C CA . LEU A 1 343 ? -19.463 19.199 33.598 1.00 94.00 343 LEU A CA 1
ATOM 2689 C C . LEU A 1 343 ? -17.931 19.347 33.566 1.00 94.00 343 LEU A C 1
ATOM 2691 O O . LEU A 1 343 ? -17.257 18.452 33.071 1.00 94.00 343 LEU A O 1
ATOM 2695 N N . GLU A 1 344 ? -17.368 20.416 34.138 1.00 93.06 344 GLU A N 1
ATOM 2696 C CA . GLU A 1 344 ? -15.913 20.564 34.325 1.00 93.06 344 GLU A CA 1
ATOM 2697 C C . GLU A 1 344 ? -15.327 19.405 35.149 1.00 93.06 344 GLU A C 1
ATOM 2699 O O . GLU A 1 344 ? -14.319 18.815 34.762 1.00 93.06 344 GLU A O 1
ATOM 2704 N N . GLU A 1 345 ? -15.981 19.042 36.255 1.00 93.19 345 GLU A N 1
ATOM 2705 C CA . GLU A 1 345 ? -15.561 17.940 37.133 1.00 93.19 345 GLU A CA 1
ATOM 2706 C C . GLU A 1 345 ? -15.827 16.558 36.512 1.00 93.19 345 GLU A C 1
ATOM 2708 O O . GLU A 1 345 ? -15.007 15.646 36.651 1.00 93.19 345 GLU A O 1
ATOM 2713 N N . CYS A 1 346 ? -16.934 16.427 35.769 1.00 92.25 346 CYS A N 1
ATOM 2714 C CA . CYS A 1 346 ? -17.356 15.203 35.086 1.00 92.25 346 CYS A CA 1
ATOM 2715 C C . CYS A 1 346 ? -16.287 14.648 34.144 1.00 92.25 346 CYS A C 1
ATOM 2717 O O . CYS A 1 346 ? -16.236 13.440 33.922 1.00 92.25 346 CYS A O 1
ATOM 2719 N N . HIS A 1 347 ? -15.436 15.515 33.588 1.00 85.50 347 HIS A N 1
ATOM 2720 C CA . HIS A 1 347 ? -14.333 15.091 32.733 1.00 85.50 347 HIS A CA 1
ATOM 2721 C C . HIS A 1 347 ? -13.412 14.077 33.432 1.00 85.50 347 HIS A C 1
ATOM 2723 O O . HIS A 1 347 ? -12.961 13.125 32.799 1.00 85.50 347 HIS A O 1
ATOM 2729 N N . ASN A 1 348 ? -13.191 14.244 34.739 1.00 87.69 348 ASN A N 1
ATOM 2730 C CA . ASN A 1 348 ? -12.378 13.337 35.546 1.00 87.69 348 ASN A CA 1
ATOM 2731 C C . ASN A 1 348 ? -13.250 12.236 36.173 1.00 87.69 348 ASN A C 1
ATOM 2733 O O . ASN A 1 348 ? -12.990 11.043 35.990 1.00 87.69 348 ASN A O 1
ATOM 2737 N N . ASP A 1 349 ? -14.323 12.633 36.862 1.00 92.06 349 ASP A N 1
ATOM 2738 C CA . ASP A 1 349 ? -15.231 11.720 37.560 1.00 92.06 349 ASP A CA 1
ATOM 2739 C C . ASP A 1 349 ? -16.707 12.050 37.253 1.00 92.06 349 ASP A C 1
ATOM 2741 O O . ASP A 1 349 ? -17.231 13.051 37.749 1.00 92.06 349 ASP A O 1
ATOM 2745 N N . PRO A 1 350 ? -17.405 11.232 36.441 1.00 94.19 350 PRO A N 1
ATOM 2746 C CA . PRO A 1 350 ? -18.798 11.448 36.077 1.00 94.19 350 PRO A CA 1
ATOM 2747 C C . PRO A 1 350 ? -19.773 11.011 37.175 1.00 94.19 350 PRO A C 1
ATOM 2749 O O . PRO A 1 350 ? -20.931 11.438 37.148 1.00 94.19 350 PRO A O 1
ATOM 2752 N N . ALA A 1 351 ? -19.347 10.193 38.147 1.00 93.31 351 ALA A N 1
ATOM 2753 C CA . ALA A 1 351 ? -20.252 9.589 39.123 1.00 93.31 351 ALA A CA 1
ATOM 2754 C C . ALA A 1 351 ? -21.056 10.625 39.941 1.00 93.31 351 ALA A C 1
ATOM 2756 O O . ALA A 1 351 ? -22.271 10.448 40.081 1.00 93.31 351 ALA A O 1
ATOM 2757 N N . PRO A 1 352 ? -20.470 11.747 40.416 1.00 94.19 352 PRO A N 1
ATOM 2758 C CA . PRO A 1 352 ? -21.223 12.778 41.126 1.00 94.19 352 PRO A CA 1
ATOM 2759 C C . PRO A 1 352 ? -22.308 13.440 40.265 1.00 94.19 352 PRO A C 1
ATOM 2761 O O . PRO A 1 352 ? -23.423 13.654 40.745 1.00 94.19 352 PRO A O 1
ATOM 2764 N N . LEU A 1 353 ? -22.010 13.752 38.995 1.00 94.44 353 LEU A N 1
ATOM 2765 C CA . LEU A 1 353 ? -22.991 14.344 38.077 1.00 94.44 353 LEU A CA 1
ATOM 2766 C C . LEU A 1 353 ? -24.112 13.348 37.770 1.00 94.44 353 LEU A C 1
ATOM 2768 O O . LEU A 1 353 ? -25.283 13.716 37.802 1.00 94.44 353 LEU A O 1
ATOM 2772 N N . MET A 1 354 ? -23.775 12.083 37.526 1.00 94.94 354 MET A N 1
ATOM 2773 C CA . MET A 1 354 ? -24.772 11.043 37.281 1.00 94.94 354 MET A CA 1
ATOM 2774 C C . MET A 1 354 ? -25.715 10.851 38.469 1.00 94.94 354 MET A C 1
ATOM 2776 O O . MET A 1 354 ? -26.928 10.797 38.278 1.00 94.94 354 MET A O 1
ATOM 2780 N N . ALA A 1 355 ? -25.184 10.815 39.695 1.00 92.69 355 ALA A N 1
ATOM 2781 C CA . ALA A 1 355 ? -25.997 10.726 40.905 1.00 92.69 355 ALA A CA 1
ATOM 2782 C C . ALA A 1 355 ? -26.938 11.936 41.048 1.00 92.69 355 ALA A C 1
ATOM 2784 O O . ALA A 1 355 ? -28.117 11.777 41.368 1.00 92.69 355 ALA A O 1
ATOM 2785 N N . ALA A 1 356 ? -26.445 13.144 40.753 1.00 92.75 356 ALA A N 1
ATOM 2786 C CA . ALA A 1 356 ? -27.254 14.360 40.774 1.00 92.75 356 ALA A CA 1
ATOM 2787 C C . ALA A 1 356 ? -28.345 14.372 39.684 1.00 92.75 356 ALA A C 1
ATOM 2789 O O . ALA A 1 356 ? -29.446 14.864 39.932 1.00 92.75 356 ALA A O 1
ATOM 2790 N N . LEU A 1 357 ? -28.065 13.824 38.495 1.00 93.25 357 LEU A N 1
ATOM 2791 C CA . LEU A 1 357 ? -29.044 13.683 37.412 1.00 93.25 357 LEU A CA 1
ATOM 2792 C C . LEU A 1 357 ? -30.122 12.652 37.753 1.00 93.25 357 LEU A C 1
ATOM 2794 O O . LEU A 1 357 ? -31.300 12.950 37.573 1.00 93.25 357 LEU A O 1
ATOM 2798 N N . ALA A 1 358 ? -29.736 11.489 38.286 1.00 92.19 358 ALA A N 1
ATOM 2799 C CA . ALA A 1 358 ? -30.659 10.427 38.690 1.00 92.19 358 ALA A CA 1
ATOM 2800 C C . ALA A 1 358 ? -31.602 10.862 39.826 1.00 92.19 358 ALA A C 1
ATOM 2802 O O . ALA A 1 358 ? -32.763 10.468 39.849 1.00 92.19 358 ALA A O 1
ATOM 2803 N N . ALA A 1 359 ? -31.121 11.701 40.750 1.00 89.75 359 ALA A N 1
ATOM 2804 C CA . ALA A 1 359 ? -31.943 12.305 41.802 1.00 89.75 359 ALA A CA 1
ATOM 2805 C C . ALA A 1 359 ? -32.733 13.546 41.331 1.00 89.75 359 ALA A C 1
ATOM 2807 O O . ALA A 1 359 ? -33.559 14.086 42.071 1.00 89.75 359 ALA A O 1
ATOM 2808 N N . GLY A 1 360 ? -32.439 14.053 40.132 1.00 87.00 360 GLY A N 1
ATOM 2809 C CA . GLY A 1 360 ? -32.976 15.299 39.600 1.00 87.00 360 GLY A CA 1
ATOM 2810 C C . GLY A 1 360 ? -34.300 15.127 38.857 1.00 87.00 360 GLY A C 1
ATOM 2811 O O . GLY A 1 360 ? -34.685 14.045 38.438 1.00 87.00 360 GLY A O 1
ATOM 2812 N N . ARG A 1 361 ? -34.992 16.244 38.603 1.00 89.56 361 ARG A N 1
ATOM 2813 C CA . ARG A 1 361 ? -36.294 16.252 37.899 1.00 89.56 361 ARG A CA 1
ATOM 2814 C C . ARG A 1 361 ? -36.207 15.932 36.400 1.00 89.56 361 ARG A C 1
ATOM 2816 O O . ARG A 1 361 ? -37.240 15.823 35.747 1.00 89.56 361 ARG A O 1
ATOM 2823 N N . LEU A 1 362 ? -34.996 15.856 35.844 1.00 89.50 362 LEU A N 1
ATOM 2824 C CA . LEU A 1 362 ? -34.763 15.615 34.417 1.00 89.50 362 LEU A CA 1
ATOM 2825 C C . LEU A 1 362 ? -34.837 14.129 34.046 1.00 89.50 362 LEU A C 1
ATOM 2827 O O . LEU A 1 362 ? -35.051 13.815 32.875 1.00 89.50 362 LEU A O 1
ATOM 2831 N N . VAL A 1 363 ? -34.680 13.238 35.025 1.00 92.88 363 VAL A N 1
ATOM 2832 C CA . VAL A 1 363 ? -34.675 11.787 34.842 1.00 92.88 363 VAL A CA 1
ATOM 2833 C C . VAL A 1 363 ? -35.793 11.180 35.681 1.00 92.88 363 VAL A C 1
ATOM 2835 O O . VAL A 1 363 ? -35.927 11.485 36.862 1.00 92.88 363 VAL A O 1
ATOM 2838 N N . ARG A 1 364 ? -36.609 10.327 35.062 1.00 90.50 364 ARG A N 1
ATOM 2839 C CA . ARG A 1 364 ? -37.571 9.460 35.744 1.00 90.50 364 ARG A CA 1
ATOM 2840 C C . ARG A 1 364 ? -36.993 8.041 35.740 1.00 90.50 364 ARG A C 1
ATOM 2842 O O . ARG A 1 364 ? -36.902 7.464 34.660 1.00 90.50 364 ARG A O 1
ATOM 2849 N N . PRO A 1 365 ? -36.554 7.505 36.893 1.00 91.69 365 PRO A N 1
ATOM 2850 C CA . PRO A 1 365 ? -35.978 6.162 36.966 1.00 91.69 365 PRO A CA 1
ATOM 2851 C C . PRO A 1 365 ? -36.897 5.107 36.345 1.00 91.69 365 PRO A C 1
ATOM 2853 O O . PRO A 1 365 ? -38.103 5.157 36.585 1.00 91.69 365 PRO A O 1
ATOM 2856 N N . ASP A 1 366 ? -36.320 4.188 35.567 1.00 89.88 366 ASP A N 1
ATOM 2857 C CA . ASP A 1 366 ? -37.006 3.103 34.844 1.00 89.88 366 ASP A CA 1
ATOM 2858 C C . ASP A 1 366 ? -37.990 3.550 33.736 1.00 89.88 366 ASP A C 1
ATOM 2860 O O . ASP A 1 366 ? -38.560 2.728 33.027 1.00 89.88 366 ASP A O 1
ATOM 2864 N N . ASP A 1 367 ? -38.150 4.859 33.499 1.00 90.75 367 ASP A N 1
ATOM 2865 C CA . ASP A 1 367 ? -39.054 5.391 32.470 1.00 90.75 367 ASP A CA 1
ATOM 2866 C C . ASP A 1 367 ? -38.339 6.404 31.548 1.00 90.75 367 ASP A C 1
ATOM 2868 O O . ASP A 1 367 ? -38.441 7.634 31.717 1.00 90.75 367 ASP A O 1
ATOM 2872 N N . PRO A 1 368 ? -37.574 5.908 30.553 1.00 90.75 368 PRO A N 1
ATOM 2873 C CA . PRO A 1 368 ? -36.863 6.759 29.607 1.00 90.75 368 PRO A CA 1
ATOM 2874 C C . PRO A 1 368 ? -37.789 7.640 28.768 1.00 90.75 368 PRO A C 1
ATOM 2876 O O . PRO A 1 368 ? -37.446 8.790 28.502 1.00 90.75 368 PRO A O 1
ATOM 2879 N N . GLU A 1 369 ? -38.953 7.136 28.351 1.00 89.81 369 GLU A N 1
ATOM 2880 C CA . GLU A 1 369 ? -39.863 7.867 27.459 1.00 89.81 369 GLU A CA 1
ATOM 2881 C C . GLU A 1 369 ? -40.540 9.042 28.169 1.00 89.81 369 GLU A C 1
ATOM 2883 O O . GLU A 1 369 ? -40.721 10.112 27.580 1.00 89.81 369 GLU A O 1
ATOM 2888 N N . SER A 1 370 ? -40.841 8.901 29.460 1.00 90.00 370 SER A N 1
ATOM 2889 C CA . SER A 1 370 ? -41.419 9.992 30.246 1.00 90.00 370 SER A CA 1
ATOM 2890 C C . SER A 1 370 ? -40.382 10.941 30.857 1.00 90.00 370 SER A C 1
ATOM 2892 O O . SER A 1 370 ? -40.761 11.971 31.430 1.00 90.00 370 SER A O 1
ATOM 2894 N N . SER A 1 371 ? -39.086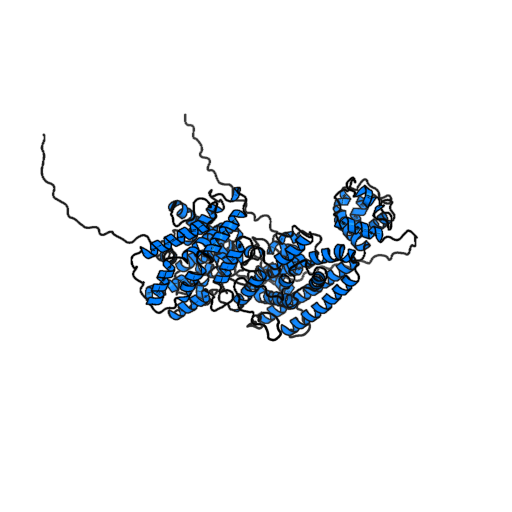 10.636 30.760 1.00 93.19 371 SER A N 1
ATOM 2895 C CA . SER A 1 371 ? -38.010 11.477 31.296 1.00 93.19 371 SER A CA 1
ATOM 2896 C C . SER A 1 371 ? -37.878 12.803 30.522 1.00 93.19 371 SER A C 1
ATOM 2898 O O . SER A 1 371 ? -37.622 12.767 29.315 1.00 93.19 371 SER A O 1
ATOM 2900 N N . PRO A 1 372 ? -37.962 13.984 31.181 1.00 92.75 372 PRO A N 1
ATOM 2901 C CA . PRO A 1 372 ? -37.829 15.290 30.516 1.00 92.75 372 PRO A CA 1
ATOM 2902 C C . PRO A 1 372 ? -36.529 15.481 29.728 1.00 92.75 372 PRO A C 1
ATOM 2904 O O . PRO A 1 372 ? -36.501 16.219 28.741 1.00 92.75 372 PRO A O 1
ATOM 2907 N N . LEU A 1 373 ? -35.449 14.806 30.134 1.00 92.25 373 LEU A N 1
ATOM 2908 C CA . LEU A 1 373 ? -34.205 14.776 29.371 1.00 92.25 373 LEU A CA 1
ATOM 2909 C C . LEU A 1 373 ? -34.425 14.250 27.943 1.00 92.25 373 LEU A C 1
ATOM 2911 O O . LEU A 1 373 ? -33.907 14.848 27.006 1.00 92.25 373 LEU A O 1
ATOM 2915 N N . ILE A 1 374 ? -35.221 13.186 27.780 1.00 92.88 374 ILE A N 1
ATOM 2916 C CA . ILE A 1 374 ? -35.500 12.527 26.497 1.00 92.88 374 ILE A CA 1
ATOM 2917 C C . ILE A 1 374 ? -36.620 13.244 25.733 1.00 92.88 374 ILE A C 1
ATOM 2919 O O . ILE A 1 374 ? -36.425 13.656 24.590 1.00 92.88 374 ILE A O 1
ATOM 2923 N N . ASN A 1 375 ? -37.792 13.410 26.352 1.00 92.12 375 ASN A N 1
ATOM 2924 C CA . ASN A 1 375 ? -38.994 13.854 25.638 1.00 92.12 375 ASN A CA 1
ATOM 2925 C C . ASN A 1 375 ? -39.125 15.376 25.476 1.00 92.12 375 ASN A C 1
ATOM 2927 O O . ASN A 1 375 ? -39.922 15.820 24.653 1.00 92.12 375 ASN A O 1
ATOM 2931 N N . ALA A 1 376 ? -38.332 16.170 26.204 1.00 91.56 376 ALA A N 1
ATOM 2932 C CA . ALA A 1 376 ? -38.353 17.626 26.105 1.00 91.56 376 ALA A CA 1
ATOM 2933 C C . ALA A 1 376 ? -37.004 18.181 25.642 1.00 91.56 376 ALA A C 1
ATOM 2935 O O . ALA A 1 376 ? -36.941 18.786 24.574 1.00 91.56 376 ALA A O 1
ATOM 2936 N N . LEU A 1 377 ? -35.920 17.961 26.397 1.00 92.06 377 LEU A N 1
ATOM 2937 C CA . LEU A 1 377 ? -34.646 18.653 26.159 1.00 92.06 377 LEU A CA 1
ATOM 2938 C C . LEU A 1 377 ? -33.963 18.246 24.852 1.00 92.06 377 LEU A C 1
ATOM 2940 O O . LEU A 1 377 ? -33.587 19.124 24.074 1.00 92.06 377 LEU A O 1
ATOM 2944 N N . ILE A 1 378 ? -33.808 16.942 24.609 1.00 93.25 378 ILE A N 1
ATOM 2945 C CA . ILE A 1 378 ? -33.109 16.416 23.421 1.00 93.25 378 ILE A CA 1
ATOM 2946 C C . ILE A 1 378 ? -34.068 16.045 22.276 1.00 93.25 378 ILE A C 1
ATOM 2948 O O . ILE A 1 378 ? -33.633 15.533 21.243 1.00 93.25 378 ILE A O 1
ATOM 2952 N N . SER A 1 379 ? -35.366 16.310 22.455 1.00 90.38 379 SER A N 1
ATOM 2953 C CA . SER A 1 379 ? -36.408 16.089 21.447 1.00 90.38 379 SER A CA 1
ATOM 2954 C C . SER A 1 379 ? -36.186 16.947 20.186 1.00 90.38 379 SER A C 1
ATOM 2956 O O . SER A 1 379 ? -35.420 17.914 20.228 1.00 90.38 379 SER A O 1
ATOM 2958 N N . PRO A 1 380 ? -36.866 16.663 19.055 1.00 88.88 380 PRO A N 1
ATOM 2959 C CA . PRO A 1 380 ? -36.749 17.474 17.838 1.00 88.88 380 PRO A CA 1
ATOM 2960 C C . PRO A 1 380 ? -37.098 18.958 18.008 1.00 88.88 380 PRO A C 1
ATOM 2962 O O . PRO A 1 380 ? -36.613 19.792 17.248 1.00 88.88 380 PRO A O 1
ATOM 2965 N N . GLN A 1 381 ? -37.932 19.286 18.995 1.00 89.06 381 GLN A N 1
ATOM 2966 C CA . GLN A 1 381 ? -38.338 20.651 19.338 1.00 89.06 381 GLN A CA 1
ATOM 2967 C C . GLN A 1 381 ? -37.563 21.206 20.546 1.00 89.06 381 GLN A C 1
ATOM 2969 O O . GLN A 1 381 ? -37.782 22.347 20.951 1.00 89.06 381 GLN A O 1
ATOM 2974 N N . GLY A 1 382 ? -36.677 20.403 21.134 1.00 91.44 382 GLY A N 1
ATOM 2975 C CA . GLY A 1 382 ? -35.944 20.723 22.346 1.00 91.44 382 GLY A CA 1
ATOM 2976 C C . GLY A 1 382 ? -34.718 21.612 22.113 1.00 91.44 382 GLY A C 1
ATOM 2977 O O . GLY A 1 382 ? -34.114 21.583 21.038 1.00 91.44 382 GLY A O 1
ATOM 2978 N N . PRO A 1 383 ? -34.283 22.373 23.133 1.00 91.25 383 PRO A N 1
ATOM 2979 C CA . PRO A 1 383 ? -33.113 23.248 23.037 1.00 91.25 383 PRO A CA 1
ATOM 2980 C C . PRO A 1 383 ? -31.787 22.492 22.846 1.00 91.25 383 PRO A C 1
ATOM 2982 O O . PRO A 1 383 ? -30.802 23.092 22.428 1.00 91.25 383 PRO A O 1
ATOM 2985 N N . MET A 1 384 ? -31.746 21.188 23.142 1.00 92.00 384 MET A N 1
ATOM 2986 C CA . MET A 1 384 ? -30.573 20.325 22.960 1.00 92.00 384 MET A CA 1
ATOM 2987 C C . MET A 1 384 ? -30.713 19.398 21.741 1.00 92.00 384 MET A C 1
ATOM 2989 O O . MET A 1 384 ? -30.027 18.372 21.652 1.00 92.00 384 MET A O 1
ATOM 2993 N N . PHE A 1 385 ? -31.594 19.734 20.793 1.00 91.00 385 PHE A N 1
ATOM 2994 C CA . PHE A 1 385 ? -31.761 18.971 19.560 1.00 91.00 385 PHE A CA 1
ATOM 2995 C C . PHE A 1 385 ? -30.422 18.806 18.814 1.00 91.00 385 PHE A C 1
ATOM 2997 O O . PHE A 1 385 ? -29.684 19.768 18.608 1.00 91.00 385 PHE A O 1
ATOM 3004 N N . ARG A 1 386 ? -30.124 17.567 18.387 1.00 88.75 386 ARG A N 1
ATOM 3005 C CA . ARG A 1 386 ? -28.902 17.132 17.666 1.00 88.75 386 ARG A CA 1
ATOM 3006 C C . ARG A 1 386 ? -27.578 17.167 18.438 1.00 88.75 386 ARG A C 1
ATOM 3008 O O . ARG A 1 386 ? -26.546 16.866 17.845 1.00 88.75 386 ARG A O 1
ATOM 3015 N N . ILE A 1 387 ? -27.580 17.456 19.738 1.00 91.50 387 ILE A N 1
ATOM 3016 C CA . ILE A 1 387 ? -26.358 17.348 20.557 1.00 91.50 387 ILE A CA 1
ATOM 3017 C C . ILE A 1 387 ? -25.934 15.882 20.746 1.00 91.50 387 ILE A C 1
ATOM 3019 O O . ILE A 1 387 ? -24.742 15.559 20.726 1.00 91.50 387 ILE A O 1
ATOM 3023 N N . PHE A 1 388 ? -26.920 14.997 20.890 1.00 91.12 388 PHE A N 1
ATOM 3024 C CA . PHE A 1 388 ? -26.738 13.558 21.037 1.00 91.12 388 PHE A CA 1
ATOM 3025 C C . PHE A 1 388 ? -27.073 12.839 19.730 1.00 91.12 388 PHE A C 1
ATOM 3027 O O . PHE A 1 388 ? -28.082 13.129 19.080 1.00 91.12 388 PHE A O 1
ATOM 3034 N N . THR A 1 389 ? -26.219 11.896 19.338 1.00 88.25 389 THR A N 1
ATOM 3035 C CA . THR A 1 389 ? -26.497 10.994 18.213 1.00 88.25 389 THR A CA 1
ATOM 3036 C C . THR A 1 389 ? -27.592 9.986 18.580 1.00 88.25 389 THR A C 1
ATOM 3038 O O . THR A 1 389 ? -27.951 9.833 19.745 1.00 88.25 389 THR A O 1
ATOM 3041 N N . ARG A 1 390 ? -28.110 9.230 17.600 1.00 85.81 390 ARG A N 1
ATOM 3042 C CA . ARG A 1 390 ? -29.043 8.123 17.892 1.00 85.81 390 ARG A CA 1
ATOM 3043 C C . ARG A 1 390 ? -28.436 7.082 18.844 1.00 85.81 390 ARG A C 1
ATOM 3045 O O . ARG A 1 390 ? -29.152 6.546 19.680 1.00 85.81 390 ARG A O 1
ATOM 3052 N N . GLN A 1 391 ? -27.133 6.817 18.725 1.00 84.31 391 GLN A N 1
ATOM 3053 C CA . GLN A 1 391 ? -26.416 5.896 19.612 1.00 84.31 391 GLN A CA 1
ATOM 3054 C C . GLN A 1 391 ? -26.285 6.483 21.022 1.00 84.31 391 GLN A C 1
ATOM 3056 O O . GLN A 1 391 ? -26.556 5.783 21.994 1.00 84.31 391 GLN A O 1
ATOM 3061 N N . ASP A 1 392 ? -25.968 7.776 21.131 1.00 91.12 392 ASP A N 1
ATOM 3062 C CA . ASP A 1 392 ? -25.878 8.476 22.416 1.00 91.12 392 ASP A CA 1
ATOM 3063 C C . ASP A 1 392 ? -27.230 8.443 23.155 1.00 91.12 392 ASP A C 1
ATOM 3065 O O . ASP A 1 392 ? -27.285 8.161 24.348 1.00 91.12 392 ASP A O 1
ATOM 3069 N N . VAL A 1 393 ? -28.343 8.676 22.447 1.00 91.62 393 VAL A N 1
ATOM 3070 C CA . VAL A 1 393 ? -29.692 8.605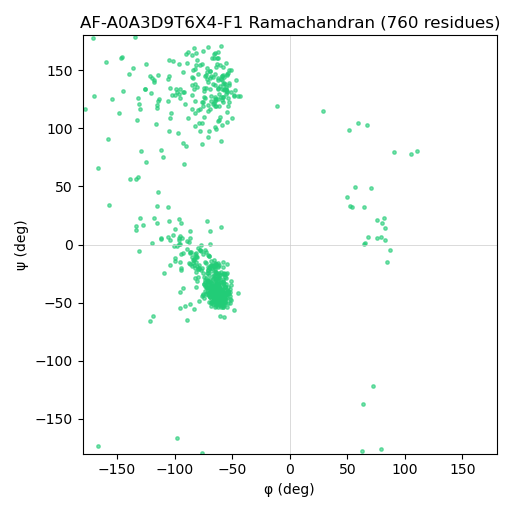 23.038 1.00 91.62 393 VAL A CA 1
ATOM 307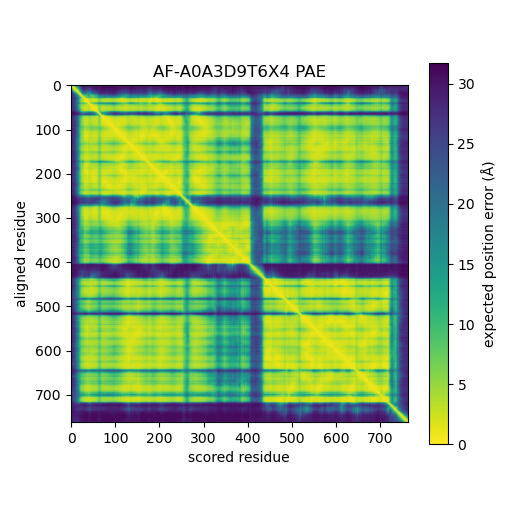1 C C . VAL A 1 393 ? -29.996 7.199 23.557 1.00 91.62 393 VAL A C 1
ATOM 3073 O O . VAL A 1 393 ? -30.530 7.070 24.656 1.00 91.62 393 VAL A O 1
ATOM 3076 N N . ALA A 1 394 ? -29.607 6.150 22.826 1.00 90.19 394 ALA A N 1
ATOM 3077 C CA . ALA A 1 394 ? -29.781 4.772 23.283 1.00 90.19 394 ALA A CA 1
ATOM 3078 C C . ALA A 1 394 ? -28.982 4.479 24.569 1.00 90.19 394 ALA A C 1
ATOM 3080 O O . ALA A 1 394 ? -29.488 3.787 25.450 1.00 90.19 394 ALA A O 1
ATOM 3081 N N . VAL A 1 395 ? -27.771 5.039 24.717 1.00 92.50 395 VAL A N 1
ATOM 3082 C CA . VAL A 1 395 ? -26.993 4.963 25.972 1.00 92.50 395 VAL A CA 1
ATOM 3083 C C . VAL A 1 395 ? -27.766 5.611 27.122 1.00 92.50 395 VAL A C 1
ATOM 3085 O O . VAL A 1 395 ? -27.953 4.981 28.163 1.00 92.50 395 VAL A O 1
ATOM 3088 N N . ILE A 1 396 ? -28.274 6.834 26.922 1.00 94.12 396 ILE A N 1
ATOM 3089 C CA . ILE A 1 396 ? -29.045 7.557 27.947 1.00 94.12 396 ILE A CA 1
ATOM 3090 C C . ILE A 1 396 ? -30.291 6.753 28.340 1.00 94.12 396 ILE A C 1
ATOM 3092 O O . ILE A 1 396 ? -30.565 6.588 29.525 1.00 94.12 396 ILE A O 1
ATOM 3096 N N . GLN A 1 397 ? -31.031 6.219 27.366 1.00 93.12 397 GLN A N 1
ATOM 3097 C CA . GLN A 1 397 ? -32.239 5.432 27.619 1.00 93.12 397 GLN A CA 1
ATOM 3098 C C . GLN A 1 397 ? -31.946 4.158 28.418 1.00 93.12 397 GLN A C 1
ATOM 3100 O O . GLN A 1 397 ? -32.647 3.888 29.391 1.00 93.12 397 GLN A O 1
ATOM 3105 N N . ARG A 1 398 ? -30.895 3.406 28.059 1.00 92.06 398 ARG A N 1
ATOM 3106 C CA . ARG A 1 398 ? -30.478 2.208 28.810 1.00 92.06 398 ARG A CA 1
ATOM 3107 C C . ARG A 1 398 ? -30.087 2.545 30.243 1.00 92.06 398 ARG A C 1
ATOM 3109 O O . ARG A 1 398 ? -30.452 1.814 31.156 1.00 92.06 398 ARG A O 1
ATOM 3116 N N . TRP A 1 399 ? -29.371 3.650 30.444 1.00 95.12 399 TRP A N 1
ATOM 3117 C CA . TRP A 1 399 ? -29.018 4.099 31.786 1.00 95.12 399 TRP A CA 1
ATOM 3118 C C . TRP A 1 399 ? -30.257 4.446 32.608 1.00 95.12 399 TRP A C 1
ATOM 3120 O O . TRP A 1 399 ? -30.396 3.934 33.714 1.00 95.12 399 TRP A O 1
ATOM 3130 N N . ILE A 1 400 ? -31.195 5.226 32.061 1.00 94.12 400 ILE A N 1
ATOM 3131 C CA . ILE A 1 400 ? -32.444 5.569 32.758 1.00 94.12 400 ILE A CA 1
ATOM 3132 C C . ILE A 1 400 ? -33.247 4.310 33.118 1.00 94.12 400 ILE A C 1
ATOM 3134 O O . ILE A 1 400 ? -33.691 4.191 34.258 1.00 94.12 400 ILE A O 1
ATOM 3138 N N . ALA A 1 401 ? -33.371 3.361 32.183 1.00 91.88 401 ALA A N 1
ATOM 3139 C CA . ALA A 1 401 ? -34.040 2.076 32.395 1.00 91.88 401 ALA A CA 1
ATOM 3140 C C . ALA A 1 401 ? -33.343 1.200 33.456 1.00 91.88 401 ALA A C 1
ATOM 3142 O O . ALA A 1 401 ? -33.963 0.347 34.069 1.00 91.88 401 ALA A O 1
ATOM 3143 N N . SER A 1 402 ? -32.043 1.402 33.690 1.00 91.81 402 SER A N 1
ATOM 3144 C CA . SER A 1 402 ? -31.293 0.659 34.712 1.00 91.81 402 SER A CA 1
ATOM 3145 C C . SER A 1 402 ? -31.436 1.229 36.129 1.00 91.81 402 SER A C 1
ATOM 3147 O O . SER A 1 402 ? -31.015 0.586 37.092 1.00 91.81 402 SER A O 1
ATOM 3149 N N . LEU A 1 403 ? -31.985 2.442 36.282 1.00 91.69 403 LEU A N 1
ATOM 3150 C CA . LEU A 1 403 ? -32.089 3.096 37.585 1.00 91.69 403 LEU A CA 1
ATOM 3151 C C . LEU A 1 403 ? -33.196 2.445 38.430 1.00 91.69 403 LEU A C 1
ATOM 3153 O O . LEU A 1 403 ? -34.322 2.311 37.955 1.00 91.69 403 LEU A O 1
ATOM 3157 N N . PRO A 1 404 ? -32.930 2.104 39.703 1.00 82.38 404 PRO A N 1
ATOM 3158 C CA . PRO A 1 404 ? -33.931 1.482 40.559 1.00 82.38 404 PRO A CA 1
ATOM 3159 C C . PRO A 1 404 ? -35.085 2.448 40.863 1.00 82.38 404 PRO A C 1
ATOM 3161 O O . PRO A 1 404 ? -34.870 3.643 41.096 1.00 82.38 404 PRO A O 1
ATOM 3164 N N . HIS A 1 405 ? -36.309 1.920 40.961 1.00 57.00 405 HIS A N 1
ATOM 3165 C CA . HIS A 1 405 ? -37.412 2.645 41.589 1.00 57.00 405 HIS A CA 1
ATOM 3166 C C . HIS A 1 405 ? -37.025 3.018 43.027 1.00 57.00 405 HIS A C 1
ATOM 3168 O O . HIS A 1 405 ? -36.466 2.215 43.774 1.00 57.00 405 HIS A O 1
ATOM 3174 N N . SER A 1 406 ? -37.268 4.269 43.406 1.00 39.34 406 SER A N 1
ATOM 3175 C CA . SER A 1 406 ? -36.679 4.864 44.603 1.00 39.34 406 SER A CA 1
ATOM 3176 C C . SER A 1 406 ? -37.091 4.158 45.904 1.00 39.34 406 SER A C 1
ATOM 3178 O O . SER A 1 406 ? -38.170 4.404 46.431 1.00 39.34 406 SER A O 1
ATOM 3180 N N . THR A 1 407 ? -36.175 3.398 46.506 1.00 30.97 407 THR A N 1
ATOM 3181 C CA . THR A 1 407 ? -36.086 3.242 47.966 1.00 30.97 407 THR A CA 1
ATOM 3182 C C . THR A 1 407 ? -34.648 3.475 48.402 1.00 30.97 407 THR A C 1
ATOM 3184 O O . THR A 1 407 ? -33.725 2.770 48.001 1.00 30.97 407 THR A O 1
ATOM 3187 N N . VAL A 1 408 ? -34.473 4.529 49.195 1.00 36.44 408 VAL A N 1
ATOM 3188 C CA . VAL A 1 408 ? -33.197 5.023 49.710 1.00 36.44 408 VAL A CA 1
ATOM 3189 C C . VAL A 1 408 ? -32.568 3.988 50.642 1.00 36.44 408 VAL A C 1
ATOM 3191 O O . VAL A 1 408 ? -33.183 3.603 51.632 1.00 36.44 408 VAL A O 1
ATOM 3194 N N . SER A 1 409 ? -31.311 3.617 50.398 1.00 27.69 409 SER A N 1
ATOM 3195 C CA . SER A 1 409 ? -30.431 3.114 51.455 1.00 27.69 409 SER A CA 1
ATOM 3196 C C . SER A 1 409 ? -28.995 3.577 51.214 1.00 27.69 409 SER A C 1
ATOM 3198 O O . SER A 1 409 ? -28.488 3.542 50.095 1.00 27.69 409 SER A O 1
ATOM 3200 N N . ARG A 1 410 ? -28.377 4.106 52.272 1.00 32.72 410 ARG A N 1
ATOM 3201 C CA . ARG A 1 410 ? -27.121 4.865 52.272 1.00 32.72 410 ARG A CA 1
ATOM 3202 C C . ARG A 1 410 ? -26.056 4.054 53.010 1.00 32.72 410 ARG A C 1
ATOM 3204 O O . ARG A 1 410 ? -26.269 3.743 54.177 1.00 32.72 410 ARG A O 1
ATOM 3211 N N . VAL A 1 411 ? -24.907 3.781 52.385 1.00 29.33 411 VAL A N 1
ATOM 3212 C CA . VAL A 1 411 ? -23.726 3.163 53.034 1.00 29.33 411 VAL A CA 1
ATOM 3213 C C . VAL A 1 411 ? -22.430 3.848 52.529 1.00 29.33 411 VAL A C 1
ATOM 3215 O O . VAL A 1 411 ? -22.434 4.350 51.405 1.00 29.33 411 VAL A O 1
ATOM 3218 N N . PRO A 1 412 ? -21.367 3.985 53.360 1.00 34.06 412 PRO A N 1
ATOM 3219 C CA . PRO A 1 412 ? -20.359 5.050 53.251 1.00 34.06 412 PRO A CA 1
ATOM 3220 C C . PRO A 1 412 ? -19.127 4.756 52.376 1.00 34.06 412 PRO A C 1
ATOM 3222 O O . PRO A 1 412 ? -18.789 3.617 52.074 1.00 34.06 412 PRO A O 1
ATOM 3225 N N . ARG A 1 413 ? -18.431 5.854 52.052 1.00 35.31 413 ARG A N 1
ATOM 3226 C CA . ARG A 1 413 ? -17.239 6.011 51.200 1.00 35.31 413 ARG A CA 1
ATOM 3227 C C . ARG A 1 413 ? -15.918 5.732 51.954 1.00 35.31 413 ARG A C 1
ATOM 3229 O O . ARG A 1 413 ? -15.803 6.209 53.084 1.00 35.31 413 ARG A O 1
ATOM 3236 N N . PRO A 1 414 ? -14.884 5.117 51.341 1.00 35.91 414 PRO A N 1
ATOM 3237 C CA . PRO A 1 414 ? -13.503 5.194 51.824 1.00 35.91 414 PRO A CA 1
ATOM 3238 C C . PRO A 1 414 ? -12.739 6.397 51.230 1.00 35.91 414 PRO A C 1
ATOM 3240 O O . PRO A 1 414 ? -13.100 6.943 50.188 1.00 35.91 414 PRO A O 1
ATOM 3243 N N . ALA A 1 415 ? -11.702 6.838 51.942 1.00 36.44 415 ALA A N 1
ATOM 3244 C CA . ALA A 1 415 ? -10.868 8.004 51.641 1.00 36.44 415 ALA A CA 1
ATOM 3245 C C . ALA A 1 415 ? -9.710 7.695 50.648 1.00 36.44 415 ALA A C 1
ATOM 3247 O O . ALA A 1 415 ? -9.397 6.522 50.452 1.00 36.44 415 ALA A O 1
ATOM 3248 N N . PRO A 1 416 ? -9.093 8.721 50.017 1.00 45.25 416 PRO A N 1
ATOM 3249 C CA . PRO A 1 416 ? -8.101 8.578 48.942 1.00 45.25 416 PRO A CA 1
ATOM 3250 C C . PRO A 1 416 ? -6.651 8.318 49.424 1.00 45.25 416 PRO A C 1
ATOM 3252 O O . PRO A 1 416 ? -6.377 8.450 50.618 1.00 45.25 416 PRO A O 1
ATOM 3255 N N . PRO A 1 417 ? -5.735 7.947 48.499 1.00 37.91 417 PRO A N 1
ATOM 3256 C CA . PRO A 1 417 ? -4.382 7.464 48.789 1.00 37.91 417 PRO A CA 1
ATOM 3257 C C . PRO A 1 417 ? -3.374 8.584 49.092 1.00 37.91 417 PRO A C 1
ATOM 3259 O O . PRO A 1 417 ? -3.572 9.735 48.705 1.00 37.91 417 PRO A O 1
ATOM 3262 N N . GLY A 1 418 ? -2.291 8.213 49.779 1.00 31.05 418 GLY A N 1
ATOM 3263 C CA . GLY A 1 418 ? -1.137 9.066 50.059 1.00 31.05 418 GLY A CA 1
ATOM 3264 C C . GLY A 1 418 ? -0.166 9.174 48.879 1.00 31.05 418 GLY A C 1
ATOM 3265 O O . GLY A 1 418 ? 0.000 8.228 48.110 1.00 31.05 418 GLY A O 1
ATOM 3266 N N . ASP A 1 419 ? 0.447 10.353 48.779 1.00 32.97 419 ASP A N 1
ATOM 3267 C CA . ASP A 1 419 ? 1.564 10.718 47.906 1.00 32.97 419 ASP A CA 1
ATOM 3268 C C . ASP A 1 419 ? 2.816 9.873 48.177 1.00 32.97 419 ASP A C 1
ATOM 3270 O O . ASP A 1 419 ? 3.206 9.772 49.335 1.00 32.97 419 ASP A O 1
ATOM 3274 N N . GLU A 1 420 ? 3.501 9.403 47.121 1.00 30.08 420 GLU A N 1
ATOM 3275 C CA . GLU A 1 420 ? 4.973 9.311 47.077 1.00 30.08 420 GLU A CA 1
ATOM 3276 C C . GLU A 1 420 ? 5.532 9.510 45.645 1.00 30.08 420 GLU A C 1
ATOM 3278 O O . GLU A 1 420 ? 5.304 8.731 44.722 1.00 30.08 420 GLU A O 1
ATOM 3283 N N . ASP A 1 421 ? 6.243 10.630 45.499 1.00 31.20 421 ASP A N 1
ATOM 3284 C CA . ASP A 1 421 ? 7.588 10.821 44.930 1.00 31.20 421 ASP A CA 1
ATOM 3285 C C . ASP A 1 421 ? 7.950 10.254 43.532 1.00 31.20 421 ASP A C 1
ATOM 3287 O O . ASP A 1 421 ? 8.403 9.122 43.354 1.00 31.20 421 ASP A O 1
ATOM 3291 N N . HIS A 1 422 ? 7.888 11.129 42.518 1.00 30.09 422 HIS A N 1
ATOM 3292 C CA . HIS A 1 422 ? 8.603 10.975 41.245 1.00 30.09 422 HIS A CA 1
ATOM 3293 C C . HIS A 1 422 ? 10.055 11.465 41.387 1.00 30.09 422 HIS A C 1
ATOM 3295 O O . HIS A 1 422 ? 10.309 12.667 41.475 1.00 30.09 422 HIS A O 1
ATOM 3301 N N . ARG A 1 423 ? 11.029 10.551 41.297 1.00 32.31 423 ARG A N 1
ATOM 3302 C CA . ARG A 1 423 ? 12.448 10.891 41.078 1.00 32.31 423 ARG A CA 1
ATOM 3303 C C . ARG A 1 423 ? 12.790 10.898 39.581 1.00 32.31 423 ARG A C 1
ATOM 3305 O O . ARG A 1 423 ? 12.545 9.891 38.920 1.00 32.31 423 ARG A O 1
ATOM 3312 N N . PRO A 1 424 ? 13.455 11.938 39.042 1.00 30.81 424 PRO A N 1
ATOM 3313 C CA . PRO A 1 424 ? 14.138 11.856 37.756 1.00 30.81 424 PRO A CA 1
ATOM 3314 C C . PRO A 1 424 ? 15.603 11.429 37.959 1.00 30.81 424 PRO A C 1
ATOM 3316 O O . PRO A 1 424 ? 16.372 12.103 38.643 1.00 30.81 424 PRO A O 1
ATOM 3319 N N . GLY A 1 425 ? 16.010 10.314 37.351 1.00 29.67 425 GLY A N 1
ATOM 3320 C CA . GLY A 1 425 ? 17.417 9.914 37.239 1.00 29.67 425 GLY A CA 1
ATOM 3321 C C . GLY A 1 425 ? 17.977 10.262 35.852 1.00 29.67 425 GLY A C 1
ATOM 3322 O O . GLY A 1 425 ? 17.365 9.873 34.858 1.00 29.67 425 GLY A O 1
ATOM 3323 N N . PRO A 1 426 ? 19.122 10.964 35.726 1.00 33.50 426 PRO A N 1
ATOM 3324 C CA . PRO A 1 426 ? 19.753 11.213 34.435 1.00 33.50 426 PRO A CA 1
ATOM 3325 C C . PRO A 1 426 ? 20.722 10.070 34.087 1.00 33.50 426 PRO A C 1
ATOM 3327 O O . PRO A 1 426 ? 21.795 9.938 34.674 1.00 33.50 426 PRO A O 1
ATOM 3330 N N . GLY A 1 427 ? 20.348 9.244 33.108 1.00 26.98 427 GLY A N 1
ATOM 3331 C CA . GLY A 1 427 ? 21.162 8.152 32.566 1.00 26.98 427 GLY A CA 1
ATOM 3332 C C . GLY A 1 427 ? 21.750 8.494 31.194 1.00 26.98 427 GLY A C 1
ATOM 3333 O O . GLY A 1 427 ? 21.085 8.398 30.173 1.00 26.98 427 GLY A O 1
ATOM 3334 N N . ARG A 1 428 ? 23.005 8.937 31.217 1.00 28.11 428 ARG A N 1
ATOM 3335 C CA . ARG A 1 428 ? 24.013 9.105 30.152 1.00 28.11 428 ARG A CA 1
ATOM 3336 C C . ARG A 1 428 ? 23.717 8.470 28.767 1.00 28.11 428 ARG A C 1
ATOM 3338 O O . ARG A 1 428 ? 23.710 7.255 28.615 1.00 28.11 428 ARG A O 1
ATOM 3345 N N . ARG A 1 429 ? 23.641 9.327 27.736 1.00 28.33 429 ARG A N 1
ATOM 3346 C CA . ARG A 1 429 ? 23.718 8.976 26.302 1.00 28.33 429 ARG A CA 1
ATOM 3347 C C . ARG A 1 429 ? 25.096 8.396 25.965 1.00 28.33 429 ARG A C 1
ATOM 3349 O O . ARG A 1 429 ? 26.105 9.073 26.168 1.00 28.33 429 ARG A O 1
ATOM 3356 N N . THR A 1 430 ? 25.139 7.204 25.384 1.00 28.72 430 THR A N 1
ATOM 3357 C CA . THR A 1 430 ? 26.251 6.751 24.541 1.00 28.72 430 THR A CA 1
ATOM 3358 C C . THR A 1 430 ? 25.921 7.089 23.089 1.00 28.72 430 THR A C 1
ATOM 3360 O O . THR A 1 430 ? 24.801 6.894 22.624 1.00 28.72 430 THR A O 1
ATOM 3363 N N . ALA A 1 431 ? 26.881 7.702 22.398 1.00 30.03 431 ALA A N 1
ATOM 3364 C CA . ALA A 1 431 ? 26.756 8.074 20.996 1.00 30.03 431 ALA A CA 1
ATOM 3365 C C . ALA A 1 431 ? 26.746 6.812 20.115 1.00 30.03 431 ALA A C 1
ATOM 3367 O O . ALA A 1 431 ? 27.622 5.966 20.308 1.00 30.03 431 ALA A O 1
ATOM 3368 N N . PRO A 1 432 ? 25.828 6.687 19.141 1.00 30.14 432 PRO A N 1
ATOM 3369 C CA . PRO A 1 432 ? 25.993 5.724 18.074 1.00 30.14 432 PRO A CA 1
ATOM 3370 C C . PRO A 1 432 ? 27.079 6.205 17.115 1.00 30.14 432 PRO A C 1
ATOM 3372 O O . PRO A 1 432 ? 27.262 7.403 16.874 1.00 30.14 432 PRO A O 1
ATOM 3375 N N . ASP A 1 433 ? 27.788 5.217 16.597 1.00 31.19 433 ASP A N 1
ATOM 3376 C CA . ASP A 1 433 ? 28.784 5.301 15.546 1.00 31.19 433 ASP A CA 1
ATOM 3377 C C . ASP A 1 433 ? 28.283 6.137 14.356 1.00 31.19 433 ASP A C 1
ATOM 3379 O O . ASP A 1 433 ? 27.100 6.109 14.004 1.00 31.19 433 ASP A O 1
ATOM 3383 N N . GLN A 1 434 ? 29.175 6.933 13.767 1.00 31.12 434 GLN A N 1
ATOM 3384 C CA . GLN A 1 434 ? 28.815 7.949 12.781 1.00 31.12 434 GLN A CA 1
ATOM 3385 C C . GLN A 1 434 ? 28.174 7.306 11.547 1.00 31.12 434 GLN A C 1
ATOM 3387 O O . GLN A 1 434 ? 28.853 6.723 10.699 1.00 31.12 434 GLN A O 1
ATOM 3392 N N . ALA A 1 435 ? 26.856 7.482 11.411 1.00 42.41 435 ALA A N 1
ATOM 3393 C CA . ALA A 1 435 ? 26.178 7.290 10.141 1.00 42.41 435 ALA A CA 1
ATOM 3394 C C . ALA A 1 435 ? 26.901 8.128 9.068 1.00 42.41 435 ALA A C 1
ATOM 3396 O O . ALA A 1 435 ? 27.295 9.269 9.343 1.00 42.41 435 ALA A O 1
ATOM 3397 N N . PRO A 1 436 ? 27.100 7.596 7.850 1.00 52.31 436 PRO A N 1
ATOM 3398 C CA . PRO A 1 436 ? 27.716 8.361 6.777 1.00 52.31 436 PRO A CA 1
ATOM 3399 C C . PRO A 1 436 ? 26.936 9.664 6.583 1.00 52.31 436 PRO A C 1
ATOM 3401 O O . PRO A 1 436 ? 25.708 9.646 6.515 1.00 52.31 436 PRO A O 1
ATOM 3404 N N . ALA A 1 437 ? 27.655 10.787 6.530 1.00 61.53 437 ALA A N 1
ATOM 3405 C CA . ALA A 1 437 ? 27.064 12.115 6.413 1.00 61.53 437 ALA A CA 1
ATOM 3406 C C . ALA A 1 437 ? 26.015 12.152 5.289 1.00 61.53 437 ALA A C 1
ATOM 3408 O O . ALA A 1 437 ? 26.312 11.735 4.165 1.00 61.53 437 ALA A O 1
ATOM 3409 N N . ASP A 1 438 ? 24.809 12.646 5.597 1.00 84.06 438 ASP A N 1
ATOM 3410 C CA . ASP A 1 438 ? 23.743 12.836 4.612 1.00 84.06 438 ASP A CA 1
ATOM 3411 C C . ASP A 1 438 ? 24.245 13.777 3.513 1.00 84.06 438 ASP A C 1
ATOM 3413 O O . ASP A 1 438 ? 24.401 14.983 3.711 1.00 84.06 438 ASP A O 1
ATOM 3417 N N . ARG A 1 439 ? 24.593 13.197 2.362 1.00 91.12 439 ARG A N 1
ATOM 3418 C CA . ARG A 1 439 ? 25.189 13.917 1.240 1.00 91.12 439 ARG A CA 1
ATOM 3419 C C . ARG A 1 439 ? 24.568 13.492 -0.072 1.00 91.12 439 ARG A C 1
ATOM 3421 O O . ARG A 1 439 ? 24.174 12.342 -0.266 1.00 91.12 439 ARG A O 1
ATOM 3428 N N . ARG A 1 440 ? 24.573 14.421 -1.026 1.00 93.56 440 ARG A N 1
ATOM 3429 C CA . ARG A 1 440 ? 24.114 14.141 -2.386 1.00 93.56 440 ARG A CA 1
ATOM 3430 C C . ARG A 1 440 ? 25.033 13.104 -3.060 1.00 93.56 440 ARG A C 1
ATOM 3432 O O . ARG A 1 440 ? 26.247 13.098 -2.804 1.00 93.56 440 ARG A O 1
ATOM 3439 N N . PRO A 1 441 ? 24.488 12.246 -3.941 1.00 94.12 441 PRO A N 1
ATOM 3440 C CA . PRO A 1 441 ? 25.292 11.382 -4.796 1.00 94.12 441 PRO A CA 1
ATOM 3441 C C . PRO A 1 441 ? 26.268 12.190 -5.663 1.00 94.12 441 PRO A C 1
ATOM 3443 O O . PRO A 1 441 ? 25.915 13.225 -6.226 1.00 94.12 441 PRO A O 1
ATOM 3446 N N . THR A 1 442 ? 27.491 11.688 -5.809 1.00 92.25 442 THR A N 1
ATOM 3447 C CA . THR A 1 442 ? 28.571 12.310 -6.597 1.00 92.25 442 THR A CA 1
ATOM 3448 C C . THR A 1 442 ? 28.432 12.090 -8.104 1.00 92.25 442 THR A C 1
ATOM 3450 O O . THR A 1 442 ? 28.998 12.843 -8.893 1.00 92.25 442 THR A O 1
ATOM 3453 N N . GLY A 1 443 ? 27.676 11.075 -8.530 1.00 94.50 443 GLY A N 1
ATOM 3454 C CA . GLY A 1 443 ? 27.498 10.738 -9.941 1.00 94.50 443 GLY A CA 1
ATOM 3455 C C . GLY A 1 443 ? 26.420 9.682 -10.178 1.00 94.50 443 GLY A C 1
ATOM 3456 O O . GLY A 1 443 ? 25.831 9.153 -9.236 1.00 94.50 443 GLY A O 1
ATOM 3457 N N . LEU A 1 444 ? 26.175 9.356 -11.454 1.00 96.62 444 LEU A N 1
ATOM 3458 C CA . LEU A 1 444 ? 25.066 8.486 -11.877 1.00 96.62 444 LEU A CA 1
ATOM 3459 C C . LEU A 1 444 ? 25.136 7.075 -11.288 1.00 96.62 444 LEU A C 1
ATOM 3461 O O . LEU A 1 444 ? 24.108 6.521 -10.930 1.00 96.62 444 LEU A O 1
ATOM 3465 N N . ARG A 1 445 ? 26.332 6.494 -11.163 1.00 97.25 445 ARG A N 1
ATOM 3466 C CA . ARG A 1 445 ? 26.506 5.136 -10.620 1.00 97.25 445 ARG A CA 1
ATOM 3467 C C . ARG A 1 445 ? 26.193 5.064 -9.130 1.00 97.25 445 ARG A C 1
ATOM 3469 O O . ARG A 1 445 ? 25.527 4.139 -8.681 1.00 97.25 445 ARG A O 1
ATOM 3476 N N . GLU A 1 446 ? 26.651 6.056 -8.367 1.00 95.81 446 GLU A N 1
ATOM 3477 C CA . GLU A 1 446 ? 26.320 6.155 -6.944 1.00 95.81 446 GLU A CA 1
ATOM 3478 C C . GLU A 1 446 ? 24.821 6.411 -6.760 1.00 95.81 446 GLU A C 1
ATOM 3480 O O . GLU A 1 446 ? 24.183 5.721 -5.970 1.00 95.81 446 GLU A O 1
ATOM 3485 N N . ALA A 1 447 ? 24.248 7.327 -7.547 1.00 96.88 447 ALA A N 1
ATOM 3486 C CA . ALA A 1 447 ? 22.811 7.574 -7.551 1.00 96.88 447 ALA A CA 1
ATOM 3487 C C . ALA A 1 447 ? 22.015 6.310 -7.901 1.00 96.88 447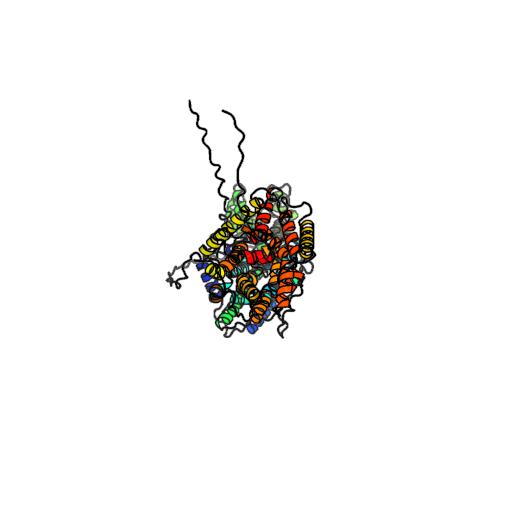 ALA A C 1
ATOM 3489 O O . ALA A 1 447 ? 21.060 5.999 -7.209 1.00 96.88 447 ALA A O 1
ATOM 3490 N N . TYR A 1 448 ? 22.428 5.548 -8.917 1.00 97.56 448 TYR A N 1
ATOM 3491 C CA . TYR A 1 448 ? 21.779 4.298 -9.309 1.00 97.56 448 TYR A CA 1
ATOM 3492 C C . TYR A 1 448 ? 21.765 3.277 -8.168 1.00 97.56 448 TYR A C 1
ATOM 3494 O O . TYR A 1 448 ? 20.714 2.732 -7.853 1.00 97.56 448 TYR A O 1
ATOM 3502 N N . HIS A 1 449 ? 22.901 3.049 -7.505 1.00 95.81 449 HIS A N 1
ATOM 3503 C CA . HIS A 1 449 ? 22.973 2.122 -6.372 1.00 95.81 449 HIS A CA 1
ATOM 3504 C C . HIS A 1 449 ? 22.078 2.557 -5.198 1.00 95.81 449 HIS A C 1
ATOM 3506 O O . HIS A 1 449 ? 21.322 1.746 -4.667 1.00 95.81 449 HIS A O 1
ATOM 3512 N N . LEU A 1 450 ? 22.134 3.835 -4.807 1.00 94.50 450 LEU A N 1
ATOM 3513 C CA . LEU A 1 450 ? 21.327 4.366 -3.700 1.00 94.50 450 LEU A CA 1
ATOM 3514 C C . LEU A 1 450 ? 19.825 4.405 -4.052 1.00 94.50 450 LEU A C 1
ATOM 3516 O O . LEU A 1 450 ? 18.988 4.099 -3.206 1.00 94.50 450 LEU A O 1
ATOM 3520 N N . LEU A 1 451 ? 19.524 4.716 -5.320 1.00 95.25 451 LEU A N 1
ATOM 3521 C CA . LEU A 1 451 ? 18.242 4.697 -6.042 1.00 95.25 451 LEU A CA 1
ATOM 3522 C C . LEU A 1 451 ? 17.387 3.444 -5.824 1.00 95.25 451 LEU A C 1
ATOM 3524 O O . LEU A 1 451 ? 16.163 3.506 -5.684 1.00 95.25 451 LEU A O 1
ATOM 3528 N N . GLN A 1 452 ? 18.042 2.288 -5.826 1.00 94.00 452 GLN A N 1
ATOM 3529 C CA . GLN A 1 452 ? 17.363 0.995 -5.874 1.00 94.00 452 GLN A CA 1
ATOM 3530 C C . GLN A 1 452 ? 16.796 0.528 -4.532 1.00 94.00 452 GLN A C 1
ATOM 3532 O O . GLN A 1 452 ? 15.904 -0.313 -4.522 1.00 94.00 452 GLN A O 1
ATOM 3537 N N . ARG A 1 453 ? 17.300 1.052 -3.410 1.00 90.06 453 ARG A N 1
ATOM 3538 C CA . ARG A 1 453 ? 16.783 0.726 -2.069 1.00 90.06 453 ARG A CA 1
ATOM 3539 C C . ARG A 1 453 ? 15.463 1.451 -1.786 1.00 90.06 453 ARG A C 1
ATOM 3541 O O . ARG A 1 453 ? 14.972 2.175 -2.650 1.00 90.06 453 ARG A O 1
ATOM 3548 N N . ARG A 1 454 ? 14.855 1.279 -0.610 1.00 86.62 454 ARG A N 1
ATOM 3549 C CA . ARG A 1 454 ? 13.621 2.013 -0.247 1.00 86.62 454 ARG A CA 1
ATOM 3550 C C . ARG A 1 454 ? 13.856 3.066 0.822 1.00 86.62 454 ARG A C 1
ATOM 3552 O O . ARG A 1 454 ? 13.120 4.059 0.839 1.00 86.62 454 ARG A O 1
ATOM 3559 N N . THR A 1 455 ? 14.889 2.899 1.643 1.00 80.94 455 THR A N 1
ATOM 3560 C CA . THR A 1 455 ? 15.331 3.948 2.559 1.00 80.94 455 THR A CA 1
ATOM 3561 C C . THR A 1 455 ? 15.791 5.180 1.768 1.00 80.94 455 THR A C 1
ATOM 3563 O O . THR A 1 455 ? 16.474 5.099 0.739 1.00 80.94 455 THR A O 1
ATOM 3566 N N . GLU A 1 456 ? 15.344 6.348 2.215 1.00 82.75 456 GLU A N 1
ATOM 3567 C CA . GLU A 1 456 ? 15.604 7.643 1.594 1.00 82.75 456 GLU A CA 1
ATOM 3568 C C . GLU A 1 456 ? 16.194 8.574 2.649 1.00 82.75 456 GLU A C 1
ATOM 3570 O O . GLU A 1 456 ? 15.690 8.638 3.765 1.00 82.75 456 GLU A O 1
ATOM 3575 N N . THR A 1 457 ? 17.260 9.290 2.297 1.00 87.56 457 THR A N 1
ATOM 3576 C CA . THR A 1 457 ? 17.788 10.387 3.113 1.00 87.56 457 THR A CA 1
ATOM 3577 C C . THR A 1 457 ? 17.333 11.726 2.528 1.00 87.56 457 THR A C 1
ATOM 3579 O O . THR A 1 457 ? 17.033 11.786 1.328 1.00 87.56 457 THR A O 1
ATOM 3582 N N . PRO A 1 458 ? 17.298 12.813 3.318 1.00 89.00 458 PRO A N 1
ATOM 3583 C CA . PRO A 1 458 ? 16.970 14.140 2.803 1.00 89.00 458 PRO A CA 1
ATOM 3584 C C . PRO A 1 458 ? 17.811 14.544 1.579 1.00 89.00 458 PRO A C 1
ATOM 3586 O O . PRO A 1 458 ? 17.243 14.930 0.556 1.00 89.00 458 PRO A O 1
ATOM 3589 N N . ALA A 1 459 ? 19.137 14.358 1.602 1.00 91.62 459 ALA A N 1
ATOM 3590 C CA . ALA A 1 459 ? 19.978 14.719 0.455 1.00 91.62 459 ALA A CA 1
ATOM 3591 C C . ALA A 1 459 ? 19.729 13.847 -0.794 1.00 91.62 459 ALA A C 1
ATOM 3593 O O . ALA A 1 459 ? 19.843 14.332 -1.928 1.00 91.62 459 ALA A O 1
ATOM 3594 N N . LEU A 1 460 ? 19.386 12.563 -0.617 1.00 92.75 460 LEU A N 1
ATOM 3595 C CA . LEU A 1 460 ? 19.018 11.679 -1.728 1.00 92.75 460 LEU A CA 1
ATOM 3596 C C . LEU A 1 460 ? 17.670 12.083 -2.340 1.00 92.75 460 LEU A C 1
ATOM 3598 O O . LEU A 1 460 ? 17.551 12.110 -3.566 1.00 92.75 460 LEU A O 1
ATOM 3602 N N . ARG A 1 461 ? 16.694 12.457 -1.503 1.00 92.75 461 ARG A N 1
ATOM 3603 C CA . ARG A 1 461 ? 15.391 12.990 -1.927 1.00 92.75 461 ARG A CA 1
ATOM 3604 C C . ARG A 1 461 ? 15.558 14.251 -2.771 1.00 92.75 461 ARG A C 1
ATOM 3606 O O . ARG A 1 461 ? 15.029 14.336 -3.876 1.00 92.75 461 ARG A O 1
ATOM 3613 N N . GLU A 1 462 ? 16.345 15.213 -2.293 1.00 93.56 462 GLU A N 1
ATOM 3614 C CA . GLU A 1 462 ? 16.639 16.444 -3.036 1.00 93.56 462 GLU A CA 1
ATOM 3615 C C . GLU A 1 462 ? 17.336 16.160 -4.373 1.00 93.56 462 GLU A C 1
ATOM 3617 O O . GLU A 1 462 ? 17.027 16.774 -5.393 1.00 93.56 462 GLU A O 1
ATOM 3622 N N . TYR A 1 463 ? 18.289 15.220 -4.401 1.00 96.00 463 TYR A N 1
ATOM 3623 C CA . TYR A 1 463 ? 18.902 14.753 -5.648 1.00 96.00 463 TYR A CA 1
ATOM 3624 C C . TYR A 1 463 ? 17.871 14.191 -6.631 1.00 96.00 463 TYR A C 1
ATOM 3626 O O . TYR A 1 463 ? 17.858 14.608 -7.790 1.00 96.00 463 TYR A O 1
ATOM 3634 N N . ALA A 1 464 ? 17.010 13.280 -6.177 1.00 95.62 464 ALA A N 1
ATOM 3635 C CA . ALA A 1 464 ? 16.000 12.638 -7.010 1.00 95.62 464 ALA A CA 1
ATOM 3636 C C . ALA A 1 464 ? 15.019 13.660 -7.606 1.00 95.62 464 ALA A C 1
ATOM 3638 O O . ALA A 1 464 ? 14.802 13.673 -8.821 1.00 95.62 464 ALA A O 1
ATOM 3639 N N . LEU A 1 465 ? 14.492 14.570 -6.780 1.00 95.94 465 LEU A N 1
ATOM 3640 C CA . LEU A 1 465 ? 13.577 15.631 -7.213 1.00 95.94 465 LEU A CA 1
ATOM 3641 C C . LEU A 1 465 ? 14.218 16.551 -8.260 1.00 95.94 465 LEU A C 1
ATOM 3643 O O . LEU A 1 465 ? 13.624 16.798 -9.315 1.00 95.94 465 LEU A O 1
ATOM 3647 N N . ASP A 1 466 ? 15.448 17.012 -8.020 1.00 96.44 466 ASP A N 1
ATOM 3648 C CA . ASP A 1 466 ? 16.176 17.849 -8.978 1.00 96.44 466 ASP A CA 1
ATOM 3649 C C . ASP A 1 466 ? 16.425 17.116 -10.301 1.00 96.44 466 ASP A C 1
ATOM 3651 O O . ASP A 1 466 ? 16.282 17.707 -11.379 1.00 96.44 466 ASP A O 1
ATOM 3655 N N . TYR A 1 467 ? 16.773 15.827 -10.239 1.00 96.69 467 TYR A N 1
ATOM 3656 C CA . TYR A 1 467 ? 17.017 15.006 -11.421 1.00 96.69 467 TYR A CA 1
ATOM 3657 C C . TYR A 1 467 ? 15.748 14.855 -12.271 1.00 96.69 467 TYR A C 1
ATOM 3659 O O . TYR A 1 467 ? 15.778 15.081 -13.486 1.00 96.69 467 TYR A O 1
ATOM 3667 N N . VAL A 1 468 ? 14.612 14.554 -11.631 1.00 97.38 468 VAL A N 1
ATOM 3668 C CA . VAL A 1 468 ? 13.303 14.429 -12.289 1.00 97.38 468 VAL A CA 1
ATOM 3669 C C . VAL A 1 468 ? 12.885 15.751 -12.925 1.00 97.38 468 VAL A C 1
ATOM 3671 O O . VAL A 1 468 ? 12.537 15.781 -14.108 1.00 97.38 468 VAL A O 1
ATOM 3674 N N . HIS A 1 469 ? 12.985 16.867 -12.201 1.00 96.62 469 HIS A N 1
ATOM 3675 C CA . HIS A 1 469 ? 12.646 18.181 -12.745 1.00 96.62 469 HIS A CA 1
ATOM 3676 C C . HIS A 1 469 ? 13.503 18.549 -13.960 1.00 96.62 469 HIS A C 1
ATOM 3678 O O . HIS A 1 469 ? 12.980 19.037 -14.967 1.00 96.62 469 HIS A O 1
ATOM 3684 N N . GLN A 1 470 ? 14.815 18.304 -13.914 1.00 95.31 470 GLN A N 1
ATOM 3685 C CA . GLN A 1 470 ? 15.703 18.557 -15.052 1.00 95.31 470 GLN A CA 1
ATOM 3686 C C . GLN A 1 470 ? 15.319 17.718 -16.277 1.00 95.31 470 GLN A C 1
ATOM 3688 O O . GLN A 1 470 ? 15.273 18.254 -17.394 1.00 95.31 470 GLN A O 1
ATOM 3693 N N . TRP A 1 471 ? 14.997 16.439 -16.070 1.00 95.38 471 TRP A N 1
ATOM 3694 C CA . TRP A 1 471 ? 14.568 15.524 -17.125 1.00 95.38 471 TRP A CA 1
ATOM 3695 C C . TRP A 1 471 ? 13.241 15.958 -17.760 1.00 95.38 471 TRP A C 1
ATOM 3697 O O . TRP A 1 471 ? 13.170 16.185 -18.971 1.00 95.38 471 TRP A O 1
ATOM 3707 N N . LEU A 1 472 ? 12.208 16.186 -16.943 1.00 96.25 472 LEU A N 1
ATOM 3708 C CA . LEU A 1 472 ? 10.875 16.607 -17.390 1.00 96.25 472 LEU A CA 1
ATOM 3709 C C . LEU A 1 472 ? 10.896 17.979 -18.076 1.00 96.25 472 LEU A C 1
ATOM 3711 O O . LEU A 1 472 ? 10.183 18.206 -19.054 1.00 96.25 472 LEU A O 1
ATOM 3715 N N . ASN A 1 473 ? 11.766 18.895 -17.641 1.00 94.81 473 ASN A N 1
ATOM 3716 C CA . ASN A 1 473 ? 11.996 20.159 -18.344 1.00 94.81 473 ASN A CA 1
ATOM 3717 C C . ASN A 1 473 ? 12.580 19.940 -19.750 1.00 94.81 473 ASN A C 1
ATOM 3719 O O . ASN A 1 473 ? 12.254 20.680 -20.684 1.00 94.81 473 ASN A O 1
ATOM 3723 N N . GLY A 1 474 ? 13.439 18.930 -19.916 1.00 92.25 474 GLY A N 1
ATOM 3724 C CA . GLY A 1 474 ? 13.907 18.461 -21.219 1.00 92.25 474 GLY A CA 1
ATOM 3725 C C . GLY A 1 474 ? 12.761 17.941 -22.083 1.00 92.25 474 GLY A C 1
ATOM 3726 O O . GLY A 1 474 ? 12.582 18.435 -23.200 1.00 92.25 474 GLY A O 1
ATOM 3727 N N . ALA A 1 475 ? 11.954 17.032 -21.535 1.00 92.56 475 ALA A N 1
ATOM 3728 C CA . ALA A 1 475 ? 10.793 16.453 -22.207 1.00 92.56 475 ALA A CA 1
ATOM 3729 C C . ALA A 1 475 ? 9.787 17.516 -22.655 1.00 92.56 475 ALA A C 1
ATOM 3731 O O . ALA A 1 475 ? 9.399 17.554 -23.821 1.00 92.56 475 ALA A O 1
ATOM 3732 N N . ARG A 1 476 ? 9.468 18.482 -21.787 1.00 93.19 476 ARG A N 1
ATOM 3733 C CA . ARG A 1 476 ? 8.588 19.614 -22.107 1.00 93.19 476 ARG A CA 1
ATOM 3734 C C . ARG A 1 476 ? 9.122 20.459 -23.267 1.00 93.19 476 ARG A C 1
ATOM 3736 O O . ARG A 1 476 ? 8.359 20.857 -24.146 1.00 93.19 476 ARG A O 1
ATOM 3743 N N . ARG A 1 477 ? 10.430 20.748 -23.299 1.00 91.00 477 ARG A N 1
ATOM 3744 C CA . ARG A 1 477 ? 11.045 21.496 -24.414 1.00 91.00 477 ARG A CA 1
ATOM 3745 C C . ARG A 1 477 ? 10.968 20.722 -25.726 1.00 91.00 477 ARG A C 1
ATOM 3747 O O . ARG A 1 477 ? 10.735 21.340 -26.759 1.00 91.00 477 ARG A O 1
ATOM 3754 N N . GLN A 1 478 ? 11.168 19.407 -25.690 1.00 87.25 478 GLN A N 1
ATOM 3755 C CA . GLN A 1 478 ? 11.056 18.564 -26.878 1.00 87.25 478 GLN A CA 1
ATOM 3756 C C . GLN A 1 478 ? 9.607 18.445 -27.352 1.00 87.25 478 GLN A C 1
ATOM 3758 O O . GLN A 1 478 ? 9.351 18.692 -28.520 1.00 87.25 478 GLN A O 1
ATOM 3763 N N . LEU A 1 479 ? 8.651 18.207 -26.450 1.00 89.31 479 LEU A N 1
ATOM 3764 C CA . LEU A 1 479 ? 7.221 18.161 -26.773 1.00 89.31 479 LEU A CA 1
ATOM 3765 C C . LEU A 1 479 ? 6.754 19.441 -27.487 1.00 89.31 479 LEU A C 1
ATOM 3767 O O . LEU A 1 479 ? 6.000 19.386 -28.454 1.00 89.31 479 LEU A O 1
ATOM 3771 N N . ARG A 1 480 ? 7.246 20.608 -27.047 1.00 87.12 480 ARG A N 1
ATOM 3772 C CA . ARG A 1 480 ? 6.967 21.898 -27.702 1.00 87.12 480 ARG A CA 1
ATOM 3773 C C . ARG A 1 480 ? 7.601 22.026 -29.089 1.00 87.12 480 ARG A C 1
ATOM 3775 O O . ARG A 1 480 ? 7.023 22.692 -29.940 1.00 87.12 480 ARG A O 1
ATOM 3782 N N . ARG A 1 481 ? 8.779 21.431 -29.310 1.00 85.62 481 ARG A N 1
ATOM 3783 C CA . ARG A 1 481 ? 9.482 21.445 -30.607 1.00 85.62 481 ARG A CA 1
ATOM 3784 C C . ARG A 1 481 ? 8.849 20.492 -31.615 1.00 85.62 481 ARG A C 1
ATOM 3786 O O . ARG A 1 481 ? 8.693 20.870 -32.768 1.00 85.62 481 ARG A O 1
ATOM 3793 N N . ASP A 1 482 ? 8.477 19.297 -31.171 1.00 79.19 482 ASP A N 1
ATOM 3794 C CA . ASP A 1 482 ? 7.915 18.240 -32.015 1.00 79.19 482 ASP A CA 1
ATOM 3795 C C . ASP A 1 482 ? 6.505 18.581 -32.524 1.00 79.19 482 ASP A C 1
ATOM 3797 O O . ASP A 1 482 ? 6.037 18.004 -33.505 1.00 79.19 482 ASP A O 1
ATOM 3801 N N . GLY A 1 483 ? 5.825 19.540 -31.885 1.00 72.50 483 GLY A N 1
ATOM 3802 C CA . GLY A 1 483 ? 4.510 20.005 -32.307 1.00 72.50 483 GLY A CA 1
ATOM 3803 C C . GLY A 1 483 ? 3.452 18.900 -32.219 1.00 72.50 483 GLY A C 1
ATOM 3804 O O . GLY A 1 483 ? 3.375 18.173 -31.230 1.00 72.50 483 GLY A O 1
ATOM 3805 N N . GLN A 1 484 ? 2.589 18.800 -33.233 1.00 70.88 484 GLN A N 1
ATOM 3806 C CA . GLN A 1 484 ? 1.655 17.677 -33.371 1.00 70.88 484 GLN A CA 1
ATOM 3807 C C . GLN A 1 484 ? 2.317 16.562 -34.187 1.00 70.88 484 GLN A C 1
ATOM 3809 O O . GLN A 1 484 ? 2.141 16.478 -35.400 1.00 70.88 484 GLN A O 1
ATOM 3814 N N . SER A 1 485 ? 3.096 15.712 -33.521 1.00 78.75 485 SER A N 1
ATOM 3815 C CA . SER A 1 485 ? 3.578 14.465 -34.118 1.00 78.75 485 SER A CA 1
ATOM 3816 C C . SER A 1 485 ? 2.521 13.365 -33.955 1.00 78.75 485 SER A C 1
ATOM 3818 O O . SER A 1 485 ? 1.966 13.229 -32.862 1.00 78.75 485 SER A O 1
ATOM 3820 N N . PRO A 1 486 ? 2.254 12.538 -34.986 1.00 75.75 486 PRO A N 1
ATOM 3821 C CA . PRO A 1 486 ? 1.308 11.425 -34.884 1.00 75.75 486 PRO A CA 1
ATOM 3822 C C . PRO A 1 486 ? 1.744 10.349 -33.875 1.00 75.75 486 PRO A C 1
ATOM 3824 O O . PRO A 1 486 ? 0.910 9.557 -33.448 1.00 75.75 486 PRO A O 1
ATOM 3827 N N . HIS A 1 487 ? 3.019 10.341 -33.469 1.00 79.62 487 HIS A N 1
ATOM 3828 C CA . HIS A 1 487 ? 3.588 9.429 -32.466 1.00 79.62 487 HIS A CA 1
ATOM 3829 C C . HIS A 1 487 ? 3.453 9.939 -31.023 1.00 79.62 487 HIS A C 1
ATOM 3831 O O . HIS A 1 487 ? 3.972 9.321 -30.097 1.00 79.62 487 HIS A O 1
ATOM 3837 N N . GLN A 1 488 ? 2.821 11.097 -30.821 1.00 88.75 488 GLN A N 1
ATOM 3838 C CA . GLN A 1 488 ? 2.591 11.686 -29.504 1.00 88.75 488 GLN A CA 1
ATOM 3839 C C . GLN A 1 488 ? 1.134 11.514 -29.066 1.00 88.75 488 GLN A C 1
ATOM 3841 O O . GLN A 1 488 ? 0.231 11.343 -29.892 1.00 88.75 488 GLN A O 1
ATOM 3846 N N . LEU A 1 489 ? 0.913 11.596 -27.752 1.00 92.62 489 LEU A N 1
ATOM 3847 C CA . LEU A 1 489 ? -0.432 11.657 -27.188 1.00 92.62 489 LEU A CA 1
ATOM 3848 C C . LEU A 1 489 ? -1.212 12.870 -27.740 1.00 92.62 489 LEU A C 1
ATOM 3850 O O . LEU A 1 489 ? -0.610 13.934 -27.973 1.00 92.62 489 LEU A O 1
ATOM 3854 N N . PRO A 1 490 ? -2.544 12.744 -27.922 1.00 92.88 490 PRO A N 1
ATOM 3855 C CA . PRO A 1 490 ? -3.397 13.816 -28.430 1.00 92.88 490 PRO A CA 1
ATOM 3856 C C . PRO A 1 490 ? -3.244 15.125 -27.647 1.00 92.88 490 PRO A C 1
ATOM 3858 O O . PRO A 1 490 ? -2.961 15.125 -26.450 1.00 92.88 490 PRO A O 1
ATOM 3861 N N . ARG A 1 491 ? -3.446 16.270 -28.315 1.00 90.25 491 ARG A N 1
ATOM 3862 C CA . ARG A 1 491 ? -3.323 17.589 -27.662 1.00 90.25 491 ARG A CA 1
ATOM 3863 C C . ARG A 1 491 ? -4.278 17.758 -26.488 1.00 90.25 491 ARG A C 1
ATOM 3865 O O . ARG A 1 491 ? -3.873 18.293 -25.464 1.00 90.25 491 ARG A O 1
ATOM 3872 N N . THR A 1 492 ? -5.506 17.296 -26.653 1.00 90.81 492 THR A N 1
ATOM 3873 C CA . THR A 1 492 ? -6.551 17.275 -25.633 1.00 90.81 492 THR A CA 1
ATOM 3874 C C . THR A 1 492 ? -6.879 15.830 -25.307 1.00 90.81 492 THR A C 1
ATOM 3876 O O . THR A 1 492 ? -6.829 14.981 -26.199 1.00 90.81 492 THR A O 1
ATOM 3879 N N . TRP A 1 493 ? -7.209 15.555 -24.049 1.00 94.19 493 TRP A N 1
ATOM 3880 C CA . TRP A 1 493 ? -7.654 14.228 -23.652 1.00 94.19 493 TRP A CA 1
ATOM 3881 C C . TRP A 1 493 ? -8.928 13.868 -24.440 1.00 94.19 493 TRP A C 1
ATOM 3883 O O . TRP A 1 493 ? -9.843 14.698 -24.504 1.00 94.19 493 TRP A O 1
ATOM 3893 N N . PRO A 1 494 ? -8.979 12.715 -25.133 1.00 92.62 494 PRO A N 1
ATOM 3894 C CA . PRO A 1 494 ? -10.148 12.351 -25.925 1.00 92.62 494 PRO A CA 1
ATOM 3895 C C . PRO A 1 494 ? -11.367 12.079 -25.038 1.00 92.62 494 PRO A C 1
ATOM 3897 O O . PRO A 1 494 ? -11.260 11.367 -24.047 1.00 92.62 494 PRO A O 1
ATOM 3900 N N . ALA A 1 495 ? -12.546 12.555 -25.446 1.00 89.19 495 ALA A N 1
ATOM 3901 C CA . ALA A 1 495 ? -13.789 12.358 -24.688 1.00 89.19 495 ALA A CA 1
ATOM 3902 C C . ALA A 1 495 ? -14.173 10.877 -24.491 1.00 89.19 495 ALA A C 1
ATOM 3904 O O . ALA A 1 495 ? -14.855 10.536 -23.534 1.00 89.19 495 ALA A O 1
ATOM 3905 N N . GLN A 1 496 ? -13.732 10.007 -25.402 1.00 89.62 496 GLN A N 1
ATOM 3906 C CA . GLN A 1 496 ? -13.969 8.559 -25.369 1.00 89.62 496 GLN A CA 1
ATOM 3907 C C . GLN A 1 496 ? -12.819 7.760 -24.726 1.00 89.62 496 GLN A C 1
ATOM 3909 O O . GLN A 1 496 ? -12.805 6.536 -24.829 1.00 89.62 496 GLN A O 1
ATOM 3914 N N . GLY A 1 497 ? -11.829 8.437 -24.136 1.00 93.81 497 GLY A N 1
ATOM 3915 C CA . GLY A 1 497 ? -10.630 7.808 -23.583 1.00 93.81 497 GLY A CA 1
ATOM 3916 C C . GLY A 1 497 ? -9.561 7.437 -24.619 1.00 93.81 497 GLY A C 1
ATOM 3917 O O . GLY A 1 497 ? -9.659 7.740 -25.817 1.00 93.81 497 GLY A O 1
ATOM 3918 N N . LEU A 1 498 ? -8.492 6.791 -24.155 1.00 95.75 498 LEU A N 1
ATOM 3919 C CA . LEU A 1 498 ? -7.275 6.529 -24.928 1.00 95.75 498 LEU A CA 1
ATOM 3920 C C . LEU A 1 498 ? -7.295 5.250 -25.769 1.00 95.75 498 LEU A C 1
ATOM 3922 O O . LEU A 1 498 ? -6.493 5.140 -26.701 1.00 95.75 498 LEU A O 1
ATOM 3926 N N . ARG A 1 499 ? -8.210 4.308 -25.516 1.00 94.56 499 ARG A N 1
ATOM 3927 C CA . ARG A 1 499 ? -8.223 2.992 -26.190 1.00 94.56 499 ARG A CA 1
ATOM 3928 C C . ARG A 1 499 ? -8.258 3.088 -27.720 1.00 94.56 499 ARG A C 1
ATOM 3930 O O . ARG A 1 499 ? -7.504 2.396 -28.402 1.00 94.56 499 ARG A O 1
ATOM 3937 N N . ALA A 1 500 ? -9.060 4.000 -28.271 1.00 93.00 500 ALA A N 1
ATOM 3938 C CA . ALA A 1 500 ? -9.131 4.216 -29.719 1.00 93.00 500 ALA A CA 1
ATOM 3939 C C . ALA A 1 500 ? -7.824 4.785 -30.302 1.00 93.00 500 ALA A C 1
ATOM 3941 O O . ALA A 1 500 ? -7.392 4.392 -31.387 1.00 93.00 500 ALA A O 1
ATOM 3942 N N . TRP A 1 501 ? -7.170 5.700 -29.578 1.00 93.19 501 TRP A N 1
ATOM 3943 C CA . TRP A 1 501 ? -5.865 6.227 -29.982 1.00 93.19 501 TRP A CA 1
ATOM 3944 C C . TRP A 1 501 ? -4.802 5.124 -29.956 1.00 93.19 501 TRP A C 1
ATOM 3946 O O . TRP A 1 501 ? -4.022 5.020 -30.903 1.00 93.19 501 TRP A O 1
ATOM 3956 N N . LEU A 1 502 ? -4.816 4.277 -28.924 1.00 92.88 502 LEU A N 1
ATOM 3957 C CA . LEU A 1 502 ? -3.886 3.164 -28.750 1.00 92.88 502 LEU A CA 1
ATOM 3958 C C . LEU A 1 502 ? -3.984 2.148 -29.900 1.00 92.88 502 LEU A C 1
ATOM 3960 O O . LEU A 1 502 ? -2.967 1.803 -30.503 1.00 92.88 502 LEU A O 1
ATOM 3964 N N . ALA A 1 503 ? -5.202 1.740 -30.271 1.00 91.31 503 ALA A N 1
ATOM 3965 C CA . ALA A 1 503 ? -5.433 0.873 -31.429 1.00 91.31 503 ALA A CA 1
ATOM 3966 C C . ALA A 1 503 ? -4.877 1.493 -32.726 1.00 91.31 503 ALA A C 1
ATOM 3968 O O . ALA A 1 503 ? -4.173 0.833 -33.493 1.00 91.31 503 ALA A O 1
ATOM 3969 N N . GLY A 1 504 ? -5.097 2.798 -32.924 1.00 91.38 504 GLY A N 1
ATOM 3970 C CA . GLY A 1 504 ? -4.542 3.535 -34.057 1.00 91.38 504 GLY A CA 1
ATOM 3971 C C . GLY A 1 504 ? -3.007 3.583 -34.078 1.00 91.38 504 GLY A C 1
ATOM 3972 O O . GLY A 1 504 ? -2.418 3.566 -35.161 1.00 91.38 504 GLY A O 1
ATOM 3973 N N . GLN A 1 505 ? -2.334 3.624 -32.921 1.00 88.62 505 GLN A N 1
ATOM 3974 C CA . GLN A 1 505 ? -0.867 3.525 -32.864 1.00 88.62 505 GLN A CA 1
ATOM 3975 C C . GLN A 1 505 ? -0.375 2.127 -33.227 1.00 88.62 505 GLN A C 1
ATOM 3977 O O . GLN A 1 505 ? 0.552 2.000 -34.026 1.00 88.62 505 GLN A O 1
ATOM 3982 N N . HIS A 1 506 ? -1.032 1.085 -32.717 1.00 86.56 506 HIS A N 1
ATOM 3983 C CA . HIS A 1 506 ? -0.698 -0.297 -33.051 1.00 86.56 506 HIS A CA 1
ATOM 3984 C C . HIS A 1 506 ? -0.776 -0.558 -34.563 1.00 86.56 506 HIS A C 1
ATOM 3986 O O . HIS A 1 506 ? 0.161 -1.095 -35.158 1.00 86.56 506 HIS A O 1
ATOM 3992 N N . GLU A 1 507 ? -1.841 -0.096 -35.223 1.00 87.00 507 GLU A N 1
ATOM 3993 C CA . GLU A 1 507 ? -1.962 -0.194 -36.681 1.00 87.00 507 GLU A CA 1
ATOM 3994 C C . GLU A 1 507 ? -0.849 0.554 -37.424 1.00 87.00 507 GLU A C 1
ATOM 3996 O O . GLU A 1 507 ? -0.362 0.082 -38.455 1.00 87.00 507 GLU A O 1
ATOM 4001 N N . ARG A 1 508 ? -0.427 1.724 -36.926 1.00 84.44 508 ARG A N 1
ATOM 4002 C CA . ARG A 1 508 ? 0.687 2.480 -37.519 1.00 84.44 508 ARG A CA 1
ATOM 4003 C C . ARG A 1 508 ? 2.003 1.728 -37.384 1.00 84.44 508 ARG A C 1
ATOM 4005 O O . ARG A 1 508 ? 2.711 1.620 -38.383 1.00 84.44 508 ARG A O 1
ATOM 4012 N N . HIS A 1 509 ? 2.308 1.183 -36.206 1.00 80.56 509 HIS A N 1
ATOM 4013 C CA . HIS A 1 509 ? 3.500 0.357 -35.991 1.00 80.56 509 HIS A CA 1
ATOM 4014 C C . HIS A 1 509 ? 3.500 -0.866 -36.913 1.00 80.56 509 HIS A C 1
ATOM 4016 O O . HIS A 1 509 ? 4.520 -1.175 -37.532 1.00 80.56 509 HIS A O 1
ATOM 4022 N N . ALA A 1 510 ? 2.343 -1.517 -37.080 1.00 79.75 510 ALA A N 1
ATOM 4023 C CA . ALA A 1 510 ? 2.194 -2.616 -38.022 1.00 79.75 510 ALA A CA 1
ATOM 4024 C C . ALA A 1 510 ? 2.508 -2.164 -39.456 1.00 79.75 510 ALA A C 1
ATOM 4026 O O . ALA A 1 510 ? 3.349 -2.777 -40.109 1.00 79.75 510 ALA A O 1
ATOM 4027 N N . ARG A 1 511 ? 1.907 -1.073 -39.949 1.00 82.25 511 ARG A N 1
ATOM 4028 C CA . ARG A 1 511 ? 2.174 -0.562 -41.308 1.00 82.25 511 ARG A CA 1
ATOM 4029 C C . ARG A 1 511 ? 3.646 -0.200 -41.509 1.00 82.25 511 ARG A C 1
ATOM 4031 O O . ARG A 1 511 ? 4.223 -0.620 -42.505 1.00 82.25 511 ARG A O 1
ATOM 4038 N N . GLN A 1 512 ? 4.256 0.505 -40.553 1.00 75.31 512 GLN A N 1
ATOM 4039 C CA . GLN A 1 512 ? 5.672 0.890 -40.601 1.00 75.31 512 GLN A CA 1
ATOM 4040 C C . GLN A 1 512 ? 6.592 -0.321 -40.734 1.00 75.31 512 GLN A C 1
ATOM 4042 O O . GLN A 1 512 ? 7.485 -0.315 -41.576 1.00 75.31 512 GLN A O 1
ATOM 4047 N N . PHE A 1 513 ? 6.334 -1.377 -39.962 1.00 70.75 513 PHE A N 1
ATOM 4048 C CA . PHE A 1 513 ? 7.100 -2.617 -40.034 1.00 70.75 513 PHE A CA 1
ATOM 4049 C C . PHE A 1 513 ? 6.978 -3.318 -41.394 1.00 70.75 513 PHE A C 1
ATOM 4051 O O . PHE A 1 513 ? 7.967 -3.844 -41.894 1.00 70.75 513 PHE A O 1
ATOM 4058 N N . HIS A 1 514 ? 5.788 -3.323 -42.004 1.00 71.12 514 HIS A N 1
ATOM 4059 C CA . HIS A 1 514 ? 5.593 -3.918 -43.333 1.00 71.12 514 HIS A CA 1
ATOM 4060 C C . HIS A 1 514 ? 6.195 -3.060 -44.456 1.00 71.12 514 HIS A C 1
ATOM 4062 O O . HIS A 1 514 ? 6.611 -3.607 -45.473 1.00 71.12 514 HIS A O 1
ATOM 4068 N N . SER A 1 515 ? 6.233 -1.733 -44.286 1.00 69.44 515 SER A N 1
ATOM 4069 C CA . SER A 1 515 ? 6.777 -0.789 -45.273 1.00 69.44 515 SER A CA 1
ATOM 4070 C C . SER A 1 515 ? 8.282 -0.531 -45.152 1.00 69.44 515 SER A C 1
ATOM 4072 O O . SER A 1 515 ? 8.860 0.066 -46.056 1.00 69.44 515 SER A O 1
ATOM 4074 N N . GLY A 1 516 ? 8.902 -0.895 -44.027 1.00 60.16 516 GLY A N 1
ATOM 4075 C CA . GLY A 1 516 ? 10.325 -0.675 -43.784 1.00 60.16 516 GLY A CA 1
ATOM 4076 C C . GLY A 1 516 ? 11.194 -1.612 -44.620 1.00 60.16 516 GLY A C 1
ATOM 4077 O O . GLY A 1 516 ? 10.931 -2.815 -44.682 1.00 60.16 516 GLY A O 1
ATOM 4078 N N . ASP A 1 517 ? 12.244 -1.064 -45.240 1.00 51.97 517 ASP A N 1
ATOM 4079 C CA . ASP A 1 517 ? 13.310 -1.856 -45.857 1.00 51.97 517 ASP A CA 1
ATOM 4080 C C . ASP A 1 517 ? 13.879 -2.859 -44.841 1.00 51.97 517 ASP A C 1
ATOM 4082 O O . ASP A 1 517 ? 13.919 -2.589 -43.638 1.00 51.97 517 ASP A O 1
ATOM 4086 N N . ARG A 1 518 ? 14.324 -4.032 -45.316 1.00 58.34 518 ARG A N 1
ATOM 4087 C CA . ARG A 1 518 ? 15.019 -5.033 -44.489 1.00 58.34 518 ARG A CA 1
ATOM 4088 C C . ARG A 1 518 ? 16.293 -4.409 -43.910 1.00 58.34 518 ARG A C 1
ATOM 4090 O O . ARG A 1 518 ? 17.351 -4.492 -44.530 1.00 58.34 518 ARG A O 1
ATOM 4097 N N . GLU A 1 519 ? 16.193 -3.786 -42.740 1.00 63.75 519 GLU A N 1
ATOM 4098 C CA . GLU A 1 519 ? 17.354 -3.281 -42.013 1.00 63.75 519 GLU A CA 1
ATOM 4099 C C . GLU A 1 519 ? 18.348 -4.423 -41.797 1.00 63.75 519 GLU A C 1
ATOM 4101 O O . GLU A 1 519 ? 17.977 -5.550 -41.448 1.00 63.75 519 GLU A O 1
ATOM 4106 N N . ALA A 1 520 ? 19.622 -4.136 -42.067 1.00 75.12 520 ALA A N 1
ATOM 4107 C CA . ALA A 1 520 ? 20.688 -5.097 -41.860 1.00 75.12 520 ALA A CA 1
ATOM 4108 C C . ALA A 1 520 ? 20.750 -5.460 -40.372 1.00 75.12 520 ALA A C 1
ATOM 4110 O O . ALA A 1 520 ? 20.788 -4.579 -39.513 1.00 75.12 520 ALA A O 1
ATOM 4111 N N . LEU A 1 521 ? 20.765 -6.761 -40.073 1.00 83.56 521 LEU A N 1
ATOM 4112 C CA . LEU A 1 521 ? 20.904 -7.230 -38.700 1.00 83.56 521 LEU A CA 1
ATOM 4113 C C . LEU A 1 521 ? 22.257 -6.771 -38.130 1.00 83.56 521 LEU A C 1
ATOM 4115 O O . LEU A 1 521 ? 23.258 -6.792 -38.855 1.00 83.56 521 LEU A O 1
ATOM 4119 N N . PRO A 1 522 ? 22.316 -6.375 -36.846 1.00 87.44 522 PRO A N 1
ATOM 4120 C CA . PRO A 1 522 ? 23.578 -6.023 -36.209 1.00 87.44 522 PRO A CA 1
ATOM 4121 C C . PRO A 1 522 ? 24.535 -7.222 -36.206 1.00 87.44 522 PRO A C 1
ATOM 4123 O O . PRO A 1 522 ? 24.102 -8.380 -36.212 1.00 87.44 522 PRO A O 1
ATOM 4126 N N . SER A 1 523 ? 25.846 -6.953 -36.159 1.00 91.75 523 SER A N 1
ATOM 4127 C CA . SER A 1 523 ? 26.831 -8.013 -35.913 1.00 91.75 523 SER A CA 1
ATOM 4128 C C . SER A 1 523 ? 26.608 -8.637 -34.533 1.00 91.75 523 SER A C 1
ATOM 4130 O O . SER A 1 523 ? 25.987 -8.027 -33.656 1.00 91.75 523 SER A O 1
ATOM 4132 N N . ARG A 1 524 ? 27.141 -9.844 -34.321 1.00 93.75 524 ARG A N 1
ATOM 4133 C CA . ARG A 1 524 ? 27.023 -10.535 -33.033 1.00 93.75 524 ARG A CA 1
ATOM 4134 C C . ARG A 1 524 ? 27.624 -9.702 -31.899 1.00 93.75 524 ARG A C 1
ATOM 4136 O O . ARG A 1 524 ? 27.015 -9.581 -30.843 1.00 93.75 524 ARG A O 1
ATOM 4143 N N . GLU A 1 525 ? 28.776 -9.077 -32.130 1.00 94.38 525 GLU A N 1
ATOM 4144 C CA . GLU A 1 525 ? 29.458 -8.218 -31.156 1.00 94.38 525 GLU A CA 1
ATOM 4145 C C . GLU A 1 525 ? 28.639 -6.965 -30.839 1.00 94.38 525 GLU A C 1
ATOM 4147 O O . GLU A 1 525 ? 28.503 -6.605 -29.673 1.00 94.38 525 GLU A O 1
ATOM 4152 N N . ALA A 1 526 ? 28.055 -6.322 -31.856 1.00 91.00 526 ALA A N 1
ATOM 4153 C CA . ALA A 1 526 ? 27.210 -5.145 -31.666 1.00 91.00 526 ALA A CA 1
ATOM 4154 C C . ALA A 1 526 ? 25.914 -5.482 -30.906 1.00 91.00 526 ALA A C 1
ATOM 4156 O O . ALA A 1 526 ? 25.454 -4.692 -30.077 1.00 91.00 526 ALA A O 1
ATOM 4157 N N . LEU A 1 527 ? 25.336 -6.662 -31.154 1.00 91.94 527 LEU A N 1
ATOM 4158 C CA . LEU A 1 527 ? 24.177 -7.159 -30.412 1.00 91.94 527 LEU A CA 1
ATOM 4159 C C . LEU A 1 527 ? 24.524 -7.435 -28.942 1.00 91.94 527 LEU A C 1
ATOM 4161 O O . LEU A 1 527 ? 23.786 -7.010 -28.056 1.00 91.94 527 LEU A O 1
ATOM 4165 N N . ILE A 1 528 ? 25.654 -8.096 -28.672 1.00 94.88 528 ILE A N 1
ATOM 4166 C CA . ILE A 1 528 ? 26.114 -8.346 -27.299 1.00 94.88 528 ILE A CA 1
ATOM 4167 C C . ILE A 1 528 ? 26.384 -7.021 -26.583 1.00 94.88 528 ILE A C 1
ATOM 4169 O O . ILE A 1 528 ? 25.853 -6.797 -25.500 1.00 94.88 528 ILE A O 1
ATOM 4173 N N . ASP A 1 529 ? 27.154 -6.114 -27.192 1.00 93.00 529 ASP A N 1
ATOM 4174 C CA . ASP A 1 529 ? 27.482 -4.817 -26.593 1.00 93.00 529 ASP A CA 1
ATOM 4175 C C . ASP A 1 529 ? 26.218 -4.010 -26.263 1.00 93.00 529 ASP A C 1
ATOM 4177 O O . ASP A 1 529 ? 26.064 -3.549 -25.132 1.00 93.00 529 ASP A O 1
ATOM 4181 N N . SER A 1 530 ? 25.277 -3.892 -27.205 1.00 90.00 530 SER A N 1
ATOM 4182 C CA . SER A 1 530 ? 24.013 -3.183 -26.960 1.00 90.00 530 SER A CA 1
ATOM 4183 C C . SER A 1 530 ? 23.175 -3.832 -25.854 1.00 90.00 530 SER A C 1
ATOM 4185 O O . SER A 1 530 ? 22.674 -3.114 -24.989 1.00 90.00 530 SER A O 1
ATOM 4187 N N . THR A 1 531 ? 23.091 -5.165 -25.811 1.00 93.62 531 THR A N 1
ATOM 4188 C CA . THR A 1 531 ? 22.372 -5.904 -24.756 1.00 93.62 531 THR A CA 1
ATOM 4189 C C . THR A 1 531 ? 23.016 -5.688 -23.383 1.00 93.62 531 THR A C 1
ATOM 4191 O O . THR A 1 531 ? 22.323 -5.396 -22.409 1.00 93.62 531 THR A O 1
ATOM 4194 N N . VAL A 1 532 ? 24.349 -5.725 -23.293 1.00 96.00 532 VAL A N 1
ATOM 4195 C CA . VAL A 1 532 ? 25.084 -5.434 -22.049 1.00 96.00 532 VAL A CA 1
ATOM 4196 C C . VAL A 1 532 ? 24.847 -3.995 -21.592 1.00 96.00 532 VAL A C 1
ATOM 4198 O O . VAL A 1 532 ? 24.608 -3.760 -20.408 1.00 96.00 532 VAL A O 1
ATOM 4201 N N . GLN A 1 533 ? 24.861 -3.019 -22.506 1.00 96.12 533 GLN A N 1
ATOM 4202 C CA . GLN A 1 533 ? 24.596 -1.622 -22.146 1.00 96.12 533 GLN A CA 1
ATOM 4203 C C . GLN A 1 533 ? 23.145 -1.365 -21.707 1.00 96.12 533 GLN A C 1
ATOM 4205 O O . GLN A 1 533 ? 22.909 -0.376 -21.014 1.00 96.12 533 GLN A O 1
ATOM 4210 N N . LEU A 1 534 ? 22.194 -2.236 -22.059 1.00 93.62 534 LEU A N 1
ATOM 4211 C CA . LEU A 1 534 ? 20.799 -2.168 -21.604 1.00 93.62 534 LEU A CA 1
ATOM 4212 C C . LEU A 1 534 ? 20.573 -2.805 -20.226 1.00 93.62 534 LEU A C 1
ATOM 4214 O O . LEU A 1 534 ? 19.529 -2.562 -19.617 1.00 93.62 534 LEU A O 1
ATOM 4218 N N . ALA A 1 535 ? 21.529 -3.574 -19.695 1.00 96.56 535 ALA A N 1
ATOM 4219 C CA . ALA A 1 535 ? 21.360 -4.271 -18.421 1.00 96.56 535 ALA A CA 1
ATOM 4220 C C . ALA A 1 535 ? 21.012 -3.348 -17.235 1.00 96.56 535 ALA A C 1
ATOM 4222 O O . ALA A 1 535 ? 20.101 -3.701 -16.489 1.00 96.56 535 ALA A O 1
ATOM 4223 N N . PRO A 1 536 ? 21.626 -2.154 -17.054 1.00 97.25 536 PRO A N 1
ATOM 4224 C CA . PRO A 1 536 ? 21.255 -1.263 -15.952 1.00 97.25 536 PRO A CA 1
ATOM 4225 C C . PRO A 1 536 ? 19.800 -0.783 -15.987 1.00 97.25 536 PRO A C 1
ATOM 4227 O O . PRO A 1 536 ? 19.276 -0.413 -14.942 1.00 97.25 536 PRO A O 1
ATOM 4230 N N . LEU A 1 537 ? 19.171 -0.759 -17.167 1.00 94.56 537 LEU A N 1
ATOM 4231 C CA . LEU A 1 537 ? 17.762 -0.406 -17.350 1.00 94.56 537 LEU A CA 1
ATOM 4232 C C . LEU A 1 537 ? 16.864 -1.632 -17.175 1.00 94.56 537 LEU A C 1
ATOM 4234 O O . LEU A 1 537 ? 15.939 -1.607 -16.378 1.00 94.56 537 LEU A O 1
ATOM 4238 N N . THR A 1 538 ? 17.187 -2.711 -17.883 1.00 93.94 538 THR A N 1
ATOM 4239 C CA . THR A 1 538 ? 16.336 -3.906 -17.981 1.00 93.94 538 THR A CA 1
ATOM 4240 C C . THR A 1 538 ? 16.263 -4.682 -16.666 1.00 93.94 538 THR A C 1
ATOM 4242 O O . THR A 1 538 ? 15.251 -5.285 -16.342 1.00 93.94 538 THR A O 1
ATOM 4245 N N . LEU A 1 539 ? 17.326 -4.660 -15.856 1.00 96.44 539 LEU A N 1
ATOM 4246 C CA . LEU A 1 539 ? 17.336 -5.355 -14.563 1.00 96.44 539 LEU A CA 1
ATOM 4247 C C . LEU A 1 539 ? 16.586 -4.607 -13.450 1.00 96.44 539 LEU A C 1
ATOM 4249 O O . LEU A 1 539 ? 16.465 -5.139 -12.351 1.00 96.44 539 LEU A O 1
ATOM 4253 N N . ILE A 1 540 ? 16.097 -3.395 -13.723 1.00 96.06 540 ILE A N 1
ATOM 4254 C CA . ILE A 1 540 ? 15.219 -2.630 -12.826 1.00 96.06 540 ILE A CA 1
ATOM 4255 C C . ILE A 1 540 ? 13.838 -2.427 -13.464 1.00 96.06 540 ILE A C 1
ATOM 4257 O O . ILE A 1 540 ? 13.226 -1.367 -13.286 1.00 96.06 540 ILE A O 1
ATOM 4261 N N . ASP A 1 541 ? 13.382 -3.404 -14.250 1.00 92.00 541 ASP A N 1
ATOM 4262 C CA . ASP A 1 541 ? 12.120 -3.303 -14.977 1.00 92.00 541 ASP A CA 1
ATOM 4263 C C . ASP A 1 541 ? 10.942 -2.970 -14.053 1.00 92.00 541 ASP A C 1
ATOM 4265 O O . ASP A 1 541 ? 10.943 -3.302 -12.862 1.00 92.00 541 ASP A O 1
ATOM 4269 N N . GLY A 1 542 ? 9.990 -2.197 -14.566 1.00 93.12 542 GLY A N 1
ATOM 4270 C CA . GLY A 1 542 ? 8.867 -1.671 -13.786 1.00 93.12 542 GLY A CA 1
ATOM 4271 C C . GLY A 1 542 ? 9.229 -0.671 -12.670 1.00 93.12 542 GLY A C 1
ATOM 4272 O O . GLY A 1 542 ? 8.343 -0.182 -11.970 1.00 93.12 542 GLY A O 1
ATOM 4273 N N . SER A 1 543 ? 10.500 -0.300 -12.456 1.00 95.50 543 SER A N 1
ATOM 4274 C CA . SER A 1 543 ? 10.905 0.547 -11.310 1.00 95.50 543 SER A CA 1
ATOM 4275 C C . SER A 1 543 ? 10.305 1.960 -11.279 1.00 95.50 543 SER A C 1
ATOM 4277 O O . SER A 1 543 ? 10.276 2.581 -10.209 1.00 95.50 543 SER A O 1
ATOM 4279 N N . TRP A 1 544 ? 9.786 2.478 -12.398 1.00 96.06 544 TRP A N 1
ATOM 4280 C CA . TRP A 1 544 ? 9.020 3.732 -12.411 1.00 96.06 544 TRP A CA 1
ATOM 4281 C C . TRP A 1 544 ? 7.641 3.583 -11.746 1.00 96.06 544 TRP A C 1
ATOM 4283 O O . TRP A 1 544 ? 7.076 4.580 -11.301 1.00 96.06 544 TRP A O 1
ATOM 4293 N N . LEU A 1 545 ? 7.134 2.352 -11.611 1.00 96.62 545 LEU A N 1
ATOM 4294 C CA . LEU A 1 545 ? 5.876 2.000 -10.943 1.00 96.62 545 LEU A CA 1
ATOM 4295 C C . LEU A 1 545 ? 6.060 1.589 -9.481 1.00 96.62 545 LEU A C 1
ATOM 4297 O O . LEU A 1 545 ? 5.088 1.302 -8.787 1.00 96.62 545 LEU A O 1
ATOM 4301 N N . GLN A 1 546 ? 7.291 1.601 -8.968 1.00 93.12 546 GLN A N 1
ATOM 4302 C CA . GLN A 1 546 ? 7.595 1.101 -7.627 1.00 93.12 546 GLN A CA 1
ATOM 4303 C C . GLN A 1 546 ? 6.804 1.790 -6.497 1.00 93.12 546 GLN A C 1
ATOM 4305 O O . GLN A 1 546 ? 6.778 1.267 -5.389 1.00 93.12 546 GLN A O 1
ATOM 4310 N N . GLY A 1 547 ? 6.240 2.985 -6.706 1.00 92.50 547 GLY A N 1
ATOM 4311 C CA . GLY A 1 547 ? 5.413 3.666 -5.705 1.00 92.50 547 GLY A CA 1
ATOM 4312 C C . GLY A 1 547 ? 3.961 3.185 -5.660 1.00 92.50 547 GLY A C 1
ATOM 4313 O O . GLY A 1 547 ? 3.263 3.488 -4.697 1.00 92.50 547 GLY A O 1
ATOM 4314 N N . PHE A 1 548 ? 3.513 2.386 -6.635 1.00 94.31 548 PHE A N 1
ATOM 4315 C CA . PHE A 1 548 ? 2.224 1.686 -6.578 1.00 94.31 548 PHE A CA 1
ATOM 4316 C C . PHE A 1 548 ? 2.260 0.454 -5.678 1.00 94.31 548 PHE A C 1
ATOM 4318 O O . PHE A 1 548 ? 1.215 -0.127 -5.411 1.00 94.31 548 PHE A O 1
ATOM 4325 N N . THR A 1 549 ? 3.431 0.085 -5.148 1.00 92.88 549 THR A N 1
ATOM 4326 C CA . THR A 1 549 ? 3.488 -0.868 -4.041 1.00 92.88 549 THR A CA 1
ATOM 4327 C C . THR A 1 549 ? 2.949 -0.255 -2.747 1.00 92.88 549 THR A C 1
ATOM 4329 O O . THR A 1 549 ? 2.525 -1.013 -1.889 1.00 92.88 549 THR A O 1
ATOM 4332 N N . ASP A 1 550 ? 2.875 1.076 -2.594 1.00 91.88 550 ASP A N 1
ATOM 4333 C CA . ASP A 1 550 ? 2.205 1.694 -1.439 1.00 91.88 550 ASP A CA 1
ATOM 4334 C C . ASP A 1 550 ? 0.713 1.325 -1.407 1.00 91.88 550 ASP A C 1
ATOM 4336 O O . ASP A 1 550 ? 0.000 1.454 -2.406 1.00 91.88 550 ASP A O 1
ATOM 4340 N N . TYR A 1 551 ? 0.221 0.933 -0.229 1.00 90.38 551 TYR A N 1
ATOM 4341 C CA . TYR A 1 551 ? -1.085 0.285 -0.055 1.00 90.38 551 TYR A CA 1
ATOM 4342 C C . TYR A 1 551 ? -2.270 1.083 -0.616 1.00 90.38 551 TYR A C 1
ATOM 4344 O O . TYR A 1 551 ? -3.159 0.541 -1.280 1.00 90.38 551 TYR A O 1
ATOM 4352 N N . ALA A 1 552 ? -2.263 2.397 -0.381 1.00 86.44 552 ALA A N 1
ATOM 4353 C CA . ALA A 1 552 ? -3.308 3.298 -0.854 1.00 86.44 552 ALA A CA 1
ATOM 4354 C C . ALA A 1 552 ? -3.265 3.514 -2.377 1.00 86.44 552 ALA A C 1
ATOM 4356 O O . ALA A 1 552 ? -4.310 3.696 -2.998 1.00 86.44 552 ALA A O 1
ATOM 4357 N N . HIS A 1 553 ? -2.077 3.484 -2.990 1.00 90.44 553 HIS A N 1
ATOM 4358 C CA . HIS A 1 553 ? -1.938 3.661 -4.434 1.00 90.44 553 HIS A CA 1
ATOM 4359 C C 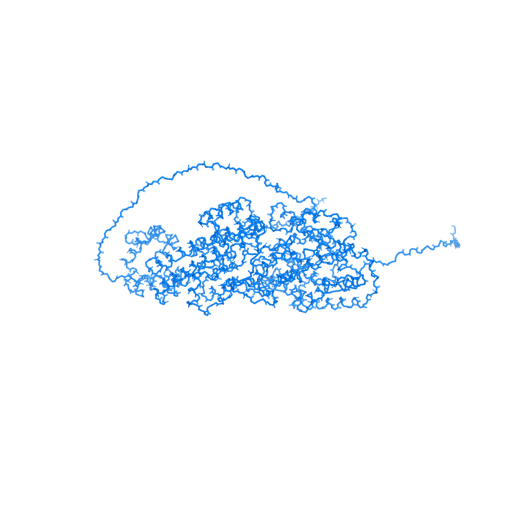. HIS A 1 553 ? -2.294 2.377 -5.182 1.00 90.44 553 HIS A C 1
ATOM 4361 O O . HIS A 1 553 ? -3.110 2.427 -6.102 1.00 90.44 553 HIS A O 1
ATOM 4367 N N . GLY A 1 554 ? -1.741 1.235 -4.762 1.00 91.75 554 GLY A N 1
ATOM 4368 C CA . GLY A 1 554 ? -1.852 -0.040 -5.478 1.00 91.75 554 GLY A CA 1
ATOM 4369 C C . GLY A 1 554 ? -3.261 -0.625 -5.570 1.00 91.75 554 GLY A C 1
ATOM 4370 O O . GLY A 1 554 ? -3.501 -1.484 -6.405 1.00 91.75 554 GLY A O 1
ATOM 4371 N N . SER A 1 555 ? -4.207 -0.153 -4.753 1.00 89.75 555 SER A N 1
ATOM 4372 C CA . SER A 1 555 ? -5.613 -0.590 -4.781 1.00 89.75 555 SER A CA 1
ATOM 4373 C C . SER A 1 555 ? -6.593 0.492 -5.257 1.00 89.75 555 SER A C 1
ATOM 4375 O O . SER A 1 555 ? -7.804 0.285 -5.218 1.00 89.75 555 SER A O 1
ATOM 4377 N N . SER A 1 556 ? -6.096 1.649 -5.706 1.00 91.38 556 SER A N 1
ATOM 4378 C CA . SER A 1 556 ? -6.932 2.750 -6.209 1.00 91.38 556 SER A CA 1
ATOM 4379 C C . SER A 1 556 ? -7.498 2.483 -7.613 1.00 91.38 556 SER A C 1
ATOM 4381 O O . SER A 1 556 ? -7.010 1.610 -8.338 1.00 91.38 556 SER A O 1
ATOM 4383 N N . ASP A 1 557 ? -8.483 3.287 -8.029 1.00 92.12 557 ASP A N 1
ATOM 4384 C CA . ASP A 1 557 ? -9.119 3.196 -9.354 1.00 92.12 557 ASP A CA 1
ATOM 4385 C C . ASP A 1 557 ? -8.117 3.201 -10.515 1.00 92.12 557 ASP A C 1
ATOM 4387 O O . ASP A 1 557 ? -8.260 2.422 -11.448 1.00 92.12 557 ASP A O 1
ATOM 4391 N N . ALA A 1 558 ? -7.073 4.030 -10.456 1.00 93.94 558 ALA A N 1
ATOM 4392 C CA . ALA A 1 558 ? -6.022 4.040 -11.477 1.00 93.94 558 ALA A CA 1
ATOM 4393 C C . ALA A 1 558 ? -4.845 3.119 -11.120 1.00 93.94 558 ALA A C 1
ATOM 4395 O O . ALA A 1 558 ? -4.247 2.491 -11.992 1.00 93.94 558 ALA A O 1
ATOM 4396 N N . GLY A 1 559 ? -4.479 3.046 -9.838 1.00 94.94 559 GLY A N 1
ATOM 4397 C CA . GLY A 1 559 ? -3.242 2.398 -9.414 1.00 94.94 559 GLY A CA 1
ATOM 4398 C C . GLY A 1 559 ? -3.279 0.872 -9.415 1.00 94.94 559 GLY A C 1
ATOM 4399 O O . GLY A 1 559 ? -2.212 0.274 -9.515 1.00 94.94 559 GLY A O 1
ATOM 4400 N N . HIS A 1 560 ? -4.455 0.233 -9.379 1.00 94.94 560 HIS A N 1
ATOM 4401 C CA . HIS A 1 560 ? -4.541 -1.233 -9.454 1.00 94.94 560 HIS A CA 1
ATOM 4402 C C . HIS A 1 560 ? -4.000 -1.796 -10.776 1.00 94.94 560 HIS A C 1
ATOM 4404 O O . HIS A 1 560 ? -3.327 -2.824 -10.760 1.00 94.94 560 HIS A O 1
ATOM 4410 N N . PHE A 1 561 ? -4.212 -1.091 -11.894 1.00 96.25 561 PHE A N 1
ATOM 4411 C CA . PHE A 1 561 ? -3.607 -1.424 -13.185 1.00 96.25 561 PHE A CA 1
ATOM 4412 C C . PHE A 1 561 ? -2.081 -1.341 -13.129 1.00 96.25 561 PHE A C 1
ATOM 4414 O O . PHE A 1 561 ? -1.381 -2.232 -13.594 1.00 96.25 561 PHE A O 1
ATOM 4421 N N . LEU A 1 562 ? -1.554 -0.277 -12.524 1.00 97.06 562 LEU A N 1
ATOM 4422 C CA . LEU A 1 562 ? -0.119 0.003 -12.481 1.00 97.06 562 LEU A CA 1
ATOM 4423 C C . LEU A 1 562 ? 0.621 -0.939 -11.528 1.00 97.06 562 LEU A C 1
ATOM 4425 O O . LEU A 1 562 ? 1.727 -1.379 -11.828 1.00 97.06 562 LEU A O 1
ATOM 4429 N N . PHE A 1 563 ? 0.001 -1.300 -10.404 1.00 96.19 563 PHE A N 1
ATOM 4430 C CA . PHE A 1 563 ? 0.517 -2.363 -9.549 1.00 96.19 563 PHE A CA 1
ATOM 4431 C C . PHE A 1 563 ? 0.497 -3.716 -10.269 1.00 96.19 563 PHE A C 1
ATOM 4433 O O . PHE A 1 563 ? 1.452 -4.474 -10.139 1.00 96.19 563 PHE A O 1
ATOM 4440 N N . GLN A 1 564 ? -0.550 -4.017 -11.047 1.00 94.62 564 GLN A N 1
ATOM 4441 C CA . GLN A 1 564 ? -0.625 -5.263 -11.810 1.00 94.62 564 GLN A CA 1
ATOM 4442 C C . GLN A 1 564 ? 0.467 -5.353 -12.884 1.00 94.62 564 GLN A C 1
ATOM 4444 O O . GLN A 1 564 ? 1.108 -6.393 -12.979 1.00 94.62 564 GLN A O 1
ATOM 4449 N N . ILE A 1 565 ? 0.737 -4.266 -13.617 1.00 95.75 565 ILE A N 1
ATOM 4450 C CA . ILE A 1 565 ? 1.873 -4.192 -14.552 1.00 95.75 565 ILE A CA 1
ATOM 4451 C C . ILE A 1 565 ? 3.179 -4.452 -13.796 1.00 95.75 565 ILE A C 1
ATOM 4453 O O . ILE A 1 565 ? 3.894 -5.391 -14.115 1.00 95.75 565 ILE A O 1
ATOM 4457 N N . TYR A 1 566 ? 3.446 -3.705 -12.717 1.00 95.81 566 TYR A N 1
ATOM 4458 C CA . TYR A 1 566 ? 4.639 -3.916 -11.885 1.00 95.81 566 TYR A CA 1
ATOM 4459 C C . TYR A 1 566 ? 4.776 -5.365 -11.386 1.00 95.81 566 TYR A C 1
ATOM 4461 O O . TYR A 1 566 ? 5.881 -5.894 -11.274 1.00 95.81 566 TYR A O 1
ATOM 4469 N N . TRP A 1 567 ? 3.657 -6.011 -11.066 1.00 93.56 567 TRP A N 1
ATOM 4470 C CA . TRP A 1 567 ? 3.636 -7.386 -10.594 1.00 93.56 567 TRP A CA 1
ATOM 4471 C C . TRP A 1 567 ? 3.952 -8.404 -11.699 1.00 93.56 567 TRP A C 1
ATOM 4473 O O . TRP A 1 567 ? 4.730 -9.335 -11.463 1.00 93.56 567 TRP A O 1
ATOM 4483 N N . ASP A 1 568 ? 3.423 -8.187 -12.905 1.00 93.19 568 ASP A N 1
ATOM 4484 C CA . ASP A 1 568 ? 3.755 -8.966 -14.099 1.00 93.19 568 ASP A CA 1
ATOM 4485 C C . ASP A 1 568 ? 5.241 -8.819 -14.468 1.00 93.19 568 ASP A C 1
ATOM 4487 O O . ASP A 1 568 ? 5.893 -9.835 -14.707 1.00 93.19 568 ASP A O 1
ATOM 4491 N N . GLU A 1 569 ? 5.802 -7.604 -14.403 1.00 93.75 569 GLU A N 1
ATOM 4492 C CA . GLU A 1 569 ? 7.230 -7.330 -14.661 1.00 93.75 569 GLU A CA 1
ATOM 4493 C C . GLU A 1 569 ? 8.162 -8.151 -13.757 1.00 93.75 569 GLU A C 1
ATOM 4495 O O . GLU A 1 569 ? 9.219 -8.656 -14.155 1.00 93.75 569 GLU A O 1
ATOM 4500 N N . LEU A 1 570 ? 7.744 -8.346 -12.506 1.00 93.19 570 LEU A N 1
ATOM 4501 C CA . LEU A 1 570 ? 8.469 -9.158 -11.531 1.00 93.19 570 LEU A CA 1
ATOM 4502 C C . LEU A 1 570 ? 8.116 -10.648 -11.599 1.00 93.19 570 LEU A C 1
ATOM 4504 O O . LEU A 1 570 ? 8.624 -11.450 -10.809 1.00 93.19 570 LEU A O 1
ATOM 4508 N N . GLY A 1 571 ? 7.314 -11.043 -12.584 1.00 89.81 571 GLY A N 1
ATOM 4509 C CA . GLY A 1 571 ? 7.014 -12.425 -12.909 1.00 89.81 571 GLY A CA 1
ATOM 4510 C C . GLY A 1 571 ? 5.933 -13.048 -12.045 1.00 89.81 571 GLY A C 1
ATOM 4511 O O . GLY A 1 571 ? 5.923 -14.265 -11.913 1.00 89.81 571 GLY A O 1
ATOM 4512 N N . ASN A 1 572 ? 5.041 -12.282 -11.417 1.00 86.94 572 ASN A N 1
ATOM 4513 C CA . ASN A 1 572 ? 3.953 -12.836 -10.602 1.00 86.94 572 ASN A CA 1
ATOM 4514 C C . ASN A 1 572 ? 4.416 -13.808 -9.491 1.00 86.94 572 ASN A C 1
ATOM 4516 O O . ASN A 1 572 ? 3.746 -14.797 -9.178 1.00 86.94 572 ASN A O 1
ATOM 4520 N N . GLY A 1 573 ? 5.605 -13.571 -8.927 1.00 81.25 573 GLY A N 1
ATOM 4521 C CA . GLY A 1 573 ? 6.195 -14.421 -7.885 1.00 81.25 573 GLY A CA 1
ATOM 4522 C C . GLY A 1 573 ? 6.832 -15.697 -8.435 1.00 81.25 573 GLY A C 1
ATOM 4523 O O . GLY A 1 573 ? 7.261 -16.558 -7.671 1.00 81.25 573 GLY A O 1
ATOM 4524 N N . ARG A 1 574 ? 6.906 -15.822 -9.764 1.00 82.81 574 ARG A N 1
ATOM 4525 C CA . ARG A 1 574 ? 7.490 -16.948 -10.485 1.00 82.81 574 ARG A CA 1
ATOM 4526 C C . ARG A 1 574 ? 8.869 -16.591 -11.029 1.00 82.81 574 ARG A C 1
ATOM 4528 O O . ARG A 1 574 ? 8.962 -15.817 -11.983 1.00 82.81 574 ARG A O 1
ATOM 4535 N N . PRO A 1 575 ? 9.949 -17.216 -10.526 1.00 85.94 575 PRO A N 1
ATOM 4536 C CA . PRO A 1 575 ? 11.298 -16.978 -11.039 1.00 85.94 575 PRO A CA 1
ATOM 4537 C C . PRO A 1 575 ? 11.462 -17.279 -12.536 1.00 85.94 575 PRO A C 1
ATOM 4539 O O . PRO A 1 575 ? 12.346 -16.727 -13.184 1.00 85.94 575 PRO A O 1
ATOM 4542 N N . ASP A 1 576 ? 10.638 -18.164 -13.106 1.00 88.56 576 ASP A N 1
ATOM 4543 C CA . ASP A 1 576 ? 10.649 -18.450 -14.540 1.00 88.56 576 ASP A CA 1
ATOM 4544 C C . ASP A 1 576 ? 9.958 -17.368 -15.384 1.00 88.56 576 ASP A C 1
ATOM 4546 O O . ASP A 1 576 ? 10.265 -17.257 -16.569 1.00 88.56 576 ASP A O 1
ATOM 4550 N N . LEU A 1 577 ? 9.071 -16.556 -14.808 1.00 90.38 577 LEU A N 1
ATOM 4551 C CA . LEU A 1 577 ? 8.434 -15.429 -15.497 1.00 90.38 577 LEU A CA 1
ATOM 4552 C C . LEU A 1 577 ? 9.088 -14.081 -15.173 1.00 90.38 577 LEU A C 1
ATOM 4554 O O . LEU A 1 577 ? 8.812 -13.112 -15.857 1.00 90.38 577 LEU A O 1
ATOM 4558 N N . ASN A 1 578 ? 9.960 -14.010 -14.168 1.00 93.62 578 ASN A N 1
ATOM 4559 C CA . ASN A 1 578 ? 10.599 -12.769 -13.733 1.00 93.62 578 ASN A CA 1
ATOM 4560 C C . ASN A 1 578 ? 11.510 -12.172 -14.823 1.00 93.62 578 ASN A C 1
ATOM 4562 O O . ASN A 1 578 ? 12.488 -12.805 -15.242 1.00 93.62 578 ASN A O 1
ATOM 4566 N N . HIS A 1 579 ? 11.207 -10.950 -15.269 1.00 94.31 579 HIS A N 1
ATOM 4567 C CA . HIS A 1 579 ? 11.904 -10.314 -16.389 1.00 94.31 579 HIS A CA 1
ATOM 4568 C C . HIS A 1 579 ? 13.404 -10.094 -16.118 1.00 94.31 579 HIS A C 1
ATOM 4570 O O . HIS A 1 579 ? 14.211 -10.505 -16.966 1.00 94.31 579 HIS A O 1
ATOM 4576 N N . PRO A 1 580 ? 13.832 -9.576 -14.943 1.00 95.00 580 PRO A N 1
ATOM 4577 C CA . PRO A 1 580 ? 15.252 -9.492 -14.599 1.00 95.00 580 PRO A CA 1
ATOM 4578 C C . PRO A 1 580 ? 15.989 -10.838 -14.673 1.00 95.00 580 PRO A C 1
ATOM 4580 O O . PRO A 1 580 ? 17.069 -10.919 -15.263 1.00 95.00 580 PRO A O 1
ATOM 4583 N N . LEU A 1 581 ? 15.413 -11.919 -14.134 1.00 95.38 581 LEU A N 1
ATOM 4584 C CA . LEU A 1 581 ? 16.018 -13.256 -14.168 1.00 95.38 581 LEU A CA 1
ATOM 4585 C C . LEU A 1 581 ? 16.099 -13.822 -15.591 1.00 95.38 581 LEU A C 1
ATOM 4587 O O . LEU A 1 581 ? 17.115 -14.425 -15.953 1.00 95.38 581 LEU A O 1
ATOM 4591 N N . ILE A 1 582 ? 15.074 -13.610 -16.422 1.00 96.00 582 ILE A N 1
ATOM 4592 C CA . ILE A 1 582 ? 15.105 -13.980 -17.845 1.00 96.00 582 ILE A CA 1
ATOM 4593 C C . ILE A 1 582 ? 16.235 -13.226 -18.562 1.00 96.00 582 ILE A C 1
ATOM 4595 O O . ILE A 1 582 ? 17.004 -13.837 -19.308 1.00 96.00 582 ILE A O 1
ATOM 4599 N N . PHE A 1 583 ? 16.389 -11.925 -18.307 1.00 96.50 583 PHE A N 1
ATOM 4600 C CA . PHE A 1 583 ? 17.437 -11.113 -18.925 1.00 96.50 583 PHE A CA 1
ATOM 4601 C C . PHE A 1 583 ? 18.847 -11.497 -18.444 1.00 96.50 583 PHE A C 1
ATOM 4603 O O . PHE A 1 583 ? 19.779 -11.579 -19.245 1.00 96.50 583 PHE A O 1
ATOM 4610 N N . ARG A 1 584 ? 19.024 -11.827 -17.157 1.00 96.38 584 ARG A N 1
ATOM 4611 C CA . ARG A 1 584 ? 20.295 -12.359 -16.622 1.00 96.38 584 ARG A CA 1
ATOM 4612 C C . ARG A 1 584 ? 20.723 -13.655 -17.314 1.00 96.38 584 ARG A C 1
ATOM 4614 O O . ARG A 1 584 ? 21.912 -13.838 -17.588 1.00 96.38 584 ARG A O 1
ATOM 4621 N N . ARG A 1 585 ? 19.771 -14.542 -17.627 1.00 96.88 585 ARG A N 1
ATOM 4622 C CA . ARG A 1 585 ? 20.049 -15.765 -18.401 1.00 96.88 585 ARG A CA 1
ATOM 4623 C C . ARG A 1 585 ? 20.517 -15.430 -19.815 1.00 96.88 585 ARG A C 1
ATOM 4625 O O . ARG A 1 585 ? 21.513 -15.993 -20.253 1.00 96.88 585 ARG A O 1
ATOM 4632 N N . LEU A 1 586 ? 19.887 -14.456 -20.476 1.00 97.00 586 LEU A N 1
ATOM 4633 C CA . LEU A 1 586 ? 20.329 -13.982 -21.791 1.00 97.00 586 LEU A CA 1
ATOM 4634 C C . LEU A 1 586 ? 21.766 -13.427 -21.759 1.00 97.00 586 LEU A C 1
ATOM 4636 O O . LEU A 1 586 ? 22.581 -13.784 -22.605 1.00 97.00 586 LEU A O 1
ATOM 4640 N N . LEU A 1 587 ? 22.115 -12.610 -20.758 1.00 97.62 587 LEU A N 1
ATOM 4641 C CA . LEU A 1 587 ? 23.492 -12.122 -20.584 1.00 97.62 587 LEU A CA 1
ATOM 4642 C C . LEU A 1 587 ? 24.485 -13.280 -20.385 1.00 97.62 587 LEU A C 1
ATOM 4644 O O . LEU A 1 587 ? 25.569 -13.273 -20.970 1.00 97.62 587 LEU A O 1
ATOM 4648 N N . THR A 1 588 ? 24.089 -14.305 -19.626 1.00 97.62 588 THR A N 1
ATOM 4649 C CA . THR A 1 588 ? 24.892 -15.521 -19.425 1.00 97.62 588 THR A CA 1
ATOM 4650 C C . THR A 1 588 ? 25.119 -16.279 -20.734 1.00 97.62 588 THR A C 1
ATOM 4652 O O . THR A 1 588 ? 26.253 -16.662 -21.013 1.00 97.62 588 THR A O 1
ATOM 4655 N N . GLU A 1 589 ? 24.087 -16.445 -21.568 1.00 97.06 589 GLU A N 1
ATOM 4656 C CA . GLU A 1 589 ? 24.202 -17.045 -22.911 1.00 97.06 589 GLU A CA 1
ATOM 4657 C C . GLU A 1 589 ? 25.148 -16.244 -23.824 1.00 97.06 589 GLU A C 1
ATOM 4659 O O . GLU A 1 589 ? 25.861 -16.814 -24.650 1.00 97.06 589 GLU A O 1
ATOM 4664 N N . MET A 1 590 ? 25.211 -14.922 -23.641 1.00 97.44 590 MET A N 1
ATOM 4665 C CA . MET A 1 590 ? 26.162 -14.035 -24.321 1.00 97.44 590 MET A CA 1
ATOM 4666 C C . MET A 1 590 ? 27.587 -14.090 -23.744 1.00 97.44 590 MET A C 1
ATOM 4668 O O . MET A 1 590 ? 28.478 -13.416 -24.264 1.00 97.44 590 MET A O 1
ATOM 4672 N N . GLY A 1 591 ? 27.829 -14.894 -22.704 1.00 97.31 591 GLY A N 1
ATOM 4673 C CA . GLY A 1 591 ? 29.125 -15.022 -22.035 1.00 97.31 591 GLY A CA 1
ATOM 4674 C C . GLY A 1 591 ? 29.430 -13.899 -21.040 1.00 97.31 591 GLY A C 1
ATOM 4675 O O . GLY A 1 591 ? 30.590 -13.700 -20.687 1.00 97.31 591 GLY A O 1
ATOM 4676 N N . VAL A 1 592 ? 28.416 -13.152 -20.590 1.00 97.12 592 VAL A N 1
ATOM 4677 C CA . VAL A 1 592 ? 28.568 -12.002 -19.690 1.00 97.12 592 VAL A CA 1
ATOM 4678 C C . VAL A 1 592 ? 27.895 -12.284 -18.351 1.00 97.12 592 VAL A C 1
ATOM 4680 O O . VAL A 1 592 ? 26.679 -12.425 -18.260 1.00 97.12 592 VAL A O 1
ATOM 4683 N N . GLN A 1 593 ? 28.693 -12.312 -17.285 1.00 95.44 593 GLN A N 1
ATOM 4684 C CA . GLN A 1 593 ? 28.202 -12.373 -15.909 1.00 95.44 593 GLN A CA 1
ATOM 4685 C C . GLN A 1 593 ? 28.185 -10.970 -15.306 1.00 95.44 593 GLN A C 1
ATOM 4687 O O . GLN A 1 593 ? 29.176 -10.242 -15.387 1.00 95.44 593 GLN A O 1
ATOM 4692 N N . VAL A 1 594 ? 27.065 -10.588 -14.694 1.00 94.75 594 VAL A N 1
ATOM 4693 C CA . VAL A 1 594 ? 26.906 -9.282 -14.039 1.00 94.75 594 VAL A CA 1
ATOM 4694 C C . VAL A 1 594 ? 26.636 -9.466 -12.542 1.00 94.75 594 VAL A C 1
ATOM 4696 O O . VAL A 1 594 ? 25.891 -10.382 -12.181 1.00 94.75 594 VAL A O 1
ATOM 4699 N N . PRO A 1 595 ? 27.187 -8.607 -11.658 1.00 94.75 595 PRO A N 1
ATOM 4700 C CA . PRO A 1 595 ? 26.938 -8.705 -10.218 1.00 94.75 595 PRO A CA 1
ATOM 4701 C C . PRO A 1 595 ? 25.442 -8.562 -9.855 1.00 94.75 595 PRO A C 1
ATOM 4703 O O . PRO A 1 595 ? 24.626 -8.201 -10.713 1.00 94.75 595 PRO A O 1
ATOM 4706 N N . PRO A 1 596 ? 25.044 -8.810 -8.594 1.00 93.00 596 PRO A N 1
ATOM 4707 C CA . PRO A 1 596 ? 23.677 -8.551 -8.132 1.00 93.00 596 PRO A CA 1
ATOM 4708 C C . PRO A 1 596 ? 23.265 -7.093 -8.380 1.00 93.00 596 PRO A C 1
ATOM 4710 O O . PRO A 1 596 ? 24.056 -6.186 -8.109 1.00 93.00 596 PRO A O 1
ATOM 4713 N N . THR A 1 597 ? 22.054 -6.848 -8.891 1.00 93.62 597 THR A N 1
ATOM 4714 C CA . THR A 1 597 ? 21.642 -5.534 -9.442 1.00 93.62 597 THR A CA 1
ATOM 4715 C C . THR A 1 597 ? 21.743 -4.418 -8.399 1.00 93.62 597 THR A C 1
ATOM 4717 O O . THR A 1 597 ? 22.287 -3.345 -8.676 1.00 93.62 597 THR A O 1
ATOM 4720 N N . GLY A 1 598 ? 21.315 -4.704 -7.163 1.00 91.62 598 GLY A N 1
ATOM 4721 C CA . GLY A 1 598 ? 21.370 -3.775 -6.032 1.00 91.62 598 GLY A CA 1
ATOM 4722 C C . GLY A 1 598 ? 22.768 -3.529 -5.448 1.00 91.62 598 GLY A C 1
ATOM 4723 O O . GLY A 1 598 ? 22.928 -2.674 -4.570 1.00 91.62 598 GLY A O 1
ATOM 4724 N N . SER A 1 599 ? 23.799 -4.251 -5.898 1.00 93.88 599 SER A N 1
ATOM 4725 C CA . SER A 1 599 ? 25.154 -4.155 -5.341 1.00 93.88 599 SER A CA 1
ATOM 4726 C C . SER A 1 599 ? 25.918 -2.918 -5.829 1.00 93.88 599 SER A C 1
ATOM 4728 O O . SER A 1 599 ? 25.703 -2.396 -6.927 1.00 93.88 599 SER A O 1
ATOM 4730 N N . ARG A 1 600 ? 26.886 -2.464 -5.020 1.00 95.00 600 ARG A N 1
ATOM 4731 C CA . ARG A 1 600 ? 27.843 -1.424 -5.445 1.00 95.00 600 ARG A CA 1
ATOM 4732 C C . ARG A 1 600 ? 28.700 -1.891 -6.619 1.00 95.00 600 ARG A C 1
ATOM 4734 O O . ARG A 1 600 ? 29.045 -1.071 -7.469 1.00 95.00 600 ARG A O 1
ATOM 4741 N N . ASP A 1 601 ? 29.008 -3.182 -6.673 1.00 96.56 601 ASP A N 1
ATOM 4742 C CA . ASP A 1 601 ? 29.855 -3.777 -7.705 1.00 96.56 601 ASP A CA 1
ATOM 4743 C C . ASP A 1 601 ? 29.176 -3.751 -9.072 1.00 96.56 601 ASP A C 1
ATOM 4745 O O . ASP A 1 601 ? 29.823 -3.426 -10.065 1.00 96.56 601 ASP A O 1
ATOM 4749 N N . PHE A 1 602 ? 27.858 -3.977 -9.136 1.00 96.81 602 PHE A N 1
ATOM 4750 C CA . PHE A 1 602 ? 27.101 -3.809 -10.377 1.00 96.81 602 PHE A CA 1
ATOM 4751 C C . PHE A 1 602 ? 27.197 -2.369 -10.886 1.00 96.81 602 PHE A C 1
ATOM 4753 O O . PHE A 1 602 ? 27.593 -2.127 -12.027 1.00 96.81 602 PHE A O 1
ATOM 4760 N N . ALA A 1 603 ? 26.911 -1.395 -10.017 1.00 96.56 603 ALA A N 1
ATOM 4761 C CA . ALA A 1 603 ? 26.953 0.018 -10.382 1.00 96.56 603 ALA A CA 1
ATOM 4762 C C . ALA A 1 603 ? 28.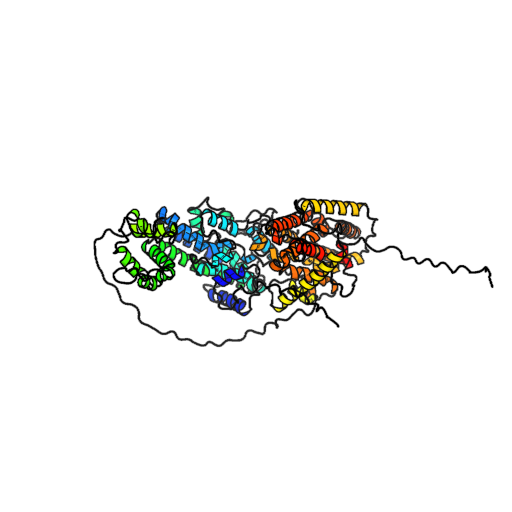358 0.480 -10.813 1.00 96.56 603 ALA A C 1
ATOM 4764 O O . ALA A 1 603 ? 28.490 1.319 -11.706 1.00 96.56 603 ALA A O 1
ATOM 4765 N N . ARG A 1 604 ? 29.419 -0.065 -10.206 1.00 96.50 604 ARG A N 1
ATOM 4766 C CA . ARG A 1 604 ? 30.825 0.260 -10.514 1.00 96.50 604 ARG A CA 1
ATOM 4767 C C . ARG A 1 604 ? 31.442 -0.604 -11.611 1.00 96.50 604 ARG A C 1
ATOM 4769 O O . ARG A 1 604 ? 32.575 -0.334 -12.002 1.00 96.50 604 ARG A O 1
ATOM 4776 N N . SER A 1 605 ? 30.715 -1.594 -12.123 1.00 96.94 605 SER A N 1
ATOM 4777 C CA . SER A 1 605 ? 31.236 -2.527 -13.115 1.00 96.94 605 SER A CA 1
ATOM 4778 C C . SER A 1 605 ? 31.752 -1.794 -14.364 1.00 96.94 605 SER A C 1
ATOM 4780 O O . SER A 1 605 ? 31.045 -0.923 -14.902 1.00 96.94 605 SER A O 1
ATOM 4782 N N . PRO A 1 606 ? 32.955 -2.148 -14.862 1.00 96.44 606 PRO A N 1
ATOM 4783 C CA . PRO A 1 606 ? 33.516 -1.574 -16.083 1.00 96.44 606 PRO A CA 1
ATOM 4784 C C . PRO A 1 606 ? 32.774 -2.033 -17.349 1.00 96.44 606 PRO A C 1
ATOM 4786 O O . PRO A 1 606 ? 33.005 -1.474 -18.417 1.00 96.44 606 PRO A O 1
ATOM 4789 N N . LEU A 1 607 ? 31.868 -3.016 -17.238 1.00 95.88 607 LEU A N 1
ATOM 4790 C CA . LEU A 1 607 ? 31.031 -3.493 -18.345 1.00 95.88 607 LEU A CA 1
ATOM 4791 C C . LEU A 1 607 ? 30.109 -2.399 -18.900 1.00 95.88 607 LEU A C 1
ATOM 4793 O O . LEU A 1 607 ? 29.737 -2.425 -20.072 1.00 95.88 607 LEU A O 1
ATOM 4797 N N . PHE A 1 608 ? 29.724 -1.437 -18.062 1.00 96.75 608 PHE A N 1
ATOM 4798 C CA . PHE A 1 608 ? 28.733 -0.424 -18.407 1.00 96.75 608 PHE A CA 1
ATOM 4799 C C . PHE A 1 608 ? 29.389 0.922 -18.679 1.00 96.75 608 PHE A C 1
ATOM 4801 O O . PHE A 1 608 ? 30.332 1.320 -17.998 1.00 96.75 608 PHE A O 1
ATOM 4808 N N . ARG A 1 609 ? 28.840 1.681 -19.626 1.00 95.62 609 ARG A N 1
ATOM 4809 C CA . ARG A 1 609 ? 29.171 3.096 -19.838 1.00 95.62 609 ARG A CA 1
ATOM 4810 C C . ARG A 1 609 ? 28.369 3.958 -18.866 1.00 95.62 609 ARG A C 1
ATOM 4812 O O . ARG A 1 609 ? 27.224 3.647 -18.557 1.00 95.62 609 ARG A O 1
ATOM 4819 N N . ASP A 1 610 ? 28.900 5.115 -18.469 1.00 92.38 610 ASP A N 1
ATOM 4820 C CA . ASP A 1 610 ? 28.170 6.051 -17.591 1.00 92.38 610 ASP A CA 1
ATOM 4821 C C . ASP A 1 610 ? 26.827 6.499 -18.185 1.00 92.38 610 ASP A C 1
ATOM 4823 O O . ASP A 1 610 ? 25.852 6.713 -17.466 1.00 92.38 610 ASP A O 1
ATOM 4827 N N . ALA A 1 611 ? 26.754 6.606 -19.516 1.00 91.44 611 ALA A N 1
ATOM 4828 C CA . ALA A 1 611 ? 25.529 6.971 -20.217 1.00 91.44 611 ALA A CA 1
ATOM 4829 C C . ALA A 1 611 ? 24.392 5.952 -20.016 1.00 91.44 611 ALA A C 1
ATOM 4831 O O . ALA A 1 611 ? 23.231 6.360 -20.024 1.00 91.44 611 ALA A O 1
ATOM 4832 N N . SER A 1 612 ? 24.718 4.678 -19.776 1.00 94.75 612 SER A N 1
ATOM 4833 C CA . SER A 1 612 ? 23.752 3.595 -19.555 1.00 94.75 612 SER A CA 1
ATOM 4834 C C . SER A 1 612 ? 22.962 3.767 -18.253 1.00 94.75 612 SER A C 1
ATOM 4836 O O . SER A 1 612 ? 21.875 3.223 -18.128 1.00 94.75 612 SER A O 1
ATOM 4838 N N . PHE A 1 613 ? 23.447 4.587 -17.312 1.00 96.50 613 PHE A N 1
ATOM 4839 C CA . PHE A 1 613 ? 22.767 4.878 -16.044 1.00 96.50 613 PHE A CA 1
ATOM 4840 C C . PHE A 1 613 ? 21.860 6.117 -16.085 1.00 96.50 613 PHE A C 1
ATOM 4842 O O . PHE A 1 613 ? 21.125 6.360 -15.133 1.00 96.50 613 PHE A O 1
ATOM 4849 N N . ARG A 1 614 ? 21.865 6.911 -17.168 1.00 95.12 614 ARG A N 1
ATOM 4850 C CA . ARG A 1 614 ? 21.088 8.168 -17.236 1.00 95.12 614 ARG A CA 1
ATOM 4851 C C . ARG A 1 614 ? 19.578 7.939 -17.121 1.00 95.12 614 ARG A C 1
ATOM 4853 O O . ARG A 1 614 ? 18.931 8.554 -16.281 1.00 95.12 614 ARG A O 1
ATOM 4860 N N . LEU A 1 615 ? 19.023 7.075 -17.971 1.00 94.00 615 LEU A N 1
ATOM 4861 C CA . LEU A 1 615 ? 17.593 6.754 -17.948 1.00 94.00 615 LEU A CA 1
ATOM 4862 C C . LEU A 1 615 ? 17.197 5.932 -16.702 1.00 94.00 615 LEU A C 1
ATOM 4864 O O . LEU A 1 615 ? 16.221 6.307 -16.058 1.00 94.00 615 LEU A O 1
ATOM 4868 N N . PRO A 1 616 ? 17.973 4.915 -16.273 1.00 96.69 616 PRO A N 1
ATOM 4869 C CA . PRO A 1 616 ? 17.674 4.187 -15.040 1.00 96.69 616 PRO A CA 1
ATOM 4870 C C . PRO A 1 616 ? 17.600 5.071 -13.791 1.00 96.69 616 PRO A C 1
ATOM 4872 O O . PRO A 1 616 ? 16.685 4.932 -12.986 1.00 96.69 616 PRO A O 1
ATOM 4875 N N . VAL A 1 617 ? 18.516 6.037 -13.637 1.00 97.94 617 VAL A N 1
ATOM 4876 C CA . VAL A 1 617 ? 18.460 6.996 -12.518 1.00 97.94 617 VAL A CA 1
ATOM 4877 C C . VAL A 1 617 ? 17.193 7.852 -12.586 1.00 97.94 617 VAL A C 1
ATOM 4879 O O . VAL A 1 617 ? 16.608 8.132 -11.542 1.00 97.94 617 VAL A O 1
ATOM 4882 N N . TYR A 1 618 ? 16.722 8.229 -13.780 1.00 97.50 618 TYR A N 1
ATOM 4883 C CA . TYR A 1 618 ? 15.437 8.917 -13.929 1.00 97.50 618 TYR A CA 1
ATOM 4884 C C . TYR A 1 618 ? 14.261 8.039 -13.476 1.00 97.50 618 TYR A C 1
ATOM 4886 O O . TYR A 1 618 ? 13.458 8.513 -12.676 1.00 97.50 618 TYR A O 1
ATOM 4894 N N . TRP A 1 619 ? 14.185 6.776 -13.913 1.00 97.06 619 TRP A N 1
ATOM 4895 C CA . TRP A 1 619 ? 13.120 5.837 -13.519 1.00 97.06 619 TRP A CA 1
ATOM 4896 C C . TRP A 1 619 ? 13.083 5.590 -12.010 1.00 97.06 619 TRP A C 1
ATOM 4898 O O . TRP A 1 619 ? 12.032 5.725 -11.382 1.00 97.06 619 TRP A O 1
ATOM 4908 N N . LEU A 1 620 ? 14.249 5.339 -11.409 1.00 97.19 620 LEU A N 1
ATOM 4909 C CA . LEU A 1 620 ? 14.386 5.168 -9.962 1.00 97.19 620 LEU A CA 1
ATOM 4910 C C . LEU A 1 620 ? 13.987 6.434 -9.192 1.00 97.19 620 LEU A C 1
ATOM 4912 O O . LEU A 1 620 ? 13.376 6.338 -8.131 1.00 97.19 620 LEU A O 1
ATOM 4916 N N . SER A 1 621 ? 14.309 7.618 -9.721 1.00 96.62 621 SER A N 1
ATOM 4917 C CA . SER A 1 621 ? 13.984 8.892 -9.070 1.00 96.62 621 SER A CA 1
ATOM 4918 C C . SER A 1 621 ? 12.497 9.237 -9.182 1.00 96.62 621 SER A C 1
ATOM 4920 O O . SER A 1 621 ? 11.884 9.623 -8.190 1.00 96.62 621 SER A O 1
ATOM 4922 N N . ILE A 1 622 ? 11.889 9.097 -10.367 1.00 96.94 622 ILE A N 1
ATOM 4923 C CA . ILE A 1 622 ? 10.475 9.449 -10.559 1.00 96.94 622 ILE A CA 1
ATOM 4924 C C . ILE A 1 622 ? 9.550 8.474 -9.822 1.00 96.94 622 ILE A C 1
ATOM 4926 O O . ILE A 1 622 ? 8.622 8.922 -9.151 1.00 96.94 622 ILE A O 1
ATOM 4930 N N . GLY A 1 623 ? 9.846 7.168 -9.850 1.00 94.44 623 GLY A N 1
ATOM 4931 C CA . GLY A 1 623 ? 9.011 6.148 -9.209 1.00 94.44 623 GLY A CA 1
ATOM 4932 C C . GLY A 1 623 ? 8.942 6.267 -7.682 1.00 94.44 623 GLY A C 1
ATOM 4933 O O . GLY A 1 623 ? 7.927 5.920 -7.077 1.00 94.44 623 GLY A O 1
ATOM 4934 N N . ARG A 1 624 ? 9.975 6.828 -7.038 1.00 89.94 624 ARG A N 1
ATOM 4935 C CA . ARG A 1 624 ? 9.980 7.125 -5.591 1.00 89.94 624 ARG A CA 1
ATOM 4936 C C . ARG A 1 624 ? 9.060 8.280 -5.195 1.00 89.94 624 ARG A C 1
ATOM 4938 O O . ARG A 1 624 ? 8.645 8.364 -4.044 1.00 89.94 624 ARG A O 1
ATOM 4945 N N . HIS A 1 625 ? 8.717 9.156 -6.134 1.00 92.06 625 HIS A N 1
ATOM 4946 C CA . HIS A 1 625 ? 7.919 10.358 -5.888 1.00 92.06 625 HIS A CA 1
ATOM 4947 C C . HIS A 1 625 ? 6.571 10.280 -6.608 1.00 92.06 625 HIS A C 1
ATOM 4949 O O . HIS A 1 625 ? 6.123 11.247 -7.228 1.00 92.06 625 HIS A O 1
ATOM 4955 N N . THR A 1 626 ? 5.922 9.114 -6.503 1.00 92.06 626 THR A N 1
ATOM 4956 C CA . THR A 1 626 ? 4.692 8.788 -7.237 1.00 92.06 626 THR A CA 1
ATOM 4957 C C . THR A 1 626 ? 3.593 9.818 -7.017 1.00 92.06 626 THR A C 1
ATOM 4959 O O . THR A 1 626 ? 3.046 10.321 -7.987 1.00 92.06 626 THR A O 1
ATOM 4962 N N . THR A 1 627 ? 3.334 10.245 -5.782 1.00 90.38 627 THR A N 1
ATOM 4963 C CA . THR A 1 627 ? 2.315 11.270 -5.496 1.00 90.38 627 THR A CA 1
ATOM 4964 C C . THR A 1 627 ? 2.599 12.599 -6.198 1.00 90.38 627 THR A C 1
ATOM 4966 O O . THR A 1 627 ? 1.691 13.237 -6.726 1.00 90.38 627 THR A O 1
ATOM 4969 N N . SER A 1 628 ? 3.866 13.020 -6.234 1.00 92.62 628 SER A N 1
ATOM 4970 C CA . SER A 1 628 ? 4.263 14.297 -6.831 1.00 92.62 628 SER A CA 1
ATOM 4971 C C . SER A 1 628 ? 4.232 14.257 -8.355 1.00 92.62 628 SER A C 1
ATOM 4973 O O . SER A 1 628 ? 3.891 15.268 -8.966 1.00 92.62 628 SER A O 1
ATOM 4975 N N . PHE A 1 629 ? 4.548 13.111 -8.967 1.00 96.06 629 PHE A N 1
ATOM 4976 C CA . PHE A 1 629 ? 4.677 12.945 -10.420 1.00 96.06 629 PHE A CA 1
ATOM 4977 C C . PHE A 1 629 ? 3.683 11.946 -11.027 1.00 96.06 629 PHE A C 1
ATOM 4979 O O . PHE A 1 629 ? 3.935 11.424 -12.110 1.00 96.06 629 PHE A O 1
ATOM 4986 N N . LEU A 1 630 ? 2.554 11.680 -10.360 1.00 96.12 630 LEU A N 1
ATOM 4987 C CA . LEU A 1 630 ? 1.562 10.693 -10.802 1.00 96.12 630 LEU A CA 1
ATOM 4988 C C . LEU A 1 630 ? 1.136 10.902 -12.270 1.00 96.12 630 LEU A C 1
ATOM 4990 O O . LEU A 1 630 ? 1.204 9.940 -13.036 1.00 96.12 630 LEU A O 1
ATOM 4994 N N . PRO A 1 631 ? 0.790 12.127 -12.722 1.00 97.50 631 PRO A N 1
ATOM 4995 C CA . PRO A 1 631 ? 0.456 12.361 -14.126 1.00 97.50 631 PRO A CA 1
ATOM 4996 C C . PRO A 1 631 ? 1.610 12.025 -15.082 1.00 97.50 631 PRO A C 1
ATOM 4998 O O . PRO A 1 631 ? 1.400 11.394 -16.115 1.00 97.50 631 PRO A O 1
ATOM 5001 N N . GLU A 1 632 ? 2.846 12.410 -14.757 1.00 98.31 632 GLU A N 1
ATOM 5002 C CA . GLU A 1 632 ? 4.007 12.096 -15.591 1.00 98.31 632 GLU A CA 1
ATOM 5003 C C . GLU A 1 632 ? 4.317 10.595 -15.625 1.00 98.31 632 GLU A C 1
ATOM 5005 O O . GLU A 1 632 ? 4.701 10.087 -16.676 1.00 98.31 632 GLU A O 1
ATOM 5010 N N . ILE A 1 633 ? 4.133 9.881 -14.513 1.00 98.19 633 ILE A N 1
ATOM 5011 C CA . ILE A 1 633 ? 4.321 8.426 -14.443 1.00 98.19 633 ILE A CA 1
ATOM 5012 C C . ILE A 1 633 ? 3.284 7.712 -15.307 1.00 98.19 633 ILE A C 1
ATOM 5014 O O . ILE A 1 633 ? 3.658 6.831 -16.071 1.00 98.19 633 ILE A O 1
ATOM 5018 N N . LEU A 1 634 ? 2.015 8.130 -15.262 1.00 98.25 634 LEU A N 1
ATOM 5019 C CA . LEU A 1 634 ? 0.961 7.598 -16.133 1.00 98.25 634 LEU A CA 1
ATOM 5020 C C . LEU A 1 634 ? 1.324 7.743 -17.616 1.00 98.25 634 LEU A C 1
ATOM 5022 O O . LEU A 1 634 ? 1.224 6.794 -18.391 1.00 98.25 634 LEU A O 1
ATOM 5026 N N . GLY A 1 635 ? 1.799 8.927 -18.007 1.00 97.69 635 GLY A N 1
ATOM 5027 C CA . GLY A 1 635 ? 2.267 9.170 -19.366 1.00 97.69 635 GLY A CA 1
ATOM 5028 C C . GLY A 1 635 ? 3.467 8.307 -19.751 1.00 97.69 635 GLY A C 1
ATOM 5029 O O . GLY A 1 635 ? 3.461 7.699 -20.821 1.00 97.69 635 GLY A O 1
ATOM 5030 N N . LEU A 1 636 ? 4.486 8.261 -18.884 1.00 97.44 636 LEU A N 1
ATOM 5031 C CA . LEU A 1 636 ? 5.687 7.443 -19.073 1.00 97.44 636 LEU A CA 1
ATOM 5032 C C . LEU A 1 636 ? 5.317 5.967 -19.242 1.00 97.44 636 LEU A C 1
ATOM 5034 O O . LEU A 1 636 ? 5.846 5.322 -20.140 1.00 97.44 636 LEU A O 1
ATOM 5038 N N . ASN A 1 637 ? 4.371 5.475 -18.441 1.00 97.75 637 ASN A N 1
ATOM 5039 C CA . ASN A 1 637 ? 3.881 4.107 -18.515 1.00 97.75 637 ASN A CA 1
ATOM 5040 C C . ASN A 1 637 ? 3.284 3.804 -19.890 1.00 97.75 637 ASN A C 1
ATOM 5042 O O . ASN A 1 637 ? 3.734 2.888 -20.561 1.00 97.75 637 ASN A O 1
ATOM 5046 N N . VAL A 1 638 ? 2.358 4.639 -20.380 1.00 96.50 638 VAL A N 1
ATOM 5047 C CA . VAL A 1 638 ? 1.782 4.464 -21.729 1.00 96.50 638 VAL A CA 1
ATOM 5048 C C . VAL A 1 638 ? 2.865 4.440 -22.812 1.00 96.50 638 VAL A C 1
ATOM 5050 O O . VAL A 1 638 ? 2.760 3.669 -23.762 1.00 96.50 638 VAL A O 1
ATOM 5053 N N . ALA A 1 639 ? 3.898 5.280 -22.697 1.00 93.00 639 ALA A N 1
ATOM 5054 C CA . ALA A 1 639 ? 5.000 5.278 -23.657 1.00 93.00 639 ALA A CA 1
ATOM 5055 C C . ALA A 1 639 ? 5.823 3.984 -23.599 1.00 93.00 639 ALA A C 1
ATOM 5057 O O . ALA A 1 639 ? 6.242 3.495 -24.649 1.00 93.00 639 ALA A O 1
ATOM 5058 N N . MET A 1 640 ? 6.058 3.463 -22.393 1.00 91.38 640 MET A N 1
ATOM 5059 C CA . MET A 1 640 ? 6.834 2.249 -22.172 1.00 91.38 640 MET A CA 1
ATOM 5060 C C . MET A 1 640 ? 6.093 1.023 -22.705 1.00 91.38 640 MET A C 1
ATOM 5062 O O . MET A 1 640 ? 6.617 0.357 -23.597 1.00 91.38 640 MET A O 1
ATOM 5066 N N . GLU A 1 641 ? 4.841 0.816 -22.297 1.00 91.50 641 GLU A N 1
ATOM 5067 C CA . GLU A 1 641 ? 4.053 -0.343 -22.739 1.00 91.50 641 GLU A CA 1
ATOM 5068 C C . GLU A 1 641 ? 3.831 -0.343 -24.257 1.00 91.50 641 GLU A C 1
ATOM 5070 O O . GLU A 1 641 ? 3.954 -1.361 -24.938 1.00 91.50 641 GLU A O 1
ATOM 5075 N N . LEU A 1 642 ? 3.591 0.834 -24.847 1.00 87.12 642 LEU A N 1
ATOM 5076 C CA . LEU A 1 642 ? 3.418 0.944 -26.295 1.00 87.12 642 LEU A CA 1
ATOM 5077 C C . LEU A 1 642 ? 4.718 0.663 -27.072 1.00 87.12 642 LEU A C 1
ATOM 5079 O O . LEU A 1 642 ? 4.656 0.305 -28.252 1.00 87.12 642 LEU A O 1
ATOM 5083 N N . SER A 1 643 ? 5.891 0.815 -26.444 1.00 79.69 643 SER A N 1
ATOM 5084 C CA . SER A 1 643 ? 7.171 0.459 -27.069 1.00 79.69 643 SER A CA 1
ATOM 5085 C C . SER A 1 643 ? 7.346 -1.052 -27.242 1.00 79.69 643 SER A C 1
ATOM 5087 O O . SER A 1 643 ? 7.945 -1.484 -28.232 1.00 79.69 643 SER A O 1
ATOM 5089 N N . GLY A 1 644 ? 6.743 -1.836 -26.343 1.00 62.72 644 GLY A N 1
ATOM 5090 C CA . GLY A 1 644 ? 6.617 -3.290 -26.416 1.00 62.72 644 GLY A CA 1
ATOM 5091 C C . GLY A 1 644 ? 5.834 -3.779 -27.628 1.00 62.72 644 GLY A C 1
ATOM 5092 O O . GLY A 1 644 ? 6.202 -4.745 -28.300 1.00 62.72 644 GLY A O 1
ATOM 5093 N N . VAL A 1 645 ? 4.788 -3.038 -27.997 1.00 58.34 645 VAL A N 1
ATOM 5094 C CA . VAL A 1 645 ? 3.900 -3.369 -29.115 1.00 58.34 645 VAL A CA 1
ATOM 5095 C C . VAL A 1 645 ? 4.374 -2.707 -30.414 1.00 58.34 645 VAL A C 1
ATOM 5097 O O . VAL A 1 645 ? 3.747 -1.784 -30.947 1.00 58.34 645 VAL A O 1
ATOM 5100 N N . GLY A 1 646 ? 5.507 -3.158 -30.964 1.00 60.12 646 GLY A N 1
ATOM 5101 C CA . GLY A 1 646 ? 6.083 -2.481 -32.128 1.00 60.12 646 GLY A CA 1
ATOM 5102 C C . GLY A 1 646 ? 7.183 -3.201 -32.903 1.00 60.12 646 GLY A C 1
ATOM 5103 O O . GLY A 1 646 ? 7.506 -4.370 -32.697 1.00 60.12 646 GLY A O 1
ATOM 5104 N N . GLY A 1 647 ? 7.752 -2.468 -33.866 1.00 62.44 647 GLY A N 1
ATOM 5105 C CA . GLY A 1 647 ? 8.802 -2.969 -34.755 1.00 62.44 647 GLY A CA 1
ATOM 5106 C C . GLY A 1 647 ? 10.103 -3.329 -34.033 1.00 62.44 647 GLY A C 1
ATOM 5107 O O . GLY A 1 647 ? 10.758 -4.282 -34.443 1.00 62.44 647 GLY A O 1
ATOM 5108 N N . ALA A 1 648 ? 10.442 -2.637 -32.942 1.00 67.44 648 ALA A N 1
ATOM 5109 C CA . ALA A 1 648 ? 11.717 -2.804 -32.247 1.00 67.44 648 ALA A CA 1
ATOM 5110 C C . ALA A 1 648 ? 11.878 -4.176 -31.578 1.00 67.44 648 ALA A C 1
ATOM 5112 O O . ALA A 1 648 ? 12.846 -4.874 -31.866 1.00 67.44 648 ALA A O 1
ATOM 5113 N N . TYR A 1 649 ? 10.915 -4.635 -30.769 1.00 72.62 649 TYR A N 1
ATOM 5114 C CA . TYR A 1 649 ? 10.983 -5.971 -30.154 1.00 72.62 649 TYR A CA 1
ATOM 5115 C C . TYR A 1 649 ? 10.973 -7.094 -31.201 1.00 72.62 649 TYR A C 1
ATOM 5117 O O . TYR A 1 649 ? 11.674 -8.096 -31.052 1.00 72.62 649 TYR A O 1
ATOM 5125 N N . ARG A 1 650 ? 10.259 -6.910 -32.321 1.00 73.06 650 ARG A N 1
ATOM 5126 C CA . ARG A 1 650 ? 10.293 -7.848 -33.458 1.00 73.06 650 ARG A CA 1
ATOM 5127 C C . ARG A 1 650 ? 11.641 -7.852 -34.186 1.00 73.06 650 ARG A C 1
ATOM 5129 O O . ARG A 1 650 ? 12.067 -8.902 -34.665 1.00 73.06 650 ARG A O 1
ATOM 5136 N N . GLN A 1 651 ? 12.315 -6.708 -34.294 1.00 77.69 651 GLN A N 1
ATOM 5137 C CA . GLN A 1 651 ? 13.678 -6.627 -34.828 1.00 77.69 651 GLN A CA 1
ATOM 5138 C C . GLN A 1 651 ? 14.684 -7.281 -33.873 1.00 77.69 651 GLN A C 1
ATOM 5140 O O . GLN A 1 651 ? 15.481 -8.107 -34.320 1.00 77.69 651 GLN A O 1
ATOM 5145 N N . SER A 1 652 ? 14.589 -7.008 -32.569 1.00 82.31 652 SER A N 1
ATOM 5146 C CA . SER A 1 652 ? 15.395 -7.662 -31.532 1.00 82.31 652 SER A CA 1
ATOM 5147 C C . SER A 1 652 ? 15.210 -9.179 -31.547 1.00 82.31 652 SER A C 1
ATOM 5149 O O . SER A 1 652 ? 16.200 -9.905 -31.531 1.00 82.31 652 SER A O 1
ATOM 5151 N N . HIS A 1 653 ? 13.975 -9.676 -31.697 1.00 88.06 653 HIS A N 1
ATOM 5152 C CA . HIS A 1 653 ? 13.696 -11.105 -31.885 1.00 88.06 653 HIS A CA 1
ATOM 5153 C C . HIS A 1 653 ? 14.457 -11.679 -33.087 1.00 88.06 653 HIS A C 1
ATOM 5155 O O . HIS A 1 653 ? 15.138 -12.697 -32.964 1.00 88.06 653 HIS A O 1
ATOM 5161 N N . LYS A 1 654 ? 14.380 -11.023 -34.255 1.00 87.50 654 LYS A N 1
ATOM 5162 C CA . LYS A 1 654 ? 15.098 -11.469 -35.461 1.00 87.50 654 LYS A CA 1
ATOM 5163 C C . LYS A 1 654 ? 16.614 -11.495 -35.242 1.00 87.50 654 LYS A C 1
ATOM 5165 O O . LYS A 1 654 ? 17.253 -12.455 -35.661 1.00 87.50 654 LYS A O 1
ATOM 5170 N N . ALA A 1 655 ? 17.174 -10.474 -34.592 1.00 89.19 655 ALA A N 1
ATOM 5171 C CA . ALA A 1 655 ? 18.608 -10.376 -34.324 1.00 89.19 655 ALA A CA 1
ATOM 5172 C C . ALA A 1 655 ? 19.092 -11.447 -33.332 1.00 89.19 655 ALA A C 1
ATOM 5174 O O . ALA A 1 655 ? 20.057 -12.149 -33.625 1.00 89.19 655 ALA A O 1
ATOM 5175 N N . LEU A 1 656 ? 18.398 -11.623 -32.202 1.00 93.19 656 LEU A N 1
ATOM 5176 C CA . LEU A 1 656 ? 18.705 -12.650 -31.199 1.00 93.19 656 LEU A CA 1
ATOM 5177 C C . LEU A 1 656 ? 18.665 -14.051 -31.814 1.00 93.19 656 LEU A C 1
ATOM 5179 O O . LEU A 1 656 ? 19.632 -14.805 -31.705 1.00 93.19 656 LEU A O 1
ATOM 5183 N N . LYS A 1 657 ? 17.595 -14.353 -32.558 1.00 94.38 657 LYS A N 1
ATOM 5184 C CA . LYS A 1 657 ? 17.423 -15.639 -33.237 1.00 94.38 657 LYS A CA 1
ATOM 5185 C C . LYS A 1 657 ? 18.506 -15.900 -34.285 1.00 94.38 657 LYS A C 1
ATOM 5187 O O . LYS A 1 657 ? 19.009 -17.016 -34.363 1.00 94.38 657 LYS A O 1
ATOM 5192 N N . ALA A 1 658 ? 18.880 -14.892 -35.078 1.00 93.12 658 ALA A N 1
ATOM 5193 C CA . ALA A 1 658 ? 19.916 -15.026 -36.106 1.00 93.12 658 ALA A CA 1
ATOM 5194 C C . ALA A 1 658 ? 21.301 -15.362 -35.527 1.00 93.12 658 ALA A C 1
ATOM 5196 O O . ALA A 1 658 ? 22.089 -16.028 -36.193 1.00 93.12 658 ALA A O 1
ATOM 5197 N N . HIS A 1 659 ? 21.577 -14.935 -34.292 1.00 95.06 659 HIS A N 1
ATOM 5198 C CA . HIS A 1 659 ? 22.845 -15.181 -33.596 1.00 95.06 659 HIS A CA 1
ATOM 5199 C C . HIS A 1 659 ? 22.776 -16.312 -32.556 1.00 95.06 659 HIS A C 1
ATOM 5201 O O . HIS A 1 659 ? 23.744 -16.515 -31.824 1.00 95.06 659 HIS A O 1
ATOM 5207 N N . GLY A 1 660 ? 21.667 -17.061 -32.502 1.00 95.31 660 GLY A N 1
ATOM 5208 C CA . GLY A 1 660 ? 21.507 -18.240 -31.642 1.00 95.31 660 GLY A CA 1
ATOM 5209 C C . GLY A 1 660 ? 21.263 -17.948 -30.157 1.00 95.31 660 GLY A C 1
ATOM 5210 O O . GLY A 1 660 ? 21.513 -18.823 -29.334 1.00 95.31 660 GLY A O 1
ATOM 5211 N N . PHE A 1 661 ? 20.796 -16.747 -29.806 1.00 96.69 661 PHE A N 1
ATOM 5212 C CA . PHE A 1 661 ? 20.450 -16.372 -28.430 1.00 96.69 661 PHE A CA 1
ATOM 5213 C C . PHE A 1 661 ? 18.956 -16.544 -28.140 1.00 96.69 661 PHE A C 1
ATOM 5215 O O . PHE A 1 661 ? 18.121 -16.464 -29.047 1.00 96.69 661 PHE A O 1
ATOM 5222 N N . SER A 1 662 ? 18.610 -16.734 -26.865 1.00 95.25 662 SER A N 1
ATOM 5223 C CA . SER A 1 662 ? 17.222 -16.812 -26.413 1.00 95.25 662 SER A CA 1
ATOM 5224 C C . SER A 1 662 ? 16.424 -15.548 -26.752 1.00 95.25 662 SER A C 1
ATOM 5226 O O . SER A 1 662 ? 16.853 -14.421 -26.503 1.00 95.25 662 SER A O 1
ATOM 5228 N N . THR A 1 663 ? 15.214 -15.737 -27.280 1.00 93.81 663 THR A N 1
ATOM 5229 C CA . THR A 1 663 ? 14.246 -14.664 -27.564 1.00 93.81 663 THR A CA 1
ATOM 5230 C C . THR A 1 663 ? 13.228 -14.475 -26.442 1.00 93.81 663 THR A C 1
ATOM 5232 O O . THR A 1 663 ? 12.379 -13.592 -26.528 1.00 93.81 663 THR A O 1
ATOM 5235 N N . ARG A 1 664 ? 13.311 -15.256 -25.356 1.00 93.00 664 ARG A N 1
ATOM 5236 C CA . ARG A 1 664 ? 12.281 -15.303 -24.305 1.00 93.00 664 ARG A CA 1
ATOM 5237 C C . ARG A 1 664 ? 11.917 -13.925 -23.746 1.00 93.00 664 ARG A C 1
ATOM 5239 O O . ARG A 1 664 ? 10.737 -13.647 -23.566 1.00 93.00 664 ARG A O 1
ATOM 5246 N N . PHE A 1 665 ? 12.914 -13.070 -23.504 1.00 90.38 665 PHE A N 1
ATOM 5247 C CA . PHE A 1 665 ? 12.696 -11.715 -22.987 1.00 90.38 665 PHE A CA 1
ATOM 5248 C C . PHE A 1 665 ? 11.863 -10.850 -23.943 1.00 90.38 665 PHE A C 1
ATOM 5250 O O . PHE A 1 665 ? 10.994 -10.109 -23.508 1.00 90.38 665 PHE A O 1
ATOM 5257 N N . VAL A 1 666 ? 12.096 -10.942 -25.253 1.00 87.94 666 VAL A N 1
ATOM 5258 C CA . VAL A 1 666 ? 11.341 -10.140 -26.227 1.00 87.94 666 VAL A CA 1
ATOM 5259 C C . VAL A 1 666 ? 9.986 -10.761 -26.563 1.00 87.94 666 VAL A C 1
ATOM 5261 O O . VAL A 1 666 ? 9.043 -10.047 -26.889 1.00 87.94 666 VAL A O 1
ATOM 5264 N N . ASP A 1 667 ? 9.869 -12.085 -26.477 1.00 89.38 667 ASP A N 1
ATOM 5265 C CA . ASP A 1 667 ? 8.633 -12.810 -26.781 1.00 89.38 667 ASP A CA 1
ATOM 5266 C C . ASP A 1 667 ? 7.553 -12.583 -25.717 1.00 89.38 667 ASP A C 1
ATOM 5268 O O . ASP A 1 667 ? 6.375 -12.450 -26.063 1.00 89.38 667 ASP A O 1
ATOM 5272 N N . ILE A 1 668 ? 7.948 -12.494 -24.440 1.00 88.00 668 ILE A N 1
ATOM 5273 C CA . ILE A 1 668 ? 7.007 -12.211 -23.351 1.00 88.00 668 ILE A CA 1
ATOM 5274 C C . ILE A 1 668 ? 6.414 -10.800 -23.491 1.00 88.00 668 ILE A C 1
ATOM 5276 O O . ILE A 1 668 ? 5.194 -10.690 -23.557 1.00 88.00 668 ILE A O 1
ATOM 5280 N N . HIS A 1 669 ? 7.239 -9.769 -23.710 1.00 85.31 669 HIS A N 1
ATOM 5281 C CA . HIS A 1 669 ? 6.807 -8.377 -23.934 1.00 85.31 669 HIS A CA 1
ATOM 5282 C C . HIS A 1 669 ? 5.905 -8.223 -25.168 1.00 85.31 669 HIS A C 1
ATOM 5284 O O . HIS A 1 669 ? 4.833 -7.631 -25.103 1.00 85.31 669 HIS A O 1
ATOM 5290 N N . ASN A 1 670 ? 6.239 -8.884 -26.287 1.00 82.06 670 ASN A N 1
ATOM 5291 C CA . ASN A 1 670 ? 5.360 -8.908 -27.468 1.00 82.06 670 ASN A CA 1
ATOM 5292 C C . ASN A 1 670 ? 3.944 -9.449 -27.166 1.00 82.06 670 ASN A C 1
ATOM 5294 O O . ASN A 1 670 ? 3.010 -9.165 -27.921 1.00 82.06 670 ASN A O 1
ATOM 5298 N N . THR A 1 671 ? 3.796 -10.263 -26.116 1.00 85.12 671 THR A N 1
ATOM 5299 C CA . THR A 1 671 ? 2.529 -10.882 -25.716 1.00 85.12 671 THR A CA 1
ATOM 5300 C C . THR A 1 671 ? 1.820 -10.065 -24.641 1.00 85.12 671 THR A C 1
ATOM 5302 O O . THR A 1 671 ? 0.653 -9.714 -24.821 1.00 85.12 671 THR A O 1
ATOM 5305 N N . ILE A 1 672 ? 2.496 -9.766 -23.530 1.00 87.06 672 ILE A N 1
ATOM 5306 C CA . ILE A 1 672 ? 1.884 -9.117 -22.364 1.00 87.06 672 ILE A CA 1
ATOM 5307 C C . ILE A 1 672 ? 1.614 -7.632 -22.610 1.00 87.06 672 ILE A C 1
ATOM 5309 O O . ILE A 1 672 ? 0.604 -7.140 -22.123 1.00 87.06 672 ILE A O 1
ATOM 5313 N N . ASP A 1 673 ? 2.378 -6.953 -23.472 1.00 87.56 673 ASP A N 1
ATOM 5314 C CA . ASP A 1 673 ? 2.217 -5.508 -23.691 1.00 87.56 673 ASP A CA 1
ATOM 5315 C C . ASP A 1 673 ? 1.043 -5.177 -24.616 1.00 87.56 673 ASP A C 1
ATOM 5317 O O . ASP A 1 673 ? 0.750 -4.008 -24.856 1.00 87.56 673 ASP A O 1
ATOM 5321 N N . ASN A 1 674 ? 0.353 -6.185 -25.161 1.00 89.50 674 ASN A N 1
ATOM 5322 C CA . ASN A 1 674 ? -0.644 -6.035 -26.219 1.00 89.50 674 ASN A CA 1
ATOM 5323 C C . ASN A 1 674 ? -1.728 -4.968 -25.934 1.00 89.50 674 ASN A C 1
ATOM 5325 O O . ASN A 1 674 ? -2.164 -4.735 -24.807 1.00 89.50 674 ASN A O 1
ATOM 5329 N N . VAL A 1 675 ? -2.249 -4.361 -27.004 1.00 90.81 675 VAL A N 1
ATOM 5330 C CA . VAL A 1 675 ? -3.229 -3.262 -26.915 1.00 90.81 675 VAL A CA 1
ATOM 5331 C C . VAL A 1 675 ? -4.665 -3.692 -26.597 1.00 90.81 675 VAL A C 1
ATOM 5333 O O . VAL A 1 675 ? -5.528 -2.829 -26.447 1.00 90.81 675 VAL A O 1
ATOM 5336 N N . ALA A 1 676 ? -4.956 -4.994 -26.520 1.00 88.12 676 ALA A N 1
ATOM 5337 C CA . ALA A 1 676 ? -6.306 -5.496 -26.274 1.00 88.12 676 ALA A CA 1
ATOM 5338 C C . ALA A 1 676 ? -6.574 -5.639 -24.770 1.00 88.12 676 ALA A C 1
ATOM 5340 O O . ALA A 1 676 ? -7.399 -4.904 -24.221 1.00 88.12 676 ALA A O 1
ATOM 5341 N N . THR A 1 677 ? -5.840 -6.541 -24.117 1.00 88.19 677 THR A N 1
ATOM 5342 C CA . THR A 1 677 ? -5.999 -6.911 -22.699 1.00 88.19 677 THR A CA 1
ATOM 5343 C C . THR A 1 677 ? -4.666 -6.955 -21.948 1.00 88.19 677 THR A C 1
ATOM 5345 O O . THR A 1 677 ? -4.604 -7.534 -20.870 1.00 88.19 677 THR A O 1
ATOM 5348 N N . GLY A 1 678 ? -3.600 -6.424 -22.549 1.00 90.38 678 GLY A N 1
ATOM 5349 C CA . GLY A 1 678 ? -2.252 -6.387 -21.992 1.00 90.38 678 GLY A CA 1
ATOM 5350 C C . GLY A 1 678 ? -1.890 -5.059 -21.331 1.00 90.38 678 GLY A C 1
ATOM 5351 O O . GLY A 1 678 ? -2.741 -4.194 -21.119 1.00 90.38 678 GLY A O 1
ATOM 5352 N N . HIS A 1 679 ? -0.607 -4.858 -21.048 1.00 94.81 679 HIS A N 1
ATOM 5353 C CA . HIS A 1 679 ? -0.123 -3.694 -20.305 1.00 94.81 679 HIS A CA 1
ATOM 5354 C C . HIS A 1 679 ? -0.425 -2.374 -21.010 1.00 94.81 679 HIS A C 1
ATOM 5356 O O . HIS A 1 679 ? -0.849 -1.425 -20.356 1.00 94.81 679 HIS A O 1
ATOM 5362 N N . SER A 1 680 ? -0.350 -2.311 -22.346 1.00 94.69 680 SER A N 1
ATOM 5363 C CA . SER A 1 680 ? -0.743 -1.101 -23.085 1.00 94.69 680 SER A CA 1
ATOM 5364 C C . SER A 1 680 ? -2.215 -0.736 -22.878 1.00 94.69 680 SER A C 1
ATOM 5366 O O . SER A 1 680 ? -2.560 0.446 -22.803 1.00 94.69 680 SER A O 1
ATOM 5368 N N . ALA A 1 681 ? -3.095 -1.740 -22.799 1.00 95.25 681 ALA A N 1
ATOM 5369 C CA . ALA A 1 681 ? -4.509 -1.539 -22.510 1.00 95.25 681 ALA A CA 1
ATOM 5370 C C . ALA A 1 681 ? -4.704 -0.975 -21.098 1.00 95.25 681 ALA A C 1
ATOM 5372 O O . ALA A 1 681 ? -5.330 0.072 -20.940 1.00 95.25 681 ALA A O 1
ATOM 5373 N N . TRP A 1 682 ? -4.095 -1.618 -20.102 1.00 96.75 682 TRP A N 1
ATOM 5374 C CA . TRP A 1 682 ? -4.159 -1.196 -18.703 1.00 96.75 682 TRP A CA 1
ATOM 5375 C C . TRP A 1 682 ? -3.527 0.176 -18.464 1.00 96.75 682 TRP A C 1
ATOM 5377 O O . TRP A 1 682 ? -4.049 0.961 -17.681 1.00 96.75 682 TRP A O 1
ATOM 5387 N N . ALA A 1 683 ? -2.453 0.522 -19.175 1.00 97.62 683 ALA A N 1
ATOM 5388 C CA . ALA A 1 683 ? -1.836 1.842 -19.107 1.00 97.62 683 ALA A CA 1
ATOM 5389 C C . ALA A 1 683 ? -2.788 2.946 -19.598 1.00 97.62 683 ALA A C 1
ATOM 5391 O O . ALA A 1 683 ? -2.866 4.015 -18.989 1.00 97.62 683 ALA A O 1
ATOM 5392 N N . ALA A 1 684 ? -3.528 2.691 -20.683 1.00 97.44 684 ALA A N 1
ATOM 5393 C CA . ALA A 1 684 ? -4.555 3.606 -21.178 1.00 97.44 684 ALA A CA 1
ATOM 5394 C C . ALA A 1 684 ? -5.741 3.706 -20.204 1.00 97.44 684 ALA A C 1
ATOM 5396 O O . ALA A 1 684 ? -6.167 4.816 -19.884 1.00 97.44 684 ALA A O 1
ATOM 5397 N N . ASP A 1 685 ? -6.216 2.571 -19.685 1.00 97.31 685 ASP A N 1
ATOM 5398 C CA . ASP A 1 685 ? -7.326 2.523 -18.729 1.00 97.31 685 ASP A CA 1
ATOM 5399 C C . ASP A 1 685 ? -6.957 3.229 -17.404 1.00 97.31 685 ASP A C 1
ATOM 5401 O O . ASP A 1 685 ? -7.774 3.959 -16.845 1.00 97.31 685 ASP A O 1
ATOM 5405 N N . ALA A 1 686 ? -5.703 3.127 -16.944 1.00 97.88 686 ALA A N 1
ATOM 5406 C CA . ALA A 1 686 ? -5.195 3.853 -15.777 1.00 97.88 686 ALA A CA 1
ATOM 5407 C C . ALA A 1 686 ? -5.192 5.378 -15.983 1.00 97.88 686 ALA A C 1
ATOM 5409 O O . ALA A 1 686 ? -5.552 6.131 -15.075 1.00 97.88 686 ALA A O 1
ATOM 5410 N N . VAL A 1 687 ? -4.807 5.846 -17.178 1.00 98.06 687 VAL A N 1
ATOM 5411 C CA . VAL A 1 687 ? -4.896 7.268 -17.544 1.00 98.06 687 VAL A CA 1
ATOM 5412 C C . VAL A 1 687 ? -6.346 7.735 -17.529 1.00 98.06 687 VAL A C 1
ATOM 5414 O O . VAL A 1 687 ? -6.641 8.767 -16.925 1.00 98.06 687 VAL A O 1
ATOM 5417 N N . ASP A 1 688 ? -7.246 6.988 -18.165 1.00 97.06 688 ASP A N 1
ATOM 5418 C CA . ASP A 1 688 ? -8.653 7.368 -18.270 1.00 97.06 688 ASP A CA 1
ATOM 5419 C C . ASP A 1 688 ? -9.338 7.366 -16.892 1.00 97.06 688 ASP A C 1
ATOM 5421 O O . ASP A 1 688 ? -10.016 8.337 -16.550 1.00 97.06 688 ASP A O 1
ATOM 5425 N N . ALA A 1 689 ? -9.082 6.357 -16.051 1.00 96.19 689 ALA A N 1
ATOM 5426 C CA . ALA A 1 689 ? -9.566 6.301 -14.670 1.00 96.19 689 ALA A CA 1
ATOM 5427 C C . ALA A 1 689 ? -9.068 7.495 -13.840 1.00 96.19 689 ALA A C 1
ATOM 5429 O O . ALA A 1 689 ? -9.851 8.146 -13.144 1.00 96.19 689 ALA A O 1
ATOM 5430 N N . HIS A 1 690 ? -7.780 7.842 -13.955 1.00 96.06 690 HIS A N 1
ATOM 5431 C CA . HIS A 1 690 ? -7.230 9.004 -13.262 1.00 96.06 690 HIS A CA 1
ATOM 5432 C C . HIS A 1 690 ? -7.889 10.304 -13.735 1.00 96.06 690 HIS A C 1
ATOM 5434 O O . HIS A 1 690 ? -8.345 11.092 -12.911 1.00 96.06 690 HIS A O 1
ATOM 5440 N N . MET A 1 691 ? -7.994 10.520 -15.047 1.00 95.88 691 MET A N 1
ATOM 5441 C CA . MET A 1 691 ? -8.597 11.728 -15.615 1.00 95.88 691 MET A CA 1
ATOM 5442 C C . MET A 1 691 ? -10.072 11.890 -15.216 1.00 95.88 691 MET A C 1
ATOM 5444 O O . MET A 1 691 ? -10.477 12.993 -14.848 1.00 95.88 691 MET A O 1
ATOM 5448 N N . LEU A 1 692 ? -10.850 10.802 -15.213 1.00 94.06 692 LEU A N 1
ATOM 5449 C CA . LEU A 1 692 ? -12.258 10.795 -14.797 1.00 94.06 692 LEU A CA 1
ATOM 5450 C C . LEU A 1 692 ? -12.441 11.085 -13.301 1.00 94.06 692 LEU A C 1
ATOM 5452 O O . LEU A 1 692 ? -13.456 11.662 -12.916 1.00 94.06 692 LEU A O 1
ATOM 5456 N N . SER A 1 693 ? -11.462 10.729 -12.464 1.00 91.75 693 SER A N 1
ATOM 5457 C CA . SER A 1 693 ? -11.515 10.987 -11.018 1.00 91.75 693 SER A CA 1
ATOM 5458 C C . SER A 1 693 ? -11.308 12.463 -10.640 1.00 91.75 693 SER A C 1
ATOM 5460 O O . SER A 1 693 ? -11.604 12.869 -9.515 1.00 91.75 693 SER A O 1
ATOM 5462 N N . LEU A 1 694 ? -10.792 13.284 -11.564 1.00 90.94 694 LEU A N 1
ATOM 5463 C CA . LEU A 1 694 ? -10.423 14.672 -11.292 1.00 90.94 694 LEU A CA 1
ATOM 5464 C C . LEU A 1 694 ? -11.563 15.656 -11.595 1.00 90.94 694 LEU A C 1
ATOM 5466 O O . LEU A 1 694 ? -12.292 15.475 -12.572 1.00 90.94 694 LEU A O 1
ATOM 5470 N N . PRO A 1 695 ? -11.670 16.778 -10.856 1.00 88.62 695 PRO A N 1
ATOM 5471 C CA . PRO A 1 695 ? -12.541 17.887 -11.237 1.00 88.62 695 PRO A CA 1
ATOM 5472 C C . PRO A 1 695 ? -12.200 18.422 -12.638 1.00 88.62 695 PRO A C 1
ATOM 5474 O O . PRO A 1 695 ? -11.024 18.545 -12.982 1.00 88.62 695 PRO A O 1
ATOM 5477 N N . LEU A 1 696 ? -13.209 18.842 -13.415 1.00 84.50 696 LEU A N 1
ATOM 5478 C CA . LEU A 1 696 ? -13.031 19.361 -14.787 1.00 84.50 696 LEU A CA 1
ATOM 5479 C C . LEU A 1 696 ? -11.970 20.474 -14.893 1.00 84.50 696 LEU A C 1
ATOM 5481 O O . LEU A 1 696 ? -11.233 20.539 -15.874 1.00 84.50 696 LEU A O 1
ATOM 5485 N N . SER A 1 697 ? -11.844 21.324 -13.869 1.00 83.88 697 SER A N 1
ATOM 5486 C CA . SER A 1 697 ? -10.846 22.403 -13.819 1.00 83.88 697 SER A CA 1
ATOM 5487 C C . SER A 1 697 ? -9.393 21.911 -13.768 1.00 83.88 697 SER A C 1
ATOM 5489 O O . SER A 1 697 ? -8.488 22.659 -14.130 1.00 83.88 697 SER A O 1
ATOM 5491 N N . GLN A 1 698 ? -9.156 20.667 -13.343 1.00 84.44 698 GLN A N 1
ATOM 5492 C CA . GLN A 1 698 ? -7.826 20.060 -13.219 1.00 84.44 698 GLN A CA 1
ATOM 5493 C C . GLN A 1 698 ? -7.465 19.149 -14.405 1.00 84.44 698 GLN A C 1
ATOM 5495 O O . GLN A 1 698 ? -6.289 18.829 -14.593 1.00 84.44 698 GLN A O 1
ATOM 5500 N N . GLN A 1 699 ? -8.442 18.765 -15.234 1.00 86.75 699 GLN A N 1
ATOM 5501 C CA . GLN A 1 699 ? -8.253 17.894 -16.406 1.00 86.75 699 GLN A CA 1
ATOM 5502 C C . GLN A 1 699 ? -7.602 18.608 -17.609 1.00 86.75 699 GLN A C 1
ATOM 5504 O O . GLN A 1 699 ? -7.273 17.977 -18.612 1.00 86.75 699 GLN A O 1
ATOM 5509 N N . GLY A 1 700 ? -7.431 19.931 -17.542 1.00 82.56 700 GLY A N 1
ATOM 5510 C CA . GLY A 1 700 ? -7.027 20.756 -18.679 1.00 82.56 700 GLY A CA 1
ATOM 5511 C C . GLY A 1 700 ? -5.693 20.368 -19.336 1.00 82.56 700 GLY A C 1
ATOM 5512 O O . GLY A 1 700 ? -4.772 19.849 -18.702 1.00 82.56 700 GLY A O 1
ATOM 5513 N N . ALA A 1 701 ? -5.588 20.693 -20.628 1.00 79.75 701 ALA A N 1
ATOM 5514 C CA . ALA A 1 701 ? -4.370 20.587 -21.440 1.00 79.75 701 ALA A CA 1
ATOM 5515 C C . ALA A 1 701 ? -3.494 21.856 -21.396 1.00 79.75 701 ALA A C 1
ATOM 5517 O O . ALA A 1 701 ? -2.493 21.947 -22.110 1.00 79.75 701 ALA A O 1
ATOM 5518 N N . GLU A 1 702 ? -3.900 22.848 -20.599 1.00 83.00 702 GLU A N 1
ATOM 5519 C CA . GLU A 1 702 ? -3.135 24.070 -20.366 1.00 83.00 702 GLU A CA 1
ATOM 5520 C C . GLU A 1 702 ? -1.791 23.756 -19.689 1.00 83.00 702 GLU A C 1
ATOM 5522 O O . GLU A 1 702 ? -1.674 22.730 -19.014 1.00 83.00 702 GLU A O 1
ATOM 5527 N N . PRO A 1 703 ? -0.764 24.616 -19.830 1.00 77.38 703 PRO A N 1
ATOM 5528 C CA . PRO A 1 703 ? 0.543 24.371 -19.231 1.00 77.38 703 PRO A CA 1
ATOM 5529 C C . PRO A 1 703 ? 0.453 24.092 -17.725 1.00 77.38 703 PRO A C 1
ATOM 5531 O O . PRO A 1 703 ? 0.034 24.951 -16.953 1.00 77.38 703 PRO A O 1
ATOM 5534 N N . GLY A 1 704 ? 0.890 22.902 -17.311 1.00 78.44 704 GLY A N 1
ATOM 5535 C CA . GLY A 1 704 ? 0.819 22.462 -15.912 1.00 78.44 704 GLY A CA 1
ATOM 5536 C C . GLY A 1 704 ? -0.496 21.790 -15.493 1.00 78.44 704 GLY A C 1
ATOM 5537 O O . GLY A 1 704 ? -0.557 21.271 -14.381 1.00 78.44 704 GLY A O 1
ATOM 5538 N N . GLY A 1 705 ? -1.507 21.736 -16.366 1.00 90.06 705 GLY A N 1
ATOM 5539 C CA . GLY A 1 705 ? -2.700 20.906 -16.178 1.00 90.06 705 GLY A CA 1
ATOM 5540 C C . GLY A 1 705 ? -2.383 19.408 -16.257 1.00 90.06 705 GLY A C 1
ATOM 5541 O O . GLY A 1 705 ? -1.346 19.007 -16.795 1.00 90.06 705 GLY A O 1
ATOM 5542 N N . THR A 1 706 ? -3.265 18.559 -15.720 1.00 95.62 706 THR A N 1
ATOM 5543 C CA . THR A 1 706 ? -2.996 17.113 -15.586 1.00 95.62 706 THR A CA 1
ATOM 5544 C C . THR A 1 706 ? -2.713 16.449 -16.931 1.00 95.62 706 THR A C 1
ATOM 5546 O O . THR A 1 706 ? -1.746 15.697 -17.052 1.00 95.62 706 THR A O 1
ATOM 5549 N N . TRP A 1 707 ? -3.485 16.778 -17.971 1.00 96.31 707 TRP A N 1
ATOM 5550 C CA . TRP A 1 707 ? -3.266 16.208 -19.299 1.00 96.31 707 TRP A CA 1
ATOM 5551 C C . TRP A 1 707 ? -1.935 16.654 -19.923 1.00 96.31 707 TRP A C 1
ATOM 5553 O O . TRP A 1 707 ? -1.238 15.849 -20.538 1.00 96.31 707 TRP A O 1
ATOM 5563 N N . ASP A 1 708 ? -1.527 17.916 -19.734 1.00 94.44 708 ASP A N 1
ATOM 5564 C CA . ASP A 1 708 ? -0.211 18.399 -20.187 1.00 94.44 708 ASP A CA 1
ATOM 5565 C C . ASP A 1 708 ? 0.923 17.625 -19.502 1.00 94.44 708 ASP A C 1
ATOM 5567 O O . ASP A 1 708 ? 1.869 17.189 -20.160 1.00 94.44 708 ASP A O 1
ATOM 5571 N N . ARG A 1 709 ? 0.794 17.370 -18.196 1.00 97.12 709 ARG A N 1
ATOM 5572 C CA . ARG A 1 709 ? 1.760 16.572 -17.430 1.00 97.12 709 ARG A CA 1
ATOM 5573 C C . ARG A 1 709 ? 1.829 15.119 -17.908 1.00 97.12 709 ARG A C 1
ATOM 5575 O O . ARG A 1 709 ? 2.935 14.626 -18.120 1.00 97.12 709 ARG A O 1
ATOM 5582 N N . ILE A 1 710 ? 0.693 14.475 -18.194 1.00 97.69 710 ILE A N 1
ATOM 5583 C CA . ILE A 1 710 ? 0.654 13.135 -18.813 1.00 97.69 710 ILE A CA 1
ATOM 5584 C C . ILE A 1 710 ? 1.388 13.138 -20.158 1.00 97.69 710 ILE A C 1
ATOM 5586 O O . ILE A 1 710 ? 2.239 12.288 -20.414 1.00 97.69 710 ILE A O 1
ATOM 5590 N N . ARG A 1 711 ? 1.156 14.137 -21.013 1.00 95.88 711 ARG A N 1
ATOM 5591 C CA . ARG A 1 711 ? 1.862 14.249 -22.301 1.00 95.88 711 ARG A CA 1
ATOM 5592 C C . ARG A 1 711 ? 3.368 14.467 -22.139 1.00 95.88 711 ARG A C 1
ATOM 5594 O O . ARG A 1 711 ? 4.149 13.925 -22.921 1.00 95.88 711 ARG A O 1
ATOM 5601 N N . ILE A 1 712 ? 3.790 15.244 -21.139 1.00 95.62 712 ILE A N 1
ATOM 5602 C CA . ILE A 1 712 ? 5.211 15.429 -20.804 1.00 95.62 712 ILE A CA 1
ATOM 5603 C C . ILE A 1 712 ? 5.823 14.108 -20.327 1.00 95.62 712 ILE A C 1
ATOM 5605 O O . ILE A 1 712 ? 6.927 13.777 -20.756 1.00 95.62 712 ILE A O 1
ATOM 5609 N N . GLY A 1 713 ? 5.104 13.361 -19.487 1.00 96.69 713 GLY A N 1
ATOM 5610 C CA . GLY A 1 713 ? 5.469 12.021 -19.038 1.00 96.69 713 GLY A CA 1
ATOM 5611 C C . GLY A 1 713 ? 5.669 11.051 -20.195 1.00 96.69 713 GLY A C 1
ATOM 5612 O O . GLY A 1 713 ? 6.741 10.482 -20.343 1.00 96.69 713 GLY A O 1
ATOM 5613 N N . TYR A 1 714 ? 4.695 10.961 -21.101 1.00 95.56 714 TYR A N 1
ATOM 5614 C CA . TYR A 1 714 ? 4.801 10.129 -22.304 1.00 95.56 714 TYR A CA 1
ATOM 5615 C C . TYR A 1 714 ? 6.021 10.493 -23.146 1.00 95.56 714 TYR A C 1
ATOM 5617 O O . TYR A 1 714 ? 6.750 9.637 -23.649 1.00 95.56 714 TYR A O 1
ATOM 5625 N N . ARG A 1 715 ? 6.300 11.792 -23.275 1.00 93.00 715 ARG A N 1
ATOM 5626 C CA . ARG A 1 715 ? 7.470 12.241 -24.020 1.00 93.00 715 ARG A CA 1
ATOM 5627 C C . ARG A 1 715 ? 8.789 11.915 -23.309 1.00 93.00 715 ARG A C 1
ATOM 5629 O O . ARG A 1 715 ? 9.809 11.767 -23.985 1.00 93.00 715 ARG A O 1
ATOM 5636 N N . SER A 1 716 ? 8.790 11.789 -21.982 1.00 93.81 716 SER A N 1
ATOM 5637 C CA . SER A 1 716 ? 10.005 11.675 -21.175 1.00 93.81 716 SER A CA 1
ATOM 5638 C C . SER A 1 716 ? 10.829 10.419 -21.469 1.00 93.81 716 SER A C 1
ATOM 5640 O O . SER A 1 716 ? 12.052 10.486 -21.327 1.00 93.81 716 SER A O 1
ATOM 5642 N N . LEU A 1 717 ? 10.209 9.344 -21.978 1.00 89.00 717 LEU A N 1
ATOM 5643 C CA . LEU A 1 717 ? 10.890 8.110 -22.393 1.00 89.00 717 LEU A CA 1
ATOM 5644 C C . LEU A 1 717 ? 11.993 8.362 -23.437 1.00 89.00 717 LEU A C 1
ATOM 5646 O O . LEU A 1 717 ? 13.059 7.756 -23.391 1.00 89.00 717 LEU A O 1
ATOM 5650 N N . THR A 1 718 ? 11.771 9.311 -24.351 1.00 73.75 718 THR A N 1
ATOM 5651 C CA . THR A 1 718 ? 12.684 9.605 -25.478 1.00 73.75 718 THR A CA 1
ATOM 5652 C C . THR A 1 718 ? 13.488 10.900 -25.283 1.00 73.75 718 THR A C 1
ATOM 5654 O O . THR A 1 718 ? 14.216 11.346 -26.171 1.00 73.75 718 THR A O 1
ATOM 5657 N N . SER A 1 719 ? 13.387 11.534 -24.108 1.00 58.88 719 SER A N 1
ATOM 5658 C CA . SER A 1 719 ? 13.912 12.880 -23.849 1.00 58.88 719 SER A CA 1
ATOM 5659 C C . SER A 1 719 ? 15.118 12.912 -22.907 1.00 58.88 719 SER A C 1
ATOM 5661 O O . SER A 1 719 ? 15.015 13.382 -21.779 1.00 58.88 719 SER A O 1
ATOM 5663 N N . ALA A 1 720 ? 16.308 12.526 -23.372 1.00 50.84 720 ALA A N 1
ATOM 5664 C CA . ALA A 1 720 ? 17.530 12.774 -22.597 1.00 50.84 720 ALA A CA 1
ATOM 5665 C C . ALA A 1 720 ? 17.927 14.279 -22.597 1.00 50.84 720 ALA A C 1
ATOM 5667 O O . ALA A 1 720 ? 17.821 14.950 -23.634 1.00 50.84 720 ALA A O 1
ATOM 5668 N N . PRO A 1 721 ? 18.442 14.843 -21.478 1.00 44.25 721 PRO A N 1
ATOM 5669 C CA . PRO A 1 721 ? 18.989 16.203 -21.442 1.00 44.25 721 PRO A CA 1
ATOM 5670 C C . PRO A 1 721 ? 20.135 16.408 -22.449 1.00 44.25 721 PRO A C 1
ATOM 5672 O O . PRO A 1 721 ? 21.034 15.576 -22.557 1.00 44.25 721 PRO A O 1
ATOM 5675 N N . ALA A 1 722 ? 20.146 17.552 -23.142 1.00 39.28 722 ALA A N 1
ATOM 5676 C CA . ALA A 1 722 ? 21.063 17.876 -24.246 1.00 39.28 722 ALA A CA 1
ATOM 5677 C C . ALA A 1 722 ? 22.545 18.099 -23.855 1.00 39.28 722 ALA A C 1
ATOM 5679 O O . ALA A 1 722 ? 23.333 18.587 -24.667 1.00 39.28 722 ALA A O 1
ATOM 5680 N N . THR A 1 723 ? 22.959 17.764 -22.633 1.00 35.84 723 THR A N 1
ATOM 5681 C CA . THR A 1 723 ? 24.361 17.856 -22.221 1.00 35.84 723 THR A CA 1
ATOM 5682 C C . THR A 1 723 ? 25.143 16.659 -22.773 1.00 35.84 723 THR A C 1
ATOM 5684 O O . THR A 1 723 ? 25.026 15.531 -22.298 1.00 35.84 723 THR A O 1
ATOM 5687 N N . ARG A 1 724 ? 25.918 16.965 -23.827 1.00 34.09 724 ARG A N 1
ATOM 5688 C CA . ARG A 1 724 ? 26.818 16.111 -24.625 1.00 34.09 724 ARG A CA 1
ATOM 5689 C C . ARG A 1 724 ? 26.124 14.922 -25.300 1.00 34.09 724 ARG A C 1
ATOM 5691 O O . ARG A 1 724 ? 25.825 13.913 -24.673 1.00 34.09 724 ARG A O 1
ATOM 5698 N N . ARG A 1 725 ? 25.922 15.050 -26.619 1.00 29.08 725 ARG A N 1
ATOM 5699 C CA . ARG A 1 725 ? 25.613 13.932 -27.523 1.00 29.08 725 ARG A CA 1
ATOM 5700 C C . ARG A 1 725 ? 26.635 12.815 -27.279 1.00 29.08 725 ARG A C 1
ATOM 5702 O O . ARG A 1 725 ? 27.801 12.975 -27.624 1.00 29.08 725 ARG A O 1
ATOM 5709 N N . SER A 1 726 ? 26.196 11.720 -26.672 1.00 30.77 726 SER A N 1
ATOM 5710 C CA . SER A 1 726 ? 26.905 10.445 -26.648 1.00 30.77 726 SER A CA 1
ATOM 5711 C C . SER A 1 726 ? 26.026 9.417 -27.358 1.00 30.77 726 SER A C 1
ATOM 5713 O O . SER A 1 726 ? 24.807 9.423 -27.190 1.00 30.77 726 SER A O 1
ATOM 5715 N N . HIS A 1 727 ? 26.645 8.547 -28.154 1.00 32.72 727 HIS A N 1
ATOM 5716 C CA . HIS A 1 727 ? 26.029 7.513 -29.004 1.00 32.72 727 HIS A CA 1
ATOM 5717 C C . HIS A 1 727 ? 25.170 6.450 -28.272 1.00 32.72 727 HIS A C 1
ATOM 5719 O O . HIS A 1 727 ? 24.859 5.411 -28.835 1.00 32.72 727 HIS A O 1
ATOM 5725 N N . VAL A 1 728 ? 24.775 6.679 -27.015 1.00 36.53 728 VAL A N 1
ATOM 5726 C CA . VAL A 1 728 ? 23.909 5.787 -26.217 1.00 36.53 728 VAL A CA 1
ATOM 5727 C C . VAL A 1 728 ? 22.478 6.327 -26.110 1.00 36.53 728 VAL A C 1
ATOM 5729 O O . VAL A 1 728 ? 21.549 5.555 -25.889 1.00 36.53 728 VAL A O 1
ATOM 5732 N N . GLY A 1 729 ? 22.260 7.622 -26.387 1.00 32.12 729 GLY A N 1
ATOM 5733 C CA . GLY A 1 729 ? 20.909 8.130 -26.665 1.00 32.12 729 GLY A CA 1
ATOM 5734 C C . GLY A 1 729 ? 20.242 7.391 -27.833 1.00 32.12 729 GLY A C 1
ATOM 5735 O O . GLY A 1 729 ? 19.024 7.255 -27.840 1.00 32.12 729 GLY A O 1
ATOM 5736 N N . ASP A 1 730 ? 21.052 6.832 -28.737 1.00 33.31 730 ASP A N 1
ATOM 5737 C CA . ASP A 1 730 ? 20.647 6.041 -29.902 1.00 33.31 730 ASP A CA 1
ATOM 5738 C C . ASP A 1 730 ? 20.316 4.566 -29.574 1.00 33.31 730 ASP A C 1
ATOM 5740 O O . ASP A 1 730 ? 19.768 3.883 -30.430 1.00 33.31 730 ASP A O 1
ATOM 5744 N N . LEU A 1 731 ? 20.610 4.062 -28.361 1.00 36.28 731 LEU A N 1
ATOM 5745 C CA . LEU A 1 731 ? 20.300 2.677 -27.947 1.00 36.28 731 LEU A CA 1
ATOM 5746 C C . LEU A 1 731 ? 18.966 2.578 -27.190 1.00 36.28 731 LEU A C 1
ATOM 5748 O O . LEU A 1 731 ? 18.159 1.711 -27.505 1.00 36.28 731 LEU A O 1
ATOM 5752 N N . ALA A 1 732 ? 18.658 3.531 -26.300 1.00 32.94 732 ALA A N 1
ATOM 5753 C CA . ALA A 1 732 ? 17.302 3.678 -25.746 1.00 32.94 732 ALA A CA 1
ATOM 5754 C C . ALA A 1 732 ? 16.320 4.229 -26.802 1.00 32.94 732 ALA A C 1
ATOM 5756 O O . ALA A 1 732 ? 15.201 3.742 -26.934 1.00 32.94 732 ALA A O 1
ATOM 5757 N N . SER A 1 733 ? 16.780 5.156 -27.660 1.00 33.50 733 SER A N 1
ATOM 5758 C CA . SER A 1 733 ? 16.075 5.488 -28.913 1.00 33.50 733 SER A CA 1
ATOM 5759 C C . SER A 1 733 ? 16.220 4.388 -29.974 1.00 33.50 733 SER A C 1
ATOM 5761 O O . SER A 1 733 ? 15.597 4.477 -31.019 1.00 33.50 733 SER A O 1
ATOM 5763 N N . GLY A 1 734 ? 17.007 3.339 -29.733 1.00 38.38 734 GLY A N 1
ATOM 5764 C CA . GLY A 1 734 ? 17.126 2.169 -30.607 1.00 38.38 734 GLY A CA 1
ATOM 5765 C C . GLY A 1 734 ? 15.969 1.189 -30.425 1.00 38.38 734 GLY A C 1
ATOM 5766 O O . GLY A 1 734 ? 15.563 0.555 -31.391 1.00 38.38 734 GLY A O 1
ATOM 5767 N N . MET A 1 735 ? 15.366 1.141 -29.230 1.00 36.66 735 MET A N 1
ATOM 5768 C CA . MET A 1 735 ? 14.105 0.423 -28.996 1.00 36.66 735 MET A CA 1
ATOM 5769 C C . MET A 1 735 ? 12.850 1.242 -29.355 1.00 36.66 735 MET A C 1
ATOM 5771 O O . MET A 1 735 ? 11.786 0.659 -29.510 1.00 36.66 735 MET A O 1
ATOM 5775 N N . VAL A 1 736 ? 12.935 2.572 -29.530 1.00 34.38 736 VAL A N 1
ATOM 5776 C CA . VAL A 1 736 ? 11.738 3.434 -29.741 1.00 34.38 736 VAL A CA 1
ATOM 5777 C C . VAL A 1 736 ? 11.841 4.401 -30.938 1.00 34.38 736 VAL A C 1
ATOM 5779 O O . VAL A 1 736 ? 10.873 5.069 -31.289 1.00 34.38 736 VAL A O 1
ATOM 5782 N N . GLY A 1 737 ? 12.978 4.513 -31.624 1.00 31.23 737 GLY A N 1
ATOM 5783 C CA . GLY A 1 737 ? 13.255 5.685 -32.467 1.00 31.23 737 GLY A CA 1
ATOM 5784 C C . GLY A 1 737 ? 14.272 5.516 -33.595 1.00 31.23 737 GLY A C 1
ATOM 5785 O O . GLY A 1 737 ? 14.942 6.491 -33.930 1.00 31.23 737 GLY A O 1
ATOM 5786 N N . GLN A 1 738 ? 14.368 4.354 -34.243 1.00 26.53 738 GLN A N 1
ATOM 5787 C CA . GLN A 1 738 ? 15.012 4.279 -35.561 1.00 26.53 738 GLN A CA 1
ATOM 5788 C C . GLN A 1 738 ? 13.975 4.436 -36.671 1.00 26.53 738 GLN A C 1
ATOM 5790 O O . GLN A 1 738 ? 13.400 3.475 -37.152 1.00 26.53 738 GLN A O 1
ATOM 5795 N N . LEU A 1 739 ? 13.715 5.695 -37.036 1.00 28.17 739 LEU A N 1
ATOM 5796 C CA . LEU A 1 739 ? 13.222 6.128 -38.350 1.00 28.17 739 LEU A CA 1
ATOM 5797 C C . LEU A 1 739 ? 13.393 7.655 -38.443 1.00 28.17 739 LEU A C 1
ATOM 5799 O O . LEU A 1 739 ? 12.417 8.404 -38.464 1.00 28.17 739 LEU A O 1
ATOM 5803 N N . LYS A 1 740 ? 14.649 8.128 -38.441 1.00 27.28 740 LYS A N 1
ATOM 5804 C CA . LYS A 1 740 ? 15.083 9.350 -39.149 1.00 27.28 740 LYS A CA 1
ATOM 5805 C C . LYS A 1 740 ? 16.587 9.598 -39.007 1.00 27.28 740 LYS A C 1
ATOM 5807 O O . LYS A 1 740 ? 17.082 9.884 -37.925 1.00 27.28 740 LYS A O 1
ATOM 5812 N N . ASP A 1 741 ? 17.230 9.552 -40.171 1.00 26.41 741 ASP A N 1
ATOM 5813 C CA . ASP A 1 741 ? 18.500 10.172 -40.570 1.00 26.41 741 ASP A CA 1
ATOM 5814 C C . ASP A 1 741 ? 19.675 9.223 -40.799 1.00 26.41 741 ASP A C 1
ATOM 5816 O O . ASP A 1 741 ? 20.620 9.150 -40.017 1.00 26.41 741 ASP A O 1
ATOM 5820 N N . ARG A 1 742 ? 19.679 8.620 -41.995 1.00 26.62 742 ARG A N 1
ATOM 5821 C CA . ARG A 1 742 ? 20.890 8.444 -42.811 1.00 26.62 742 ARG A CA 1
ATOM 5822 C C . ARG A 1 742 ? 20.522 8.239 -44.281 1.00 26.62 742 ARG A C 1
ATOM 5824 O O . ARG A 1 742 ? 20.369 7.120 -44.749 1.00 26.62 742 ARG A O 1
ATOM 5831 N N . CYS A 1 743 ? 20.444 9.332 -45.040 1.00 22.44 743 CYS A N 1
ATOM 5832 C CA . CYS A 1 743 ? 20.730 9.267 -46.470 1.00 22.44 743 CYS A CA 1
ATOM 5833 C C . CYS A 1 743 ? 21.208 10.620 -47.021 1.00 22.44 743 CYS A C 1
ATOM 5835 O O . CYS A 1 743 ? 20.533 11.635 -46.888 1.00 22.44 743 CYS A O 1
ATOM 5837 N N . GLY A 1 744 ? 22.379 10.611 -47.668 1.00 24.94 744 GLY A N 1
ATOM 5838 C CA . GLY A 1 744 ? 22.684 11.507 -48.785 1.00 24.94 744 GLY A CA 1
ATOM 5839 C C . GLY A 1 744 ? 23.334 12.865 -48.495 1.00 24.94 744 GLY A C 1
ATOM 5840 O O . GLY A 1 744 ? 22.712 13.908 -48.663 1.00 24.94 744 GLY A O 1
ATOM 5841 N N . ARG A 1 745 ? 24.653 12.895 -48.265 1.00 26.09 745 ARG A N 1
ATOM 5842 C CA . ARG A 1 745 ? 25.495 13.993 -48.790 1.00 26.09 745 ARG A CA 1
ATOM 5843 C C . ARG A 1 745 ? 26.642 13.435 -49.626 1.00 26.09 745 ARG A C 1
ATOM 5845 O O . ARG A 1 745 ? 27.807 13.535 -49.259 1.00 26.09 745 ARG A O 1
ATOM 5852 N N . HIS A 1 746 ? 26.311 12.910 -50.803 1.00 26.86 746 HIS A N 1
ATOM 5853 C CA . HIS A 1 746 ? 27.256 12.933 -51.915 1.00 26.86 746 HIS A CA 1
ATOM 5854 C C . HIS A 1 746 ? 27.256 14.341 -52.515 1.00 26.86 746 HIS A C 1
ATOM 5856 O O . HIS A 1 746 ? 26.399 14.697 -53.320 1.00 26.86 746 HIS A O 1
ATOM 5862 N N . ARG A 1 747 ? 28.234 15.164 -52.122 1.00 28.55 747 ARG A N 1
ATOM 5863 C CA . ARG A 1 747 ? 28.612 16.337 -52.917 1.00 28.55 747 ARG A CA 1
ATOM 5864 C C . ARG A 1 747 ? 29.294 15.832 -54.188 1.00 28.55 747 ARG A C 1
ATOM 5866 O O . ARG A 1 747 ? 30.482 15.524 -54.169 1.00 28.55 747 ARG A O 1
ATOM 5873 N N . ARG A 1 748 ? 28.538 15.755 -55.287 1.00 28.25 748 ARG A N 1
ATOM 5874 C CA . ARG A 1 748 ? 29.112 15.732 -56.635 1.00 28.25 748 ARG A CA 1
ATOM 5875 C C . ARG A 1 748 ? 29.877 17.040 -56.837 1.00 28.25 748 ARG A C 1
ATOM 5877 O O . ARG A 1 748 ? 29.299 18.120 -56.740 1.00 28.25 748 ARG A O 1
ATOM 5884 N N . ARG A 1 749 ? 31.185 16.937 -57.073 1.00 29.78 749 ARG A N 1
ATOM 5885 C CA . ARG A 1 749 ? 31.983 18.013 -57.663 1.00 29.78 749 ARG A CA 1
ATOM 5886 C C . ARG A 1 749 ? 31.655 18.043 -59.157 1.00 29.78 749 ARG A C 1
ATOM 5888 O O . ARG A 1 749 ? 31.856 17.036 -59.825 1.00 29.78 749 ARG A O 1
ATOM 5895 N N . HIS A 1 750 ? 31.183 19.177 -59.662 1.00 29.56 750 HIS A N 1
ATOM 5896 C CA . HIS A 1 750 ? 31.278 19.518 -61.082 1.00 29.56 750 HIS A CA 1
ATOM 5897 C C . HIS A 1 750 ? 32.093 20.818 -61.224 1.00 29.56 750 HIS A C 1
ATOM 5899 O O . HIS A 1 750 ? 32.038 21.658 -60.321 1.00 29.56 750 HIS A O 1
ATOM 5905 N N . PRO A 1 751 ? 32.913 20.936 -62.284 1.00 28.48 751 PRO A N 1
ATOM 5906 C CA . PRO A 1 751 ? 33.935 21.972 -62.441 1.00 28.48 751 PRO A CA 1
ATOM 5907 C C . PRO A 1 751 ? 33.335 23.297 -62.949 1.00 28.48 751 PRO A C 1
ATOM 5909 O O . PRO A 1 751 ? 32.202 23.303 -63.432 1.00 28.48 751 PRO A O 1
ATOM 5912 N N . PRO A 1 752 ? 34.067 24.425 -62.857 1.00 31.45 752 PRO A N 1
ATOM 5913 C CA . PRO A 1 752 ? 33.567 25.713 -63.317 1.00 31.45 752 PRO A CA 1
ATOM 5914 C C . PRO A 1 752 ? 33.550 25.784 -64.849 1.00 31.45 752 PRO A C 1
ATOM 5916 O O . PRO A 1 752 ? 34.561 25.561 -65.512 1.00 31.45 752 PRO A O 1
ATOM 5919 N N . THR A 1 753 ? 32.387 26.121 -65.400 1.00 31.84 753 THR A N 1
ATOM 5920 C CA . THR A 1 753 ? 32.196 26.486 -66.805 1.00 31.84 753 THR A CA 1
ATOM 5921 C C . THR A 1 753 ? 32.728 27.890 -67.073 1.00 31.84 753 THR A C 1
ATOM 5923 O O . THR A 1 753 ? 32.476 28.824 -66.309 1.00 31.84 753 THR A O 1
ATOM 5926 N N . ALA A 1 754 ? 33.457 28.008 -68.180 1.00 30.72 754 ALA A N 1
ATOM 5927 C CA . ALA A 1 754 ? 34.046 29.225 -68.709 1.00 30.72 754 ALA A CA 1
ATOM 5928 C C . ALA A 1 754 ? 33.010 30.337 -68.956 1.00 30.72 754 ALA A C 1
ATOM 5930 O O . ALA A 1 754 ? 31.927 30.096 -69.487 1.00 30.72 754 ALA A O 1
ATOM 5931 N N . ARG A 1 755 ? 33.391 31.566 -68.595 1.00 32.97 755 ARG A N 1
ATOM 5932 C CA . ARG A 1 755 ? 32.831 32.808 -69.133 1.00 32.97 755 ARG A CA 1
ATOM 5933 C C . ARG A 1 755 ? 33.574 33.124 -70.425 1.00 32.97 755 ARG A C 1
ATOM 5935 O O . ARG A 1 755 ? 34.794 33.223 -70.366 1.00 32.97 755 ARG A O 1
ATOM 5942 N N . ASP A 1 756 ? 32.853 33.372 -71.514 1.00 31.33 756 ASP A N 1
ATOM 5943 C CA . ASP A 1 756 ? 33.197 34.494 -72.385 1.00 31.33 756 ASP A CA 1
ATOM 5944 C C . ASP A 1 756 ? 32.024 34.944 -73.270 1.00 31.33 756 ASP A C 1
ATOM 5946 O O . ASP A 1 756 ? 31.146 34.147 -73.606 1.00 31.33 756 ASP A O 1
ATOM 5950 N N . ARG A 1 757 ? 32.130 36.210 -73.690 1.00 32.03 757 ARG A N 1
ATOM 5951 C CA . ARG A 1 757 ? 31.386 36.980 -74.704 1.00 32.03 757 ARG A CA 1
ATOM 5952 C C . ARG A 1 757 ? 30.374 38.014 -74.213 1.00 32.03 757 ARG A C 1
ATOM 5954 O O . ARG A 1 757 ? 29.163 37.828 -74.223 1.00 32.03 757 ARG A O 1
ATOM 5961 N N . SER A 1 758 ? 30.965 39.139 -73.808 1.00 32.59 758 SER A N 1
ATOM 5962 C CA . SER A 1 758 ? 30.840 40.460 -74.452 1.00 32.59 758 SER A CA 1
ATOM 5963 C C . SER A 1 758 ? 29.543 40.793 -75.206 1.00 32.59 758 SER A C 1
ATOM 5965 O O . SER A 1 758 ? 29.305 40.296 -76.308 1.00 32.59 758 SER A O 1
ATOM 5967 N N . GLY A 1 759 ? 28.830 41.779 -74.663 1.00 27.39 759 GLY A N 1
ATOM 5968 C CA . GLY A 1 759 ? 28.003 42.745 -75.382 1.00 27.39 759 GLY A CA 1
ATOM 5969 C C . GLY A 1 759 ? 28.365 44.142 -74.867 1.00 27.39 759 GLY A C 1
ATOM 5970 O O . GLY A 1 759 ? 28.345 44.377 -73.663 1.00 27.39 759 GLY A O 1
ATOM 5971 N N . THR A 1 760 ? 28.805 44.985 -75.790 1.00 32.94 760 THR A N 1
ATOM 5972 C CA . THR A 1 760 ? 29.274 46.374 -75.692 1.00 32.94 760 THR A CA 1
ATOM 5973 C C . THR A 1 760 ? 28.167 47.372 -75.350 1.00 32.94 760 THR A C 1
ATOM 5975 O O . THR A 1 760 ? 27.045 47.174 -75.798 1.00 32.94 760 THR A O 1
ATOM 5978 N N . ASP A 1 761 ? 28.507 48.457 -74.641 1.00 33.56 761 ASP A N 1
ATOM 5979 C CA . ASP A 1 761 ? 28.269 49.834 -75.114 1.00 33.56 761 ASP A CA 1
ATOM 5980 C C . ASP A 1 761 ? 28.976 50.886 -74.227 1.00 33.56 761 ASP A C 1
ATOM 5982 O O . ASP A 1 761 ? 28.796 50.897 -73.010 1.00 33.56 761 ASP A O 1
ATOM 5986 N N . VAL A 1 762 ? 29.734 51.746 -74.932 1.00 32.72 762 VAL A N 1
ATOM 5987 C CA . VAL A 1 762 ? 30.351 53.062 -74.616 1.00 32.72 762 VAL A CA 1
ATOM 5988 C C . VAL A 1 762 ? 31.458 53.149 -73.564 1.00 32.72 762 VAL A C 1
ATOM 5990 O O . VAL A 1 762 ? 31.196 52.993 -72.353 1.00 32.72 762 VAL A O 1
#